Protein AF-A0A1Q9C0X4-F1 (afdb_monomer_lite)

Sequence (975 aa):
MLNCISCVMVLVWLASLGFARVEKRRIYIPHEARSDSLDSFRAGVCEITSPNMLFGLAEISEGTAYDMMRVFPACVHEQLRFWKAILDNAPVFIFEVRRQHLLAKQVSLTECSGRSLRGFVVPLEAGQAQRLWNSVPQDFKDQLQDRSEPIHALRLPPQYAHLCAAGIWKTIALPSSVQESGRGRGGSKSLHIDWTKLQQRHRPLPAAADAQVPAARSLNSQLALEVANYLRKYAASHLDPRNEFKEAEYREVQSLIETLTSVSDEIDPLFFQKLCRDMRGRASIRGMCDAAKQKLQNNAVWVLQVLLMADLLRDSSELSRAVSQAMRFLLPPVLRPVFEEAMADASMCMPNAGTVSRWRFLLDASFMLWRRERNANQKFLRWIMADSSTQHGRQDGDTSDEIFLDNDKLCHDFLQQHLIYDNFPVVVLGAGGSTLPMKFHAVMFAMWLESGVNQNSFCKYADEIVSGTYDLGVEFSLPKVQPIDISRLFPWMPEDSQPERPCSADPDDFEILEQMQVAVVPKQVSLNKSLGIPGLLHIIHNAASSLLTVCSKLGEQIDSLGLVCKLLAGQDCTKLLETCYTGPVGQMFHTQLQRFSFKLYEGRWGSVAFCVSEVLKLKTVLQYGWSLEKYLDGSRPQTEILKVDEALTSSFWWSALLVLDKLYGLVRSCFAWAEGCPCHSHLNWQEVDAQTRKRWSSCPLRGLRFPEVCAGDFFSMFASLQMQEALDLASTLADAVTEEERNALLRDFEIGRGHMLYVFTLKVGPFTAFPLRLGAIAHHCRSTAHDAMRSCLASTDGHPLMKQFRSEPVHSEVLQHLEGEDLANCPNLAIFLARFKFALVVERRIEGGHARIQRKGRGASYRGEAYDSLALRMTEIRQETEGKPEFLEDLSVLLDKARSPRRMVEALGLQFHPALQRETHAWSKVYRLVAYRADKWTLYRSGPPPVEISPSDMFQDPDDDSTGALQDISELEDA

Structure (mmCIF, N/CA/C/O backbone):
data_AF-A0A1Q9C0X4-F1
#
_entry.id   AF-A0A1Q9C0X4-F1
#
loop_
_atom_site.group_PDB
_atom_site.id
_atom_site.type_symbol
_atom_site.label_atom_id
_atom_site.label_alt_id
_atom_site.label_comp_id
_atom_site.label_asym_id
_atom_site.label_entity_id
_atom_site.label_seq_id
_atom_site.pdbx_PDB_ins_code
_atom_site.Cartn_x
_atom_site.Cartn_y
_atom_site.Cartn_z
_atom_site.occupancy
_atom_site.B_iso_or_equiv
_atom_site.auth_seq_id
_atom_site.auth_comp_id
_atom_site.auth_asym_id
_atom_site.auth_atom_id
_atom_site.pdbx_PDB_model_num
ATOM 1 N N . MET A 1 1 ? -62.244 -56.129 -10.969 1.00 33.19 1 MET A N 1
ATOM 2 C CA . MET A 1 1 ? -60.991 -56.828 -11.331 1.00 33.19 1 MET A CA 1
ATOM 3 C C . MET A 1 1 ? -59.794 -56.059 -10.772 1.00 33.19 1 MET A C 1
ATOM 5 O O . MET A 1 1 ? -59.072 -55.416 -11.517 1.00 33.19 1 MET A O 1
ATOM 9 N N . LEU A 1 2 ? -59.605 -56.089 -9.451 1.00 32.16 2 LEU A N 1
ATOM 10 C CA . LEU A 1 2 ? -58.405 -55.589 -8.773 1.00 32.16 2 LEU A CA 1
ATOM 11 C C . LEU A 1 2 ? -57.786 -56.798 -8.071 1.00 32.16 2 LEU A C 1
ATOM 13 O O . LEU A 1 2 ? -58.027 -57.026 -6.891 1.00 32.16 2 LEU A O 1
ATOM 17 N N . ASN A 1 3 ? -57.072 -57.632 -8.828 1.00 31.09 3 ASN A N 1
ATOM 18 C CA . ASN A 1 3 ? -56.198 -58.620 -8.210 1.00 31.09 3 ASN A CA 1
ATOM 19 C C . ASN A 1 3 ? -55.001 -57.848 -7.661 1.00 31.09 3 ASN A C 1
ATOM 21 O O . ASN A 1 3 ? -54.151 -57.389 -8.423 1.00 31.09 3 ASN A O 1
ATOM 25 N N . CYS A 1 4 ? -54.997 -57.662 -6.340 1.00 36.69 4 CYS A N 1
ATOM 26 C CA . CYS A 1 4 ? -53.835 -57.260 -5.566 1.00 36.69 4 CYS A CA 1
ATOM 27 C C . CYS A 1 4 ? -52.637 -58.096 -6.018 1.00 36.69 4 CYS A C 1
ATOM 29 O O . CYS A 1 4 ? -52.588 -59.301 -5.774 1.00 36.69 4 CYS A O 1
ATOM 31 N N . ILE A 1 5 ? -51.682 -57.452 -6.687 1.00 41.25 5 ILE A N 1
ATOM 32 C CA . ILE A 1 5 ? -50.349 -58.013 -6.858 1.00 41.25 5 ILE A CA 1
ATOM 33 C C . ILE A 1 5 ? -49.809 -58.155 -5.437 1.00 41.25 5 ILE A C 1
ATOM 35 O O . ILE A 1 5 ? -49.616 -57.159 -4.741 1.00 41.25 5 ILE A O 1
ATOM 39 N N . SER A 1 6 ? -49.672 -59.394 -4.976 1.00 46.91 6 SER A N 1
ATOM 40 C CA . SER A 1 6 ? -49.066 -59.728 -3.694 1.00 46.91 6 SER A CA 1
ATOM 41 C C . SER A 1 6 ? -47.667 -59.114 -3.652 1.00 46.91 6 SER A C 1
ATOM 43 O O . SER A 1 6 ? -46.776 -59.594 -4.354 1.00 46.91 6 SER A O 1
ATOM 45 N N . CYS A 1 7 ? -47.475 -58.039 -2.878 1.00 58.44 7 CYS A N 1
ATOM 46 C CA . CYS A 1 7 ? -46.135 -57.560 -2.550 1.00 58.44 7 CYS A CA 1
ATOM 47 C C . CYS A 1 7 ? -45.372 -58.743 -1.956 1.00 58.44 7 CYS A C 1
ATOM 49 O O . CYS A 1 7 ? -45.814 -59.319 -0.963 1.00 58.44 7 CYS A O 1
ATOM 51 N N . VAL A 1 8 ? -44.267 -59.132 -2.590 1.00 65.31 8 VAL A N 1
ATOM 52 C CA . VAL A 1 8 ? -43.405 -60.195 -2.075 1.00 65.31 8 VAL A CA 1
ATOM 53 C C . VAL A 1 8 ? -42.752 -59.655 -0.807 1.00 65.31 8 VAL A C 1
ATOM 55 O O . VAL A 1 8 ? -41.839 -58.832 -0.865 1.00 65.31 8 VAL A O 1
ATOM 58 N N . MET A 1 9 ? -43.292 -60.062 0.337 1.00 80.00 9 MET A N 1
ATOM 59 C CA . MET A 1 9 ? -42.743 -59.757 1.651 1.00 80.00 9 MET A CA 1
ATOM 60 C C . MET A 1 9 ? -41.601 -60.727 1.936 1.00 80.00 9 MET A C 1
ATOM 62 O O . MET A 1 9 ? -41.721 -61.923 1.672 1.00 80.00 9 MET A O 1
ATOM 66 N N . VAL A 1 10 ? -40.492 -60.216 2.464 1.00 83.31 10 VAL A N 1
ATOM 67 C CA . VAL A 1 10 ? -39.320 -61.032 2.791 1.00 83.31 10 VAL A CA 1
ATOM 68 C C . VAL A 1 10 ? -39.089 -60.966 4.287 1.00 83.31 10 VAL A C 1
ATOM 70 O O . VAL A 1 10 ? -38.953 -59.888 4.864 1.00 83.31 10 VAL A O 1
ATOM 73 N N . LEU A 1 11 ? -39.041 -62.130 4.920 1.00 86.50 11 LEU A N 1
ATOM 74 C CA . LEU A 1 11 ? -38.734 -62.251 6.333 1.00 86.50 11 LEU A CA 1
ATOM 75 C C . LEU A 1 11 ? -37.217 -62.401 6.509 1.00 86.50 11 LEU A C 1
ATOM 77 O O . LEU A 1 11 ? -36.606 -63.304 5.935 1.00 86.50 11 LEU A O 1
ATOM 81 N N . VAL A 1 12 ? -36.593 -61.504 7.274 1.00 86.69 12 VAL A N 1
ATOM 82 C CA . VAL A 1 12 ? -35.136 -61.462 7.469 1.00 86.69 12 VAL A CA 1
ATOM 83 C C . VAL A 1 12 ? -34.762 -61.237 8.928 1.00 86.69 12 VAL A C 1
ATOM 85 O O . VAL A 1 12 ? -35.394 -60.466 9.649 1.00 86.69 12 VAL A O 1
ATOM 88 N N . TRP A 1 13 ? -33.677 -61.869 9.365 1.00 91.00 13 TRP A N 1
ATOM 89 C CA . TRP A 1 13 ? -33.060 -61.559 10.653 1.00 91.00 13 TRP A CA 1
ATOM 90 C C . TRP A 1 13 ? -32.240 -60.266 10.579 1.00 91.00 13 TRP A C 1
ATOM 92 O O . TRP A 1 13 ? -31.496 -60.074 9.629 1.00 91.00 13 TRP A O 1
ATOM 102 N N . LEU A 1 14 ? -32.316 -59.384 11.573 1.00 87.06 14 LEU A N 1
ATOM 103 C CA . LEU A 1 14 ? -31.536 -58.143 11.619 1.00 87.06 14 LEU A CA 1
ATOM 104 C C . LEU A 1 14 ? -30.232 -58.356 12.393 1.00 87.06 14 LEU A C 1
ATOM 106 O O . LEU A 1 14 ? -30.240 -58.579 13.605 1.00 87.06 14 LEU A O 1
ATOM 110 N N . ALA A 1 15 ? -29.110 -58.278 11.684 1.00 87.44 15 ALA A N 1
ATOM 111 C CA . ALA A 1 15 ? -27.765 -58.514 12.198 1.00 87.44 15 ALA A CA 1
ATOM 112 C C . ALA A 1 15 ? -26.920 -57.231 12.206 1.00 87.44 15 ALA A C 1
ATOM 114 O O . ALA A 1 15 ? -27.087 -56.378 11.336 1.00 87.44 15 ALA A O 1
ATOM 115 N N . SER A 1 16 ? -25.939 -57.110 13.105 1.00 86.56 16 SER A N 1
ATOM 116 C CA . SER A 1 16 ? -24.937 -56.047 12.987 1.00 86.56 16 SER A CA 1
ATOM 117 C C . SER A 1 16 ? -23.937 -56.305 11.857 1.00 86.56 16 SER A C 1
ATOM 119 O O . SER A 1 16 ? -23.409 -57.406 11.657 1.00 86.56 16 SER A O 1
ATOM 121 N N . LEU A 1 17 ? -23.605 -55.237 11.141 1.00 77.50 17 LEU A N 1
ATOM 122 C CA . LEU A 1 17 ? -22.370 -55.112 10.390 1.00 77.50 17 LEU A CA 1
ATOM 123 C C . LEU A 1 17 ? -21.235 -55.030 11.408 1.00 77.50 17 LEU A C 1
ATOM 125 O O . LEU A 1 17 ? -21.193 -54.130 12.242 1.00 77.50 17 LEU A O 1
ATOM 129 N N . GLY A 1 18 ? -20.325 -56.000 11.350 1.00 67.44 18 GLY A N 1
ATOM 130 C CA . GLY A 1 18 ? -19.040 -55.888 12.033 1.00 67.44 18 GLY A CA 1
ATOM 131 C C . GLY A 1 18 ? -18.140 -54.846 11.357 1.00 67.44 18 GLY A C 1
ATOM 132 O O . GLY A 1 18 ? -18.593 -53.904 10.715 1.00 67.44 18 GLY A O 1
ATOM 133 N N . PHE A 1 19 ? -16.828 -55.052 11.425 1.00 56.56 19 PHE A N 1
ATOM 134 C CA . PHE A 1 19 ? -15.854 -54.235 10.693 1.00 56.56 19 PHE A CA 1
ATOM 135 C C . PHE A 1 19 ? -15.963 -54.456 9.173 1.00 56.56 19 PHE A C 1
ATOM 137 O O . PHE A 1 19 ? -15.840 -55.585 8.690 1.00 56.56 19 PHE A O 1
ATOM 144 N N . ALA A 1 20 ? -16.128 -53.373 8.408 1.00 47.53 20 ALA A N 1
ATOM 145 C CA . ALA A 1 20 ? -16.049 -53.395 6.950 1.00 47.53 20 ALA A CA 1
ATOM 146 C C . ALA A 1 20 ? -14.620 -53.054 6.488 1.00 47.53 20 ALA A C 1
ATOM 148 O O . ALA A 1 20 ? -13.983 -52.121 6.982 1.00 47.53 20 ALA A O 1
ATOM 149 N N . ARG A 1 21 ? -14.090 -53.829 5.533 1.00 43.12 21 ARG A N 1
ATOM 150 C CA . ARG A 1 21 ? -12.771 -53.593 4.927 1.00 43.12 21 ARG A CA 1
ATOM 151 C C . ARG A 1 21 ? -12.976 -53.035 3.521 1.00 43.12 21 ARG A C 1
ATOM 153 O O . ARG A 1 21 ? -13.224 -53.799 2.590 1.00 43.12 21 ARG A O 1
ATOM 160 N N . VAL A 1 22 ? -12.880 -51.717 3.379 1.00 45.75 22 VAL A N 1
ATOM 161 C CA . VAL A 1 22 ? -12.977 -51.014 2.092 1.00 45.75 22 VAL A CA 1
ATOM 162 C C . VAL A 1 22 ? -11.566 -50.554 1.712 1.00 45.75 22 VAL A C 1
ATOM 164 O O . VAL A 1 22 ? -10.871 -49.963 2.533 1.00 45.75 22 VAL A O 1
ATOM 167 N N . GLU A 1 23 ? -11.088 -50.932 0.520 1.00 41.94 23 GLU A N 1
ATOM 168 C CA . GLU A 1 23 ? -9.803 -50.473 -0.051 1.00 41.94 23 GLU A CA 1
ATOM 169 C C . GLU A 1 23 ? -8.581 -50.530 0.895 1.00 41.94 23 GLU A C 1
ATOM 171 O O . GLU A 1 23 ? -7.861 -49.558 1.103 1.00 41.94 23 GLU A O 1
ATOM 176 N N . LYS A 1 24 ? -8.323 -51.703 1.493 1.00 40.03 24 LYS A N 1
ATOM 177 C CA . LYS A 1 24 ? -7.210 -51.970 2.439 1.00 40.03 24 LYS A CA 1
ATOM 178 C C . LYS A 1 24 ? -7.264 -51.205 3.775 1.00 40.03 24 LYS A C 1
ATOM 180 O O . LYS A 1 24 ? -6.473 -51.538 4.658 1.00 40.03 24 LYS A O 1
ATOM 185 N N . ARG A 1 25 ? -8.217 -50.296 4.001 1.00 39.09 25 ARG A N 1
ATOM 186 C CA . ARG A 1 25 ? -8.447 -49.642 5.300 1.00 39.09 25 ARG A CA 1
ATOM 187 C C . ARG A 1 25 ? -9.463 -50.435 6.133 1.00 39.09 25 ARG A C 1
ATOM 189 O O . ARG A 1 25 ? -10.449 -50.958 5.613 1.00 39.09 25 ARG A O 1
ATOM 196 N N . ARG A 1 26 ? -9.201 -50.585 7.438 1.00 45.25 26 ARG A N 1
ATOM 197 C CA . ARG A 1 26 ? -10.218 -51.034 8.406 1.00 45.25 26 ARG A CA 1
ATOM 198 C C . ARG A 1 26 ? -11.058 -49.808 8.745 1.00 45.25 26 ARG A C 1
ATOM 200 O O . ARG A 1 26 ? -10.546 -48.912 9.405 1.00 45.25 26 ARG A O 1
ATOM 207 N N . ILE A 1 27 ? -12.303 -49.759 8.282 1.00 47.34 27 ILE A N 1
ATOM 208 C CA . ILE A 1 27 ? -13.240 -48.728 8.727 1.00 47.34 27 ILE A CA 1
ATOM 209 C C . ILE A 1 27 ? -13.908 -49.286 9.982 1.00 47.34 27 ILE A C 1
ATOM 211 O O . ILE A 1 27 ? -14.716 -50.214 9.910 1.00 47.34 27 ILE A O 1
ATOM 215 N N . TYR A 1 28 ? -13.510 -48.767 11.144 1.00 49.00 28 TYR A N 1
ATOM 216 C CA . TYR A 1 28 ? -14.354 -48.856 12.331 1.00 49.00 28 TYR A CA 1
ATOM 217 C C . TYR A 1 28 ? -15.587 -48.016 12.021 1.00 49.00 28 TYR A C 1
ATOM 219 O O . TYR A 1 28 ? -15.434 -46.830 11.753 1.00 49.00 28 TYR A O 1
ATOM 227 N N . ILE A 1 29 ? -16.777 -48.621 11.996 1.00 50.22 29 ILE A N 1
ATOM 228 C CA . ILE A 1 29 ? -18.025 -47.853 12.002 1.00 50.22 29 ILE A CA 1
ATOM 229 C C . ILE A 1 29 ? -18.083 -47.240 13.408 1.00 50.22 29 ILE A C 1
ATOM 231 O O . ILE A 1 29 ? -18.303 -47.991 14.361 1.00 50.22 29 ILE A O 1
ATOM 235 N N . PRO A 1 30 ? -17.761 -45.948 13.598 1.00 40.53 30 PRO A N 1
ATOM 236 C CA . PRO A 1 30 ? -17.604 -45.400 14.935 1.00 40.53 30 PRO A CA 1
ATOM 237 C C . PRO A 1 30 ? -18.975 -45.344 15.610 1.00 40.53 30 PRO A C 1
ATOM 239 O O . PRO A 1 30 ? -19.979 -45.051 14.963 1.00 40.53 30 PRO A O 1
ATOM 242 N N . HIS A 1 31 ? -19.016 -45.518 16.929 1.00 42.72 31 HIS A N 1
ATOM 243 C CA . HIS A 1 31 ? -20.194 -45.249 17.768 1.00 42.72 31 HIS A CA 1
ATOM 244 C C . HIS A 1 31 ? -20.601 -43.749 17.798 1.00 42.72 31 HIS A C 1
ATOM 246 O O . HIS A 1 31 ? -21.399 -43.344 18.642 1.00 42.72 31 HIS A O 1
ATOM 252 N N . GLU A 1 32 ? -20.033 -42.911 16.923 1.00 39.78 32 GLU A N 1
ATOM 253 C CA . GLU A 1 32 ? -19.969 -41.446 17.030 1.00 39.78 32 GLU A CA 1
ATOM 254 C C . GLU A 1 32 ? -20.749 -40.689 15.943 1.00 39.78 32 GLU A C 1
ATOM 256 O O . GLU A 1 32 ? -20.618 -39.470 15.848 1.00 39.78 32 GLU A O 1
ATOM 261 N N . ALA A 1 33 ? -21.593 -41.352 15.146 1.00 44.53 33 ALA A N 1
ATOM 262 C CA . ALA A 1 33 ? -22.612 -40.632 14.380 1.00 44.53 33 ALA A CA 1
ATOM 263 C C . ALA A 1 33 ? -23.605 -40.004 15.381 1.00 44.53 33 ALA A C 1
ATOM 265 O O . ALA A 1 33 ? -24.453 -40.697 15.931 1.00 44.53 33 ALA A O 1
ATOM 266 N N . ARG A 1 34 ? -23.413 -38.721 15.709 1.00 42.28 34 ARG A N 1
ATOM 267 C CA . ARG A 1 34 ? -24.217 -37.980 16.690 1.00 42.28 34 ARG A CA 1
ATOM 268 C C . ARG A 1 34 ? -25.560 -37.585 16.070 1.00 42.28 34 ARG A C 1
ATOM 270 O O . ARG A 1 34 ? -25.583 -36.806 15.120 1.00 42.28 34 ARG A O 1
ATOM 277 N N . SER A 1 35 ? -26.656 -38.090 16.627 1.00 43.91 35 SER A N 1
ATOM 278 C CA . SER A 1 35 ? -27.976 -37.455 16.553 1.00 43.91 35 SER A CA 1
ATOM 279 C C . SER A 1 35 ? -28.535 -37.376 17.974 1.00 43.91 35 SER A C 1
ATOM 281 O O . SER A 1 35 ? -28.303 -38.290 18.763 1.00 43.91 35 SER A O 1
ATOM 283 N N . ASP A 1 36 ? -29.257 -36.311 18.321 1.00 41.84 36 ASP A N 1
ATOM 284 C CA . ASP A 1 36 ? -29.767 -36.093 19.690 1.00 41.84 36 ASP A CA 1
ATOM 285 C C . ASP A 1 36 ? -30.710 -37.224 20.161 1.00 41.84 36 ASP A C 1
ATOM 287 O O . ASP A 1 36 ? -30.895 -37.457 21.354 1.00 41.84 36 ASP A O 1
ATOM 291 N N . SER A 1 37 ? -31.259 -38.006 19.221 1.00 45.72 37 SER A N 1
ATOM 292 C CA . SER A 1 37 ? -32.038 -39.215 19.518 1.00 45.72 37 SER A CA 1
ATOM 293 C C . SER A 1 37 ? -31.188 -40.386 20.052 1.00 45.72 37 SER A C 1
ATOM 295 O O . SER A 1 37 ? -31.692 -41.216 20.812 1.00 45.72 37 SER A O 1
ATOM 297 N N . LEU A 1 38 ? -29.888 -40.428 19.726 1.00 44.28 38 LEU A N 1
ATOM 298 C CA . LEU A 1 38 ? -28.928 -41.472 20.116 1.00 44.28 38 LEU A CA 1
ATOM 299 C C . LEU A 1 38 ? -28.322 -41.270 21.515 1.00 44.28 38 LEU A C 1
ATOM 301 O O . LEU A 1 38 ? -27.799 -42.230 22.084 1.00 44.28 38 LEU A O 1
ATOM 305 N N . ASP A 1 39 ? -28.413 -40.080 22.112 1.00 43.09 39 ASP A N 1
ATOM 306 C CA . ASP A 1 39 ? -27.885 -39.850 23.466 1.00 43.09 39 ASP A CA 1
ATOM 307 C C . ASP A 1 39 ? -28.751 -40.517 24.548 1.00 43.09 39 ASP A C 1
ATOM 309 O O . ASP A 1 39 ? -28.224 -41.024 25.540 1.00 43.09 39 ASP A O 1
ATOM 313 N N . SER A 1 40 ? -30.055 -40.679 24.295 1.00 44.88 40 SER A N 1
ATOM 314 C CA . SER A 1 40 ? -30.937 -41.515 25.127 1.00 44.88 40 SER A CA 1
ATOM 315 C C . SER A 1 40 ? -30.569 -43.009 25.078 1.00 44.88 40 SER A C 1
ATOM 317 O O . SER A 1 40 ? -30.736 -43.729 26.061 1.00 44.88 40 SER A O 1
ATOM 319 N N . PHE A 1 41 ? -29.989 -43.467 23.962 1.00 41.28 41 PHE A N 1
ATOM 320 C CA . PHE A 1 41 ? -29.545 -44.849 23.760 1.00 41.28 41 PHE A CA 1
ATOM 321 C C . PHE A 1 41 ? -28.265 -45.174 24.548 1.00 41.28 41 PHE A C 1
ATOM 323 O O . PHE A 1 41 ? -28.074 -46.304 25.000 1.00 41.28 41 PHE A O 1
ATOM 330 N N . ARG A 1 42 ? -27.395 -44.177 24.765 1.00 43.97 42 ARG A N 1
ATOM 331 C CA . ARG A 1 42 ? -26.145 -44.325 25.535 1.00 43.97 42 ARG A CA 1
ATOM 332 C C . ARG A 1 42 ? -26.370 -44.453 27.041 1.00 43.97 42 ARG A C 1
ATOM 334 O O . ARG A 1 42 ? -25.520 -45.013 27.724 1.00 43.97 42 ARG A O 1
ATOM 341 N N . ALA A 1 43 ? -27.508 -43.984 27.549 1.00 44.38 43 ALA A N 1
ATOM 342 C CA . ALA A 1 43 ? -27.796 -43.973 28.980 1.00 44.38 43 ALA A CA 1
ATOM 343 C C . ALA A 1 43 ? -28.230 -45.340 29.557 1.00 44.38 43 ALA A C 1
ATOM 345 O O . ALA A 1 43 ? -28.399 -45.436 30.770 1.00 44.38 43 ALA A O 1
ATOM 346 N N . GLY A 1 44 ? -28.407 -46.397 28.741 1.00 49.50 44 GLY A N 1
ATOM 347 C CA . GLY A 1 44 ? -29.052 -47.631 29.222 1.00 49.50 44 GLY A CA 1
ATOM 348 C C . GLY A 1 44 ? -28.590 -49.001 28.706 1.00 49.50 44 GLY A C 1
ATOM 349 O O . GLY A 1 44 ? -29.117 -49.988 29.215 1.00 49.50 44 GLY A O 1
ATOM 350 N N . VAL A 1 45 ? -27.663 -49.147 27.741 1.00 38.88 45 VAL A N 1
ATOM 351 C CA . VAL A 1 45 ? -27.339 -50.488 27.184 1.00 38.88 45 VAL A CA 1
ATOM 352 C C . VAL A 1 45 ? -25.844 -50.723 26.882 1.00 38.88 45 VAL A C 1
ATOM 354 O O . VAL A 1 45 ? -25.254 -50.045 26.050 1.00 38.88 45 VAL A O 1
ATOM 357 N N . CYS A 1 46 ? -25.310 -51.765 27.546 1.00 39.41 46 CYS A N 1
ATOM 358 C CA . CYS A 1 46 ? -24.137 -52.632 27.308 1.00 39.41 46 CYS A CA 1
ATOM 359 C C . CYS A 1 46 ? -22.836 -52.086 26.681 1.00 39.41 46 CYS A C 1
ATOM 361 O O . CYS A 1 46 ? -22.756 -51.774 25.493 1.00 39.41 46 CYS A O 1
ATOM 363 N N . GLU A 1 47 ? -21.758 -52.229 27.463 1.00 45.81 47 GLU A N 1
ATOM 364 C CA . GLU A 1 47 ? -20.372 -52.363 27.010 1.00 45.81 47 GLU A CA 1
ATOM 365 C C . GLU A 1 47 ? -20.240 -53.406 25.877 1.00 45.81 47 GLU A C 1
ATOM 367 O O . GLU A 1 47 ? -20.593 -54.572 26.030 1.00 45.81 47 GLU A O 1
ATOM 372 N N . ILE A 1 48 ? -19.718 -52.946 24.735 1.00 46.88 48 ILE A N 1
ATOM 373 C CA . ILE A 1 48 ? -19.126 -53.703 23.618 1.00 46.88 48 ILE A CA 1
ATOM 374 C C . ILE A 1 48 ? -19.960 -54.904 23.119 1.00 46.88 48 ILE A C 1
ATOM 376 O O . ILE A 1 48 ? -19.716 -56.062 23.459 1.00 46.88 48 ILE A O 1
ATOM 380 N N . THR A 1 49 ? -20.883 -54.648 22.185 1.00 53.94 49 THR A N 1
ATOM 381 C CA . THR A 1 49 ? -21.484 -55.724 21.378 1.00 53.94 49 THR A CA 1
ATOM 382 C C . THR A 1 49 ? -20.458 -56.280 20.386 1.00 53.94 49 THR A C 1
ATOM 384 O O . THR A 1 49 ? -19.792 -55.542 19.658 1.00 53.94 49 THR A O 1
ATOM 387 N N . SER A 1 50 ? -20.298 -57.606 20.368 1.00 63.47 50 SER A N 1
ATOM 388 C CA . SER A 1 50 ? -19.420 -58.284 19.412 1.00 63.47 50 SER A CA 1
ATOM 389 C C . SER A 1 50 ? -19.895 -58.041 17.960 1.00 63.47 50 SER A C 1
ATOM 391 O O . SER A 1 50 ? -21.077 -57.779 17.727 1.00 63.47 50 SER A O 1
ATOM 393 N N . PRO A 1 51 ? -19.016 -58.065 16.946 1.00 69.06 51 PRO A N 1
ATOM 394 C CA . PRO A 1 51 ? -19.443 -57.965 15.553 1.00 69.06 51 PRO A CA 1
ATOM 395 C C . PRO A 1 51 ? -20.314 -59.169 15.165 1.00 69.06 51 PRO A C 1
ATOM 397 O O . PRO A 1 51 ? -19.985 -60.304 15.498 1.00 69.06 51 PRO A O 1
ATOM 400 N N . ASN A 1 52 ? -21.349 -58.932 14.352 1.00 81.56 52 ASN A N 1
ATOM 401 C CA . ASN A 1 52 ? -22.305 -59.946 13.891 1.00 81.56 52 ASN A CA 1
ATOM 402 C C . ASN A 1 52 ? -23.227 -60.460 15.014 1.00 81.56 52 ASN A C 1
ATOM 404 O O . ASN A 1 52 ? -23.310 -61.651 15.276 1.00 81.56 52 ASN A O 1
ATOM 408 N N . MET A 1 53 ? -23.949 -59.563 15.675 1.00 86.62 53 MET A N 1
ATOM 409 C CA . MET A 1 53 ? -25.007 -59.917 16.625 1.00 86.62 53 MET A CA 1
ATOM 410 C C . MET A 1 53 ? -26.365 -59.791 15.953 1.00 86.62 53 MET A C 1
ATOM 412 O O . MET A 1 53 ? -26.604 -58.842 15.211 1.00 86.62 53 MET A O 1
ATOM 416 N N . LEU A 1 54 ? -27.254 -60.734 16.231 1.00 88.50 54 LEU A N 1
ATOM 417 C CA . LEU A 1 54 ? -28.656 -60.700 15.852 1.00 88.50 54 LEU A CA 1
ATOM 418 C C . LEU A 1 54 ? -29.457 -59.942 16.900 1.00 88.50 54 LEU A C 1
ATOM 420 O O . LEU A 1 54 ? -29.431 -60.290 18.080 1.00 88.50 54 LEU A O 1
ATOM 424 N N . PHE A 1 55 ? -30.166 -58.914 16.446 1.00 90.75 55 PHE A N 1
ATOM 425 C CA . PHE A 1 55 ? -30.987 -58.045 17.286 1.00 90.75 55 PHE A CA 1
ATOM 426 C C . PHE A 1 55 ? -32.448 -58.469 17.274 1.00 90.75 55 PHE A C 1
ATOM 428 O O . PHE A 1 55 ? -33.125 -58.377 18.291 1.00 90.75 55 PHE A O 1
ATOM 435 N N . GLY A 1 56 ? -32.944 -58.927 16.132 1.00 91.69 56 GLY A N 1
ATOM 436 C CA . GLY A 1 56 ? -34.365 -59.154 15.951 1.00 91.69 56 GLY A CA 1
ATOM 437 C C . GLY A 1 56 ? -34.698 -59.754 14.604 1.00 91.69 56 GLY A C 1
ATOM 438 O O . GLY A 1 56 ? -33.814 -60.085 13.815 1.00 91.69 56 GLY A O 1
ATOM 439 N N . LEU A 1 57 ? -35.989 -59.862 14.348 1.00 93.44 57 LEU A N 1
ATOM 440 C CA . LEU A 1 57 ? -36.567 -60.325 13.103 1.00 93.44 57 LEU A CA 1
ATOM 441 C C . LEU A 1 57 ? -37.391 -59.198 12.482 1.00 93.44 57 LEU A C 1
ATOM 443 O O . LEU A 1 57 ? -38.044 -58.463 13.217 1.00 93.44 57 LEU A O 1
ATOM 447 N N . ALA A 1 58 ? -37.367 -59.055 11.159 1.00 93.31 58 ALA A N 1
ATOM 448 C CA . ALA A 1 58 ? -38.158 -58.063 10.440 1.00 93.31 58 ALA A CA 1
ATOM 449 C C . ALA A 1 58 ? -38.783 -58.647 9.169 1.00 93.31 58 ALA A C 1
ATOM 451 O O . ALA A 1 58 ? -38.145 -59.392 8.428 1.00 93.31 58 ALA A O 1
ATOM 452 N N . GLU A 1 59 ? -40.032 -58.274 8.914 1.00 92.38 59 GLU A N 1
ATOM 453 C CA . GLU A 1 59 ? -40.758 -58.532 7.674 1.00 92.38 59 GLU A CA 1
ATOM 454 C C . GLU A 1 59 ? -40.694 -57.260 6.815 1.00 92.38 59 GLU A C 1
ATOM 456 O O . GLU A 1 59 ? -41.259 -56.225 7.186 1.00 92.38 59 GLU A O 1
ATOM 461 N N . ILE A 1 60 ? -39.969 -57.317 5.695 1.00 91.25 60 ILE A N 1
ATOM 462 C CA . ILE A 1 60 ? -39.671 -56.159 4.840 1.00 91.25 60 ILE A CA 1
ATOM 463 C C . ILE A 1 60 ? -40.353 -56.249 3.470 1.00 91.25 60 ILE A C 1
ATOM 465 O O . ILE A 1 60 ? -40.556 -57.342 2.938 1.00 91.25 60 ILE A O 1
ATOM 469 N N . SER A 1 61 ? -40.716 -55.098 2.898 1.00 87.06 61 SER A N 1
ATOM 470 C CA . SER A 1 61 ? -41.319 -54.995 1.561 1.00 87.06 61 SER A CA 1
ATOM 471 C C . SER A 1 61 ? -40.313 -55.224 0.421 1.00 87.06 61 SER A C 1
ATOM 473 O O . SER A 1 61 ? -39.104 -55.315 0.639 1.00 87.06 61 SER A O 1
ATOM 475 N N . GLU A 1 62 ? -40.801 -55.255 -0.825 1.00 80.31 62 GLU A N 1
ATOM 476 C CA . GLU A 1 62 ? -39.944 -55.095 -2.010 1.00 80.31 62 GLU A CA 1
ATOM 477 C C . GLU A 1 62 ? -39.239 -53.733 -1.943 1.00 80.31 62 GLU A C 1
ATOM 479 O O . GLU A 1 62 ? -39.893 -52.711 -1.720 1.00 80.31 62 GLU A O 1
ATOM 484 N N . GLY A 1 63 ? -37.909 -53.726 -2.067 1.00 73.69 63 GLY A N 1
ATOM 485 C CA . GLY A 1 63 ? -37.136 -52.487 -2.081 1.00 73.69 63 GLY A CA 1
ATOM 486 C C . GLY A 1 63 ? -37.172 -51.853 -3.466 1.00 73.69 63 GLY A C 1
ATOM 487 O O . GLY A 1 63 ? -36.860 -52.526 -4.451 1.00 73.69 63 GLY A O 1
ATOM 488 N N . THR A 1 64 ? -37.518 -50.567 -3.571 1.00 71.38 64 THR A N 1
ATOM 489 C CA . THR A 1 64 ? -37.499 -49.860 -4.861 1.00 71.38 64 THR A CA 1
ATOM 490 C C . THR A 1 64 ? -36.533 -48.680 -4.831 1.00 71.38 64 THR A C 1
ATOM 492 O O . THR A 1 64 ? -36.444 -47.950 -3.847 1.00 71.38 64 THR A O 1
ATOM 495 N N . ALA A 1 65 ? -35.794 -48.476 -5.923 1.00 61.22 65 ALA A N 1
ATOM 496 C CA . ALA A 1 65 ? -34.953 -47.288 -6.075 1.00 61.22 65 ALA A CA 1
ATOM 497 C C . ALA A 1 65 ? -35.789 -46.014 -6.330 1.00 61.22 65 ALA A C 1
ATOM 499 O O . ALA A 1 65 ? -35.354 -44.907 -6.028 1.00 61.22 65 ALA A O 1
ATOM 500 N N . TYR A 1 66 ? -37.025 -46.168 -6.822 1.00 57.91 66 TYR A N 1
ATOM 501 C CA . TYR A 1 66 ? -37.971 -45.070 -7.051 1.00 57.91 66 TYR A CA 1
ATOM 502 C C . TYR A 1 66 ? -38.524 -44.462 -5.755 1.00 57.91 66 TYR A C 1
ATOM 504 O O . TYR A 1 66 ? -39.033 -43.340 -5.773 1.00 57.91 66 TYR A O 1
ATOM 512 N N . ASP A 1 67 ? -38.373 -45.142 -4.613 1.00 61.56 67 ASP A N 1
ATOM 513 C CA . ASP A 1 67 ? -38.696 -44.565 -3.306 1.00 61.56 67 ASP A CA 1
ATOM 514 C C . ASP A 1 67 ? -37.829 -43.329 -2.985 1.00 61.56 67 ASP A C 1
ATOM 516 O O . ASP A 1 67 ? -38.224 -42.536 -2.133 1.00 61.56 67 ASP A O 1
ATOM 520 N N . MET A 1 68 ? -36.730 -43.081 -3.722 1.00 55.88 68 MET A N 1
ATOM 521 C CA . MET A 1 68 ? -35.941 -41.840 -3.645 1.00 55.88 68 MET A CA 1
ATOM 522 C C . MET A 1 68 ? -36.705 -40.552 -3.962 1.00 55.88 68 MET A C 1
ATOM 524 O O . MET A 1 68 ? -36.311 -39.469 -3.524 1.00 55.88 68 MET A O 1
ATOM 528 N N . MET A 1 69 ? -37.823 -40.669 -4.674 1.00 54.22 69 MET A N 1
ATOM 529 C CA . MET A 1 69 ? -38.675 -39.540 -5.045 1.00 54.22 69 MET A CA 1
ATOM 530 C C . MET A 1 69 ? -39.780 -39.262 -4.017 1.00 54.22 69 MET A C 1
ATOM 532 O O . MET A 1 69 ? -40.541 -38.303 -4.164 1.00 54.22 69 MET A O 1
ATOM 536 N N . ARG A 1 70 ? -39.885 -40.075 -2.956 1.00 66.25 70 ARG A N 1
ATOM 537 C CA . ARG A 1 70 ? -40.871 -39.885 -1.885 1.00 66.25 70 ARG A CA 1
ATOM 538 C C . ARG A 1 70 ? -40.348 -38.898 -0.846 1.00 66.25 70 ARG A C 1
ATOM 540 O O . ARG A 1 70 ? -39.149 -38.730 -0.650 1.00 66.25 70 ARG A O 1
ATOM 547 N N . VAL A 1 71 ? -41.272 -38.237 -0.151 1.00 61.88 71 VAL A N 1
ATOM 548 C CA . VAL A 1 71 ? -40.920 -37.436 1.027 1.00 61.88 71 VAL A CA 1
ATOM 549 C C . VAL A 1 71 ? -40.445 -38.390 2.118 1.00 61.88 71 VAL A C 1
ATOM 551 O O . VAL A 1 71 ? -41.177 -39.298 2.517 1.00 61.88 71 VAL A O 1
ATOM 554 N N . PHE A 1 72 ? -39.217 -38.192 2.581 1.00 75.56 72 PHE A N 1
ATOM 555 C CA . PHE A 1 72 ? -38.580 -39.097 3.519 1.00 75.56 72 PHE A CA 1
ATOM 556 C C . PHE A 1 72 ? -38.838 -38.722 4.978 1.00 75.56 72 PHE A C 1
ATOM 558 O O . PHE A 1 72 ? -38.768 -37.545 5.337 1.00 75.56 72 PHE A O 1
ATOM 565 N N . PRO A 1 73 ? -39.074 -39.712 5.856 1.00 77.75 73 PRO A N 1
ATOM 566 C CA . PRO A 1 73 ? -38.977 -39.491 7.289 1.00 77.75 73 PRO A CA 1
ATOM 567 C C . PRO A 1 73 ? -37.510 -39.270 7.696 1.00 77.75 73 PRO A C 1
ATOM 569 O O . PRO A 1 73 ? -36.582 -39.723 7.021 1.00 77.75 73 PRO A O 1
ATOM 572 N N . ALA A 1 74 ? -37.293 -38.609 8.837 1.00 73.81 74 ALA A N 1
ATOM 573 C CA . ALA A 1 74 ? -35.959 -38.252 9.335 1.00 73.81 74 ALA A CA 1
ATOM 574 C C . ALA A 1 74 ? -34.986 -39.448 9.415 1.00 73.81 74 ALA A C 1
ATOM 576 O O . ALA A 1 74 ? -33.811 -39.310 9.079 1.00 73.81 74 ALA A O 1
ATOM 577 N N . CYS A 1 75 ? -35.482 -40.641 9.764 1.00 81.19 75 CYS A N 1
ATOM 578 C CA . CYS A 1 75 ? -34.671 -41.857 9.852 1.00 81.19 75 CYS A CA 1
ATOM 579 C C . CYS A 1 75 ? -34.091 -42.320 8.505 1.00 81.19 75 CYS A C 1
ATOM 581 O O . CYS A 1 75 ? -33.025 -42.931 8.479 1.00 81.19 75 CYS A O 1
ATOM 583 N N . VAL A 1 76 ? -34.747 -42.029 7.376 1.00 83.88 76 VAL A N 1
ATOM 584 C CA . VAL A 1 76 ? -34.201 -42.346 6.046 1.00 83.88 76 VAL A CA 1
ATOM 585 C C . VAL A 1 76 ? -33.085 -41.368 5.694 1.00 83.88 76 VAL A C 1
ATOM 587 O O . VAL A 1 76 ? -32.037 -41.794 5.218 1.00 83.88 76 VAL A O 1
ATOM 590 N N . HIS A 1 77 ? -33.257 -40.075 5.986 1.00 78.69 77 HIS A N 1
ATOM 591 C CA . HIS A 1 77 ? -32.197 -39.082 5.789 1.00 78.69 77 HIS A CA 1
ATOM 592 C C . HIS A 1 77 ? -30.939 -39.414 6.599 1.00 78.69 77 HIS A C 1
ATOM 594 O O . HIS A 1 77 ? -29.831 -39.297 6.080 1.00 78.69 77 HIS A O 1
ATOM 600 N N . GLU A 1 78 ? -31.102 -39.879 7.838 1.00 79.94 78 GLU A N 1
ATOM 601 C CA . GLU A 1 78 ? -29.988 -40.310 8.687 1.00 79.94 78 GLU A CA 1
ATOM 602 C C . GLU A 1 78 ? -29.233 -41.504 8.079 1.00 79.94 78 GLU A C 1
ATOM 604 O O . GLU A 1 78 ? -28.007 -41.459 7.950 1.00 79.94 78 GLU A O 1
ATOM 609 N N . GLN A 1 79 ? -29.955 -42.523 7.600 1.00 88.19 79 GLN A N 1
ATOM 610 C CA . GLN A 1 79 ? -29.354 -43.675 6.920 1.00 88.19 79 GLN A CA 1
ATOM 611 C C . GLN A 1 79 ? -28.665 -43.290 5.602 1.00 88.19 79 GLN A C 1
ATOM 613 O O . GLN A 1 79 ? -27.579 -43.788 5.309 1.00 88.19 79 GLN A O 1
ATOM 618 N N . LEU A 1 80 ? -29.256 -42.388 4.813 1.00 82.69 80 LEU A N 1
ATOM 619 C CA . LEU A 1 80 ? -28.671 -41.908 3.557 1.00 82.69 80 LEU A CA 1
ATOM 620 C C . LEU A 1 80 ? -27.376 -41.127 3.793 1.00 82.69 80 LEU A C 1
ATOM 622 O O . LEU A 1 80 ? -26.383 -41.385 3.114 1.00 82.69 80 LEU A O 1
ATOM 626 N N . ARG A 1 81 ? -27.349 -40.223 4.783 1.00 76.44 81 ARG A N 1
ATOM 627 C CA . ARG A 1 81 ? -26.125 -39.501 5.174 1.00 76.44 81 ARG A CA 1
ATOM 628 C C . ARG A 1 81 ? -25.029 -40.467 5.605 1.00 76.44 81 ARG A C 1
ATOM 630 O O . ARG A 1 81 ? -23.881 -40.316 5.193 1.00 76.44 81 ARG A O 1
ATOM 637 N N . PHE A 1 82 ? -25.389 -41.473 6.400 1.00 83.19 82 PHE A N 1
ATOM 638 C CA . PHE A 1 82 ? -24.458 -42.508 6.830 1.00 83.19 82 PHE A CA 1
ATOM 639 C C . PHE A 1 82 ? -23.872 -43.281 5.645 1.00 83.19 82 PHE A C 1
ATOM 641 O O . PHE A 1 82 ? -22.653 -43.402 5.540 1.00 83.19 82 PHE A O 1
ATOM 648 N N . TRP A 1 83 ? -24.708 -43.761 4.721 1.00 82.81 83 TRP A N 1
ATOM 649 C CA . TRP A 1 83 ? -24.223 -44.521 3.570 1.00 82.81 83 TRP A CA 1
ATOM 650 C C . TRP A 1 83 ? -23.404 -43.675 2.603 1.00 82.81 83 TRP A C 1
ATOM 652 O O . TRP A 1 83 ? -22.362 -44.148 2.163 1.00 82.81 83 TRP A O 1
ATOM 662 N N . LYS A 1 84 ? -23.794 -42.419 2.355 1.00 75.31 84 LYS A N 1
ATOM 663 C CA . LYS A 1 84 ? -23.025 -41.456 1.549 1.00 75.31 84 LYS A CA 1
ATOM 664 C C . LYS A 1 84 ? -21.640 -41.189 2.146 1.00 75.31 84 LYS A C 1
ATOM 666 O O . LYS A 1 84 ? -20.678 -41.020 1.410 1.00 75.31 84 LYS A O 1
ATOM 671 N N . ALA A 1 85 ? -21.508 -41.214 3.475 1.00 69.44 85 ALA A N 1
ATOM 672 C CA . ALA A 1 85 ? -20.215 -41.068 4.143 1.00 69.44 85 ALA A CA 1
ATOM 673 C C . ALA A 1 85 ? -19.301 -42.304 4.014 1.00 69.44 85 ALA A C 1
ATOM 675 O O . ALA A 1 85 ? -18.092 -42.181 4.216 1.00 69.44 85 ALA A O 1
ATOM 676 N N . ILE A 1 86 ? -19.855 -43.488 3.718 1.00 72.56 86 ILE A N 1
ATOM 677 C CA . ILE A 1 86 ? -19.106 -44.756 3.641 1.00 72.56 86 ILE A CA 1
ATOM 678 C C . ILE A 1 86 ? -18.873 -45.202 2.193 1.00 72.56 86 ILE A C 1
ATOM 680 O O . ILE A 1 86 ? -17.826 -45.776 1.894 1.00 72.56 86 ILE A O 1
ATOM 684 N N . LEU A 1 87 ? -19.846 -44.983 1.312 1.00 75.81 87 LEU A N 1
ATOM 685 C CA . LEU A 1 87 ? -19.878 -45.463 -0.065 1.00 75.81 87 LEU A CA 1
ATOM 686 C C . LEU A 1 87 ? -20.227 -44.282 -0.980 1.00 75.81 87 LEU A C 1
ATOM 688 O O . LEU A 1 87 ? -21.379 -43.854 -1.032 1.00 75.81 87 LEU A O 1
ATOM 692 N N . ASP A 1 88 ? -19.230 -43.763 -1.697 1.00 66.06 88 ASP A N 1
ATOM 693 C CA . ASP A 1 88 ? -19.424 -42.679 -2.667 1.00 66.06 88 ASP A CA 1
ATOM 694 C C . ASP A 1 88 ? -20.408 -43.118 -3.768 1.00 66.06 88 ASP A C 1
ATOM 696 O O . ASP A 1 88 ? -20.143 -44.063 -4.512 1.00 66.06 88 ASP A O 1
ATOM 700 N N . ASN A 1 89 ? -21.535 -42.407 -3.881 1.00 65.31 89 ASN A N 1
ATOM 701 C CA . ASN A 1 89 ? -22.511 -42.487 -4.979 1.00 65.31 89 ASN A CA 1
ATOM 702 C C . ASN A 1 89 ? -23.125 -43.875 -5.265 1.00 65.31 89 ASN A C 1
ATOM 704 O O . ASN A 1 89 ? -23.559 -44.138 -6.387 1.00 65.31 89 ASN A O 1
ATOM 708 N N . ALA A 1 90 ? -23.202 -44.773 -4.277 1.00 74.62 90 ALA A N 1
ATOM 709 C CA . ALA A 1 90 ? -23.902 -46.046 -4.459 1.00 74.62 90 ALA A CA 1
ATOM 710 C C . ALA A 1 90 ? -25.434 -45.842 -4.441 1.00 74.62 90 ALA A C 1
ATOM 712 O O . ALA A 1 90 ? -25.935 -45.192 -3.520 1.00 74.62 90 ALA A O 1
ATOM 713 N N . PRO A 1 91 ? -26.201 -46.413 -5.392 1.00 76.38 91 PRO A N 1
ATOM 714 C CA . PRO A 1 91 ? -27.658 -46.332 -5.363 1.00 76.38 91 PRO A CA 1
ATOM 715 C C . PRO A 1 91 ? -28.207 -47.000 -4.103 1.00 76.38 91 PRO A C 1
ATOM 717 O O . PRO A 1 91 ? -27.806 -48.115 -3.765 1.00 76.38 91 PRO A O 1
ATOM 720 N N . VAL A 1 92 ? -29.128 -46.329 -3.410 1.00 82.69 92 VAL A N 1
ATOM 721 C CA . VAL A 1 92 ? -29.687 -46.802 -2.139 1.00 82.69 92 VAL A CA 1
ATOM 722 C C . VAL A 1 92 ? -31.118 -47.288 -2.337 1.00 82.69 92 VAL A C 1
ATOM 724 O O . VAL A 1 92 ? -31.968 -46.575 -2.857 1.00 82.69 92 VAL A O 1
ATOM 727 N N . PHE A 1 93 ? -31.380 -48.511 -1.893 1.00 86.56 93 PHE A N 1
ATOM 728 C CA . PHE A 1 93 ? -32.688 -49.151 -1.902 1.00 86.56 93 PHE A CA 1
ATOM 729 C C . PHE A 1 93 ? -33.333 -49.001 -0.534 1.00 86.56 93 PHE A C 1
ATOM 731 O O . PHE A 1 93 ? -32.679 -49.224 0.485 1.00 86.56 93 PHE A O 1
ATOM 738 N N . ILE A 1 94 ? -34.612 -48.635 -0.513 1.00 87.81 94 ILE A N 1
ATOM 739 C CA . ILE A 1 94 ? -35.367 -48.430 0.721 1.00 87.81 94 ILE A CA 1
ATOM 740 C C . ILE A 1 94 ? -36.387 -49.554 0.857 1.00 87.81 94 ILE A C 1
ATOM 742 O O . ILE A 1 94 ? -37.172 -49.804 -0.052 1.00 87.81 94 ILE A O 1
ATOM 746 N N . PHE A 1 95 ? -36.359 -50.229 2.000 1.00 90.25 95 PHE A N 1
ATOM 747 C CA . PHE A 1 95 ? -37.253 -51.317 2.369 1.00 90.25 95 PHE A CA 1
ATOM 748 C C . PHE A 1 95 ? -38.168 -50.843 3.498 1.00 90.25 95 PHE A C 1
ATOM 750 O O . PHE A 1 95 ? -37.684 -50.356 4.522 1.00 90.25 95 PHE A O 1
ATOM 757 N N . GLU A 1 96 ? -39.483 -50.983 3.345 1.00 89.88 96 GLU A N 1
ATOM 758 C CA . GLU A 1 96 ? -40.440 -50.693 4.414 1.00 89.88 96 GLU A CA 1
ATOM 759 C C . GLU A 1 96 ? -40.507 -51.885 5.375 1.00 89.88 96 GLU A C 1
ATOM 761 O O . GLU A 1 96 ? -40.707 -53.023 4.949 1.00 89.88 96 GLU A O 1
ATOM 766 N N . VAL A 1 97 ? -40.354 -51.629 6.673 1.00 92.12 97 VAL A N 1
ATOM 767 C CA . VAL A 1 97 ? -40.499 -52.635 7.730 1.00 92.12 97 VAL A CA 1
ATOM 768 C C . VAL A 1 97 ? -41.969 -52.683 8.129 1.00 92.12 97 VAL A C 1
ATOM 770 O O . VAL A 1 97 ? -42.501 -51.727 8.696 1.00 92.12 97 VAL A O 1
ATOM 773 N N . ARG A 1 98 ? -42.644 -53.790 7.811 1.00 91.38 98 ARG A N 1
ATOM 774 C CA . ARG A 1 98 ? -44.067 -53.981 8.126 1.00 91.38 98 ARG A CA 1
ATOM 775 C C . ARG A 1 98 ? -44.273 -54.521 9.527 1.00 91.38 98 ARG A C 1
ATOM 777 O O . ARG A 1 98 ? -45.191 -54.083 10.219 1.00 91.38 98 ARG A O 1
ATOM 784 N N . ARG A 1 99 ? -43.433 -55.474 9.918 1.00 90.44 99 ARG A N 1
ATOM 785 C CA . ARG A 1 99 ? -43.453 -56.107 11.235 1.00 90.44 99 ARG A CA 1
ATOM 786 C C . ARG A 1 99 ? -42.036 -56.360 11.700 1.00 90.44 99 ARG A C 1
ATOM 788 O O . ARG A 1 99 ? -41.141 -56.588 10.888 1.00 90.44 99 ARG A O 1
ATOM 795 N N . GLN A 1 100 ? -41.851 -56.368 13.010 1.00 94.12 100 GLN A N 1
ATOM 796 C CA . GLN A 1 100 ? -40.557 -56.589 13.622 1.00 94.12 100 GLN A CA 1
ATOM 797 C C . GLN A 1 100 ? -40.712 -57.195 15.011 1.00 94.12 100 GLN A C 1
ATOM 799 O O . GLN A 1 100 ? -41.707 -56.958 15.696 1.00 94.12 100 GLN A O 1
ATOM 804 N N . HIS A 1 101 ? -39.708 -57.954 15.423 1.00 93.50 101 HIS A N 1
ATOM 805 C CA . HIS A 1 101 ? -39.614 -58.530 16.750 1.00 93.50 101 HIS A CA 1
ATOM 806 C C . HIS A 1 101 ? -38.186 -58.382 17.276 1.00 93.50 101 HIS A C 1
ATOM 808 O O . HIS A 1 101 ? -37.243 -58.865 16.650 1.00 93.50 101 HIS A O 1
ATOM 814 N N . LEU A 1 102 ? -38.024 -57.734 18.428 1.00 93.06 102 LEU A N 1
ATOM 815 C CA . LEU A 1 102 ? -36.742 -57.602 19.117 1.00 93.06 102 LEU A CA 1
ATOM 816 C C . LEU A 1 102 ? -36.485 -58.843 19.981 1.00 93.06 102 LEU A C 1
ATOM 818 O O . LEU A 1 102 ? -37.314 -59.196 20.817 1.00 93.06 102 LEU A O 1
ATOM 822 N N . LEU A 1 103 ? -35.324 -59.481 19.818 1.00 88.94 103 LEU A N 1
ATOM 823 C CA . LEU A 1 103 ? -34.937 -60.625 20.643 1.00 88.94 103 LEU A CA 1
ATOM 824 C C . LEU A 1 103 ? -34.658 -60.181 22.084 1.00 88.94 103 LEU A C 1
ATOM 826 O O . LEU A 1 103 ? -33.930 -59.216 22.314 1.00 88.94 103 LEU A O 1
ATOM 830 N N . ALA A 1 104 ? -35.154 -60.950 23.058 1.00 85.44 104 ALA A N 1
ATOM 831 C CA . ALA A 1 104 ? -34.912 -60.695 24.483 1.00 85.44 104 ALA A CA 1
ATOM 832 C C . ALA A 1 104 ? -33.417 -60.727 24.853 1.00 85.44 104 ALA A C 1
ATOM 834 O O . ALA A 1 104 ? -32.976 -60.033 25.767 1.00 85.44 104 ALA A O 1
ATOM 835 N N . LYS A 1 105 ? -32.624 -61.525 24.129 1.00 85.56 105 LYS A N 1
ATOM 836 C CA . LYS A 1 105 ? -31.165 -61.558 24.231 1.00 85.56 105 LYS A CA 1
ATOM 837 C C . LYS A 1 105 ? -30.568 -61.611 22.833 1.00 85.56 105 LYS A C 1
ATOM 839 O O . LYS A 1 105 ? -30.954 -62.459 22.031 1.00 85.56 105 LYS A O 1
ATOM 844 N N . GLN A 1 106 ? -29.611 -60.727 22.560 1.00 87.19 106 GLN A N 1
ATOM 845 C CA . GLN A 1 106 ? -28.892 -60.730 21.288 1.00 87.19 106 GLN A CA 1
ATOM 846 C C . GLN A 1 106 ? -28.118 -62.042 21.123 1.00 87.19 106 GLN A C 1
ATOM 848 O O . GLN A 1 106 ? -27.487 -62.527 22.068 1.00 87.19 106 GLN A O 1
ATOM 853 N N . VAL A 1 107 ? -28.141 -62.601 19.916 1.00 85.31 107 VAL A N 1
ATOM 854 C CA . VAL A 1 107 ? -27.494 -63.884 19.608 1.00 85.31 107 VAL A CA 1
ATOM 855 C C . VAL A 1 107 ? -26.320 -63.646 18.669 1.00 85.31 107 VAL A C 1
ATOM 857 O O . VAL A 1 107 ? -26.466 -62.975 17.653 1.00 85.31 107 VAL A O 1
ATOM 860 N N . SER A 1 108 ? -25.148 -64.185 18.994 1.00 83.69 108 SER A N 1
ATOM 861 C CA . SER A 1 108 ? -23.975 -64.056 18.128 1.00 83.69 108 SER A CA 1
ATOM 862 C C . SER A 1 108 ? -24.111 -64.902 16.857 1.00 83.69 108 SER A C 1
ATOM 864 O O . SER A 1 108 ? -24.549 -66.050 16.912 1.00 83.69 108 SER A O 1
ATOM 866 N N . LEU A 1 109 ? -23.678 -64.357 15.717 1.00 77.88 109 LEU A N 1
ATOM 867 C CA . LEU A 1 109 ? -23.436 -65.082 14.460 1.00 77.88 109 LEU A CA 1
ATOM 868 C C . LEU A 1 109 ? -22.049 -65.767 14.434 1.00 77.88 109 LEU A C 1
ATOM 870 O O . LEU A 1 109 ? -21.582 -66.174 13.368 1.00 77.88 109 LEU A O 1
ATOM 874 N N . THR A 1 110 ? -21.342 -65.874 15.566 1.00 63.94 110 THR A N 1
ATOM 875 C CA . THR A 1 110 ? -20.027 -66.535 15.630 1.00 63.94 110 THR A CA 1
ATOM 876 C C . THR A 1 110 ? -20.136 -68.056 15.540 1.00 63.94 110 THR A C 1
ATOM 878 O O . THR A 1 110 ? -20.227 -68.714 16.567 1.00 63.94 110 THR A O 1
ATOM 881 N N . GLU A 1 111 ? -20.085 -68.559 14.307 1.00 53.78 111 GLU A N 1
ATOM 882 C CA . GLU A 1 111 ? -19.402 -69.790 13.847 1.00 53.78 111 GLU A CA 1
ATOM 883 C C . GLU A 1 111 ? -19.316 -69.875 12.298 1.00 53.78 111 GLU A C 1
ATOM 885 O O . GLU A 1 111 ? -18.838 -70.853 11.725 1.00 53.78 111 GLU A O 1
ATOM 890 N N . CYS A 1 112 ? -19.656 -68.790 11.584 1.00 50.50 112 CYS A N 1
ATOM 891 C CA . CYS A 1 112 ? -19.543 -68.726 10.131 1.00 50.50 112 CYS A CA 1
ATOM 892 C C . CYS A 1 112 ? -18.077 -68.563 9.710 1.00 50.50 112 CYS A C 1
ATOM 894 O O . CYS A 1 112 ? -17.389 -67.644 10.166 1.00 50.50 112 CYS A O 1
ATOM 896 N N . SER A 1 113 ? -17.595 -69.382 8.762 1.00 51.59 113 SER A N 1
ATOM 897 C CA . SER A 1 113 ? -16.270 -69.167 8.161 1.00 51.59 113 SER A CA 1
ATOM 898 C C . SER A 1 113 ? -16.165 -67.709 7.683 1.00 51.59 113 SER A C 1
ATOM 900 O O . SER A 1 113 ? -17.023 -67.237 6.939 1.00 51.59 113 SER A O 1
ATOM 902 N N . GLY A 1 114 ? -15.130 -66.961 8.089 1.00 56.88 114 GLY A N 1
ATOM 903 C CA . GLY A 1 114 ? -15.027 -65.503 7.856 1.00 56.88 114 GLY A CA 1
ATOM 904 C C . GLY A 1 114 ? -15.052 -65.043 6.381 1.00 56.88 114 GLY A C 1
ATOM 905 O O . GLY A 1 114 ? -14.899 -63.856 6.082 1.00 56.88 114 GLY A O 1
ATOM 906 N N . ARG A 1 115 ? -15.223 -65.972 5.434 1.00 58.50 115 ARG A N 1
ATOM 907 C CA . ARG A 1 115 ? -15.456 -65.721 4.011 1.00 58.50 115 ARG A CA 1
ATOM 908 C C . ARG A 1 115 ? -16.943 -65.538 3.655 1.00 58.50 115 ARG A C 1
ATOM 910 O O . ARG A 1 115 ? -17.186 -64.825 2.686 1.00 58.50 115 ARG A O 1
ATOM 917 N N . SER A 1 116 ? -17.903 -66.097 4.407 1.00 59.31 116 SER A N 1
ATOM 918 C CA . SER A 1 116 ? -19.349 -66.041 4.087 1.00 59.31 116 SER A CA 1
ATOM 919 C C . SER A 1 116 ? -20.057 -64.765 4.563 1.00 59.31 116 SER A C 1
ATOM 921 O O . SER A 1 116 ? -21.085 -64.393 4.007 1.00 59.31 116 SER A O 1
ATOM 923 N N . LEU A 1 117 ? -19.481 -64.028 5.518 1.00 66.75 117 LEU A N 1
ATOM 924 C CA . LEU A 1 117 ? -20.045 -62.780 6.063 1.00 66.75 117 LEU A CA 1
ATOM 925 C C . LEU A 1 117 ? -19.766 -61.544 5.183 1.00 66.75 117 LEU A C 1
ATOM 927 O O . LEU A 1 117 ? -19.561 -60.433 5.677 1.00 66.75 117 LEU A O 1
ATOM 931 N N . ARG A 1 118 ? -19.688 -61.728 3.864 1.00 69.38 118 ARG A N 1
ATOM 932 C CA . ARG A 1 118 ? -19.338 -60.690 2.887 1.00 69.38 118 ARG A CA 1
ATOM 933 C C . ARG A 1 118 ? -20.582 -60.311 2.084 1.00 69.38 118 ARG A C 1
ATOM 935 O O . ARG A 1 118 ? -20.780 -60.816 0.989 1.00 69.38 118 ARG A O 1
ATOM 942 N N . GLY A 1 119 ? -21.430 -59.467 2.664 1.00 78.06 119 GLY A N 1
ATOM 943 C CA . GLY A 1 119 ? -22.637 -58.943 2.024 1.00 78.06 119 GLY A CA 1
ATOM 944 C C . GLY A 1 119 ? -23.582 -58.305 3.036 1.00 78.06 119 GLY A C 1
ATOM 945 O O . GLY A 1 119 ? -23.399 -58.482 4.247 1.00 78.06 119 GLY A O 1
ATOM 946 N N . PHE A 1 120 ? -24.586 -57.580 2.533 1.00 86.94 120 PHE A N 1
ATOM 947 C CA . PHE A 1 120 ? -25.718 -57.138 3.353 1.00 86.94 120 PHE A CA 1
ATOM 948 C C . PHE A 1 120 ? -26.659 -58.295 3.676 1.00 86.94 120 PHE A C 1
ATOM 950 O O . PHE A 1 120 ? -27.278 -58.282 4.726 1.00 86.94 120 PHE A O 1
ATOM 957 N N . VAL A 1 121 ? -26.724 -59.318 2.823 1.00 88.50 121 VAL A N 1
ATOM 958 C CA . VAL A 1 121 ? -27.569 -60.501 3.023 1.00 88.50 121 VAL A CA 1
ATOM 959 C C . VAL A 1 121 ? -26.671 -61.713 3.249 1.00 88.50 121 VAL A C 1
ATOM 961 O O . VAL A 1 121 ? -25.873 -62.068 2.377 1.00 88.50 121 VAL A O 1
ATOM 964 N N . VAL A 1 122 ? -26.777 -62.344 4.417 1.00 87.38 122 VAL A N 1
ATOM 965 C CA . VAL A 1 122 ? -25.976 -63.519 4.796 1.00 87.38 122 VAL A CA 1
ATOM 966 C C . VAL A 1 122 ? -26.884 -64.699 5.149 1.00 87.38 122 VAL A C 1
ATOM 968 O O . VAL A 1 122 ? -27.876 -64.496 5.842 1.00 87.38 122 VAL A O 1
ATOM 971 N N . PRO A 1 123 ? -26.603 -65.924 4.676 1.00 86.94 123 PRO A N 1
ATOM 972 C CA . PRO A 1 123 ? -27.342 -67.104 5.118 1.00 86.94 123 PRO A CA 1
ATOM 973 C C . PRO A 1 123 ? -26.999 -67.440 6.577 1.00 86.94 123 PRO A C 1
ATOM 975 O O . PRO A 1 123 ? -25.864 -67.229 7.010 1.00 86.94 123 PRO A O 1
ATOM 978 N N . LEU A 1 124 ? -27.975 -67.964 7.313 1.00 83.81 124 LEU A N 1
ATOM 979 C CA . LEU A 1 124 ? -27.791 -68.553 8.636 1.00 83.81 124 LEU A CA 1
ATOM 980 C C . LEU A 1 124 ? -27.228 -69.974 8.531 1.00 83.81 124 LEU A C 1
ATOM 982 O O . LEU A 1 124 ? -27.386 -70.655 7.516 1.00 83.81 124 LEU A O 1
ATOM 986 N N . GLU A 1 125 ? -26.593 -70.437 9.603 1.00 82.25 125 GLU A N 1
ATOM 987 C CA . GLU A 1 125 ? -26.105 -71.812 9.696 1.00 82.25 125 GLU A CA 1
ATOM 988 C C . GLU A 1 125 ? -27.235 -72.827 9.880 1.00 82.25 125 GLU A C 1
ATOM 990 O O . GLU A 1 125 ? -28.321 -72.516 10.385 1.00 82.25 125 GLU A O 1
ATOM 995 N N . ALA A 1 126 ? -26.949 -74.081 9.521 1.00 80.94 126 ALA A N 1
ATOM 996 C CA . ALA A 1 126 ? -27.864 -75.193 9.737 1.00 80.94 126 ALA A CA 1
ATOM 997 C C . ALA A 1 126 ? -28.269 -75.283 11.221 1.00 80.94 126 ALA A C 1
ATOM 999 O O . ALA A 1 126 ? -27.428 -75.303 12.118 1.00 80.94 126 ALA A O 1
ATOM 1000 N N . GLY A 1 127 ? -29.577 -75.300 11.483 1.00 83.25 127 GLY A N 1
ATOM 1001 C CA . GLY A 1 127 ? -30.144 -75.336 12.835 1.00 83.25 127 GLY A CA 1
ATOM 1002 C C . GLY A 1 127 ? -30.127 -74.001 13.592 1.00 83.25 127 GLY A C 1
ATOM 1003 O O . GLY A 1 127 ? -30.803 -73.880 14.614 1.00 83.25 127 GLY A O 1
ATOM 1004 N N . GLN A 1 128 ? -29.421 -72.969 13.115 1.00 85.56 128 GLN A N 1
ATOM 1005 C CA . GLN A 1 128 ? -29.451 -71.644 13.740 1.00 85.56 128 GLN A CA 1
ATOM 1006 C C . GLN A 1 128 ? -30.800 -70.952 13.515 1.00 85.56 128 GLN A C 1
ATOM 1008 O O . GLN A 1 128 ? -31.350 -70.408 14.473 1.00 85.56 128 GLN A O 1
ATOM 1013 N N . ALA A 1 129 ? -31.347 -71.034 12.296 1.00 87.69 129 ALA A N 1
ATOM 1014 C CA . ALA A 1 129 ? -32.678 -70.520 11.968 1.00 87.69 129 ALA A CA 1
ATOM 1015 C C . ALA A 1 129 ? -33.744 -71.106 12.909 1.00 87.69 129 ALA A C 1
ATOM 1017 O O . ALA A 1 129 ? -34.421 -70.341 13.586 1.00 87.69 129 ALA A O 1
ATOM 1018 N N . GLN A 1 130 ? -33.771 -72.431 13.080 1.00 89.19 130 GLN A N 1
ATOM 1019 C CA . GLN A 1 130 ? -34.691 -73.123 13.990 1.00 89.19 130 GLN A CA 1
ATOM 1020 C C . GLN A 1 130 ? -34.544 -72.714 15.455 1.00 89.19 130 GLN A C 1
ATOM 1022 O O . GLN A 1 130 ? -35.544 -72.476 16.134 1.00 89.19 130 GLN A O 1
ATOM 1027 N N . ARG A 1 131 ? -33.313 -72.595 15.970 1.00 86.94 131 ARG A N 1
ATOM 1028 C CA . ARG A 1 131 ? -33.091 -72.145 17.357 1.00 86.94 131 ARG A CA 1
ATOM 1029 C C . ARG A 1 131 ? -33.616 -70.730 17.583 1.00 86.94 131 ARG A C 1
ATOM 1031 O O . ARG A 1 131 ? -34.276 -70.481 18.588 1.00 86.94 131 ARG A O 1
ATOM 1038 N N . LEU A 1 132 ? -33.336 -69.820 16.652 1.00 87.62 132 LEU A N 1
ATOM 1039 C CA . LEU A 1 132 ? -33.811 -68.440 16.718 1.00 87.62 132 LEU A CA 1
ATOM 1040 C C . LEU A 1 132 ? -35.327 -68.372 16.542 1.00 87.62 132 LEU A C 1
ATOM 1042 O O . LEU A 1 132 ? -36.004 -67.684 17.300 1.00 87.62 132 LEU A O 1
ATOM 1046 N N . TRP A 1 133 ? -35.877 -69.140 15.606 1.00 92.06 133 TRP A N 1
ATOM 1047 C CA . TRP A 1 133 ? -37.311 -69.239 15.388 1.00 92.06 133 TRP A CA 1
ATOM 1048 C C . TRP A 1 133 ? -38.035 -69.687 16.653 1.00 92.06 133 TRP A C 1
ATOM 1050 O O . TRP A 1 133 ? -39.029 -69.084 17.038 1.00 92.06 133 TRP A O 1
ATOM 1060 N N . ASN A 1 134 ? -37.502 -70.668 17.382 1.00 88.88 134 ASN A N 1
ATOM 1061 C CA . ASN A 1 134 ? -38.070 -71.124 18.653 1.00 88.88 134 ASN A CA 1
ATOM 1062 C C . ASN A 1 134 ? -38.089 -70.031 19.737 1.00 88.88 134 ASN A C 1
ATOM 1064 O O . ASN A 1 134 ? -38.929 -70.097 20.629 1.00 88.88 134 ASN A O 1
ATOM 1068 N N . SER A 1 135 ? -37.222 -69.017 19.642 1.00 84.56 135 SER A N 1
ATOM 1069 C CA . SER A 1 135 ? -37.215 -67.869 20.561 1.00 84.56 135 SER A CA 1
ATOM 1070 C C . SER A 1 135 ? -38.235 -66.778 20.213 1.00 84.56 135 SER A C 1
ATOM 1072 O O . SER A 1 135 ? -38.505 -65.919 21.048 1.00 84.56 135 SER A O 1
ATOM 1074 N N . VAL A 1 136 ? -38.820 -66.815 19.010 1.00 87.69 136 VAL A N 1
ATOM 1075 C CA . VAL A 1 136 ? -39.851 -65.861 18.586 1.00 87.69 136 VAL A CA 1
ATOM 1076 C C . VAL A 1 136 ? -41.205 -66.260 19.196 1.00 87.69 136 VAL A C 1
ATOM 1078 O O . VAL A 1 136 ? -41.610 -67.423 19.052 1.00 87.69 136 VAL A O 1
ATOM 1081 N N . PRO A 1 137 ? -41.922 -65.325 19.845 1.00 88.81 137 PRO A N 1
ATOM 1082 C CA . PRO A 1 137 ? -43.256 -65.548 20.391 1.00 88.81 137 PRO A CA 1
ATOM 1083 C C . PRO A 1 137 ? -44.251 -66.103 19.361 1.00 88.81 137 PRO A C 1
ATOM 1085 O O . PRO A 1 137 ? -44.204 -65.765 18.175 1.00 88.81 137 PRO A O 1
ATOM 1088 N N . GLN A 1 138 ? -45.149 -66.984 19.812 1.00 88.69 138 GLN A N 1
ATOM 1089 C CA . GLN A 1 138 ? -46.100 -67.670 18.931 1.00 88.69 138 GLN A CA 1
ATOM 1090 C C . GLN A 1 138 ? -47.095 -66.699 18.276 1.00 88.69 138 GLN A C 1
ATOM 1092 O O . GLN A 1 138 ? -47.412 -66.857 17.104 1.00 88.69 138 GLN A O 1
ATOM 1097 N N . ASP A 1 139 ? -47.502 -65.648 18.985 1.00 88.62 139 ASP A N 1
ATOM 1098 C CA . ASP A 1 139 ? -48.371 -64.578 18.485 1.00 88.62 139 ASP A CA 1
ATOM 1099 C C . ASP A 1 139 ? -47.746 -63.799 17.321 1.00 88.62 139 ASP A C 1
ATOM 1101 O O . ASP A 1 139 ? -48.453 -63.433 16.382 1.00 88.62 139 ASP A O 1
ATOM 1105 N N . PHE A 1 140 ? -46.427 -63.586 17.335 1.00 87.25 140 PHE A N 1
ATOM 1106 C CA . PHE A 1 140 ? -45.722 -63.001 16.195 1.00 87.25 140 PHE A CA 1
ATOM 1107 C C . PHE A 1 140 ? -45.712 -63.967 15.004 1.00 87.25 140 PHE A C 1
ATOM 1109 O O . PHE A 1 140 ? -46.021 -63.565 13.885 1.00 87.25 140 PHE A O 1
ATOM 1116 N N . LYS A 1 141 ? -45.414 -65.255 15.240 1.00 90.00 141 LYS A N 1
ATOM 1117 C CA . LYS A 1 141 ? -45.400 -66.293 14.190 1.00 90.00 141 LYS A CA 1
ATOM 1118 C C . LYS A 1 141 ? -46.758 -66.477 13.526 1.00 90.00 141 LYS A C 1
ATOM 1120 O O . LYS A 1 141 ? -46.826 -66.648 12.313 1.00 90.00 141 LYS A O 1
ATOM 1125 N N . ASP A 1 142 ? -47.831 -66.429 14.309 1.00 88.25 142 ASP A N 1
ATOM 1126 C CA . ASP A 1 142 ? -49.194 -66.633 13.823 1.00 88.25 142 ASP A CA 1
ATOM 1127 C C . ASP A 1 142 ? -49.658 -65.510 12.885 1.00 88.25 142 ASP A C 1
ATOM 1129 O O . ASP A 1 142 ? -50.538 -65.735 12.052 1.00 88.25 142 ASP A O 1
ATOM 1133 N N . GLN A 1 143 ? -49.047 -64.324 12.984 1.00 84.50 143 GLN A N 1
ATOM 1134 C CA . GLN A 1 143 ? -49.336 -63.171 12.129 1.00 84.50 143 GLN A CA 1
ATOM 1135 C C . GLN A 1 143 ? -48.588 -63.203 10.790 1.00 84.50 143 GLN A C 1
ATOM 1137 O O . GLN A 1 143 ? -48.995 -62.504 9.855 1.00 84.50 143 GLN A O 1
ATOM 1142 N N . LEU A 1 144 ? -47.508 -63.980 10.679 1.00 82.88 144 LEU A N 1
ATOM 1143 C CA . LEU A 1 144 ? -46.692 -64.053 9.469 1.00 82.88 144 LEU A CA 1
ATOM 1144 C C . LEU A 1 144 ? -47.412 -64.829 8.367 1.00 82.88 144 LEU A C 1
ATOM 1146 O O . LEU A 1 144 ? -48.012 -65.878 8.601 1.00 82.88 144 LEU A O 1
ATOM 1150 N N . GLN A 1 145 ? -47.354 -64.285 7.151 1.00 77.81 145 GLN A N 1
ATOM 1151 C CA . GLN A 1 145 ? -48.029 -64.872 5.995 1.00 77.81 145 GLN A CA 1
ATOM 1152 C C . GLN A 1 145 ? -47.366 -66.188 5.568 1.00 77.81 145 GLN A C 1
ATOM 1154 O O . GLN A 1 145 ? -48.055 -67.140 5.203 1.00 77.81 145 GLN A O 1
ATOM 1159 N N . ASP A 1 146 ? -46.039 -66.240 5.662 1.00 75.06 146 ASP A N 1
ATOM 1160 C CA . ASP A 1 146 ? -45.235 -67.441 5.495 1.00 75.06 146 ASP A CA 1
ATOM 1161 C C . ASP A 1 146 ? -44.719 -67.869 6.876 1.00 75.06 146 ASP A C 1
ATOM 1163 O O . ASP A 1 146 ? -43.994 -67.132 7.544 1.00 75.06 146 ASP A O 1
ATOM 1167 N N . ARG A 1 147 ? -45.149 -69.047 7.338 1.00 78.31 147 ARG A N 1
ATOM 1168 C CA . ARG A 1 147 ? -44.751 -69.620 8.637 1.00 78.31 147 ARG A CA 1
ATOM 1169 C C . ARG A 1 147 ? -43.391 -70.323 8.565 1.00 78.31 147 ARG A C 1
ATOM 1171 O O . ARG A 1 147 ? -43.051 -71.082 9.476 1.00 78.31 147 ARG A O 1
ATOM 1178 N N . SER A 1 148 ? -42.647 -70.123 7.479 1.00 85.31 148 SER A N 1
ATOM 1179 C CA . SER A 1 148 ? -41.300 -70.646 7.308 1.00 85.31 148 SER A CA 1
ATOM 1180 C C . SER A 1 148 ? -40.282 -69.868 8.146 1.00 85.31 148 SER A C 1
ATOM 1182 O O . SER A 1 148 ? -40.400 -68.663 8.379 1.00 85.31 148 SER A O 1
ATOM 1184 N N . GLU A 1 149 ? -39.269 -70.578 8.642 1.00 89.00 149 GLU A N 1
ATOM 1185 C CA . GLU A 1 149 ? -38.170 -69.943 9.358 1.00 89.00 149 GLU A CA 1
ATOM 1186 C C . GLU A 1 149 ? -37.250 -69.188 8.379 1.00 89.00 149 GLU A C 1
ATOM 1188 O O . GLU A 1 149 ? -36.821 -69.743 7.363 1.00 89.00 149 GLU A O 1
ATOM 1193 N N . PRO A 1 150 ? -36.901 -67.924 8.663 1.00 90.25 150 PRO A N 1
ATOM 1194 C CA . PRO A 1 150 ? -36.043 -67.150 7.787 1.00 90.25 150 PRO A CA 1
ATOM 1195 C C . PRO A 1 150 ? -34.609 -67.655 7.911 1.00 90.25 150 PRO A C 1
ATOM 1197 O O . PRO A 1 150 ? -33.992 -67.598 8.975 1.00 90.25 150 PRO A O 1
ATOM 1200 N N . ILE A 1 151 ? -34.065 -68.138 6.796 1.00 90.88 151 ILE A N 1
ATOM 1201 C CA . ILE A 1 151 ? -32.703 -68.683 6.711 1.00 90.88 151 ILE A CA 1
ATOM 1202 C C . ILE A 1 151 ? -31.652 -67.624 6.346 1.00 90.88 151 ILE A C 1
ATOM 1204 O O . ILE A 1 151 ? -30.489 -67.964 6.153 1.00 90.88 151 ILE A O 1
ATOM 1208 N N . HIS A 1 152 ? -32.032 -66.347 6.241 1.00 92.12 152 HIS A N 1
ATOM 1209 C CA . HIS A 1 152 ? -31.131 -65.241 5.908 1.00 92.12 152 HIS A CA 1
ATOM 1210 C C . HIS A 1 152 ? -31.201 -64.116 6.946 1.00 92.12 152 HIS A C 1
ATOM 1212 O O . HIS A 1 152 ? -32.257 -63.828 7.513 1.00 92.12 152 HIS A O 1
ATOM 1218 N N . ALA A 1 153 ? -30.072 -63.442 7.143 1.00 90.94 153 ALA A N 1
ATOM 1219 C CA . ALA A 1 153 ? -29.951 -62.227 7.927 1.00 90.94 153 ALA A CA 1
ATOM 1220 C C . ALA A 1 153 ? -29.534 -61.037 7.053 1.00 90.94 153 ALA A C 1
ATOM 1222 O O . ALA A 1 153 ? -28.633 -61.137 6.218 1.00 90.94 153 ALA A O 1
ATOM 1223 N N . LEU A 1 154 ? -30.179 -59.900 7.288 1.00 92.19 154 LEU A N 1
ATOM 1224 C CA . LEU A 1 154 ? -29.860 -58.590 6.756 1.00 92.19 154 LEU A CA 1
ATOM 1225 C C . LEU A 1 154 ? -28.951 -57.844 7.739 1.00 92.19 154 LEU A C 1
ATOM 1227 O O . LEU A 1 154 ? -29.295 -57.651 8.905 1.00 92.19 154 LEU A O 1
ATOM 1231 N N . ARG A 1 155 ? -27.775 -57.426 7.281 1.00 91.00 155 ARG A N 1
ATOM 1232 C CA . ARG A 1 155 ? -26.752 -56.778 8.101 1.00 91.00 155 ARG A CA 1
ATOM 1233 C C . ARG A 1 155 ? -26.846 -55.263 7.987 1.00 91.00 155 ARG A C 1
ATOM 1235 O O . ARG A 1 155 ? -26.721 -54.720 6.895 1.00 91.00 155 ARG A O 1
ATOM 1242 N N . LEU A 1 156 ? -26.990 -54.589 9.121 1.00 90.75 156 LEU A N 1
ATOM 1243 C CA . LEU A 1 156 ? -27.094 -53.134 9.251 1.00 90.75 156 LEU A CA 1
ATOM 1244 C C . LEU A 1 156 ? -26.089 -52.624 10.288 1.00 90.75 156 LEU A C 1
ATOM 1246 O O . LEU A 1 156 ? -25.607 -53.414 11.099 1.00 90.75 156 LEU A O 1
ATOM 1250 N N . PRO A 1 157 ? -25.755 -51.325 10.325 1.00 90.25 157 PRO A N 1
ATOM 1251 C CA . PRO A 1 157 ? -25.050 -50.756 11.470 1.00 90.25 157 PRO A CA 1
ATOM 1252 C C . PRO A 1 157 ? -25.744 -51.172 12.780 1.00 90.25 157 PRO A C 1
ATOM 1254 O O . PRO A 1 157 ? -26.976 -51.226 12.798 1.00 90.25 157 PRO A O 1
ATOM 1257 N N . PRO A 1 158 ? -25.006 -51.501 13.858 1.00 85.56 158 PRO A N 1
ATOM 1258 C CA . PRO A 1 158 ? -25.598 -52.067 15.073 1.00 85.56 158 PRO A CA 1
ATOM 1259 C C . PRO A 1 158 ? -26.769 -51.241 15.619 1.00 85.56 158 PRO A C 1
ATOM 1261 O O . PRO A 1 158 ? -27.794 -51.802 16.004 1.00 85.56 158 PRO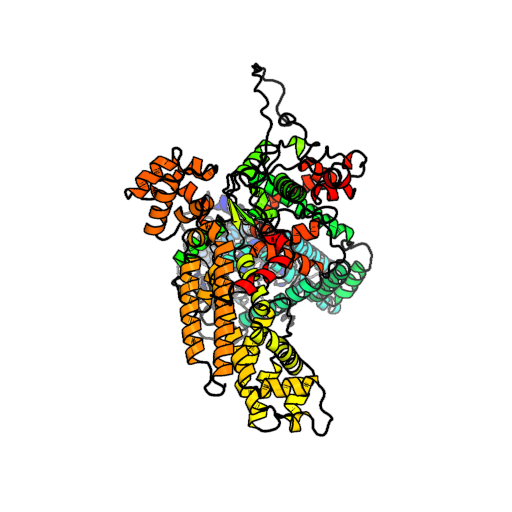 A O 1
ATOM 1264 N N . GLN A 1 159 ? -26.646 -49.908 15.582 1.00 84.50 159 GLN A N 1
ATOM 1265 C CA . GLN A 1 159 ? -27.710 -49.006 16.021 1.00 84.50 159 GLN A CA 1
ATOM 1266 C C . GLN A 1 159 ? -28.949 -49.144 15.128 1.00 84.50 159 GLN A C 1
ATOM 1268 O O . GLN A 1 159 ? -30.064 -49.220 15.624 1.00 84.50 159 GLN A O 1
ATOM 1273 N N . TYR A 1 160 ? -28.764 -49.251 13.812 1.00 91.88 160 TYR A N 1
ATOM 1274 C CA . TYR A 1 160 ? -29.862 -49.312 12.846 1.00 91.88 160 TYR A CA 1
ATOM 1275 C C . TYR A 1 160 ? -30.584 -50.660 12.924 1.00 91.88 160 TYR A C 1
ATOM 1277 O O . TYR A 1 160 ? -31.811 -50.695 12.897 1.00 91.88 160 TYR A O 1
ATOM 1285 N N . ALA A 1 161 ? -29.837 -51.758 13.101 1.00 90.81 161 ALA A N 1
ATOM 1286 C CA . ALA A 1 161 ? -30.403 -53.085 13.348 1.00 90.81 161 ALA A CA 1
ATOM 1287 C C . ALA A 1 161 ? -31.292 -53.086 14.598 1.00 90.81 161 ALA A C 1
ATOM 1289 O O . ALA A 1 161 ? -32.414 -53.590 14.553 1.00 90.81 161 ALA A O 1
ATOM 1290 N N . HIS A 1 162 ? -30.815 -52.482 15.690 1.00 89.25 162 HIS A N 1
ATOM 1291 C CA . HIS A 1 162 ? -31.586 -52.363 16.921 1.00 89.25 162 HIS A CA 1
ATOM 1292 C C . HIS A 1 162 ? -32.827 -51.476 16.750 1.00 89.25 162 HIS A C 1
ATOM 1294 O O . HIS A 1 162 ? -33.922 -51.906 17.096 1.00 89.25 162 HIS A O 1
ATOM 1300 N N . LEU A 1 163 ? -32.681 -50.271 16.185 1.00 89.50 163 LEU A N 1
ATOM 1301 C CA . LEU A 1 163 ? -33.786 -49.322 15.990 1.00 89.50 163 LEU A CA 1
ATOM 1302 C C . LEU A 1 163 ? -34.889 -49.895 15.089 1.00 89.50 163 LEU A C 1
ATOM 1304 O O . LEU A 1 163 ? -36.072 -49.669 15.345 1.00 89.50 163 LEU A O 1
ATOM 1308 N N . CYS A 1 164 ? -34.518 -50.674 14.070 1.00 91.69 164 CYS A N 1
ATOM 1309 C CA . CYS A 1 164 ? -35.478 -51.387 13.230 1.00 91.69 164 CYS A CA 1
ATOM 1310 C C . CYS A 1 164 ? -36.141 -52.544 13.991 1.00 91.69 164 CYS A C 1
ATOM 1312 O O . CYS A 1 164 ? -37.361 -52.659 13.962 1.00 91.69 164 CYS A O 1
ATOM 1314 N N . ALA A 1 165 ? -35.377 -53.365 14.723 1.00 90.50 165 ALA A N 1
ATOM 1315 C CA . ALA A 1 165 ? -35.919 -54.481 15.508 1.00 90.50 165 ALA A CA 1
ATOM 1316 C C . ALA A 1 165 ? -36.861 -54.019 16.637 1.00 90.50 165 ALA A C 1
ATOM 1318 O O . ALA A 1 165 ? -37.868 -54.669 16.907 1.00 90.50 165 ALA A O 1
ATOM 1319 N N . ALA A 1 166 ? -36.557 -52.879 17.262 1.00 90.00 166 ALA A N 1
ATOM 1320 C CA . ALA A 1 166 ? -37.372 -52.238 18.291 1.00 90.00 166 ALA A CA 1
ATOM 1321 C C . ALA A 1 166 ? -38.613 -51.518 17.726 1.00 90.00 166 ALA A C 1
ATOM 1323 O O . ALA A 1 166 ? -39.447 -51.038 18.488 1.00 90.00 166 ALA A O 1
ATOM 1324 N N . GLY A 1 167 ? -38.749 -51.419 16.398 1.00 91.12 167 GLY A N 1
ATOM 1325 C CA . GLY A 1 167 ? -39.887 -50.770 15.745 1.00 91.12 167 GLY A CA 1
ATOM 1326 C C . GLY A 1 167 ? -39.862 -49.246 15.735 1.00 91.12 167 GLY A C 1
ATOM 1327 O O . GLY A 1 167 ? -40.858 -48.626 15.361 1.00 91.12 167 GLY A O 1
ATOM 1328 N N . ILE A 1 168 ? -38.736 -48.644 16.118 1.00 90.44 168 ILE A N 1
ATOM 1329 C CA . ILE A 1 168 ? -38.529 -47.193 16.091 1.00 90.44 168 ILE A CA 1
ATOM 1330 C C . ILE A 1 168 ? -38.348 -46.737 14.640 1.00 90.44 168 ILE A C 1
ATOM 1332 O O . ILE A 1 168 ? -38.923 -45.737 14.211 1.00 90.44 168 ILE A O 1
ATOM 1336 N N . TRP A 1 169 ? -37.584 -47.495 13.851 1.00 92.50 169 TRP A N 1
ATOM 1337 C CA . TRP A 1 169 ? -37.426 -47.256 12.420 1.00 92.50 169 TRP A CA 1
ATOM 1338 C C . TRP A 1 169 ? -38.294 -48.210 11.609 1.00 92.50 169 TRP A C 1
ATOM 1340 O O . TRP A 1 169 ? -38.134 -49.424 11.663 1.00 92.50 169 TRP A O 1
ATOM 1350 N N . LYS A 1 170 ? -39.193 -47.632 10.807 1.00 93.25 170 LYS A N 1
ATOM 1351 C CA . LYS A 1 170 ? -40.077 -48.370 9.891 1.00 93.25 170 LYS A CA 1
ATOM 1352 C C . LYS A 1 170 ? -39.492 -48.538 8.488 1.00 93.25 170 LYS A C 1
ATOM 1354 O O . LYS A 1 170 ? -40.194 -48.955 7.574 1.00 93.25 170 LYS A O 1
ATOM 1359 N N . THR A 1 171 ? -38.232 -48.156 8.287 1.00 92.38 171 THR A N 1
ATOM 1360 C CA . THR A 1 171 ? -37.567 -48.202 6.980 1.00 92.38 171 THR A CA 1
ATOM 1361 C C . THR A 1 171 ? -36.097 -48.564 7.128 1.00 92.38 171 THR A C 1
ATOM 1363 O O . THR A 1 171 ? -35.431 -48.115 8.063 1.00 92.38 171 THR A O 1
ATOM 1366 N N . ILE A 1 172 ? -35.599 -49.355 6.182 1.00 93.06 172 ILE A N 1
ATOM 1367 C CA . ILE A 1 172 ? -34.203 -49.770 6.073 1.00 93.06 172 ILE A CA 1
ATOM 1368 C C . ILE A 1 172 ? -33.676 -49.281 4.727 1.00 93.06 172 ILE A C 1
ATOM 1370 O O . ILE A 1 172 ? -34.232 -49.633 3.693 1.00 93.06 172 ILE A O 1
ATOM 1374 N N . ALA A 1 173 ? -32.606 -48.494 4.724 1.00 91.12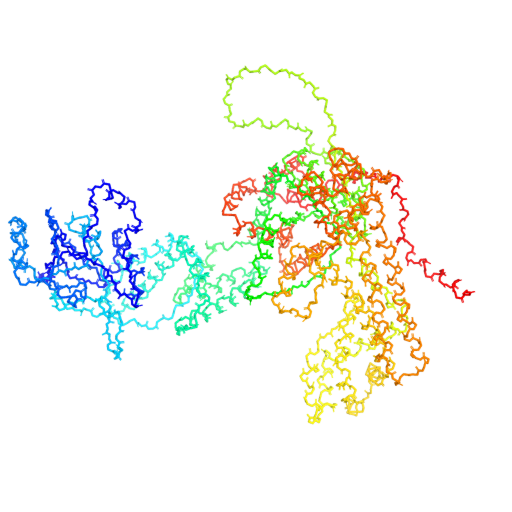 173 ALA A N 1
ATOM 1375 C CA . ALA A 1 173 ? -31.935 -48.048 3.511 1.00 91.12 173 ALA A CA 1
ATOM 1376 C C . ALA A 1 173 ? -30.630 -48.835 3.334 1.00 91.12 173 ALA A C 1
ATOM 1378 O O . ALA A 1 173 ? -29.817 -48.895 4.259 1.00 91.12 173 ALA A O 1
ATOM 1379 N N . LEU A 1 174 ? -30.421 -49.444 2.167 1.00 89.69 174 LEU A N 1
ATOM 1380 C CA . LEU A 1 174 ? -29.229 -50.233 1.856 1.00 89.69 174 LEU A CA 1
ATOM 1381 C C . LEU A 1 174 ? -28.659 -49.888 0.478 1.00 89.69 174 LEU A C 1
ATOM 1383 O O . LEU A 1 174 ? -29.396 -49.886 -0.506 1.00 89.69 174 LEU A O 1
ATOM 1387 N N . PRO A 1 175 ? -27.347 -49.652 0.367 1.00 85.62 175 PRO A N 1
ATOM 1388 C CA . PRO A 1 175 ? -26.711 -49.399 -0.912 1.00 85.62 175 PRO A CA 1
ATOM 1389 C C . PRO A 1 175 ? -26.566 -50.690 -1.727 1.00 85.62 175 PRO A C 1
ATOM 1391 O O . PRO A 1 175 ? -26.210 -51.747 -1.204 1.00 85.62 175 PRO A O 1
ATOM 1394 N N . SER A 1 176 ? -26.785 -50.597 -3.035 1.00 78.88 176 SER A N 1
ATOM 1395 C CA . SER A 1 176 ? -26.464 -51.641 -4.005 1.00 78.88 176 SER A CA 1
ATOM 1396 C C . SER A 1 176 ? -25.206 -51.234 -4.759 1.00 78.88 176 SER A C 1
ATOM 1398 O O . SER A 1 176 ? -25.205 -50.259 -5.505 1.00 78.88 176 SER A O 1
ATOM 1400 N N . SER A 1 177 ? -24.113 -51.975 -4.592 1.00 66.12 177 SER A N 1
ATOM 1401 C CA . SER A 1 177 ? -22.991 -51.860 -5.524 1.00 66.12 177 SER A CA 1
ATOM 1402 C C . SER A 1 177 ? -23.311 -52.701 -6.761 1.00 66.12 177 SER A C 1
ATOM 1404 O O . SER A 1 177 ? -23.189 -53.925 -6.749 1.00 66.12 177 SER A O 1
ATOM 1406 N N . VAL A 1 178 ? -23.780 -52.056 -7.829 1.00 55.78 178 VAL A N 1
ATOM 1407 C CA . VAL A 1 178 ? -24.005 -52.732 -9.111 1.00 55.78 178 VAL A CA 1
ATOM 1408 C C . VAL A 1 178 ? -22.637 -53.046 -9.712 1.00 55.78 178 VAL A C 1
ATOM 1410 O O . VAL A 1 178 ? -21.882 -52.139 -10.051 1.00 55.78 178 VAL A O 1
ATOM 1413 N N . GLN A 1 179 ? -22.285 -54.328 -9.822 1.00 52.44 179 GLN A N 1
ATOM 1414 C CA . GLN A 1 179 ? -21.113 -54.739 -10.589 1.00 52.44 179 GLN A CA 1
ATOM 1415 C C . GLN A 1 179 ? -21.553 -55.187 -11.987 1.00 52.44 179 GLN A C 1
ATOM 1417 O O . GLN A 1 179 ? -21.789 -56.371 -12.215 1.00 52.44 179 GLN A O 1
ATOM 1422 N N . GLU A 1 180 ? -21.614 -54.259 -12.941 1.00 45.78 180 GLU A N 1
ATOM 1423 C CA . GLU A 1 180 ? -21.522 -54.633 -14.354 1.00 45.78 180 GLU A CA 1
ATOM 1424 C C . GLU A 1 180 ? -20.046 -54.908 -14.685 1.00 45.78 180 GLU A C 1
ATOM 1426 O O . GLU A 1 180 ? -19.191 -54.032 -14.750 1.00 45.78 180 GLU A O 1
ATOM 1431 N N . SER A 1 181 ? -19.736 -56.202 -14.742 1.00 42.34 181 SER A N 1
ATOM 1432 C CA . SER A 1 181 ? -18.634 -56.852 -15.459 1.00 42.34 181 SER A CA 1
ATOM 1433 C C . SER A 1 181 ? -17.472 -55.986 -15.986 1.00 42.34 181 SER A C 1
ATOM 1435 O O . SER A 1 181 ? -17.474 -55.520 -17.120 1.00 42.34 181 SER A O 1
ATOM 1437 N N . GLY A 1 182 ? -16.368 -55.985 -15.239 1.00 43.22 182 GLY A N 1
ATOM 1438 C CA . GLY A 1 182 ? -15.020 -55.753 -15.760 1.00 43.22 182 GLY A CA 1
ATOM 1439 C C . GLY A 1 182 ? -14.009 -56.478 -14.875 1.00 43.22 182 GLY A C 1
ATOM 1440 O O . GLY A 1 182 ? -14.010 -56.308 -13.657 1.00 43.22 182 GLY A O 1
ATOM 1441 N N . ARG A 1 183 ? -13.193 -57.367 -15.450 1.00 48.84 183 ARG A N 1
ATOM 1442 C CA . ARG A 1 183 ? -12.273 -58.288 -14.751 1.00 48.84 183 ARG A CA 1
ATOM 1443 C C . ARG A 1 183 ? -11.171 -57.553 -13.952 1.00 48.84 183 ARG A C 1
ATOM 1445 O O . ARG A 1 183 ? -10.016 -57.554 -14.348 1.00 48.84 183 ARG A O 1
ATOM 1452 N N . GLY A 1 184 ? -11.495 -56.973 -12.796 1.00 41.00 184 GLY A N 1
ATOM 1453 C CA . GLY A 1 184 ? -10.526 -56.397 -11.850 1.00 41.00 184 GLY A CA 1
ATOM 1454 C C . GLY A 1 184 ? -10.320 -57.287 -10.621 1.00 41.00 184 GLY A C 1
ATOM 1455 O O . GLY A 1 184 ? -11.285 -57.637 -9.933 1.00 41.00 184 GLY A O 1
ATOM 1456 N N . ARG A 1 185 ? -9.077 -57.698 -10.342 1.00 44.78 185 ARG A N 1
ATOM 1457 C CA . ARG A 1 185 ? -8.693 -58.533 -9.188 1.00 44.78 185 ARG A CA 1
ATOM 1458 C C . ARG A 1 185 ? -8.673 -57.713 -7.887 1.00 44.78 185 ARG A C 1
ATOM 1460 O O . ARG A 1 185 ? -7.939 -56.746 -7.784 1.00 44.78 185 ARG A O 1
ATOM 1467 N N . GLY A 1 186 ? -9.406 -58.192 -6.877 1.00 48.47 186 GLY A N 1
ATOM 1468 C CA . GLY A 1 186 ? -9.002 -58.131 -5.464 1.00 48.47 186 GLY A CA 1
ATOM 1469 C C . GLY A 1 186 ? -8.983 -56.776 -4.739 1.00 48.47 186 GLY A C 1
ATOM 1470 O O . GLY A 1 186 ? -7.916 -56.282 -4.400 1.00 48.47 186 GLY A O 1
ATOM 1471 N N . GLY A 1 187 ? -10.153 -56.262 -4.357 1.00 50.34 187 GLY A N 1
ATOM 1472 C CA . GLY A 1 187 ? -10.311 -55.196 -3.357 1.00 50.34 187 GLY A CA 1
ATOM 1473 C C . GLY A 1 187 ? -11.781 -54.775 -3.269 1.00 50.34 187 GLY A C 1
ATOM 1474 O O . GLY A 1 187 ? -12.408 -54.624 -4.304 1.00 50.34 187 GLY A O 1
ATOM 1475 N N . SER A 1 188 ? -12.360 -54.698 -2.066 1.00 49.72 188 SER A N 1
ATOM 1476 C CA . SER A 1 188 ? -13.693 -54.112 -1.755 1.00 49.72 188 SER A CA 1
ATOM 1477 C C . SER A 1 188 ? -14.993 -54.683 -2.378 1.00 49.72 188 SER A C 1
ATOM 1479 O O . SER A 1 188 ? -16.051 -54.105 -2.166 1.00 49.72 188 SER A O 1
ATOM 1481 N N . LYS A 1 189 ? -15.005 -55.855 -3.030 1.00 52.03 189 LYS A N 1
ATOM 1482 C CA . LYS A 1 189 ? -16.218 -56.442 -3.674 1.00 52.03 189 LYS A CA 1
ATOM 1483 C C . LYS A 1 189 ? -17.343 -56.974 -2.743 1.00 52.03 189 LYS A C 1
ATOM 1485 O O . LYS A 1 189 ? -18.161 -57.779 -3.178 1.00 52.03 189 LYS A O 1
ATOM 1490 N N . SER A 1 190 ? -17.367 -56.642 -1.450 1.00 56.31 190 SER A N 1
ATOM 1491 C CA . SER A 1 190 ? -18.086 -57.442 -0.432 1.00 56.31 190 SER A CA 1
ATOM 1492 C C . SER A 1 190 ? -19.361 -56.840 0.178 1.00 56.31 190 SER A C 1
ATOM 1494 O O . SER A 1 190 ? -19.889 -57.446 1.103 1.00 56.31 190 SER A O 1
ATOM 1496 N N . LEU A 1 191 ? -19.854 -55.683 -0.273 1.00 66.94 191 LEU A N 1
ATOM 1497 C CA . LEU A 1 191 ? -21.085 -55.058 0.246 1.00 66.94 191 LEU A CA 1
ATOM 1498 C C . LEU A 1 191 ? -22.091 -54.839 -0.895 1.00 66.94 191 LEU A C 1
ATOM 1500 O O . LEU A 1 191 ? -22.238 -53.736 -1.414 1.00 66.94 191 LEU A O 1
ATOM 1504 N N . HIS A 1 192 ? -22.738 -55.920 -1.325 1.00 77.12 192 HIS A N 1
ATOM 1505 C CA . HIS A 1 192 ? -23.853 -55.882 -2.271 1.00 77.12 192 HIS A CA 1
ATOM 1506 C C . HIS A 1 192 ? -25.088 -56.531 -1.640 1.00 77.12 192 HIS A C 1
ATOM 1508 O O . HIS A 1 192 ? -24.977 -57.353 -0.719 1.00 77.12 192 HIS A O 1
ATOM 1514 N N . ILE A 1 193 ? -26.261 -56.133 -2.129 1.00 80.94 193 ILE A N 1
ATOM 1515 C CA . ILE A 1 193 ? -27.525 -56.797 -1.829 1.00 80.94 193 ILE A CA 1
ATOM 1516 C C . ILE A 1 193 ? -27.616 -58.006 -2.761 1.00 80.94 193 ILE A C 1
ATOM 1518 O O . ILE A 1 193 ? -27.626 -57.859 -3.982 1.00 80.94 193 ILE A O 1
ATOM 1522 N N . ASP A 1 194 ? -27.643 -59.208 -2.191 1.00 83.31 194 ASP A N 1
ATOM 1523 C CA . ASP A 1 194 ? -27.883 -60.427 -2.959 1.00 83.31 194 ASP A CA 1
ATOM 1524 C C . ASP A 1 194 ? -29.395 -60.615 -3.133 1.00 83.31 194 ASP A C 1
ATOM 1526 O O . ASP A 1 194 ? -30.069 -61.238 -2.310 1.00 83.31 194 ASP A O 1
ATOM 1530 N N . TRP A 1 195 ? -29.933 -60.020 -4.199 1.00 81.88 195 TRP A N 1
ATOM 1531 C CA . TRP A 1 195 ? -31.363 -60.046 -4.518 1.00 81.88 195 TRP A CA 1
ATOM 1532 C C . TRP A 1 195 ? -31.910 -61.469 -4.672 1.00 81.88 195 TRP A C 1
ATOM 1534 O O . TRP A 1 195 ? -33.048 -61.732 -4.288 1.00 81.88 195 TRP A O 1
ATOM 1544 N N . THR A 1 196 ? -31.078 -62.412 -5.136 1.00 81.75 196 THR A N 1
ATOM 1545 C CA . THR A 1 196 ? -31.481 -63.818 -5.274 1.00 81.75 196 THR A CA 1
ATOM 1546 C C . THR A 1 196 ? -31.770 -64.463 -3.921 1.00 81.75 196 THR A C 1
ATOM 1548 O O . THR A 1 196 ? -32.751 -65.192 -3.788 1.00 81.75 196 THR A O 1
ATOM 1551 N N . LYS A 1 197 ? -30.992 -64.122 -2.884 1.00 81.38 197 LYS A N 1
ATOM 1552 C CA . LYS A 1 197 ? -31.224 -64.589 -1.507 1.00 81.38 197 LYS A CA 1
ATOM 1553 C C . LYS A 1 197 ? -32.439 -63.950 -0.846 1.00 81.38 197 LYS A C 1
ATOM 1555 O O . LYS A 1 197 ? -33.084 -64.593 -0.025 1.00 81.38 197 LYS A O 1
ATOM 1560 N N . LEU A 1 198 ? -32.768 -62.712 -1.218 1.00 81.50 198 LEU A N 1
ATOM 1561 C CA . LEU A 1 198 ? -34.002 -62.049 -0.785 1.00 81.50 198 LEU A CA 1
ATOM 1562 C C . LEU A 1 198 ? -35.236 -62.524 -1.561 1.00 81.50 198 LEU A C 1
ATOM 1564 O O . LEU A 1 198 ? -36.322 -62.030 -1.299 1.00 81.50 198 LEU A O 1
ATOM 1568 N N . GLN A 1 199 ? -35.093 -63.449 -2.518 1.00 79.81 199 GLN A N 1
ATOM 1569 C CA . GLN A 1 199 ? -36.181 -63.877 -3.406 1.00 79.81 199 GLN A CA 1
ATOM 1570 C C . GLN A 1 199 ? -36.839 -62.703 -4.164 1.00 79.81 199 GLN A C 1
ATOM 1572 O O . GLN A 1 199 ? -37.988 -62.786 -4.593 1.00 79.81 199 GLN A O 1
ATOM 1577 N N . GLN A 1 200 ? -36.101 -61.605 -4.360 1.00 76.31 200 GLN A N 1
ATOM 1578 C CA . GLN A 1 200 ? -36.551 -60.415 -5.081 1.00 76.31 200 GLN A CA 1
ATOM 1579 C C . GLN A 1 200 ? -35.822 -60.320 -6.426 1.00 76.31 200 GLN A C 1
ATOM 1581 O O . GLN A 1 200 ? -34.661 -60.709 -6.564 1.00 76.31 200 GLN A O 1
ATOM 1586 N N . ARG A 1 201 ? -36.496 -59.800 -7.457 1.00 72.81 201 ARG A N 1
ATOM 1587 C CA . ARG A 1 201 ? -35.840 -59.496 -8.736 1.00 72.81 201 ARG A CA 1
ATOM 1588 C C . ARG A 1 201 ? -35.194 -58.120 -8.631 1.00 72.81 201 ARG A C 1
ATOM 1590 O O . ARG A 1 201 ? -35.883 -57.150 -8.335 1.00 72.81 201 ARG A O 1
ATOM 1597 N N . HIS A 1 202 ? -33.897 -58.025 -8.922 1.00 64.38 202 HIS A N 1
ATOM 1598 C CA . HIS A 1 202 ? -33.254 -56.727 -9.111 1.00 64.38 202 HIS A CA 1
ATOM 1599 C C . HIS A 1 202 ? -33.964 -55.993 -10.253 1.00 64.38 202 HIS A C 1
ATOM 1601 O O . HIS A 1 202 ? -33.927 -56.451 -11.397 1.00 64.38 202 HIS A O 1
ATOM 1607 N N . ARG A 1 203 ? -34.626 -54.874 -9.950 1.00 63.47 203 ARG A N 1
ATOM 1608 C CA . ARG A 1 203 ? -35.117 -53.961 -10.983 1.00 63.47 203 ARG A CA 1
ATOM 1609 C C . ARG A 1 203 ? -33.952 -53.038 -11.342 1.00 63.47 203 ARG A C 1
ATOM 1611 O O . ARG A 1 203 ? -33.535 -52.277 -10.469 1.00 63.47 203 ARG A O 1
ATOM 1618 N N . PRO A 1 204 ? -33.373 -53.135 -12.554 1.00 53.09 204 PRO A N 1
ATOM 1619 C CA . PRO A 1 204 ? -32.293 -52.244 -12.945 1.00 53.09 204 PRO A CA 1
ATOM 1620 C C . PRO A 1 204 ? -32.783 -50.799 -12.864 1.00 53.09 204 PRO A C 1
ATOM 1622 O O . PRO A 1 204 ? -33.907 -50.490 -13.264 1.00 53.09 204 PRO A O 1
ATOM 1625 N N . LEU A 1 205 ? -31.934 -49.924 -12.329 1.00 50.66 205 LEU A N 1
ATOM 1626 C CA . LEU A 1 205 ? -32.111 -48.490 -12.507 1.00 50.66 205 LEU A CA 1
ATOM 1627 C C . LEU A 1 205 ? -32.110 -48.197 -14.015 1.00 50.66 205 LEU A C 1
ATOM 1629 O O . LEU A 1 205 ? -31.304 -48.795 -14.735 1.00 50.66 205 LEU A O 1
ATOM 1633 N N . PRO A 1 206 ? -32.970 -47.296 -14.515 1.00 44.19 206 PRO A N 1
ATOM 1634 C CA . PRO A 1 206 ? -32.777 -46.742 -15.846 1.00 44.19 206 PRO A CA 1
ATOM 1635 C C . PRO A 1 206 ? -31.353 -46.183 -15.924 1.00 44.19 206 PRO A C 1
ATOM 1637 O O . PRO A 1 206 ? -30.923 -45.484 -15.005 1.00 44.19 206 PRO A O 1
ATOM 1640 N N . ALA A 1 207 ? -30.607 -46.519 -16.980 1.00 38.06 207 ALA A N 1
ATOM 1641 C CA . ALA A 1 207 ? -29.281 -45.953 -17.195 1.00 38.06 207 ALA A CA 1
ATOM 1642 C C . ALA A 1 207 ? -29.391 -44.422 -17.164 1.00 38.06 207 ALA A C 1
ATOM 1644 O O . ALA A 1 207 ? -30.217 -43.847 -17.881 1.00 38.06 207 ALA A O 1
ATOM 1645 N N . ALA A 1 208 ? -28.596 -43.777 -16.306 1.00 37.56 208 ALA A N 1
ATOM 1646 C CA . ALA A 1 208 ? -28.488 -42.329 -16.293 1.00 37.56 208 ALA A CA 1
ATOM 1647 C C . ALA A 1 208 ? -28.051 -41.891 -17.694 1.00 37.56 208 ALA A C 1
ATOM 1649 O O . ALA A 1 208 ? -26.999 -42.309 -18.176 1.00 37.56 208 ALA A O 1
ATOM 1650 N N . ALA A 1 209 ? -28.884 -41.106 -18.375 1.00 32.69 209 ALA A N 1
ATOM 1651 C CA . ALA A 1 209 ? -28.428 -40.412 -19.564 1.00 32.69 209 ALA A CA 1
ATOM 1652 C C . ALA A 1 209 ? -27.305 -39.459 -19.132 1.00 32.69 209 ALA A C 1
ATOM 1654 O O . ALA A 1 209 ? -27.461 -38.743 -18.141 1.00 32.69 209 ALA A O 1
ATOM 1655 N N . ASP A 1 210 ? -26.185 -39.480 -19.856 1.00 32.94 210 ASP A N 1
ATOM 1656 C CA . ASP A 1 210 ? -25.058 -38.567 -19.675 1.00 32.94 210 ASP A CA 1
ATOM 1657 C C . ASP A 1 210 ? -25.535 -37.113 -19.814 1.00 32.94 210 ASP A C 1
ATOM 1659 O O . ASP A 1 210 ? -25.604 -36.556 -20.910 1.00 32.94 210 ASP A O 1
ATOM 1663 N N . ALA A 1 211 ? -25.877 -36.491 -18.688 1.00 29.77 211 ALA A N 1
ATOM 1664 C CA . ALA A 1 211 ? -26.194 -35.077 -18.596 1.00 29.77 211 ALA A CA 1
ATOM 1665 C C . ALA A 1 211 ? -25.138 -34.395 -17.723 1.00 29.77 211 ALA A C 1
ATOM 1667 O O . ALA A 1 211 ? -24.987 -34.667 -16.532 1.00 29.77 211 ALA A O 1
ATOM 1668 N N . GLN A 1 212 ? -24.368 -33.515 -18.357 1.00 29.81 212 GLN A N 1
ATOM 1669 C CA . GLN A 1 212 ? -23.370 -32.675 -17.712 1.00 29.81 212 GLN A CA 1
ATOM 1670 C C . GLN A 1 212 ? -24.049 -31.600 -16.855 1.00 29.81 212 GLN A C 1
ATOM 1672 O O . GLN A 1 212 ? -24.927 -30.882 -17.328 1.00 29.81 212 GLN A O 1
ATOM 1677 N N . VAL A 1 213 ? -23.590 -31.459 -15.611 1.00 32.06 213 VAL A N 1
ATOM 1678 C CA . VAL A 1 213 ? -24.029 -30.425 -14.663 1.00 32.06 213 VAL A CA 1
ATOM 1679 C C . VAL A 1 213 ? -23.087 -29.213 -14.730 1.00 32.06 213 VAL A C 1
ATOM 1681 O O . VAL A 1 213 ? -21.884 -29.390 -14.522 1.00 32.06 213 VAL A O 1
ATOM 1684 N N . PRO A 1 214 ? -23.594 -27.979 -14.927 1.00 32.44 214 PRO A N 1
ATOM 1685 C CA . PRO A 1 214 ? -22.898 -26.756 -14.529 1.00 32.44 214 PRO A CA 1
ATOM 1686 C C . PRO A 1 214 ? -23.503 -26.123 -13.260 1.00 32.44 214 PRO A C 1
ATOM 1688 O O . PRO A 1 214 ? -24.704 -26.196 -13.011 1.00 32.44 214 PRO A O 1
ATOM 1691 N N . ALA A 1 215 ? -22.632 -25.498 -12.461 1.00 37.31 215 ALA A N 1
ATOM 1692 C CA . ALA A 1 215 ? -22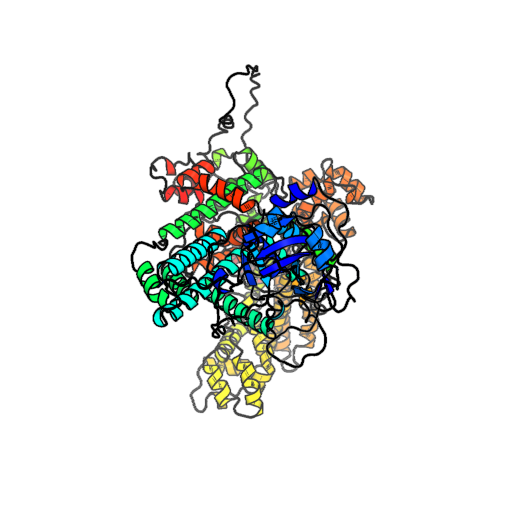.876 -25.015 -11.099 1.00 37.31 215 ALA A CA 1
ATOM 1693 C C . ALA A 1 215 ? -23.442 -23.578 -10.982 1.00 37.31 215 ALA A C 1
ATOM 1695 O O . ALA A 1 215 ? -23.270 -22.755 -11.875 1.00 37.31 215 ALA A O 1
ATOM 1696 N N . ALA A 1 216 ? -24.055 -23.345 -9.806 1.00 37.09 216 ALA A N 1
ATOM 1697 C CA . ALA A 1 216 ? -25.047 -22.365 -9.318 1.00 37.09 216 ALA A CA 1
ATOM 1698 C C . ALA A 1 216 ? -24.611 -20.900 -8.987 1.00 37.09 216 ALA A C 1
ATOM 1700 O O . ALA A 1 216 ? -23.431 -20.583 -8.840 1.00 37.09 216 ALA A O 1
ATOM 1701 N N . ARG A 1 217 ? -25.625 -20.034 -8.755 1.00 30.25 217 ARG A N 1
ATOM 1702 C CA . ARG A 1 217 ? -25.691 -18.933 -7.750 1.00 30.25 217 ARG A CA 1
ATOM 1703 C C . ARG A 1 217 ? -26.864 -19.230 -6.801 1.00 30.25 217 ARG A C 1
ATOM 1705 O O . ARG A 1 217 ? -27.746 -20.011 -7.135 1.00 30.25 217 ARG A O 1
ATOM 1712 N N . SER A 1 218 ? -26.991 -18.498 -5.700 1.00 51.06 218 SER A N 1
ATOM 1713 C CA . SER A 1 218 ? -26.528 -18.964 -4.394 1.00 51.06 218 SER A CA 1
ATOM 1714 C C . SER A 1 218 ? -27.739 -19.494 -3.624 1.00 51.06 218 SER A C 1
ATOM 1716 O O . SER A 1 218 ? -28.596 -18.724 -3.189 1.00 51.06 218 SER A O 1
ATOM 1718 N N . LEU A 1 219 ? -27.802 -20.813 -3.505 1.00 42.69 219 LEU A N 1
ATOM 1719 C CA . LEU A 1 219 ? -28.694 -21.548 -2.617 1.00 42.69 219 LEU A CA 1
ATOM 1720 C C . LEU A 1 219 ? -28.276 -21.275 -1.159 1.00 42.69 219 LEU A C 1
ATOM 1722 O O . LEU A 1 219 ? -27.098 -21.057 -0.898 1.00 42.69 219 LEU A O 1
ATOM 1726 N N . ASN A 1 220 ? -29.200 -21.319 -0.203 1.00 52.59 220 ASN A N 1
ATOM 1727 C CA . ASN A 1 220 ? -28.849 -21.679 1.175 1.00 52.59 220 ASN A CA 1
ATOM 1728 C C . ASN A 1 220 ? -29.412 -23.082 1.448 1.00 52.59 220 ASN A C 1
ATOM 1730 O O . ASN A 1 220 ? -30.300 -23.526 0.716 1.00 52.59 220 ASN A O 1
ATOM 1734 N N . SER A 1 221 ? -28.875 -23.806 2.432 1.00 48.69 221 SER A N 1
ATOM 1735 C CA . SER A 1 221 ? -29.232 -25.217 2.659 1.00 48.69 221 SER A CA 1
ATOM 1736 C C . SER A 1 221 ? -30.738 -25.423 2.862 1.00 48.69 221 SER A C 1
ATOM 1738 O O . SER A 1 221 ? -31.331 -26.350 2.316 1.00 48.69 221 SER A O 1
ATOM 1740 N N . GLN A 1 222 ? -31.392 -24.494 3.554 1.00 52.53 222 GLN A N 1
ATOM 1741 C CA . GLN A 1 222 ? -32.824 -24.561 3.813 1.00 52.53 222 GLN A CA 1
ATOM 1742 C C . GLN A 1 222 ? -33.663 -24.351 2.541 1.00 52.53 222 GLN A C 1
ATOM 1744 O O . GLN A 1 222 ? -34.523 -25.170 2.222 1.00 52.53 222 GLN A O 1
ATOM 1749 N N . LEU A 1 223 ? -33.374 -23.302 1.769 1.00 51.50 223 LEU A N 1
ATOM 1750 C CA . LEU A 1 223 ? -34.072 -22.985 0.522 1.00 51.50 223 LEU A CA 1
ATOM 1751 C C . LEU A 1 223 ? -33.839 -24.069 -0.541 1.00 51.50 223 LEU A C 1
ATOM 1753 O O . LEU A 1 223 ? -34.756 -24.432 -1.271 1.00 51.50 223 LEU A O 1
ATOM 1757 N N . ALA A 1 224 ? -32.631 -24.633 -0.593 1.00 54.84 224 ALA A N 1
ATOM 1758 C CA . ALA A 1 224 ? -32.288 -25.773 -1.439 1.00 54.84 224 ALA A CA 1
ATOM 1759 C C . ALA A 1 224 ? -33.214 -26.971 -1.192 1.00 54.84 224 ALA A C 1
ATOM 1761 O O . ALA A 1 224 ? -33.781 -27.549 -2.124 1.00 54.84 224 ALA A O 1
ATOM 1762 N N . LEU A 1 225 ? -33.381 -27.319 0.085 1.00 59.16 225 LEU A N 1
ATOM 1763 C CA . LEU A 1 225 ? -34.191 -28.442 0.525 1.00 59.16 225 LEU A CA 1
ATOM 1764 C C . LEU A 1 225 ? -35.689 -28.172 0.340 1.00 59.16 225 LEU A C 1
ATOM 1766 O O . LEU A 1 225 ? -36.431 -29.072 -0.055 1.00 59.16 225 LEU A O 1
ATOM 1770 N N . GLU A 1 226 ? -36.143 -26.943 0.581 1.00 55.78 226 GLU A N 1
ATOM 1771 C CA . GLU A 1 226 ? -37.528 -26.520 0.354 1.00 55.78 226 GLU A CA 1
ATOM 1772 C C . GLU A 1 226 ? -37.911 -26.588 -1.126 1.00 55.78 226 GLU A C 1
ATOM 1774 O O . GLU A 1 226 ? -38.957 -27.154 -1.456 1.00 55.78 226 GLU A O 1
ATOM 1779 N N . VAL A 1 227 ? -37.042 -26.113 -2.024 1.00 55.25 227 VAL A N 1
ATOM 1780 C CA . VAL A 1 227 ? -37.252 -26.209 -3.476 1.00 55.25 227 VAL A CA 1
ATOM 1781 C C . VAL A 1 227 ? -37.218 -27.670 -3.929 1.00 55.25 227 VAL A C 1
ATOM 1783 O O . VAL A 1 227 ? -38.101 -28.096 -4.673 1.00 55.25 227 VAL A O 1
ATOM 1786 N N . ALA A 1 228 ? -36.287 -28.485 -3.421 1.00 61.28 228 ALA A N 1
ATOM 1787 C CA . ALA A 1 228 ? -36.266 -29.922 -3.700 1.00 61.28 228 ALA A CA 1
ATOM 1788 C C . ALA A 1 228 ? -37.565 -30.615 -3.239 1.00 61.28 228 ALA A C 1
ATOM 1790 O O . ALA A 1 228 ? -38.139 -31.421 -3.967 1.00 61.28 228 ALA A O 1
ATOM 1791 N N . ASN A 1 229 ? -38.079 -30.276 -2.055 1.00 57.44 229 ASN A N 1
ATOM 1792 C CA . ASN A 1 229 ? -39.332 -30.825 -1.530 1.00 57.44 229 ASN A CA 1
ATOM 1793 C C . ASN A 1 229 ? -40.563 -30.359 -2.312 1.00 57.44 229 ASN A C 1
ATOM 1795 O O . ASN A 1 229 ? -41.496 -31.142 -2.507 1.00 57.44 229 ASN A O 1
ATOM 1799 N N . TYR A 1 230 ? -40.575 -29.109 -2.769 1.00 59.91 230 TYR A N 1
ATOM 1800 C CA . TYR A 1 230 ? -41.618 -28.597 -3.648 1.00 59.91 230 TYR A CA 1
ATOM 1801 C C . TYR A 1 230 ? -41.633 -29.355 -4.979 1.00 59.91 230 TYR A C 1
ATOM 1803 O O . TYR A 1 230 ? -42.682 -29.849 -5.390 1.00 59.91 230 TYR A O 1
ATOM 1811 N N . LEU A 1 231 ? -40.467 -29.544 -5.599 1.00 60.12 231 LEU A N 1
ATOM 1812 C CA . LEU A 1 231 ? -40.325 -30.299 -6.844 1.00 60.12 231 LEU A CA 1
ATOM 1813 C C . LEU A 1 231 ? -40.718 -31.775 -6.676 1.00 60.12 231 LEU A C 1
ATOM 1815 O O . LEU A 1 231 ? -41.393 -32.319 -7.545 1.00 60.12 231 LEU A O 1
ATOM 1819 N N . ARG A 1 232 ? -40.401 -32.408 -5.534 1.00 63.69 232 ARG A N 1
ATOM 1820 C CA . ARG A 1 232 ? -40.893 -33.760 -5.192 1.00 63.69 232 ARG A CA 1
ATOM 1821 C C . ARG A 1 232 ? -42.421 -33.809 -5.145 1.00 63.69 232 ARG A C 1
ATOM 1823 O O . ARG A 1 232 ? -43.026 -34.711 -5.720 1.00 63.69 232 ARG A O 1
ATOM 1830 N N . LYS A 1 233 ? -43.058 -32.835 -4.480 1.00 58.91 233 LYS A N 1
ATOM 1831 C CA . LYS A 1 233 ? -44.527 -32.736 -4.412 1.00 58.91 233 LYS A CA 1
ATOM 1832 C C . LYS A 1 233 ? -45.136 -32.508 -5.792 1.00 58.91 233 LYS A C 1
ATOM 1834 O O . LYS A 1 233 ? -46.129 -33.155 -6.115 1.00 58.91 233 LYS A O 1
ATOM 1839 N N . TYR A 1 234 ? -44.541 -31.629 -6.596 1.00 64.31 234 TYR A N 1
ATOM 1840 C CA . TYR A 1 234 ? -44.960 -31.352 -7.968 1.00 64.31 234 TYR A CA 1
ATOM 1841 C C . TYR A 1 234 ? -44.881 -32.612 -8.836 1.00 64.31 234 TYR A C 1
ATOM 1843 O O . TYR A 1 234 ? -45.890 -33.013 -9.414 1.00 64.31 234 TYR A O 1
ATOM 1851 N N . ALA A 1 235 ? -43.734 -33.300 -8.832 1.00 67.50 235 ALA A N 1
ATOM 1852 C CA . ALA A 1 235 ? -43.547 -34.550 -9.559 1.00 67.50 235 ALA A CA 1
ATOM 1853 C C . ALA A 1 235 ? -44.579 -35.605 -9.138 1.00 67.50 235 ALA A C 1
ATOM 1855 O O . ALA A 1 235 ? -45.243 -36.183 -9.988 1.00 67.50 235 ALA A O 1
ATOM 1856 N N . ALA A 1 236 ? -44.792 -35.790 -7.831 1.00 63.41 236 ALA A N 1
ATOM 1857 C CA . ALA A 1 236 ? -45.752 -36.763 -7.309 1.00 63.41 236 ALA A CA 1
ATOM 1858 C C . ALA A 1 236 ? -47.221 -36.464 -7.667 1.00 63.41 236 ALA A C 1
ATOM 1860 O O . ALA A 1 236 ? -48.042 -37.378 -7.662 1.00 63.41 236 ALA A O 1
ATOM 1861 N N . SER A 1 237 ? -47.569 -35.203 -7.935 1.00 62.19 237 SER A N 1
ATOM 1862 C CA . SER A 1 237 ? -48.952 -34.782 -8.204 1.00 62.19 237 SER A CA 1
ATOM 1863 C C . SER A 1 237 ? -49.262 -34.567 -9.687 1.00 62.19 237 SER A C 1
ATOM 1865 O O . SER A 1 237 ? -50.419 -34.700 -10.077 1.00 62.19 237 SER A O 1
ATOM 1867 N N . HIS A 1 238 ? -48.260 -34.258 -10.515 1.00 58.38 238 HIS A N 1
ATOM 1868 C CA . HIS A 1 238 ? -48.472 -33.813 -11.899 1.00 58.38 238 HIS A CA 1
ATOM 1869 C C . HIS A 1 238 ? -47.764 -34.677 -12.948 1.00 58.38 238 HIS A C 1
ATOM 1871 O O . HIS A 1 238 ? -48.162 -34.663 -14.122 1.00 58.38 238 HIS A O 1
ATOM 1877 N N . LEU A 1 239 ? -46.756 -35.453 -12.543 1.00 65.12 239 LEU A N 1
ATOM 1878 C CA . LEU A 1 239 ? -45.969 -36.291 -13.438 1.00 65.12 239 LEU A CA 1
ATOM 1879 C C . LEU A 1 239 ? -46.302 -37.761 -13.172 1.00 65.12 239 LEU A C 1
ATOM 1881 O O . LEU A 1 239 ? -46.056 -38.286 -12.090 1.00 65.12 239 LEU A O 1
ATOM 1885 N N . ASP A 1 240 ? -46.897 -38.423 -14.166 1.00 61.78 240 ASP A N 1
ATOM 1886 C CA . ASP A 1 240 ? -47.090 -39.871 -14.128 1.00 61.78 240 ASP A CA 1
ATOM 1887 C C . ASP A 1 240 ? -45.854 -40.523 -14.760 1.00 61.78 240 ASP A C 1
ATOM 1889 O O . ASP A 1 240 ? -45.683 -40.406 -15.976 1.00 61.78 240 ASP A O 1
ATOM 1893 N N . PRO A 1 241 ? -44.997 -41.212 -13.984 1.00 53.38 241 PRO A N 1
ATOM 1894 C CA . PRO A 1 241 ? -43.790 -41.848 -14.510 1.00 53.38 241 PRO A CA 1
ATOM 1895 C C . PRO A 1 241 ? -44.090 -42.995 -15.489 1.00 53.38 241 PRO A C 1
ATOM 1897 O O . PRO A 1 241 ? -43.167 -43.569 -16.054 1.00 53.38 241 PRO A O 1
ATOM 1900 N N . ARG A 1 242 ? -45.365 -43.361 -15.684 1.00 49.50 242 ARG A N 1
ATOM 1901 C CA . ARG A 1 242 ? -45.812 -44.363 -16.666 1.00 49.50 242 ARG A CA 1
ATOM 1902 C C . ARG A 1 242 ? -46.184 -43.757 -18.018 1.00 49.50 242 ARG A C 1
ATOM 1904 O O . ARG A 1 242 ? -46.483 -44.501 -18.947 1.00 49.50 242 ARG A O 1
ATOM 1911 N N . ASN A 1 243 ? -46.226 -42.432 -18.122 1.00 58.94 243 ASN A N 1
ATOM 1912 C CA . ASN A 1 243 ? -46.491 -41.728 -19.366 1.00 58.94 243 ASN A CA 1
ATOM 1913 C C . ASN A 1 243 ? -45.153 -41.300 -19.985 1.00 58.94 243 ASN A C 1
ATOM 1915 O O . ASN A 1 243 ? -44.499 -40.413 -19.446 1.00 58.94 243 ASN A O 1
ATOM 1919 N N . GLU A 1 244 ? -44.769 -41.903 -21.115 1.00 46.78 244 GLU A N 1
ATOM 1920 C CA . GLU A 1 244 ? -43.476 -41.671 -21.790 1.00 46.78 244 GLU A CA 1
ATOM 1921 C C . GLU A 1 244 ? -43.187 -40.183 -22.067 1.00 46.78 244 GLU A C 1
ATOM 1923 O O . GLU A 1 244 ? -42.047 -39.743 -21.937 1.00 46.78 244 GLU A O 1
ATOM 1928 N N . PHE A 1 245 ? -44.209 -39.367 -22.365 1.00 43.78 245 PHE A N 1
ATOM 1929 C CA . PHE A 1 245 ? -44.027 -37.922 -22.581 1.00 43.78 245 PHE A CA 1
ATOM 1930 C C . PHE A 1 245 ? -43.730 -37.158 -21.286 1.00 43.78 245 PHE A C 1
ATOM 1932 O O . PHE A 1 245 ? -43.008 -36.166 -21.309 1.00 43.78 245 PHE A O 1
ATOM 1939 N N . LYS A 1 246 ? -44.245 -37.637 -20.149 1.00 56.47 246 LYS A N 1
ATOM 1940 C CA . LYS A 1 246 ? -43.961 -37.076 -18.821 1.00 56.47 246 LYS A CA 1
ATOM 1941 C C . LYS A 1 246 ? -42.742 -37.714 -18.164 1.00 56.47 246 LYS A C 1
ATOM 1943 O O . LYS A 1 246 ? -42.294 -37.227 -17.134 1.00 56.47 246 LYS A O 1
ATOM 1948 N N . GLU A 1 247 ? -42.195 -38.784 -18.737 1.00 52.72 247 GLU A N 1
ATOM 1949 C CA . GLU A 1 247 ? -41.017 -39.473 -18.218 1.00 52.72 247 GLU A CA 1
ATOM 1950 C C . GLU A 1 247 ? -39.747 -38.637 -18.412 1.00 52.72 247 GLU A C 1
ATOM 1952 O O . GLU A 1 247 ? -38.928 -38.554 -17.500 1.00 52.72 247 GLU A O 1
ATOM 1957 N N . ALA A 1 248 ? -39.596 -37.963 -19.557 1.00 57.34 248 ALA A N 1
ATOM 1958 C CA . ALA A 1 248 ? -38.488 -37.034 -19.784 1.00 57.34 248 ALA A CA 1
ATOM 1959 C C . ALA A 1 248 ? -38.532 -35.854 -18.795 1.00 57.34 248 ALA A C 1
ATOM 1961 O O . ALA A 1 248 ? -37.539 -35.573 -18.126 1.00 57.34 248 ALA A O 1
ATOM 1962 N N . GLU A 1 249 ? -39.708 -35.243 -18.614 1.00 60.31 249 GLU A N 1
ATOM 1963 C CA . GLU A 1 249 ? -39.926 -34.182 -17.620 1.00 60.31 249 GLU A CA 1
ATOM 1964 C C . GLU A 1 249 ? -39.699 -34.687 -16.186 1.00 60.31 249 GLU A C 1
ATOM 1966 O O . GLU A 1 249 ? -39.066 -34.013 -15.374 1.00 60.31 249 GLU A O 1
ATOM 1971 N N . TYR A 1 250 ? -40.148 -35.904 -15.867 1.00 65.44 250 TYR A N 1
ATOM 1972 C CA . TYR A 1 250 ? -39.911 -36.540 -14.570 1.00 65.44 250 TYR A CA 1
ATOM 1973 C C . TYR A 1 250 ? -38.417 -36.748 -14.302 1.00 65.44 250 TYR A C 1
ATOM 1975 O O . TYR A 1 250 ? -37.956 -36.494 -13.189 1.00 65.44 250 TYR A O 1
ATOM 1983 N N . ARG A 1 251 ? -37.649 -37.161 -15.318 1.00 58.06 251 ARG A N 1
ATOM 1984 C CA . ARG A 1 251 ? -36.194 -37.355 -15.230 1.00 58.06 251 ARG A CA 1
ATOM 1985 C C . ARG A 1 251 ? -35.448 -36.037 -15.034 1.00 58.06 251 ARG A C 1
ATOM 1987 O O . ARG A 1 251 ? -34.530 -35.982 -14.217 1.00 58.06 251 ARG A O 1
ATOM 1994 N N . GLU A 1 252 ? -35.853 -34.970 -15.720 1.00 59.69 252 GLU A N 1
ATOM 1995 C CA . GLU A 1 252 ? -35.265 -33.640 -15.519 1.00 59.69 252 GLU A CA 1
ATOM 1996 C C . GLU A 1 252 ? -35.565 -33.095 -14.116 1.00 59.69 252 GLU A C 1
ATOM 1998 O O . GLU A 1 252 ? -34.664 -32.605 -13.429 1.00 59.69 252 GLU A O 1
ATOM 2003 N N . VAL A 1 253 ? -36.803 -33.256 -13.636 1.00 64.50 253 VAL A N 1
ATOM 2004 C CA . VAL A 1 253 ? -37.192 -32.855 -12.275 1.00 64.50 253 VAL A CA 1
ATOM 2005 C C . VAL A 1 253 ? -36.455 -33.684 -11.218 1.00 64.50 253 VAL A C 1
ATOM 2007 O O . VAL A 1 253 ? -35.999 -33.127 -10.219 1.00 64.50 253 VAL A O 1
ATOM 2010 N N . GLN A 1 254 ? -36.270 -34.988 -11.440 1.00 64.75 254 GLN A N 1
ATOM 2011 C CA . GLN A 1 254 ? -35.469 -35.852 -10.570 1.00 64.75 254 GLN A CA 1
ATOM 2012 C C . GLN A 1 254 ? -34.007 -35.384 -10.493 1.00 64.75 254 GLN A C 1
ATOM 2014 O O . GLN A 1 254 ? -33.486 -35.192 -9.394 1.00 64.75 254 GLN A O 1
ATOM 2019 N N . SER A 1 255 ? -33.367 -35.132 -11.639 1.00 58.69 255 SER A N 1
ATOM 2020 C CA . SER A 1 255 ? -31.984 -34.641 -11.695 1.00 58.69 255 SER A CA 1
ATOM 2021 C C . SER A 1 255 ? -31.818 -33.307 -10.958 1.00 58.69 255 SER A C 1
ATOM 2023 O O . SER A 1 255 ? -30.812 -33.086 -10.274 1.00 58.69 255 SER A O 1
ATOM 2025 N N . LEU A 1 256 ? -32.817 -32.425 -11.046 1.00 56.69 256 LEU A N 1
ATOM 2026 C CA . LEU A 1 256 ? -32.826 -31.150 -10.337 1.00 56.69 256 LEU A CA 1
ATOM 2027 C C . LEU A 1 256 ? -32.986 -31.337 -8.819 1.00 56.69 256 LEU A C 1
ATOM 2029 O O . LEU A 1 256 ? -32.276 -30.691 -8.050 1.00 56.69 256 LEU A O 1
ATOM 2033 N N . ILE A 1 257 ? -33.856 -32.248 -8.369 1.00 63.28 257 ILE A N 1
ATOM 2034 C CA . ILE A 1 257 ? -34.033 -32.585 -6.943 1.00 63.28 257 ILE A CA 1
ATOM 2035 C C . ILE A 1 257 ? -32.739 -33.145 -6.341 1.00 63.28 257 ILE A C 1
ATOM 2037 O O . ILE A 1 257 ? -32.363 -32.764 -5.227 1.00 63.28 257 ILE A O 1
ATOM 2041 N N . GLU A 1 258 ? -32.052 -34.035 -7.058 1.00 56.31 258 GLU A N 1
ATOM 2042 C CA . GLU A 1 258 ? -30.772 -34.617 -6.637 1.00 56.31 258 GLU A CA 1
ATOM 2043 C C . GLU A 1 258 ? -29.684 -33.541 -6.532 1.00 56.31 258 GLU A C 1
ATOM 2045 O O . GLU A 1 258 ? -28.995 -33.453 -5.512 1.00 56.31 258 GLU A O 1
ATOM 2050 N N . THR A 1 259 ? -29.611 -32.650 -7.525 1.00 54.59 259 THR A N 1
ATOM 2051 C CA . THR A 1 259 ? -28.680 -31.513 -7.530 1.00 54.59 259 THR A CA 1
ATOM 2052 C C . THR A 1 259 ? -28.943 -30.574 -6.352 1.00 54.59 259 THR A C 1
ATOM 2054 O O . THR A 1 259 ? -28.028 -30.263 -5.594 1.00 54.59 259 THR A O 1
ATOM 2057 N N . LEU A 1 260 ? -30.196 -30.167 -6.128 1.00 53.12 260 LEU A N 1
ATOM 2058 C CA . LEU A 1 260 ? -30.568 -29.268 -5.030 1.00 53.12 260 LEU A CA 1
ATOM 2059 C C . LEU A 1 260 ? -30.333 -29.897 -3.651 1.00 53.12 260 LEU A C 1
ATOM 2061 O O . LEU A 1 260 ? -29.911 -29.209 -2.726 1.00 53.12 260 LEU A O 1
ATOM 2065 N N . THR A 1 261 ? -30.548 -31.208 -3.510 1.00 55.56 261 THR A N 1
ATOM 2066 C CA . THR A 1 261 ? -30.268 -31.924 -2.256 1.00 55.56 261 THR A CA 1
ATOM 2067 C C . THR A 1 261 ? -28.758 -32.028 -2.006 1.00 55.56 261 THR A C 1
ATOM 2069 O O . THR A 1 261 ? -28.321 -31.842 -0.874 1.00 55.56 261 THR A O 1
ATOM 2072 N N . SER A 1 262 ? -27.939 -32.237 -3.046 1.00 53.16 262 SER A N 1
ATOM 2073 C CA . SER A 1 262 ? -26.473 -32.203 -2.913 1.00 53.16 262 SER A CA 1
ATOM 2074 C C . SER A 1 262 ? -25.968 -30.817 -2.525 1.00 53.16 262 SER A C 1
ATOM 2076 O O . SER A 1 262 ? -25.160 -30.692 -1.611 1.00 53.16 262 SER A O 1
ATOM 2078 N N . VAL A 1 263 ? -26.489 -29.765 -3.162 1.00 50.97 263 VAL A N 1
ATOM 2079 C CA . VAL A 1 263 ? -26.115 -28.383 -2.837 1.00 50.97 263 VAL A CA 1
ATOM 2080 C C . VAL A 1 263 ? -26.570 -28.010 -1.418 1.00 50.97 263 VAL A C 1
ATOM 2082 O O . VAL A 1 263 ? -25.851 -27.303 -0.720 1.00 50.97 263 VAL A O 1
ATOM 2085 N N . SER A 1 264 ? -27.708 -28.528 -0.940 1.00 54.94 264 SER A N 1
ATOM 2086 C CA . SER A 1 264 ? -28.127 -28.379 0.461 1.00 54.94 264 SER A CA 1
ATOM 2087 C C . SER A 1 264 ? -27.106 -28.957 1.443 1.00 54.94 264 SER A C 1
ATOM 2089 O O . SER A 1 264 ? -26.786 -28.306 2.435 1.00 54.94 264 SER A O 1
ATOM 2091 N N . ASP A 1 265 ? -26.618 -30.172 1.176 1.00 49.44 265 ASP A N 1
ATOM 2092 C CA . ASP A 1 265 ? -25.625 -30.852 2.016 1.00 49.44 265 ASP A CA 1
ATOM 2093 C C . ASP A 1 265 ? -24.260 -30.138 1.974 1.00 49.44 265 ASP A C 1
ATOM 2095 O O . ASP A 1 265 ? -23.553 -30.079 2.975 1.00 49.44 265 ASP A O 1
ATOM 2099 N N . GLU A 1 266 ? -23.877 -29.589 0.817 1.00 49.78 266 GLU A N 1
ATOM 2100 C CA . GLU A 1 266 ? -22.587 -28.914 0.614 1.00 49.78 266 GLU A CA 1
ATOM 2101 C C . GLU A 1 266 ? -22.517 -27.521 1.256 1.00 49.78 266 GLU A C 1
ATOM 2103 O O . GLU A 1 266 ? -21.428 -27.046 1.583 1.00 49.78 266 GLU A O 1
ATOM 2108 N N . ILE A 1 267 ? -23.671 -26.881 1.460 1.00 44.97 267 ILE A N 1
ATOM 2109 C CA . ILE A 1 267 ? -23.805 -25.567 2.104 1.00 44.97 267 ILE A CA 1
ATOM 2110 C C . ILE A 1 267 ? -23.949 -25.690 3.631 1.00 44.97 267 ILE A C 1
ATOM 2112 O O . ILE A 1 267 ? -23.914 -24.684 4.338 1.00 44.97 267 ILE A O 1
ATOM 2116 N N . ASP A 1 268 ? -24.051 -26.911 4.169 1.00 47.12 268 ASP A N 1
ATOM 2117 C CA . ASP A 1 268 ? -23.965 -27.155 5.610 1.00 47.12 268 ASP A CA 1
ATOM 2118 C C . ASP A 1 268 ? -22.599 -26.660 6.143 1.00 47.12 268 ASP A C 1
ATOM 2120 O O . ASP A 1 268 ? -21.550 -27.177 5.727 1.00 47.12 268 ASP A O 1
ATOM 2124 N N . PRO A 1 269 ? -22.575 -25.682 7.074 1.00 40.66 269 PRO A N 1
ATOM 2125 C CA . PRO A 1 269 ? -21.341 -25.130 7.632 1.00 40.66 269 PRO A CA 1
ATOM 2126 C C . PRO A 1 269 ? -20.397 -26.200 8.193 1.00 40.66 269 PRO A C 1
ATOM 2128 O O . PRO A 1 269 ? -19.178 -26.073 8.065 1.00 40.66 269 PRO A O 1
ATOM 2131 N N . LEU A 1 270 ? -20.936 -27.288 8.754 1.00 45.50 270 LEU A N 1
ATOM 2132 C CA . LEU A 1 270 ? -20.149 -28.390 9.314 1.00 45.50 270 LEU A CA 1
ATOM 2133 C C . LEU A 1 270 ? -19.478 -29.229 8.219 1.00 45.50 270 LEU A C 1
ATOM 2135 O O . LEU A 1 270 ? -18.346 -29.698 8.385 1.00 45.50 270 LEU A O 1
ATOM 2139 N N . PHE A 1 271 ? -20.146 -29.397 7.076 1.00 45.41 271 PHE A N 1
ATOM 2140 C CA . PHE A 1 271 ? -19.596 -30.097 5.918 1.00 45.41 271 PHE A CA 1
ATOM 2141 C C . PHE A 1 271 ? -18.530 -29.253 5.212 1.00 45.41 271 PHE A C 1
ATOM 2143 O O . PHE A 1 271 ? -17.447 -29.762 4.910 1.00 45.41 271 PHE A O 1
ATOM 2150 N N . PHE A 1 272 ? -18.780 -27.954 5.033 1.00 40.44 272 PHE A N 1
ATOM 2151 C CA . PHE A 1 272 ? -17.820 -27.014 4.453 1.00 40.44 272 PHE A CA 1
ATOM 2152 C C . PHE A 1 272 ? -16.537 -26.913 5.295 1.00 40.44 272 PHE A C 1
ATOM 2154 O O . PHE A 1 272 ? -15.425 -26.977 4.765 1.00 40.44 272 PHE A O 1
ATOM 2161 N N . GLN A 1 273 ? -16.665 -26.866 6.624 1.00 41.50 273 GLN A N 1
ATOM 2162 C CA . GLN A 1 273 ? -15.524 -26.837 7.542 1.00 41.50 273 GLN A CA 1
ATOM 2163 C C . GLN A 1 273 ? -14.697 -28.135 7.480 1.00 41.50 273 GLN A C 1
ATOM 2165 O O . GLN A 1 273 ? -13.463 -28.090 7.495 1.00 41.50 273 GLN A O 1
ATOM 2170 N N . LYS A 1 274 ? -15.350 -29.296 7.328 1.00 46.16 274 LYS A N 1
ATOM 2171 C CA . LYS A 1 274 ? -14.686 -30.593 7.119 1.00 46.16 274 LYS A CA 1
ATOM 2172 C C . LYS A 1 274 ? -13.992 -30.679 5.755 1.00 46.16 274 LYS A C 1
ATOM 2174 O O . LYS A 1 274 ? -12.858 -31.148 5.694 1.00 46.16 274 LYS A O 1
ATOM 2179 N N . LEU A 1 275 ? -14.623 -30.188 4.687 1.00 41.84 275 LEU A N 1
ATOM 2180 C CA . LEU A 1 275 ? -14.053 -30.143 3.336 1.00 41.84 275 LEU A CA 1
ATOM 2181 C C . LEU A 1 275 ? -12.785 -29.276 3.303 1.00 41.84 275 LEU A C 1
ATOM 2183 O O . LEU A 1 275 ? -11.754 -29.702 2.788 1.00 41.84 275 LEU A O 1
ATOM 2187 N N . CYS A 1 276 ? -12.822 -28.105 3.940 1.00 41.25 276 CYS A N 1
ATOM 2188 C CA . CYS A 1 276 ? -11.658 -27.236 4.112 1.00 41.25 276 CYS A CA 1
ATOM 2189 C C . CYS A 1 276 ? -10.536 -27.910 4.924 1.00 41.25 276 CYS A C 1
ATOM 2191 O O . CYS A 1 276 ? -9.357 -27.753 4.597 1.00 41.25 276 CYS A O 1
ATOM 2193 N N . ARG A 1 277 ? -10.881 -28.710 5.944 1.00 44.03 277 ARG A N 1
ATOM 2194 C CA . ARG A 1 277 ? -9.915 -29.486 6.743 1.00 44.03 277 ARG A CA 1
ATOM 2195 C C . ARG A 1 277 ? -9.274 -30.624 5.942 1.00 44.03 277 ARG A C 1
ATOM 2197 O O . ARG A 1 277 ? -8.067 -30.834 6.034 1.00 44.03 277 ARG A O 1
ATOM 2204 N N . ASP A 1 278 ? -10.061 -31.314 5.123 1.00 44.31 278 ASP A N 1
ATOM 2205 C CA . ASP A 1 278 ? -9.606 -32.425 4.284 1.00 44.31 278 ASP A CA 1
ATOM 2206 C C . ASP A 1 278 ? -8.788 -31.950 3.070 1.00 44.31 278 ASP A C 1
ATOM 2208 O O . ASP A 1 278 ? -7.864 -32.650 2.651 1.00 44.31 278 ASP A O 1
ATOM 2212 N N . MET A 1 279 ? -9.060 -30.750 2.540 1.00 40.22 279 MET A N 1
ATOM 2213 C CA . MET A 1 279 ? -8.250 -30.128 1.482 1.00 40.22 279 MET A CA 1
ATOM 2214 C C . MET A 1 279 ? -6.859 -29.710 1.975 1.00 40.22 279 MET A C 1
ATOM 2216 O O . MET A 1 279 ? -5.890 -29.852 1.233 1.00 40.22 279 MET A O 1
ATOM 2220 N N . ARG A 1 280 ? -6.722 -29.287 3.241 1.00 39.34 280 ARG A N 1
ATOM 2221 C CA . ARG A 1 280 ? -5.411 -28.977 3.847 1.00 39.34 280 ARG A CA 1
ATOM 2222 C C . ARG A 1 280 ? -4.540 -30.221 4.078 1.00 39.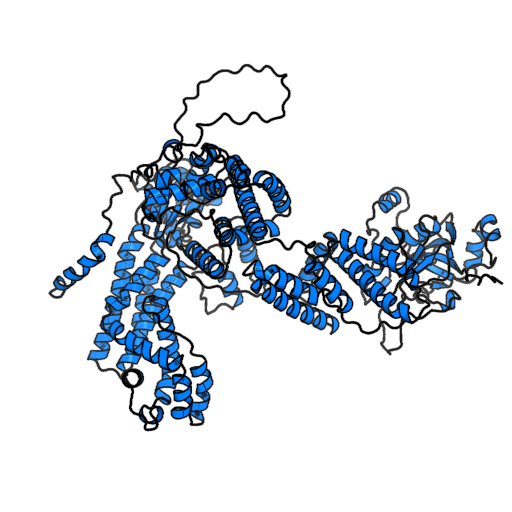34 280 ARG A C 1
ATOM 2224 O O . ARG A 1 280 ? -3.324 -30.101 4.129 1.00 39.34 280 ARG A O 1
ATOM 2231 N N . GLY A 1 281 ? -5.132 -31.414 4.183 1.00 39.16 281 GLY A N 1
ATOM 2232 C CA . GLY A 1 281 ? -4.410 -32.659 4.481 1.00 39.16 281 GLY A CA 1
ATOM 2233 C C . GLY A 1 281 ? -3.937 -33.486 3.275 1.00 39.16 281 GLY A C 1
ATOM 2234 O O . GLY A 1 281 ? -3.273 -34.500 3.478 1.00 39.16 281 GLY A O 1
ATOM 2235 N N . ARG A 1 282 ? -4.286 -33.123 2.028 1.00 43.50 282 ARG A N 1
ATOM 2236 C CA . ARG A 1 282 ? -4.120 -33.990 0.833 1.00 43.50 282 ARG A CA 1
ATOM 2237 C C . ARG A 1 282 ? -3.213 -33.428 -0.278 1.00 43.50 282 ARG A C 1
ATOM 2239 O O . ARG A 1 282 ? -3.309 -33.879 -1.415 1.00 43.50 282 ARG A O 1
ATOM 2246 N N . ALA A 1 283 ? -2.304 -32.498 0.026 1.00 38.47 283 ALA A N 1
ATOM 2247 C CA . ALA A 1 283 ? -1.314 -31.997 -0.946 1.00 38.47 283 ALA A CA 1
ATOM 2248 C C . ALA A 1 283 ? -0.151 -32.982 -1.224 1.00 38.47 283 ALA A C 1
ATOM 2250 O O . ALA A 1 283 ? 0.638 -32.787 -2.144 1.00 38.47 283 ALA A O 1
ATOM 2251 N N . SER A 1 284 ? -0.066 -34.086 -0.478 1.00 38.97 284 SER A N 1
ATOM 2252 C CA . SER A 1 284 ? 0.909 -35.159 -0.679 1.00 38.97 284 SER A CA 1
ATOM 2253 C C . SER A 1 284 ? 0.178 -36.431 -1.111 1.00 38.97 284 SER A C 1
ATOM 2255 O O . SER A 1 284 ? -0.472 -37.063 -0.284 1.00 38.97 284 SER A O 1
ATOM 2257 N N . ILE A 1 285 ? 0.210 -36.750 -2.413 1.00 36.31 285 ILE A N 1
ATOM 2258 C CA . ILE A 1 285 ? 0.263 -38.094 -3.041 1.00 36.31 285 ILE A CA 1
ATOM 2259 C C . ILE A 1 285 ? -0.059 -37.943 -4.544 1.00 36.31 285 ILE A C 1
ATOM 2261 O O . ILE A 1 285 ? -1.162 -37.574 -4.944 1.00 36.31 285 ILE A O 1
ATOM 2265 N N . ARG A 1 286 ? 0.926 -38.262 -5.397 1.00 38.62 286 ARG A N 1
ATOM 2266 C CA . ARG A 1 286 ? 0.787 -38.367 -6.860 1.00 38.62 286 ARG A CA 1
ATOM 2267 C C . ARG A 1 286 ? -0.158 -39.517 -7.223 1.00 38.62 286 ARG A C 1
ATOM 2269 O O . ARG A 1 286 ? 0.175 -40.676 -6.991 1.00 38.62 286 ARG A O 1
ATOM 2276 N N . GLY A 1 287 ? -1.288 -39.192 -7.848 1.00 46.72 287 GLY A N 1
ATOM 2277 C CA . GLY A 1 287 ? -2.198 -40.172 -8.449 1.00 46.72 287 GLY A CA 1
ATOM 2278 C C . GLY A 1 287 ? -3.649 -39.700 -8.490 1.00 46.72 287 GLY A C 1
ATOM 2279 O O . GLY A 1 287 ? -4.507 -40.318 -7.872 1.00 46.72 287 GLY A O 1
ATOM 2280 N N . MET A 1 288 ? -3.936 -38.593 -9.179 1.00 39.72 288 MET A N 1
ATOM 2281 C CA . MET A 1 288 ? -5.319 -38.138 -9.374 1.00 39.72 288 MET A CA 1
ATOM 2282 C C . MET A 1 288 ? -5.991 -38.923 -10.509 1.00 39.72 288 MET A C 1
ATOM 2284 O O . MET A 1 288 ? -5.408 -39.063 -11.583 1.00 39.72 288 MET A O 1
ATOM 2288 N N . CYS A 1 289 ? -7.214 -39.414 -10.275 1.00 43.28 289 CYS A N 1
ATOM 2289 C CA . CYS A 1 289 ? -8.058 -40.026 -11.305 1.00 43.28 289 CYS A CA 1
ATOM 2290 C C . CYS A 1 289 ? -8.662 -38.961 -12.241 1.00 43.28 289 CYS A C 1
ATOM 2292 O O . CYS A 1 289 ? -8.749 -37.783 -11.885 1.00 43.28 289 CYS A O 1
ATOM 2294 N N . ASP A 1 290 ? -9.116 -39.368 -13.427 1.00 37.09 290 ASP A N 1
ATOM 2295 C CA . ASP A 1 290 ? -9.631 -38.453 -14.456 1.00 37.09 290 ASP A CA 1
ATOM 2296 C C . ASP A 1 290 ? -10.873 -37.653 -14.012 1.00 37.09 290 ASP A C 1
ATOM 2298 O O . ASP A 1 290 ? -11.029 -36.498 -14.407 1.00 37.09 290 ASP A O 1
ATOM 2302 N N . ALA A 1 291 ? -11.674 -38.172 -13.071 1.00 39.41 291 ALA A N 1
ATOM 2303 C CA . ALA A 1 291 ? -12.788 -37.434 -12.461 1.00 39.41 291 ALA A CA 1
ATOM 2304 C C . ALA A 1 291 ? -12.321 -36.214 -11.635 1.00 39.41 291 ALA A C 1
ATOM 2306 O O . ALA A 1 291 ? -13.011 -35.197 -11.553 1.00 39.41 291 ALA A O 1
ATOM 2307 N N . ALA A 1 292 ? -11.118 -36.276 -11.055 1.00 36.56 292 ALA A N 1
ATOM 2308 C CA . ALA A 1 292 ? -10.536 -35.170 -10.302 1.00 36.56 292 ALA A CA 1
ATOM 2309 C C . ALA A 1 292 ? -9.897 -34.106 -11.221 1.00 36.56 292 ALA A C 1
ATOM 2311 O O . ALA A 1 292 ? -9.909 -32.923 -10.880 1.00 36.56 292 ALA A O 1
ATOM 2312 N N . LYS A 1 293 ? -9.421 -34.493 -12.417 1.00 34.38 293 LYS A N 1
ATOM 2313 C CA . LYS A 1 293 ? -9.022 -33.548 -13.482 1.00 34.38 293 LYS A CA 1
ATOM 2314 C C . LYS A 1 293 ? -10.226 -32.802 -14.068 1.00 34.38 293 LYS A C 1
ATOM 2316 O O . LYS A 1 293 ? -10.138 -31.596 -14.287 1.00 34.38 293 LYS A O 1
ATOM 2321 N N . GLN A 1 294 ? -11.359 -33.485 -14.242 1.00 36.78 294 GLN A N 1
ATOM 2322 C CA . GLN A 1 294 ? -12.614 -32.885 -14.717 1.00 36.78 294 GLN A CA 1
ATOM 2323 C C . GLN A 1 294 ? -13.187 -31.867 -13.711 1.00 36.78 294 GLN A C 1
ATOM 2325 O O . GLN A 1 294 ? -13.615 -30.780 -14.097 1.00 36.78 294 GLN A O 1
ATOM 2330 N N . LYS A 1 295 ? -13.093 -32.157 -12.403 1.00 36.00 295 LYS A N 1
ATOM 2331 C CA . LYS A 1 295 ? -13.437 -31.207 -11.325 1.00 36.00 295 LYS A CA 1
ATOM 2332 C C . LYS A 1 295 ? -12.558 -29.945 -11.335 1.00 36.00 295 LYS A C 1
ATOM 2334 O O . LYS A 1 295 ? -13.058 -28.854 -11.081 1.00 36.00 295 LYS A O 1
ATOM 2339 N N . LEU A 1 296 ? -11.271 -30.067 -11.670 1.00 31.14 296 LEU A N 1
ATOM 2340 C CA . LEU A 1 296 ? -10.337 -28.935 -11.770 1.00 31.14 296 LEU A CA 1
ATOM 2341 C C . LEU A 1 296 ? -10.567 -28.066 -13.019 1.00 31.14 296 LEU A C 1
ATOM 2343 O O . LEU A 1 296 ? -10.478 -26.843 -12.928 1.00 31.14 296 LEU A O 1
ATOM 2347 N N . GLN A 1 297 ? -10.915 -28.668 -14.160 1.00 31.89 297 GLN A N 1
ATOM 2348 C CA . GLN A 1 297 ? -11.277 -27.927 -15.377 1.00 31.89 297 GLN A CA 1
ATOM 2349 C C . GLN A 1 297 ? -12.564 -27.107 -15.200 1.00 31.89 297 GLN A C 1
ATOM 2351 O O . GLN A 1 297 ? -12.599 -25.943 -15.601 1.00 31.89 297 GLN A O 1
ATOM 2356 N N . ASN A 1 298 ? -13.579 -27.657 -14.525 1.00 34.56 298 ASN A N 1
ATOM 2357 C CA . ASN A 1 298 ? -14.816 -26.927 -14.223 1.00 34.56 298 ASN A CA 1
ATOM 2358 C C . ASN A 1 298 ? -14.586 -25.767 -13.235 1.00 34.56 298 ASN A C 1
ATOM 2360 O O . ASN A 1 298 ? -15.199 -24.709 -13.374 1.00 34.56 298 ASN A O 1
ATOM 2364 N N . ASN A 1 299 ? -13.636 -25.909 -12.306 1.00 35.09 299 ASN A N 1
ATOM 2365 C CA . ASN A 1 299 ? -13.264 -24.843 -11.373 1.00 35.09 299 ASN A CA 1
ATOM 2366 C C . ASN A 1 299 ? -12.466 -23.710 -12.043 1.00 35.09 299 ASN A C 1
ATOM 2368 O O . ASN A 1 299 ? -12.666 -22.548 -11.704 1.00 35.09 299 ASN A O 1
ATOM 2372 N N . ALA A 1 300 ? -11.606 -24.005 -13.023 1.00 29.58 300 ALA A N 1
ATOM 2373 C CA . ALA A 1 300 ? -10.859 -22.976 -13.756 1.00 29.58 300 ALA A CA 1
ATOM 2374 C C . ALA A 1 300 ? -11.769 -22.121 -14.657 1.00 29.58 300 ALA A C 1
ATOM 2376 O O . ALA A 1 300 ? -11.614 -20.901 -14.719 1.00 29.58 300 ALA A O 1
ATOM 2377 N N . VAL A 1 301 ? -12.755 -22.749 -15.304 1.00 36.84 301 VAL A N 1
ATOM 2378 C CA . VAL A 1 301 ? -13.780 -22.064 -16.105 1.00 36.84 301 VAL A CA 1
ATOM 2379 C C . VAL A 1 301 ? -14.681 -21.207 -15.213 1.00 36.84 301 VAL A C 1
ATOM 2381 O O . VAL A 1 301 ? -14.902 -20.042 -15.531 1.00 36.84 301 VAL A O 1
ATOM 2384 N N . TRP A 1 302 ? -15.106 -21.724 -14.057 1.00 38.56 302 TRP A N 1
ATOM 2385 C CA . TRP A 1 302 ? -15.886 -20.963 -13.077 1.00 38.56 302 TRP A CA 1
ATOM 2386 C C . TRP A 1 302 ? -15.111 -19.758 -12.518 1.00 38.56 302 TRP A C 1
ATOM 2388 O O . TRP A 1 302 ? -15.662 -18.665 -12.443 1.00 38.56 302 TRP A O 1
ATOM 2398 N N . VAL A 1 303 ? -13.814 -19.897 -12.214 1.00 35.53 303 VAL A N 1
ATOM 2399 C CA . VAL A 1 303 ? -12.959 -18.782 -11.756 1.00 35.53 303 VAL A CA 1
ATOM 2400 C C . VAL A 1 303 ? -12.765 -17.723 -12.849 1.00 35.53 303 VAL A C 1
ATOM 2402 O O . VAL A 1 303 ? -12.926 -16.534 -12.574 1.00 35.53 303 VAL A O 1
ATOM 2405 N N . LEU A 1 304 ? -12.494 -18.121 -14.098 1.00 34.69 304 LEU A N 1
ATOM 2406 C CA . LEU A 1 304 ? -12.444 -17.204 -15.248 1.00 34.69 304 LEU A CA 1
ATOM 2407 C C . LEU A 1 304 ? -13.785 -16.484 -15.464 1.00 34.69 304 LEU A C 1
ATOM 2409 O O . LEU A 1 304 ? -13.811 -15.292 -15.757 1.00 34.69 304 LEU A O 1
ATOM 2413 N N . GLN A 1 305 ? -14.906 -17.174 -15.263 1.00 42.47 305 GLN A N 1
ATOM 2414 C CA . GLN A 1 305 ? -16.254 -16.623 -15.411 1.00 42.47 305 GLN A CA 1
ATOM 2415 C C . GLN A 1 305 ? -16.651 -15.694 -14.255 1.00 42.47 305 GLN A C 1
ATOM 2417 O O . GLN A 1 305 ? -17.276 -14.664 -14.495 1.00 42.47 305 GLN A O 1
ATOM 2422 N N . VAL A 1 306 ? -16.248 -15.992 -13.017 1.00 39.66 306 VAL A N 1
ATOM 2423 C CA . VAL A 1 306 ? -16.400 -15.102 -11.853 1.00 39.66 306 VAL A CA 1
ATOM 2424 C C . VAL A 1 306 ? -15.562 -13.834 -12.029 1.00 39.66 306 VAL A C 1
ATOM 2426 O O . VAL A 1 306 ? -16.053 -12.743 -11.743 1.00 39.66 306 VAL A O 1
ATOM 2429 N N . LEU A 1 307 ? -14.345 -13.951 -12.569 1.00 36.03 307 LEU A N 1
ATOM 2430 C CA . LEU A 1 307 ? -13.488 -12.809 -12.898 1.00 36.03 307 LEU A CA 1
ATOM 2431 C C . LEU A 1 307 ? -14.084 -11.940 -14.020 1.00 36.03 307 LEU A C 1
ATOM 2433 O O . LEU A 1 307 ? -14.110 -10.719 -13.884 1.00 36.03 307 LEU A O 1
ATOM 2437 N N . LEU A 1 308 ? -14.646 -12.545 -15.073 1.00 39.84 308 LEU A N 1
ATOM 2438 C CA . LEU A 1 308 ? -15.349 -11.823 -16.144 1.00 39.84 308 LEU A CA 1
ATOM 2439 C C . LEU A 1 308 ? -16.655 -11.162 -15.655 1.00 39.84 308 LEU A C 1
ATOM 2441 O O . LEU A 1 308 ? -16.965 -10.046 -16.059 1.00 39.84 308 LEU A O 1
ATOM 2445 N N . MET A 1 309 ? -17.406 -11.798 -14.747 1.00 44.72 309 MET A N 1
ATOM 2446 C CA . MET A 1 309 ? -18.605 -11.208 -14.128 1.00 44.72 309 MET A CA 1
ATOM 2447 C C . MET A 1 309 ? -18.283 -10.076 -13.147 1.00 44.72 309 MET A C 1
ATOM 2449 O O . MET A 1 309 ? -19.064 -9.132 -13.038 1.00 44.72 309 MET A O 1
ATOM 2453 N N . ALA A 1 310 ? -17.152 -10.146 -12.441 1.00 41.12 310 ALA A N 1
ATOM 2454 C CA . ALA A 1 310 ? -16.682 -9.063 -11.581 1.00 41.12 310 ALA A CA 1
ATOM 2455 C C . ALA A 1 310 ? -16.308 -7.809 -12.392 1.00 41.12 310 ALA A C 1
ATOM 2457 O O . ALA A 1 310 ? -16.478 -6.693 -11.903 1.00 41.12 310 ALA A O 1
ATOM 2458 N N . ASP A 1 311 ? -15.868 -7.988 -13.641 1.00 42.03 311 ASP A N 1
ATOM 2459 C CA . ASP A 1 311 ? -15.514 -6.897 -14.553 1.00 42.03 311 ASP A CA 1
ATOM 2460 C C . ASP A 1 311 ? -16.737 -6.257 -15.252 1.00 42.03 311 ASP A C 1
ATOM 2462 O O . ASP A 1 311 ? -16.662 -5.111 -15.690 1.00 42.03 311 ASP A O 1
ATOM 2466 N N . LEU A 1 312 ? -17.882 -6.959 -15.288 1.00 41.91 312 LEU A N 1
ATOM 2467 C CA . LEU A 1 312 ? -19.190 -6.484 -15.784 1.00 41.91 312 LEU A CA 1
ATOM 2468 C C . LEU A 1 312 ? -20.014 -5.711 -14.735 1.00 41.91 312 LEU A C 1
ATOM 2470 O O . LEU A 1 312 ? -21.114 -5.255 -15.023 1.00 41.91 312 LEU A O 1
ATOM 2474 N N . LEU A 1 313 ? -19.527 -5.585 -13.498 1.00 53.75 313 LEU A N 1
ATOM 2475 C CA . LEU A 1 313 ? -20.189 -4.838 -12.417 1.00 53.75 313 LEU A CA 1
ATOM 2476 C C . LEU A 1 313 ? -19.595 -3.432 -12.246 1.00 53.75 313 LEU A C 1
ATOM 2478 O O . LEU A 1 313 ? -19.545 -2.895 -11.135 1.00 53.75 313 LEU A O 1
ATOM 2482 N N . ARG A 1 314 ? -19.124 -2.830 -13.345 1.00 51.19 314 ARG A N 1
ATOM 2483 C CA . ARG A 1 314 ? -18.597 -1.455 -13.355 1.00 51.19 314 ARG A CA 1
ATOM 2484 C C . ARG A 1 314 ? -19.716 -0.429 -13.164 1.00 51.19 314 ARG A C 1
ATOM 2486 O O . ARG A 1 314 ? -19.511 0.573 -12.477 1.00 51.19 314 ARG A O 1
ATOM 2493 N N . ASP A 1 315 ? -20.917 -0.734 -13.663 1.00 54.84 315 ASP A N 1
ATOM 2494 C CA . ASP A 1 315 ? -22.125 0.072 -13.483 1.00 54.84 315 ASP A CA 1
ATOM 2495 C C . ASP A 1 315 ? -23.352 -0.781 -13.100 1.00 54.84 315 ASP A C 1
ATOM 2497 O O . ASP A 1 315 ? -23.533 -1.918 -13.520 1.00 54.84 315 ASP A O 1
ATOM 2501 N N . SER A 1 316 ? -24.237 -0.192 -12.301 1.00 50.59 316 SER A N 1
ATOM 2502 C CA . SER A 1 316 ? -25.582 -0.677 -11.992 1.00 50.59 316 SER A CA 1
ATOM 2503 C C . SER A 1 316 ? -26.473 -0.914 -13.218 1.00 50.59 316 SER A C 1
ATOM 2505 O O . SER A 1 316 ? -27.328 -1.796 -13.164 1.00 50.59 316 SER A O 1
ATOM 2507 N N . SER A 1 317 ? -26.260 -0.194 -14.327 1.00 57.38 317 SER A N 1
ATOM 2508 C CA . SER A 1 317 ? -26.948 -0.455 -15.603 1.00 57.38 317 SER A CA 1
ATOM 2509 C C . SER A 1 317 ? -26.611 -1.839 -16.174 1.00 57.38 317 SER A C 1
ATOM 2511 O O . SER A 1 317 ? -27.434 -2.469 -16.838 1.00 57.38 317 SER A O 1
ATOM 2513 N N . GLU A 1 318 ? -25.434 -2.366 -15.837 1.00 62.81 318 GLU A N 1
ATOM 2514 C CA . GLU A 1 318 ? -24.964 -3.678 -16.267 1.00 62.81 318 GLU A CA 1
ATOM 2515 C C . GLU A 1 318 ? -25.353 -4.791 -15.294 1.00 62.81 318 GLU A C 1
ATOM 2517 O O . GLU A 1 318 ? -25.176 -5.961 -15.614 1.00 62.81 318 GLU A O 1
ATOM 2522 N N . LEU A 1 319 ? -25.936 -4.469 -14.133 1.00 59.88 319 LEU A N 1
ATOM 2523 C CA . LEU A 1 319 ? -26.317 -5.459 -13.127 1.00 59.88 319 LEU A CA 1
ATOM 2524 C C . LEU A 1 319 ? -27.390 -6.419 -13.661 1.00 59.88 319 LEU A C 1
ATOM 2526 O O . LEU A 1 319 ? -27.275 -7.625 -13.460 1.00 59.88 319 LEU A O 1
ATOM 2530 N N . SER A 1 320 ? -28.392 -5.912 -14.392 1.00 59.84 320 SER A N 1
ATOM 2531 C CA . SER A 1 320 ? -29.390 -6.756 -15.071 1.00 59.84 320 SER A CA 1
ATOM 2532 C C . SER A 1 320 ? -28.732 -7.672 -16.101 1.00 59.84 320 SER A C 1
ATOM 2534 O O . SER A 1 320 ? -29.024 -8.865 -16.143 1.00 59.84 320 SER A O 1
ATOM 2536 N N . ARG A 1 321 ? -27.759 -7.156 -16.863 1.00 63.34 321 ARG A N 1
ATOM 2537 C CA . ARG A 1 321 ? -26.987 -7.940 -17.834 1.00 63.34 321 ARG A CA 1
ATOM 2538 C C . ARG A 1 321 ? -26.128 -8.999 -17.146 1.00 63.34 321 ARG A C 1
ATOM 2540 O O . ARG A 1 321 ? -26.158 -10.147 -17.560 1.00 63.34 321 ARG A O 1
ATOM 2547 N N . ALA A 1 322 ? -25.423 -8.651 -16.075 1.00 62.38 322 ALA A N 1
ATOM 2548 C CA . ALA A 1 322 ? -24.571 -9.554 -15.311 1.00 62.38 322 ALA A CA 1
ATOM 2549 C C . ALA A 1 322 ? -25.381 -10.628 -14.570 1.00 62.38 322 ALA A C 1
ATOM 2551 O O . ALA A 1 322 ? -24.939 -11.771 -14.482 1.00 62.38 322 ALA A O 1
ATOM 2552 N N . VAL A 1 323 ? -26.568 -10.293 -14.051 1.00 58.50 323 VAL A N 1
ATOM 2553 C CA . VAL A 1 323 ? -27.499 -11.264 -13.455 1.00 58.50 323 VAL A CA 1
ATOM 2554 C C . VAL A 1 323 ? -28.137 -12.132 -14.527 1.00 58.50 323 VAL A C 1
ATOM 2556 O O . VAL A 1 323 ? -28.101 -13.341 -14.374 1.00 58.50 323 VAL A O 1
ATOM 2559 N N . SER A 1 324 ? -28.630 -11.574 -15.632 1.00 61.00 324 SER A N 1
ATOM 2560 C CA . SER A 1 324 ? -29.199 -12.357 -16.739 1.00 61.00 324 SER A CA 1
ATOM 2561 C C . SER A 1 324 ? -28.163 -13.297 -17.347 1.00 61.00 324 SER A C 1
ATOM 2563 O O . SER A 1 324 ? -28.434 -14.468 -17.577 1.00 61.00 324 SER A O 1
ATOM 2565 N N . GLN A 1 325 ? -26.941 -12.814 -17.556 1.00 61.69 325 GLN A N 1
ATOM 2566 C CA . GLN A 1 325 ? -25.842 -13.603 -18.092 1.00 61.69 325 GLN A CA 1
ATOM 2567 C C . GLN A 1 325 ? -25.398 -14.674 -17.101 1.00 61.69 325 GLN A C 1
ATOM 2569 O O . GLN A 1 325 ? -25.233 -15.815 -17.511 1.00 61.69 325 GLN A O 1
ATOM 2574 N N . ALA A 1 326 ? -25.320 -14.360 -15.804 1.00 57.78 326 ALA A N 1
ATOM 2575 C CA . ALA A 1 326 ? -25.147 -15.385 -14.786 1.00 57.78 326 ALA A CA 1
ATOM 2576 C C . ALA A 1 326 ? -26.270 -16.418 -14.847 1.00 57.78 326 ALA A C 1
ATOM 2578 O O . ALA A 1 326 ? -25.991 -17.593 -14.971 1.00 57.78 326 ALA A O 1
ATOM 2579 N N . MET A 1 327 ? -27.534 -16.007 -14.859 1.00 54.69 327 MET A N 1
ATOM 2580 C CA . MET A 1 327 ? -28.683 -16.913 -14.825 1.00 54.69 327 MET A CA 1
ATOM 2581 C C . MET A 1 327 ? -28.807 -17.766 -16.089 1.00 54.69 327 MET A C 1
ATOM 2583 O O . MET A 1 327 ? -29.182 -18.927 -15.993 1.00 54.69 327 MET A O 1
ATOM 2587 N N . ARG A 1 328 ? -28.365 -17.276 -17.253 1.00 58.56 328 ARG A N 1
ATOM 2588 C CA . ARG A 1 328 ? -28.185 -18.100 -18.462 1.00 58.56 328 ARG A CA 1
ATOM 2589 C C . ARG A 1 328 ? -27.202 -19.251 -18.254 1.00 58.56 328 ARG A C 1
ATOM 2591 O O . ARG A 1 328 ? -27.372 -20.300 -18.870 1.00 58.56 328 ARG A O 1
ATOM 2598 N N . PHE A 1 329 ? -26.194 -19.067 -17.403 1.00 51.69 329 PHE A N 1
ATOM 2599 C CA . PHE A 1 329 ? -25.257 -20.129 -17.036 1.00 51.69 329 PHE A CA 1
ATOM 2600 C C . PHE A 1 329 ? -25.815 -21.080 -15.972 1.00 51.69 329 PHE A C 1
ATOM 2602 O O . PHE A 1 329 ? -25.397 -22.231 -15.930 1.00 51.69 329 PHE A O 1
ATOM 2609 N N . LEU A 1 330 ? -26.758 -20.621 -15.146 1.00 48.47 330 LEU A N 1
ATOM 2610 C CA . LEU A 1 330 ? -27.278 -21.372 -13.997 1.00 48.47 330 LEU A CA 1
ATOM 2611 C C . LEU A 1 330 ? -28.576 -22.125 -14.277 1.00 48.47 330 LEU A C 1
ATOM 2613 O O . LEU A 1 330 ? -28.847 -23.132 -13.631 1.00 48.47 330 LEU A O 1
ATOM 2617 N N . LEU A 1 331 ? -29.401 -21.613 -15.192 1.00 47.06 331 LEU A N 1
ATOM 2618 C CA . LEU A 1 331 ? -30.729 -22.142 -15.471 1.00 47.06 331 LEU A CA 1
ATOM 2619 C C . LEU A 1 331 ? -30.707 -23.069 -16.697 1.00 47.06 331 LEU A C 1
ATOM 2621 O O . LEU A 1 331 ? -30.119 -22.710 -17.733 1.00 47.06 331 LEU A O 1
ATOM 2625 N N . PRO A 1 332 ? -31.391 -24.231 -16.618 1.00 53.53 332 PRO A N 1
ATOM 2626 C CA . PRO A 1 332 ? -31.660 -25.082 -17.771 1.00 53.53 332 PRO A CA 1
ATOM 2627 C C . PRO A 1 332 ? -32.246 -24.271 -18.935 1.00 53.53 332 PRO A C 1
ATOM 2629 O O . PRO A 1 332 ? -33.058 -23.378 -18.684 1.00 53.53 332 PRO A O 1
ATOM 2632 N N . PRO A 1 333 ? -31.895 -24.572 -20.201 1.00 57.28 333 PRO A N 1
ATOM 2633 C CA . PRO A 1 333 ? -32.380 -23.829 -21.365 1.00 57.28 333 PRO A CA 1
ATOM 2634 C C . PRO A 1 333 ? -33.899 -23.634 -21.409 1.00 57.28 333 PRO A C 1
ATOM 2636 O O . PRO A 1 333 ? -34.344 -22.569 -21.818 1.00 57.28 333 PRO A O 1
ATOM 2639 N N . VAL A 1 334 ? -34.675 -24.608 -20.921 1.00 54.72 334 VAL A N 1
ATOM 2640 C CA . VAL A 1 334 ? -36.146 -24.552 -20.849 1.00 54.72 334 VAL A CA 1
ATOM 2641 C C . VAL A 1 334 ? -36.676 -23.514 -19.847 1.00 54.72 334 VAL A C 1
ATOM 2643 O O . VAL A 1 334 ? -37.748 -22.955 -20.051 1.00 54.72 334 VAL A O 1
ATOM 2646 N N . LEU A 1 335 ? -35.909 -23.189 -18.801 1.00 51.69 335 LEU A N 1
ATOM 2647 C CA . LEU A 1 335 ? -36.270 -22.189 -17.787 1.00 51.69 335 LEU A CA 1
ATOM 2648 C C . LEU A 1 335 ? -35.709 -20.795 -18.089 1.00 51.69 335 LEU A C 1
ATOM 2650 O O . LEU A 1 335 ? -36.092 -19.828 -17.432 1.00 51.69 335 LEU A O 1
ATOM 2654 N N . ARG A 1 336 ? -34.814 -20.663 -19.079 1.00 67.12 336 ARG A N 1
ATOM 2655 C CA . ARG A 1 336 ? -34.234 -19.364 -19.455 1.00 67.12 336 ARG A CA 1
ATOM 2656 C C . ARG A 1 336 ? -35.289 -18.379 -19.960 1.00 67.12 336 ARG A C 1
ATOM 2658 O O . ARG A 1 336 ? -35.278 -17.273 -19.437 1.00 67.12 336 ARG A O 1
ATOM 2665 N N . PRO A 1 337 ? -36.216 -18.742 -20.873 1.00 65.44 337 PRO A N 1
ATOM 2666 C CA . PRO A 1 337 ? -37.258 -17.821 -21.320 1.00 65.44 337 PRO A CA 1
ATOM 2667 C C . PRO A 1 337 ? -38.160 -17.387 -20.166 1.00 65.44 337 PRO A C 1
ATOM 2669 O O . PRO A 1 337 ? -38.434 -16.207 -20.041 1.00 65.44 337 PRO A O 1
ATOM 2672 N N . VAL A 1 338 ? -38.525 -18.311 -19.268 1.00 63.38 338 VAL A N 1
ATOM 2673 C CA . VAL A 1 338 ? -39.372 -18.030 -18.095 1.00 63.38 338 VAL A CA 1
ATOM 2674 C C . VAL A 1 338 ? -38.692 -17.061 -17.128 1.00 63.38 338 VAL A C 1
ATOM 2676 O O . VAL A 1 338 ? -39.332 -16.167 -16.587 1.00 63.38 338 VAL A O 1
ATOM 2679 N N . PHE A 1 339 ? -37.385 -17.210 -16.908 1.00 58.47 339 PHE A N 1
ATOM 2680 C CA . PHE A 1 339 ? -36.632 -16.309 -16.039 1.00 58.47 339 PHE A CA 1
ATOM 2681 C C . PHE A 1 339 ? -36.312 -14.969 -16.708 1.00 58.47 339 PHE A C 1
ATOM 2683 O O . PHE A 1 339 ? -36.357 -13.936 -16.052 1.00 58.47 339 PHE A O 1
ATOM 2690 N N . GLU A 1 340 ? -35.993 -14.963 -18.003 1.00 65.62 340 GLU A N 1
ATOM 2691 C CA . GLU A 1 340 ? -35.822 -13.730 -18.779 1.00 65.62 340 GLU A CA 1
ATOM 2692 C C . GLU A 1 340 ? -37.132 -12.941 -18.848 1.00 65.62 340 GLU A C 1
ATOM 2694 O O . GLU A 1 340 ? -37.110 -11.723 -18.703 1.00 65.62 340 GLU A O 1
ATOM 2699 N N . GLU A 1 341 ? -38.265 -13.631 -18.972 1.00 67.00 341 GLU A N 1
ATOM 2700 C CA . GLU A 1 341 ? -39.609 -13.066 -18.888 1.00 67.00 341 GLU A CA 1
ATOM 2701 C C . GLU A 1 341 ? -39.918 -12.573 -17.468 1.00 67.00 341 GLU A C 1
ATOM 2703 O O . GLU A 1 341 ? -40.358 -11.442 -17.325 1.00 67.00 341 GLU A O 1
ATOM 2708 N N . ALA A 1 342 ? -39.577 -13.317 -16.409 1.00 56.19 342 ALA A N 1
ATOM 2709 C CA . ALA A 1 342 ? -39.744 -12.879 -15.014 1.00 56.19 342 ALA A CA 1
ATOM 2710 C C . ALA A 1 342 ? -38.809 -11.723 -14.594 1.00 56.19 342 ALA A C 1
ATOM 2712 O O . ALA A 1 342 ? -39.114 -10.985 -13.661 1.00 56.19 342 ALA A O 1
ATOM 2713 N N . MET A 1 343 ? -37.661 -11.572 -15.259 1.00 58.66 343 MET A N 1
ATOM 2714 C CA . MET A 1 343 ? -36.741 -10.437 -15.105 1.00 58.66 343 MET A CA 1
ATOM 2715 C C . MET A 1 343 ? -37.180 -9.219 -15.925 1.00 58.66 343 MET A C 1
ATOM 2717 O O . MET A 1 343 ? -36.872 -8.086 -15.551 1.00 58.66 343 MET A O 1
ATOM 2721 N N . ALA A 1 344 ? -37.840 -9.448 -17.064 1.00 62.28 344 ALA A N 1
ATOM 2722 C CA . ALA A 1 344 ? -38.441 -8.406 -17.890 1.00 62.28 344 ALA A CA 1
ATOM 2723 C C . ALA A 1 344 ? -39.759 -7.899 -17.284 1.00 62.28 344 ALA A C 1
ATOM 2725 O O . ALA A 1 344 ? -40.064 -6.709 -17.380 1.00 62.28 344 ALA A O 1
ATOM 2726 N N . ASP A 1 345 ? -40.507 -8.784 -16.627 1.00 60.06 345 ASP A N 1
ATOM 2727 C CA . ASP A 1 345 ? -41.687 -8.464 -15.843 1.00 60.06 345 ASP A CA 1
ATOM 2728 C C . ASP A 1 345 ? -41.238 -7.789 -14.541 1.00 60.06 345 ASP A C 1
ATOM 2730 O O . ASP A 1 345 ? -40.456 -8.330 -13.761 1.00 60.06 345 ASP A O 1
ATOM 2734 N N . ALA A 1 346 ? -41.676 -6.552 -14.317 1.00 45.31 346 ALA A N 1
ATOM 2735 C CA . ALA A 1 346 ? -41.066 -5.583 -13.399 1.00 45.31 346 ALA A CA 1
ATOM 2736 C C . ALA A 1 346 ? -41.103 -5.955 -11.891 1.00 45.31 346 ALA A C 1
ATOM 2738 O O . ALA A 1 346 ? -40.805 -5.119 -11.033 1.00 45.31 346 ALA A O 1
ATOM 2739 N N . SER A 1 347 ? -41.469 -7.192 -11.545 1.00 43.12 347 SER A N 1
ATOM 2740 C CA . SER A 1 347 ? -41.618 -7.699 -10.180 1.00 43.12 347 SER A CA 1
ATOM 2741 C C . SER A 1 347 ? -40.313 -8.210 -9.548 1.00 43.12 347 SER A C 1
ATOM 2743 O O . SER A 1 347 ? -40.152 -8.075 -8.332 1.00 43.12 347 SER A O 1
ATOM 2745 N N . MET A 1 348 ? -39.323 -8.682 -10.321 1.00 47.53 348 MET A N 1
ATOM 2746 C CA . MET A 1 348 ? -37.954 -8.883 -9.813 1.00 47.53 348 MET A CA 1
ATOM 2747 C C . MET A 1 348 ? -37.176 -7.566 -9.913 1.00 47.53 348 MET A C 1
ATOM 2749 O O . MET A 1 348 ? -36.358 -7.360 -10.806 1.00 47.53 348 MET A O 1
ATOM 2753 N N . CYS A 1 349 ? -37.464 -6.637 -8.994 1.00 53.06 349 CYS A N 1
ATOM 2754 C CA . CYS A 1 349 ? -36.820 -5.323 -8.916 1.00 53.06 349 CYS A CA 1
ATOM 2755 C C . CYS A 1 349 ? -35.298 -5.462 -8.730 1.00 53.06 349 CYS A C 1
ATOM 2757 O O . CYS A 1 349 ? -34.785 -5.471 -7.608 1.00 53.06 349 CYS A O 1
ATOM 2759 N N . MET A 1 350 ? -34.554 -5.521 -9.836 1.00 53.59 350 MET A N 1
ATOM 2760 C CA . MET A 1 350 ? -33.112 -5.319 -9.819 1.00 53.59 350 MET A CA 1
ATOM 2761 C C . MET A 1 350 ? -32.833 -3.989 -9.116 1.00 53.59 350 MET A C 1
ATOM 2763 O O . MET A 1 350 ? -33.457 -2.978 -9.461 1.00 53.59 350 MET A O 1
ATOM 2767 N N . PRO A 1 351 ? -31.949 -3.961 -8.102 1.00 55.09 351 PRO A N 1
ATOM 2768 C CA . PRO A 1 351 ? -31.738 -2.756 -7.328 1.00 55.09 351 PRO A CA 1
ATOM 2769 C C . PRO A 1 351 ? -31.227 -1.679 -8.277 1.00 55.09 351 PRO A C 1
ATOM 2771 O O . PRO A 1 351 ? -30.143 -1.793 -8.850 1.00 55.09 351 PRO A O 1
ATOM 2774 N N . ASN A 1 352 ? -32.033 -0.634 -8.461 1.00 66.44 352 ASN A N 1
ATOM 2775 C CA . ASN A 1 352 ? -31.622 0.505 -9.263 1.00 66.44 352 ASN A CA 1
ATOM 2776 C C . ASN A 1 352 ? -30.340 1.127 -8.678 1.00 66.44 352 ASN A C 1
ATOM 2778 O O . ASN A 1 352 ? -29.965 0.886 -7.524 1.00 66.44 352 ASN A O 1
ATOM 2782 N N . ALA A 1 353 ? -29.676 1.968 -9.467 1.00 65.00 353 ALA A N 1
ATOM 2783 C CA . ALA A 1 353 ? -28.468 2.683 -9.060 1.00 65.00 353 ALA A CA 1
ATOM 2784 C C . ALA A 1 353 ? -28.582 3.347 -7.675 1.00 65.00 353 ALA A C 1
ATOM 2786 O O . ALA A 1 353 ? -27.649 3.314 -6.867 1.00 65.00 353 ALA A O 1
ATOM 2787 N N . GLY A 1 354 ? -29.756 3.914 -7.384 1.00 72.88 354 GLY A N 1
ATOM 2788 C CA . GLY A 1 354 ? -30.079 4.505 -6.094 1.00 72.88 354 GLY A CA 1
ATOM 2789 C C . GLY A 1 354 ? -29.994 3.487 -4.960 1.00 72.88 354 GLY A C 1
ATOM 2790 O O . GLY A 1 354 ? -29.334 3.758 -3.962 1.00 72.88 354 GLY A O 1
ATOM 2791 N N . THR A 1 355 ? -30.593 2.308 -5.114 1.00 70.50 355 THR A N 1
ATOM 2792 C CA . THR A 1 355 ? -30.543 1.224 -4.122 1.00 70.50 355 THR A CA 1
ATOM 2793 C C . THR A 1 355 ? -29.114 0.743 -3.864 1.00 70.50 355 THR A C 1
ATOM 2795 O O . THR A 1 355 ? -28.708 0.658 -2.707 1.00 70.50 355 THR A O 1
ATOM 2798 N N . VAL A 1 356 ? -28.305 0.527 -4.907 1.00 69.50 356 VAL A N 1
ATOM 2799 C CA . VAL A 1 356 ? -26.893 0.122 -4.746 1.00 69.50 356 VAL A CA 1
ATOM 2800 C C . VAL A 1 356 ? -26.080 1.203 -4.027 1.00 69.50 356 VAL A C 1
ATOM 2802 O O . VAL A 1 356 ? -25.286 0.906 -3.134 1.00 69.50 356 VAL A O 1
ATOM 2805 N N . SER A 1 357 ? -26.300 2.475 -4.374 1.00 74.50 357 SER A N 1
ATOM 2806 C CA . SER A 1 357 ? -25.683 3.611 -3.680 1.00 74.50 357 SER A CA 1
ATOM 2807 C C . SER A 1 357 ? -26.070 3.653 -2.195 1.00 74.50 357 SER A C 1
ATOM 2809 O O . SER A 1 357 ? -25.210 3.899 -1.348 1.00 74.50 357 SER A O 1
ATOM 2811 N N . ARG A 1 358 ? -27.335 3.354 -1.859 1.00 77.69 358 ARG A N 1
ATOM 2812 C CA . ARG A 1 358 ? -27.797 3.253 -0.466 1.00 77.69 358 ARG A CA 1
ATOM 2813 C C . ARG A 1 358 ? -27.112 2.109 0.272 1.00 77.69 358 ARG A C 1
ATOM 2815 O O . ARG A 1 358 ? -26.632 2.337 1.370 1.00 77.69 358 ARG A O 1
ATOM 2822 N N . TRP A 1 359 ? -27.013 0.917 -0.311 1.00 79.12 359 TRP A N 1
ATOM 2823 C CA . TRP A 1 359 ? -26.350 -0.220 0.343 1.00 79.12 359 TRP A CA 1
ATOM 2824 C C . TRP A 1 359 ? -24.869 0.029 0.604 1.00 79.12 359 TRP A C 1
ATOM 2826 O O . TRP A 1 359 ? -24.386 -0.265 1.691 1.00 79.12 359 TRP A O 1
ATOM 2836 N N . ARG A 1 360 ? -24.166 0.642 -0.356 1.00 81.31 360 ARG A N 1
ATOM 2837 C CA . ARG A 1 360 ? -22.784 1.100 -0.160 1.00 81.31 360 ARG A CA 1
ATOM 2838 C C . ARG A 1 360 ? -22.689 2.050 1.029 1.00 81.31 360 ARG A C 1
ATOM 2840 O O . ARG A 1 360 ? -21.879 1.839 1.916 1.00 81.31 360 ARG A O 1
ATOM 2847 N N . PHE A 1 361 ? -23.561 3.053 1.075 1.00 86.31 361 PHE A N 1
ATOM 2848 C CA . PHE A 1 361 ? -23.633 3.967 2.209 1.00 86.31 361 PHE A CA 1
ATOM 2849 C C . PHE A 1 361 ? -23.874 3.237 3.541 1.00 86.31 361 PHE A C 1
ATOM 2851 O O . PHE A 1 361 ? -23.153 3.499 4.495 1.00 86.31 361 PHE A O 1
ATOM 2858 N N . LEU A 1 362 ? -24.846 2.321 3.601 1.00 81.50 362 LEU A N 1
ATOM 2859 C CA . LEU A 1 362 ? -25.180 1.583 4.823 1.00 81.50 362 LEU A CA 1
ATOM 2860 C C . LEU A 1 362 ? -24.002 0.737 5.312 1.00 81.50 362 LEU A C 1
ATOM 2862 O O . LEU A 1 362 ? -23.682 0.773 6.497 1.00 81.50 362 LEU A O 1
ATOM 2866 N N . LEU A 1 363 ? -23.332 0.022 4.407 1.00 82.94 363 LEU A N 1
ATOM 2867 C CA . LEU A 1 363 ? -22.164 -0.790 4.741 1.00 82.94 363 LEU A CA 1
ATOM 2868 C C . LEU A 1 363 ? -21.022 0.074 5.293 1.00 82.94 363 LEU A C 1
ATOM 2870 O O . LEU A 1 363 ? -20.461 -0.231 6.339 1.00 82.94 363 LEU A O 1
ATOM 2874 N N . ASP A 1 364 ? -20.720 1.178 4.612 1.00 89.69 364 ASP A N 1
ATOM 2875 C CA . ASP A 1 364 ? -19.639 2.096 4.978 1.00 89.69 364 ASP A CA 1
ATOM 2876 C C . ASP A 1 364 ? -19.887 2.793 6.325 1.00 89.69 364 ASP A C 1
ATOM 2878 O O . ASP A 1 364 ? -18.984 2.917 7.156 1.00 89.69 364 ASP A O 1
ATOM 2882 N N . ALA A 1 365 ? -21.134 3.213 6.550 1.00 90.81 365 ALA A N 1
ATOM 2883 C CA . ALA A 1 365 ? -21.614 3.810 7.792 1.00 90.81 365 ALA A CA 1
ATOM 2884 C C . ALA A 1 365 ? -21.530 2.836 8.967 1.00 90.81 365 ALA A C 1
ATOM 2886 O O . ALA A 1 365 ? -21.030 3.187 10.031 1.00 90.81 365 ALA A O 1
ATOM 2887 N N . SER A 1 366 ? -21.977 1.600 8.762 1.00 87.62 366 SER A N 1
ATOM 2888 C CA . SER A 1 366 ? -21.952 0.571 9.806 1.00 87.62 366 SER A CA 1
ATOM 2889 C C . SER A 1 366 ? -20.526 0.186 10.161 1.00 87.62 366 SER A C 1
ATOM 2891 O O . SER A 1 366 ? -20.217 0.021 11.334 1.00 87.62 366 SER A O 1
ATOM 2893 N N . PHE A 1 367 ? -19.636 0.133 9.167 1.00 92.44 367 PHE A N 1
ATOM 2894 C CA . PHE A 1 367 ? -18.220 -0.121 9.402 1.00 92.44 367 PHE A CA 1
ATOM 2895 C C . PHE A 1 367 ? -17.540 1.016 10.185 1.00 92.44 367 PHE A C 1
ATOM 2897 O O . PHE A 1 367 ? -16.733 0.739 11.070 1.00 92.44 367 PHE A O 1
ATOM 2904 N N . MET A 1 368 ? -17.909 2.285 9.942 1.00 94.75 368 MET A N 1
ATOM 2905 C CA . MET A 1 368 ? -17.464 3.409 10.790 1.00 94.75 368 MET A CA 1
ATOM 2906 C C . MET A 1 368 ? -17.908 3.236 12.244 1.00 94.75 368 MET A C 1
ATOM 2908 O O . MET A 1 368 ? -17.093 3.376 13.152 1.00 94.75 368 MET A O 1
ATOM 2912 N N . LEU A 1 369 ? -19.184 2.906 12.473 1.00 94.12 369 LEU A N 1
ATOM 2913 C CA . LEU A 1 369 ? -19.705 2.686 13.826 1.00 94.12 369 LEU A CA 1
ATOM 2914 C C . LEU A 1 369 ? -19.032 1.486 14.504 1.00 94.12 369 LEU A C 1
ATOM 2916 O O . LEU A 1 369 ? -18.691 1.565 15.680 1.00 94.12 369 LEU A O 1
ATOM 2920 N N . TRP A 1 370 ? -18.767 0.416 13.754 1.00 93.94 370 TRP A N 1
ATOM 2921 C CA . TRP A 1 370 ? -18.078 -0.768 14.264 1.00 93.94 370 TRP A CA 1
ATOM 2922 C C . TRP A 1 370 ? -16.660 -0.426 14.716 1.00 93.94 370 TRP A C 1
ATOM 2924 O O . TRP A 1 370 ? -16.247 -0.768 15.823 1.00 93.94 370 TRP A O 1
ATOM 2934 N N . ARG A 1 371 ? -15.926 0.342 13.904 1.00 93.56 371 ARG A N 1
ATOM 2935 C CA . ARG A 1 371 ? -14.608 0.844 14.297 1.00 93.56 371 ARG A CA 1
ATOM 2936 C C . ARG A 1 371 ? -14.658 1.744 15.514 1.00 93.56 371 ARG A C 1
ATOM 2938 O O . ARG A 1 371 ? -13.774 1.652 16.358 1.00 93.56 371 ARG A O 1
ATOM 2945 N N . ARG A 1 372 ? -15.685 2.585 15.616 1.00 93.56 372 ARG A N 1
ATOM 2946 C CA . ARG A 1 372 ? -15.904 3.452 16.773 1.00 93.56 372 ARG A CA 1
ATOM 2947 C C . ARG A 1 372 ? -16.061 2.637 18.058 1.00 93.56 372 ARG A C 1
ATOM 2949 O O . ARG A 1 372 ? -15.437 2.975 19.061 1.00 93.56 372 ARG A O 1
ATOM 2956 N N . GLU A 1 373 ? -16.827 1.548 18.015 1.00 92.94 373 GLU A N 1
ATOM 2957 C CA . GLU A 1 373 ? -16.975 0.614 19.139 1.00 92.94 373 GLU A CA 1
ATOM 2958 C C . GLU A 1 373 ? -15.659 -0.136 19.429 1.00 92.94 373 GLU A C 1
ATOM 2960 O O . GLU A 1 373 ? -15.222 -0.189 20.581 1.00 92.94 373 GLU A O 1
ATOM 2965 N N . ARG A 1 374 ? -14.949 -0.619 18.398 1.00 91.38 374 ARG A N 1
ATOM 2966 C CA . ARG A 1 374 ? -13.631 -1.270 18.543 1.00 91.38 374 ARG A CA 1
ATOM 2967 C C . ARG A 1 374 ? -12.600 -0.352 19.207 1.00 91.38 374 ARG A C 1
ATOM 2969 O O . ARG A 1 374 ? -11.926 -0.750 20.154 1.00 91.38 374 ARG A O 1
ATOM 2976 N N . ASN A 1 375 ? -12.486 0.884 18.726 1.00 91.31 375 ASN A N 1
ATOM 2977 C CA . ASN A 1 375 ? -11.512 1.865 19.202 1.00 91.31 375 ASN A CA 1
ATOM 2978 C C . ASN A 1 375 ? -11.825 2.375 20.614 1.00 91.31 375 ASN A C 1
ATOM 2980 O O . ASN A 1 375 ? -10.901 2.724 21.346 1.00 91.31 375 ASN A O 1
ATOM 2984 N N . ALA A 1 376 ? -13.096 2.382 21.024 1.00 88.12 376 ALA A N 1
ATOM 2985 C CA . ALA A 1 376 ? -13.472 2.714 22.395 1.00 88.12 376 ALA A CA 1
ATOM 2986 C C . ALA A 1 376 ? -13.009 1.643 23.402 1.00 88.12 376 ALA A C 1
ATOM 2988 O O . ALA A 1 376 ? -12.609 1.980 24.517 1.00 88.12 376 ALA A O 1
ATOM 2989 N N . ASN A 1 377 ? -13.025 0.369 22.997 1.00 85.56 377 ASN A N 1
ATOM 2990 C CA . ASN A 1 377 ? -12.807 -0.774 23.889 1.00 85.56 377 ASN A CA 1
ATOM 2991 C C . ASN A 1 377 ? -11.362 -1.298 23.913 1.00 85.56 377 ASN A C 1
ATOM 2993 O O . ASN A 1 377 ? -11.016 -2.107 24.772 1.00 85.56 377 ASN A O 1
ATOM 2997 N N . GLN A 1 378 ? -10.508 -0.857 22.989 1.00 86.00 378 GLN A N 1
ATOM 2998 C CA . GLN A 1 378 ? -9.138 -1.355 22.846 1.00 86.00 378 GLN A CA 1
ATOM 2999 C C . GLN A 1 378 ? -8.101 -0.238 23.050 1.00 86.00 378 GLN A C 1
ATOM 3001 O O . GLN A 1 378 ? -8.399 0.955 22.965 1.00 86.00 378 GLN A O 1
ATOM 3006 N N . LYS A 1 379 ? -6.868 -0.628 23.389 1.00 86.62 379 LYS A N 1
ATOM 3007 C CA . LYS A 1 379 ? -5.715 0.277 23.489 1.00 86.62 379 LYS A CA 1
ATOM 3008 C C . LYS A 1 379 ? -4.774 -0.019 22.335 1.00 86.62 379 LYS A C 1
ATOM 3010 O O . LYS A 1 379 ? -4.405 -1.174 22.140 1.00 86.62 379 LYS A O 1
ATOM 3015 N N . PHE A 1 380 ? -4.366 1.021 21.623 1.00 89.62 380 PHE A N 1
ATOM 3016 C CA . PHE A 1 380 ? -3.489 0.891 20.469 1.00 89.62 380 PHE A CA 1
ATOM 3017 C C . PHE A 1 380 ? -2.285 1.817 20.587 1.00 89.62 380 PHE A C 1
ATOM 3019 O O . PHE A 1 380 ? -2.364 2.898 21.165 1.00 89.62 380 PHE A O 1
ATOM 3026 N N . LEU A 1 381 ? -1.174 1.396 19.988 1.00 89.62 381 LEU A N 1
ATOM 3027 C CA . LEU A 1 381 ? -0.195 2.332 19.448 1.00 89.62 381 LEU A CA 1
ATOM 3028 C C . LEU A 1 381 ? -0.624 2.622 18.013 1.00 89.62 381 LEU A C 1
ATOM 3030 O O . LEU A 1 381 ? -0.922 1.685 17.270 1.00 89.62 381 LEU A O 1
ATOM 3034 N N . ARG A 1 382 ? -0.716 3.900 17.640 1.00 93.50 382 ARG A N 1
ATOM 3035 C CA . ARG A 1 382 ? -1.205 4.301 16.320 1.00 93.50 382 ARG A CA 1
ATOM 3036 C C . ARG A 1 382 ? -0.121 5.015 15.537 1.00 93.50 382 ARG A C 1
ATOM 3038 O O . ARG A 1 382 ? 0.631 5.831 16.065 1.00 93.50 382 ARG A O 1
ATOM 3045 N N . TRP A 1 383 ? -0.108 4.731 14.247 1.00 92.94 383 TRP A N 1
ATOM 3046 C CA . TRP A 1 383 ? 0.682 5.430 13.248 1.00 92.94 383 TRP A CA 1
ATOM 3047 C C . TRP A 1 383 ? -0.286 5.946 12.207 1.00 92.94 383 TRP A C 1
ATOM 3049 O O . TRP A 1 383 ? -1.236 5.247 11.847 1.00 92.94 383 TRP A O 1
ATOM 3059 N N . ILE A 1 384 ? -0.061 7.165 11.744 1.00 91.19 384 ILE A N 1
ATOM 3060 C CA . ILE A 1 384 ? -0.864 7.731 10.670 1.00 91.19 384 ILE A CA 1
ATOM 3061 C C . ILE A 1 384 ? -0.002 7.979 9.451 1.00 91.19 384 ILE A C 1
ATOM 3063 O O . ILE A 1 384 ? 1.218 8.081 9.512 1.00 91.19 384 ILE A O 1
ATOM 3067 N N . MET A 1 385 ? -0.663 8.075 8.317 1.00 83.19 385 MET A N 1
ATOM 3068 C CA . MET A 1 385 ? -0.059 8.611 7.122 1.00 83.19 385 MET A CA 1
ATOM 3069 C C . MET A 1 385 ? -1.076 9.605 6.569 1.00 83.19 385 MET A C 1
ATOM 3071 O O . MET A 1 385 ? -2.270 9.289 6.537 1.00 83.19 385 MET A O 1
ATOM 3075 N N . ALA A 1 386 ? -0.630 10.778 6.124 1.00 76.75 386 ALA A N 1
ATOM 3076 C CA . ALA A 1 386 ? -1.502 11.715 5.421 1.00 76.75 386 ALA A CA 1
ATOM 3077 C C . ALA A 1 386 ? -0.828 12.263 4.158 1.00 76.75 386 ALA A C 1
ATOM 3079 O O . ALA A 1 386 ? 0.347 12.617 4.176 1.00 76.75 386 ALA A O 1
ATOM 3080 N N . ASP A 1 387 ? -1.600 12.330 3.076 1.00 70.25 387 ASP A N 1
ATOM 3081 C CA . ASP A 1 387 ? -1.220 12.900 1.781 1.00 70.25 387 ASP A CA 1
ATOM 3082 C C . ASP A 1 387 ? -2.484 13.486 1.123 1.00 70.25 387 ASP A C 1
ATOM 3084 O O . ASP A 1 387 ? -3.600 13.008 1.351 1.00 70.25 387 ASP A O 1
ATOM 3088 N N . SER A 1 388 ? -2.314 14.533 0.319 1.00 46.66 388 SER A N 1
ATOM 3089 C CA . SER A 1 388 ? -3.377 15.202 -0.447 1.00 46.66 388 SER A CA 1
ATOM 3090 C C . SER A 1 388 ? -3.247 15.022 -1.958 1.00 46.66 388 SER A C 1
ATOM 3092 O O . SER A 1 388 ? -4.133 15.450 -2.703 1.00 46.66 388 SER A O 1
ATOM 3094 N N . SER A 1 389 ? -2.174 14.391 -2.435 1.00 41.91 389 SER A N 1
ATOM 3095 C CA . SER A 1 389 ? -1.825 14.320 -3.847 1.00 41.91 389 SER A CA 1
ATOM 3096 C C . SER A 1 389 ? -2.127 12.938 -4.437 1.00 41.91 389 SER A C 1
ATOM 3098 O O . SER A 1 389 ? -1.633 11.894 -4.026 1.00 41.91 389 SER A O 1
ATOM 3100 N N . THR A 1 390 ? -2.997 12.876 -5.444 1.00 28.16 390 THR A N 1
ATOM 3101 C CA . THR A 1 390 ? -3.382 11.579 -6.012 1.00 28.16 390 THR A CA 1
ATOM 3102 C C . THR A 1 390 ? -2.376 11.075 -7.054 1.00 28.16 390 THR A C 1
ATOM 3104 O O . THR A 1 390 ? -2.344 11.634 -8.151 1.00 28.16 390 THR A O 1
ATOM 3107 N N . GLN A 1 391 ? -1.637 9.984 -6.797 1.00 34.25 391 GLN A N 1
ATOM 3108 C CA . GLN A 1 391 ? -0.766 9.335 -7.802 1.00 34.25 391 GLN A CA 1
ATOM 3109 C C . GLN A 1 391 ? -0.848 7.789 -7.836 1.00 34.25 391 GLN A C 1
ATOM 3111 O O . GLN A 1 391 ? -1.259 7.141 -6.882 1.00 34.25 391 GLN A O 1
ATOM 3116 N N . HIS A 1 392 ? -0.535 7.189 -9.000 1.00 30.31 392 HIS A N 1
ATOM 3117 C CA . HIS A 1 392 ? -0.838 5.790 -9.385 1.00 30.31 392 HIS A CA 1
ATOM 3118 C C . HIS A 1 392 ? 0.171 4.720 -8.909 1.00 30.31 392 HIS A C 1
ATOM 3120 O O . HIS A 1 392 ? 1.367 4.888 -9.139 1.00 30.31 392 HIS A O 1
ATOM 3126 N N . GLY A 1 393 ? -0.316 3.550 -8.448 1.00 29.02 393 GLY A N 1
ATOM 3127 C CA . GLY A 1 393 ? 0.470 2.351 -8.074 1.00 29.02 393 GLY A CA 1
ATOM 3128 C C . GLY A 1 393 ? 0.148 1.048 -8.855 1.00 29.02 393 GLY A C 1
ATOM 3129 O O . GLY A 1 393 ? -0.913 0.935 -9.483 1.00 29.02 393 GLY A O 1
ATOM 3130 N N . ARG A 1 394 ? 1.074 0.065 -8.811 1.00 30.44 394 ARG A N 1
ATOM 3131 C CA . ARG A 1 394 ? 1.059 -1.288 -9.453 1.00 30.44 394 ARG A CA 1
ATOM 3132 C C . ARG A 1 394 ? 0.883 -2.437 -8.415 1.00 30.44 394 ARG A C 1
ATOM 3134 O O . ARG A 1 394 ? 0.953 -2.164 -7.224 1.00 30.44 394 ARG A O 1
ATOM 3141 N N . GLN A 1 395 ? 0.596 -3.677 -8.854 1.00 31.44 395 GLN A N 1
ATOM 3142 C CA . GLN A 1 395 ? 0.283 -4.879 -8.031 1.00 31.44 395 GLN A CA 1
ATOM 3143 C C . GLN A 1 395 ? 1.095 -6.116 -8.473 1.00 31.44 395 GLN A C 1
ATOM 3145 O O . GLN A 1 395 ? 1.314 -6.237 -9.673 1.00 31.44 395 GLN A O 1
ATOM 3150 N N . ASP A 1 396 ? 1.384 -7.053 -7.550 1.00 30.72 396 ASP A N 1
ATOM 3151 C CA . ASP A 1 396 ? 1.977 -8.388 -7.804 1.00 30.72 396 ASP A CA 1
ATOM 3152 C C . ASP A 1 396 ? 1.282 -9.509 -6.982 1.00 30.72 396 ASP A C 1
ATOM 3154 O O . ASP A 1 396 ? 0.628 -9.217 -5.978 1.00 30.72 396 ASP A O 1
ATOM 3158 N N . GLY A 1 397 ? 1.385 -10.775 -7.435 1.00 32.38 397 GLY A N 1
ATOM 3159 C CA . GLY A 1 397 ? 0.658 -11.960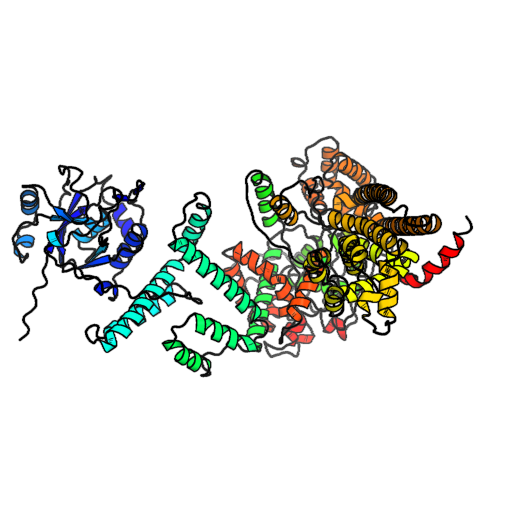 -6.928 1.00 32.38 397 GLY A CA 1
ATOM 3160 C C . GLY A 1 397 ? 1.496 -13.250 -6.758 1.00 32.38 397 GLY A C 1
ATOM 3161 O O . GLY A 1 397 ? 2.698 -13.262 -7.004 1.00 32.38 397 GLY A O 1
ATOM 3162 N N . ASP A 1 398 ? 0.838 -14.345 -6.333 1.00 31.53 398 ASP A N 1
ATOM 3163 C CA . ASP A 1 398 ? 1.353 -15.287 -5.319 1.00 31.53 398 ASP A CA 1
ATOM 3164 C C . ASP A 1 398 ? 1.316 -16.825 -5.676 1.00 31.53 398 ASP A C 1
ATOM 3166 O O . ASP A 1 398 ? 0.242 -17.253 -6.066 1.00 31.53 398 ASP A O 1
ATOM 3170 N N . THR A 1 399 ? 2.347 -17.687 -5.390 1.00 33.53 399 THR A N 1
ATOM 3171 C CA . THR A 1 399 ? 2.254 -19.164 -4.996 1.00 33.53 399 THR A CA 1
ATOM 3172 C C . THR A 1 399 ? 3.507 -19.788 -4.264 1.00 33.53 399 THR A C 1
ATOM 3174 O O . THR A 1 399 ? 4.497 -19.080 -4.127 1.00 33.53 399 THR A O 1
ATOM 3177 N N . SER A 1 400 ? 3.424 -21.034 -3.714 1.00 39.34 400 SER A N 1
ATOM 3178 C CA . SER A 1 400 ? 4.192 -21.725 -2.606 1.00 39.34 400 SER A CA 1
ATOM 3179 C C . SER A 1 400 ? 5.267 -22.798 -2.994 1.00 39.34 400 SER A C 1
ATOM 3181 O O . SER A 1 400 ? 5.348 -23.122 -4.172 1.00 39.34 400 SER A O 1
ATOM 3183 N N . ASP A 1 401 ? 6.194 -23.251 -2.104 1.00 38.22 401 ASP A N 1
ATOM 3184 C CA . ASP A 1 401 ? 6.191 -24.394 -1.130 1.00 38.22 401 ASP A CA 1
ATOM 3185 C C . ASP A 1 401 ? 7.234 -24.400 0.049 1.00 38.22 401 ASP A C 1
ATOM 3187 O O . ASP A 1 401 ? 8.211 -23.675 0.109 1.00 38.22 401 ASP A O 1
ATOM 3191 N N . GLU A 1 402 ? 6.990 -25.198 1.090 1.00 49.00 402 GLU A N 1
ATOM 3192 C CA . GLU A 1 402 ? 7.549 -25.052 2.450 1.00 49.00 402 GLU A CA 1
ATOM 3193 C C . GLU A 1 402 ? 8.795 -25.895 2.781 1.00 49.00 402 GLU A C 1
ATOM 3195 O O . GLU A 1 402 ? 8.990 -26.936 2.165 1.00 49.00 402 GLU A O 1
ATOM 3200 N N . ILE A 1 403 ? 9.606 -25.450 3.769 1.00 43.69 403 ILE A N 1
ATOM 3201 C CA . ILE A 1 403 ? 10.118 -26.258 4.918 1.00 43.69 403 ILE A CA 1
ATOM 3202 C C . ILE A 1 403 ? 11.138 -25.491 5.817 1.00 43.69 403 ILE A C 1
ATOM 3204 O O . ILE A 1 403 ? 11.235 -25.795 6.998 1.00 43.69 403 ILE A O 1
ATOM 3208 N N . PHE A 1 404 ? 11.797 -24.406 5.376 1.00 46.34 404 PHE A N 1
ATOM 3209 C CA . PHE A 1 404 ? 12.554 -23.479 6.275 1.00 46.34 404 PHE A CA 1
ATOM 3210 C C . PHE A 1 404 ? 11.689 -22.348 6.870 1.00 46.34 404 PHE A C 1
ATOM 3212 O O . PHE A 1 404 ? 12.167 -21.343 7.390 1.00 46.34 404 PHE A O 1
ATOM 3219 N N . LEU A 1 405 ? 10.379 -22.519 6.747 1.00 51.34 405 LEU A N 1
ATOM 3220 C CA . LEU A 1 405 ? 9.407 -21.450 6.607 1.00 51.34 405 LEU A CA 1
ATOM 3221 C C . LEU A 1 405 ? 8.488 -21.292 7.818 1.00 51.34 405 LEU A C 1
ATOM 3223 O O . LEU A 1 405 ? 7.681 -20.372 7.814 1.00 51.34 405 LEU A O 1
ATOM 3227 N N . ASP A 1 406 ? 8.608 -22.141 8.838 1.00 56.88 406 ASP A N 1
ATOM 3228 C CA . ASP A 1 406 ? 7.617 -22.230 9.913 1.00 56.88 406 ASP A CA 1
ATOM 3229 C C . ASP A 1 406 ? 7.824 -21.198 11.028 1.00 56.88 406 ASP A C 1
ATOM 3231 O O . ASP A 1 406 ? 6.852 -20.595 11.465 1.00 56.88 406 ASP A O 1
ATOM 3235 N N . ASN A 1 407 ? 9.061 -20.902 11.443 1.00 58.91 407 ASN A N 1
ATOM 3236 C CA . ASN A 1 407 ? 9.298 -19.850 12.447 1.00 58.91 407 ASN A CA 1
ATOM 3237 C C . ASN A 1 407 ? 9.045 -18.448 11.877 1.00 58.91 407 ASN A C 1
ATOM 3239 O O . ASN A 1 407 ? 8.426 -17.617 12.537 1.00 58.91 407 ASN A O 1
ATOM 3243 N N . ASP A 1 408 ? 9.480 -18.202 10.636 1.00 63.28 408 ASP A N 1
ATOM 3244 C CA . ASP A 1 408 ? 9.186 -16.950 9.930 1.00 63.28 408 ASP A CA 1
ATOM 3245 C C . ASP A 1 408 ? 7.676 -16.811 9.694 1.00 63.28 408 ASP A C 1
ATOM 3247 O O . ASP A 1 408 ? 7.117 -15.751 9.941 1.00 63.28 408 ASP A O 1
ATOM 3251 N N . LYS A 1 409 ? 6.981 -17.903 9.343 1.00 71.81 409 LYS A N 1
ATOM 3252 C CA . LYS A 1 409 ? 5.516 -17.933 9.219 1.00 71.81 409 LYS A CA 1
ATOM 3253 C C . LYS A 1 409 ? 4.805 -17.680 10.543 1.00 71.81 409 LYS A C 1
ATOM 3255 O O . LYS A 1 409 ? 3.877 -16.895 10.548 1.00 71.81 409 LYS A O 1
ATOM 3260 N N . LEU A 1 410 ? 5.243 -18.256 11.663 1.00 75.62 410 LEU A N 1
ATOM 3261 C CA . LEU A 1 410 ? 4.632 -17.983 12.971 1.00 75.62 410 LEU A CA 1
ATOM 3262 C C . LEU A 1 410 ? 4.784 -16.512 13.375 1.00 75.62 410 LEU A C 1
ATOM 3264 O O . LEU A 1 410 ? 3.817 -15.897 13.818 1.00 75.62 410 LEU A O 1
ATOM 3268 N N . CYS A 1 411 ? 5.972 -15.932 13.191 1.00 73.25 411 CYS A N 1
ATOM 3269 C CA . CYS A 1 411 ? 6.194 -14.506 13.426 1.00 73.25 411 CYS A CA 1
ATOM 3270 C C . CYS A 1 411 ? 5.384 -13.638 12.455 1.00 73.25 411 CYS A C 1
ATOM 3272 O O . CYS A 1 411 ? 4.815 -12.629 12.862 1.00 73.25 411 CYS A O 1
ATOM 3274 N N . HIS A 1 412 ? 5.315 -14.024 11.181 1.00 76.44 412 HIS A N 1
ATOM 3275 C CA . HIS A 1 412 ? 4.550 -13.338 10.143 1.00 76.44 412 HIS A CA 1
ATOM 3276 C C . HIS A 1 412 ? 3.053 -13.368 10.444 1.00 76.44 412 HIS A C 1
ATOM 3278 O O . HIS A 1 412 ? 2.446 -12.305 10.494 1.00 76.44 412 HIS A O 1
ATOM 3284 N N . ASP A 1 413 ? 2.498 -14.536 10.758 1.00 77.25 413 ASP A N 1
ATOM 3285 C CA . ASP A 1 413 ? 1.103 -14.743 11.147 1.00 77.25 413 ASP A CA 1
ATOM 3286 C C . ASP A 1 413 ? 0.780 -13.953 12.425 1.00 77.25 413 ASP A C 1
ATOM 3288 O O . ASP A 1 413 ? -0.228 -13.249 12.482 1.00 77.25 413 ASP A O 1
ATOM 3292 N N . PHE A 1 414 ? 1.663 -13.993 13.432 1.00 85.12 414 PHE A N 1
ATOM 3293 C CA . PHE A 1 414 ? 1.512 -13.200 14.654 1.00 85.12 414 PHE A CA 1
ATOM 3294 C C . PHE A 1 414 ? 1.476 -11.700 14.345 1.00 85.12 414 PHE A C 1
ATOM 3296 O O . PHE A 1 414 ? 0.572 -10.993 14.792 1.00 85.12 414 PHE A O 1
ATOM 3303 N N . LEU A 1 415 ? 2.432 -11.205 13.557 1.00 82.62 415 LEU A N 1
ATOM 3304 C CA . LEU A 1 415 ? 2.488 -9.800 13.168 1.00 82.62 415 LEU A CA 1
ATOM 3305 C C . LEU A 1 415 ? 1.286 -9.408 12.306 1.00 82.62 415 LEU A C 1
ATOM 3307 O O . LEU A 1 415 ? 0.749 -8.330 12.508 1.00 82.62 415 LEU A O 1
ATOM 3311 N N . GLN A 1 416 ? 0.817 -10.262 11.398 1.00 79.19 416 GLN A N 1
ATOM 3312 C CA . GLN A 1 416 ? -0.381 -10.005 10.595 1.00 79.19 416 GLN A CA 1
ATOM 3313 C C . GLN A 1 416 ? -1.655 -9.939 11.441 1.00 79.19 416 GLN A C 1
ATOM 3315 O O . GLN A 1 416 ? -2.563 -9.181 11.109 1.00 79.19 416 GLN A O 1
ATOM 3320 N N . GLN A 1 417 ? -1.723 -10.697 12.537 1.00 80.50 417 GLN A N 1
ATOM 3321 C CA . GLN A 1 417 ? -2.850 -10.652 13.469 1.00 80.50 417 GLN A CA 1
ATOM 3322 C C . GLN A 1 417 ? -2.851 -9.392 14.346 1.00 80.50 417 GLN A C 1
ATOM 3324 O O . GLN A 1 417 ? -3.922 -8.920 14.722 1.00 80.50 417 GLN A O 1
ATOM 3329 N N . HIS A 1 418 ? -1.676 -8.844 14.674 1.00 85.81 418 HIS A N 1
ATOM 3330 C CA . HIS A 1 418 ? -1.547 -7.741 15.638 1.00 85.81 418 HIS A CA 1
ATOM 3331 C C . HIS A 1 418 ? -1.255 -6.374 14.996 1.00 85.81 418 HIS A C 1
ATOM 3333 O O . HIS A 1 418 ? -1.594 -5.344 15.577 1.00 85.81 418 HIS A O 1
ATOM 3339 N N . LEU A 1 419 ? -0.654 -6.334 13.803 1.00 85.50 419 LEU A N 1
ATOM 3340 C CA . LEU A 1 419 ? -0.461 -5.112 13.022 1.00 85.50 419 LEU A CA 1
ATOM 3341 C C . LEU A 1 419 ? -1.687 -4.870 12.148 1.00 85.50 419 LEU A C 1
ATOM 3343 O O . LEU A 1 419 ? -1.810 -5.379 11.032 1.00 85.50 419 LEU A O 1
ATOM 3347 N N . ILE A 1 420 ? -2.595 -4.060 12.679 1.00 87.62 420 ILE A N 1
ATOM 3348 C CA . ILE A 1 420 ? -3.825 -3.671 11.999 1.00 87.62 420 ILE A CA 1
ATOM 3349 C C . ILE A 1 420 ? -3.550 -2.436 11.148 1.00 87.62 420 ILE A C 1
ATOM 3351 O O . ILE A 1 420 ? -2.994 -1.443 11.617 1.00 87.62 420 ILE A O 1
ATOM 3355 N N . TYR A 1 421 ? -3.968 -2.494 9.887 1.00 86.06 421 TYR A N 1
ATOM 3356 C CA . TYR A 1 421 ? -3.884 -1.368 8.972 1.00 86.06 421 TYR A CA 1
ATOM 3357 C C . TYR A 1 421 ? -5.279 -0.875 8.643 1.00 86.06 421 TYR A C 1
ATOM 3359 O O . TYR A 1 421 ? -6.060 -1.584 8.012 1.00 86.06 421 TYR A O 1
ATOM 3367 N N . ASP A 1 422 ? -5.549 0.361 9.038 1.00 87.69 422 ASP A N 1
ATOM 3368 C CA . ASP A 1 422 ? -6.844 0.992 8.875 1.00 87.69 422 ASP A CA 1
ATOM 3369 C C . ASP A 1 422 ? -6.740 2.196 7.932 1.00 87.69 422 ASP A C 1
ATOM 3371 O O . ASP A 1 422 ? -5.873 3.055 8.085 1.00 87.69 422 ASP A O 1
ATOM 3375 N N . ASN A 1 423 ? -7.642 2.282 6.958 1.00 88.19 423 ASN A N 1
ATOM 3376 C CA . ASN A 1 423 ? -7.868 3.479 6.160 1.00 88.19 423 ASN A CA 1
ATOM 3377 C C . ASN A 1 423 ? -8.965 4.314 6.815 1.00 88.19 423 ASN A C 1
ATOM 3379 O O . ASN A 1 423 ? -10.066 3.808 7.035 1.00 88.19 423 ASN A O 1
ATOM 3383 N N . PHE A 1 424 ? -8.704 5.596 7.062 1.00 89.44 424 PHE A N 1
ATOM 3384 C CA . PHE A 1 424 ? -9.754 6.516 7.489 1.00 89.44 424 PHE A CA 1
ATOM 3385 C C . PHE A 1 424 ? -10.874 6.625 6.436 1.00 89.44 424 PHE A C 1
ATOM 3387 O O . PHE A 1 424 ? -10.633 6.396 5.242 1.00 89.44 424 PHE A O 1
ATOM 3394 N N . PRO A 1 425 ? -12.100 7.007 6.840 1.00 88.19 425 PRO A N 1
ATOM 3395 C CA . PRO A 1 425 ? -13.142 7.373 5.892 1.00 88.19 425 PRO A CA 1
ATOM 3396 C C . PRO A 1 425 ? -12.642 8.508 4.995 1.00 88.19 425 PRO A C 1
ATOM 3398 O O . PRO A 1 425 ? -11.979 9.435 5.464 1.00 88.19 425 PRO A O 1
ATOM 3401 N N . VAL A 1 426 ? -12.967 8.462 3.702 1.00 84.56 426 VAL A N 1
ATOM 3402 C CA . VAL A 1 426 ? -12.580 9.541 2.781 1.00 84.56 426 VAL A CA 1
ATOM 3403 C C . VAL A 1 426 ? -13.364 10.799 3.143 1.00 84.56 426 VAL A C 1
ATOM 3405 O O . VAL A 1 426 ? -14.575 10.867 2.925 1.00 84.56 426 VAL A O 1
ATOM 3408 N N . VAL A 1 427 ? -12.657 11.798 3.670 1.00 80.75 427 VAL A N 1
ATOM 3409 C CA . VAL A 1 427 ? -13.203 13.118 3.986 1.00 80.75 427 VAL A CA 1
ATOM 3410 C C . VAL A 1 427 ? -12.761 14.104 2.910 1.00 80.75 427 VAL A C 1
ATOM 3412 O O . VAL A 1 427 ? -11.589 14.454 2.801 1.00 80.75 427 VAL A O 1
ATOM 3415 N N . VAL A 1 428 ? -13.706 14.562 2.089 1.00 72.44 428 VAL A N 1
ATOM 3416 C CA . VAL A 1 428 ? -13.414 15.511 1.007 1.00 72.44 428 VAL A CA 1
ATOM 3417 C C . VAL A 1 428 ? -13.286 16.923 1.577 1.00 72.44 428 VAL A C 1
ATOM 3419 O O . VAL A 1 428 ? -14.229 17.437 2.186 1.00 72.44 428 VAL A O 1
ATOM 3422 N N . LEU A 1 429 ? -12.153 17.577 1.316 1.00 64.88 429 LEU A N 1
ATOM 3423 C CA . LEU A 1 429 ? -11.975 19.012 1.536 1.00 64.88 429 LEU A CA 1
ATOM 3424 C C . LEU A 1 429 ? -12.882 19.782 0.564 1.00 64.88 429 LEU A C 1
ATOM 3426 O O . LEU A 1 429 ? -12.734 19.710 -0.658 1.00 64.88 429 LEU A O 1
ATOM 3430 N N . GLY A 1 430 ? -13.873 20.499 1.089 1.00 52.06 430 GLY A N 1
ATOM 3431 C CA . GLY A 1 430 ? -14.683 21.420 0.293 1.00 52.06 430 GLY A CA 1
ATOM 3432 C C . GLY A 1 430 ? -13.813 22.485 -0.389 1.00 52.06 430 GLY A C 1
ATOM 3433 O O . GLY A 1 430 ? -12.861 22.986 0.198 1.00 52.06 430 GLY A O 1
ATOM 3434 N N . ALA A 1 431 ? -14.147 22.812 -1.641 1.00 51.31 431 ALA A N 1
ATOM 3435 C CA . ALA A 1 431 ? -13.502 23.839 -2.473 1.00 51.31 431 ALA A CA 1
ATOM 3436 C C . ALA A 1 431 ? -12.039 23.587 -2.891 1.00 51.31 431 ALA A C 1
ATOM 3438 O O . ALA A 1 431 ? -11.439 24.473 -3.487 1.00 51.31 431 ALA A O 1
ATOM 3439 N N . GLY A 1 432 ? -11.474 22.398 -2.637 1.00 61.22 432 GLY A N 1
ATOM 3440 C CA . GLY A 1 432 ? -10.096 22.080 -3.040 1.00 61.22 432 GLY A CA 1
ATOM 3441 C C . GLY A 1 432 ? -9.027 22.860 -2.270 1.00 61.22 432 GLY A C 1
ATOM 3442 O O . GLY A 1 432 ? -7.891 22.939 -2.725 1.00 61.22 432 GLY A O 1
ATOM 3443 N N . GLY A 1 433 ? -9.381 23.453 -1.126 1.00 66.38 433 GLY A N 1
ATOM 3444 C CA . GLY A 1 433 ? -8.419 24.193 -0.320 1.00 66.38 433 GLY A CA 1
ATOM 3445 C C . GLY A 1 433 ? -7.353 23.272 0.268 1.00 66.38 433 GLY A C 1
ATOM 3446 O O . GLY A 1 433 ? -7.654 22.188 0.767 1.00 66.38 433 GLY A O 1
ATOM 3447 N N . SER A 1 434 ? -6.104 23.718 0.191 1.00 77.44 434 SER A N 1
ATOM 3448 C CA . SER A 1 434 ? -4.903 22.962 0.550 1.00 77.44 434 SER A CA 1
ATOM 3449 C C . SER A 1 434 ? -4.153 23.569 1.738 1.00 77.44 434 SER A C 1
ATOM 3451 O O . SER A 1 434 ? -2.998 23.226 1.963 1.00 77.44 434 SER A O 1
ATOM 3453 N N . THR A 1 435 ? -4.778 24.464 2.510 1.00 86.94 435 THR A N 1
ATOM 3454 C CA . THR A 1 435 ? -4.119 25.118 3.650 1.00 86.94 435 THR A CA 1
ATOM 3455 C C . THR A 1 435 ? -4.003 24.175 4.850 1.00 86.94 435 THR A C 1
ATOM 3457 O O . THR A 1 435 ? -4.850 23.299 5.053 1.00 86.94 435 THR A O 1
ATOM 3460 N N . LEU A 1 436 ? -2.978 24.377 5.685 1.00 88.44 436 LEU A N 1
ATOM 3461 C CA . LEU A 1 436 ? -2.768 23.589 6.904 1.00 88.44 436 LEU A CA 1
ATOM 3462 C C . LEU A 1 436 ? -4.014 23.532 7.818 1.00 88.44 436 LEU A C 1
ATOM 3464 O O . LEU A 1 436 ? -4.381 22.421 8.201 1.00 88.44 436 LEU A O 1
ATOM 3468 N N . PRO A 1 437 ? -4.730 24.641 8.117 1.00 88.75 437 PRO A N 1
ATOM 3469 C CA . PRO A 1 437 ? -5.949 24.584 8.928 1.00 88.75 437 PRO A CA 1
ATOM 3470 C C . PRO A 1 437 ? -7.026 23.655 8.361 1.00 88.75 437 PRO A C 1
ATOM 3472 O O . PRO A 1 437 ? -7.652 22.894 9.099 1.00 88.75 437 PRO A O 1
ATOM 3475 N N . MET A 1 438 ? -7.228 23.682 7.040 1.00 85.69 438 MET A N 1
ATOM 3476 C CA . MET A 1 438 ? -8.233 22.850 6.378 1.00 85.69 438 MET A CA 1
ATOM 3477 C C . MET A 1 438 ? -7.848 21.371 6.434 1.00 85.69 438 MET A C 1
ATOM 3479 O O . MET A 1 438 ? -8.697 20.530 6.737 1.00 85.69 438 MET A O 1
ATOM 3483 N N . LYS A 1 439 ? -6.569 21.051 6.193 1.00 87.00 439 LYS A N 1
ATOM 3484 C CA . LYS A 1 439 ? -6.067 19.674 6.286 1.00 87.00 439 LYS A CA 1
ATOM 3485 C C . LYS A 1 439 ? -6.113 19.154 7.718 1.00 87.00 439 LYS A C 1
ATOM 3487 O O . LYS A 1 439 ? -6.605 18.049 7.932 1.00 87.00 439 LYS A O 1
ATOM 3492 N N . PHE A 1 440 ? -5.700 19.962 8.695 1.00 90.69 440 PHE A N 1
ATOM 3493 C CA . PHE A 1 440 ? -5.792 19.615 10.112 1.00 90.69 440 PHE A CA 1
ATOM 3494 C C . PHE A 1 440 ? -7.237 19.312 10.510 1.00 90.69 440 PHE A C 1
ATOM 3496 O O . PHE A 1 440 ? -7.516 18.237 11.034 1.00 90.69 440 PHE A O 1
ATOM 3503 N N . HIS A 1 441 ? -8.179 20.195 10.166 1.00 88.88 441 HIS A N 1
ATOM 3504 C CA . HIS A 1 441 ? -9.597 19.971 10.431 1.00 88.88 441 HIS A CA 1
ATOM 3505 C C . HIS A 1 441 ? -10.119 18.684 9.770 1.00 88.88 441 HIS A C 1
ATOM 3507 O O . HIS A 1 441 ? -10.830 17.917 10.412 1.00 88.88 441 HIS A O 1
ATOM 3513 N N . ALA A 1 442 ? -9.773 18.405 8.508 1.00 88.38 442 ALA A N 1
ATOM 3514 C CA . ALA A 1 442 ? -10.213 17.178 7.839 1.00 88.38 442 ALA A CA 1
ATOM 3515 C C . ALA A 1 442 ? -9.651 15.903 8.479 1.00 88.38 442 ALA A C 1
ATOM 3517 O O . ALA A 1 442 ? -10.401 14.944 8.652 1.00 88.38 442 ALA A O 1
ATOM 3518 N N . VAL A 1 443 ? -8.372 15.901 8.864 1.00 91.31 443 VAL A N 1
ATOM 3519 C CA . VAL A 1 443 ? -7.738 14.770 9.558 1.00 91.31 443 VAL A CA 1
ATOM 3520 C C . VAL A 1 443 ? -8.390 14.551 10.924 1.00 91.31 443 VAL A C 1
ATOM 3522 O O . VAL A 1 443 ? -8.800 13.434 11.234 1.00 91.31 443 VAL A O 1
ATOM 3525 N N . MET A 1 444 ? -8.575 15.616 11.708 1.00 93.06 444 MET A N 1
ATOM 3526 C CA . MET A 1 444 ? -9.263 15.553 12.999 1.00 93.06 444 MET A CA 1
ATOM 3527 C C . MET A 1 444 ? -10.713 15.077 12.859 1.00 93.06 444 MET A C 1
ATOM 3529 O O . MET A 1 444 ? -11.179 14.271 13.660 1.00 93.06 444 MET A O 1
ATOM 3533 N N . PHE A 1 445 ? -11.425 15.524 11.823 1.00 91.69 445 PHE A N 1
ATOM 3534 C CA . PHE A 1 445 ? -12.792 15.084 11.555 1.00 91.69 445 PHE A CA 1
ATOM 3535 C C . PHE A 1 445 ? -12.841 13.599 11.177 1.00 91.69 445 PHE A C 1
ATOM 3537 O O . PHE A 1 445 ? -13.667 12.861 11.704 1.00 91.69 445 PHE A O 1
ATOM 3544 N N . ALA A 1 446 ? -11.922 13.127 10.331 1.00 92.62 446 ALA A N 1
ATOM 3545 C CA . ALA A 1 446 ? -11.815 11.712 9.983 1.00 92.62 446 ALA A CA 1
ATOM 3546 C C . ALA A 1 446 ? -11.525 10.832 11.213 1.00 92.62 446 ALA A C 1
ATOM 3548 O O . ALA A 1 446 ? -12.125 9.769 11.366 1.00 92.62 446 ALA A O 1
ATOM 3549 N N . MET A 1 447 ? -10.663 11.302 12.121 1.00 93.62 447 MET A N 1
ATOM 3550 C CA . MET A 1 447 ? -10.407 10.647 13.407 1.00 93.62 447 MET A CA 1
ATOM 3551 C C . MET A 1 447 ? -11.646 10.655 14.308 1.00 93.62 447 MET A C 1
ATOM 3553 O O . MET A 1 447 ? -11.972 9.629 14.905 1.00 93.62 447 MET A O 1
ATOM 3557 N N . TRP A 1 448 ? -12.384 11.767 14.381 1.00 92.69 448 TRP A N 1
ATOM 3558 C CA . TRP A 1 448 ? -13.626 11.853 15.157 1.00 92.69 448 TRP A CA 1
ATOM 3559 C C . TRP A 1 448 ? -14.631 10.767 14.748 1.00 92.69 448 TRP A C 1
ATOM 3561 O O . TRP A 1 448 ? -15.202 10.100 15.612 1.00 92.69 448 TRP A O 1
ATOM 3571 N N . LEU A 1 449 ? -14.789 10.525 13.441 1.00 92.88 449 LEU A N 1
ATOM 3572 C CA . LEU A 1 449 ? -15.716 9.516 12.914 1.00 92.88 449 LEU A CA 1
ATOM 3573 C C . LEU A 1 449 ? -15.449 8.097 13.451 1.00 92.88 449 LEU A C 1
ATOM 3575 O O . LEU A 1 449 ? -16.391 7.307 13.527 1.00 92.88 449 LEU A O 1
ATOM 3579 N N . GLU A 1 450 ? -14.212 7.781 13.856 1.00 92.81 450 GLU A N 1
ATOM 3580 C CA . GLU A 1 450 ? -13.805 6.434 14.285 1.00 92.81 450 GLU A CA 1
ATOM 3581 C C . GLU A 1 450 ? -13.257 6.351 15.727 1.00 92.81 450 GLU A C 1
ATOM 3583 O O . GLU A 1 450 ? -13.014 5.253 16.216 1.00 92.81 450 GLU A O 1
ATOM 3588 N N . SER A 1 451 ? -13.070 7.465 16.437 1.00 88.81 451 SER A N 1
ATOM 3589 C CA . SER A 1 451 ? -12.324 7.510 17.714 1.00 88.81 451 SER A CA 1
ATOM 3590 C C . SER A 1 451 ? -13.109 7.158 18.983 1.00 88.81 451 SER A C 1
ATOM 3592 O O . SER A 1 451 ? -12.502 6.925 20.025 1.00 88.81 451 SER A O 1
ATOM 3594 N N . GLY A 1 452 ? -14.438 7.092 18.924 1.00 79.56 452 GLY A N 1
ATOM 3595 C CA . GLY A 1 452 ? -15.298 6.731 20.061 1.00 79.56 452 GLY A CA 1
ATOM 3596 C C . GLY A 1 452 ? -16.431 7.733 20.283 1.00 79.56 452 GLY A C 1
ATOM 3597 O O . GLY A 1 452 ? -16.530 8.736 19.591 1.00 79.56 452 GLY A O 1
ATOM 3598 N N . VAL A 1 453 ? -17.364 7.453 21.196 1.00 77.75 453 VAL A N 1
ATOM 3599 C CA . VAL A 1 453 ? -18.644 8.196 21.325 1.00 77.75 453 VAL A CA 1
ATOM 3600 C C . VAL A 1 453 ? -18.532 9.615 21.896 1.00 77.75 453 VAL A C 1
ATOM 3602 O O . VAL A 1 453 ? -19.442 10.411 21.693 1.00 77.75 453 VAL A O 1
ATOM 3605 N N . ASN A 1 454 ? -17.432 9.963 22.566 1.00 86.56 454 ASN A N 1
ATOM 3606 C CA . ASN A 1 454 ? -17.295 11.237 23.274 1.00 86.56 454 ASN A CA 1
ATOM 3607 C C . ASN A 1 454 ? -15.933 11.910 23.041 1.00 86.56 454 ASN A C 1
ATOM 3609 O O . ASN A 1 454 ? -14.999 11.317 22.497 1.00 86.56 454 ASN A O 1
ATOM 3613 N N . GLN A 1 455 ? -15.819 13.160 23.497 1.00 89.81 455 GLN A N 1
ATOM 3614 C CA . GLN A 1 455 ? -14.615 13.977 23.340 1.00 89.81 455 GLN A CA 1
ATOM 3615 C C . GLN A 1 455 ? -13.369 13.366 24.016 1.00 89.81 455 GLN A C 1
ATOM 3617 O O . GLN A 1 455 ? -12.266 13.536 23.507 1.00 89.81 455 GLN A O 1
ATOM 3622 N N . ASN A 1 456 ? -13.518 12.605 25.115 1.00 89.12 456 ASN A N 1
ATOM 3623 C CA . ASN A 1 456 ? -12.376 11.944 25.770 1.00 89.12 456 ASN A CA 1
ATOM 3624 C C . ASN A 1 456 ? -11.795 10.837 24.899 1.00 89.12 456 ASN A C 1
ATOM 3626 O O . ASN A 1 456 ? -10.578 10.731 24.771 1.00 89.12 456 ASN A O 1
ATOM 3630 N N . SER A 1 457 ? -12.658 10.013 24.302 1.00 89.94 457 SER A N 1
ATOM 3631 C CA . SER A 1 457 ? -12.223 8.965 23.381 1.00 89.94 457 SER A CA 1
ATOM 3632 C C . SER A 1 457 ? -11.489 9.563 22.181 1.00 89.94 457 SER A C 1
ATOM 3634 O O . SER A 1 457 ? -10.473 9.018 21.763 1.00 89.94 457 SER A O 1
ATOM 3636 N N . PHE A 1 458 ? -11.928 10.729 21.698 1.00 92.69 458 PHE A N 1
ATOM 3637 C CA . PHE A 1 458 ? -11.253 11.453 20.624 1.00 92.69 458 PHE A CA 1
ATOM 3638 C C . PHE A 1 458 ? -9.874 11.994 21.014 1.00 92.69 458 PHE A C 1
ATOM 3640 O O . PHE A 1 458 ? -8.900 11.701 20.320 1.00 92.69 458 PHE A O 1
ATOM 3647 N N . CYS A 1 459 ? -9.755 12.703 22.143 1.00 93.44 459 CYS A N 1
ATOM 3648 C CA . CYS A 1 459 ? -8.455 13.145 22.663 1.00 93.44 459 CYS A CA 1
ATOM 3649 C C . CYS A 1 459 ? -7.506 11.960 22.873 1.00 93.44 459 CYS A C 1
ATOM 3651 O O . CYS A 1 459 ? -6.358 12.007 22.441 1.00 93.44 459 CYS A O 1
ATOM 3653 N N . LYS A 1 460 ? -8.002 10.871 23.476 1.00 92.25 460 LYS A N 1
ATOM 3654 C CA . LYS A 1 460 ? -7.233 9.639 23.681 1.00 92.25 460 LYS A CA 1
ATOM 3655 C C . LYS A 1 460 ? -6.762 9.049 22.351 1.00 92.25 460 LYS A C 1
ATOM 3657 O O . LYS A 1 460 ? -5.604 8.671 22.241 1.00 92.25 460 LYS A O 1
ATOM 3662 N N . TYR A 1 461 ? -7.632 8.984 21.345 1.00 94.00 461 TYR A N 1
ATOM 3663 C CA . TYR A 1 461 ? -7.282 8.467 20.022 1.00 94.00 461 TYR A CA 1
ATOM 3664 C C . TYR A 1 461 ? -6.170 9.289 19.363 1.00 94.00 461 TYR A C 1
ATOM 3666 O O . TYR A 1 461 ? -5.241 8.712 18.806 1.00 94.00 461 TYR A O 1
ATOM 3674 N N . ALA A 1 462 ? -6.250 10.622 19.439 1.00 94.81 462 ALA A N 1
ATOM 3675 C CA . ALA A 1 462 ? -5.207 11.507 18.925 1.00 94.81 462 ALA A CA 1
ATOM 3676 C C . ALA A 1 462 ? -3.886 11.347 19.701 1.00 94.81 462 ALA A C 1
ATOM 3678 O O . ALA A 1 462 ? -2.824 11.259 19.093 1.00 94.81 462 ALA A O 1
ATOM 3679 N N . ASP A 1 463 ? -3.956 11.214 21.028 1.00 93.00 463 ASP A N 1
ATOM 3680 C CA . ASP A 1 463 ? -2.800 10.980 21.903 1.00 93.00 463 ASP A CA 1
ATOM 3681 C C . ASP A 1 463 ? -2.121 9.615 21.682 1.00 93.00 463 ASP A C 1
ATOM 3683 O O . ASP A 1 463 ? -0.929 9.465 21.956 1.00 93.00 463 ASP A O 1
ATOM 3687 N N . GLU A 1 464 ? -2.859 8.612 21.198 1.00 94.12 464 GLU A N 1
ATOM 3688 C CA . GLU A 1 464 ? -2.324 7.295 20.827 1.00 94.12 464 GLU A CA 1
ATOM 3689 C C . GLU A 1 464 ? -1.493 7.338 19.527 1.00 94.12 464 GLU A C 1
ATOM 3691 O O . GLU A 1 464 ? -0.790 6.367 19.224 1.00 94.12 464 GLU A O 1
ATOM 3696 N N . ILE A 1 465 ? -1.545 8.438 18.761 1.00 95.44 465 ILE A N 1
ATOM 3697 C CA . ILE A 1 465 ? -0.774 8.613 17.525 1.00 95.44 465 ILE A CA 1
ATOM 3698 C C . ILE A 1 465 ? 0.667 8.976 17.864 1.00 95.44 465 ILE A C 1
ATOM 3700 O O . ILE A 1 465 ? 0.993 10.066 18.325 1.00 95.44 465 ILE A O 1
ATOM 3704 N N . VAL A 1 466 ? 1.551 8.033 17.580 1.00 94.75 466 VAL A N 1
ATOM 3705 C CA . VAL A 1 466 ? 2.977 8.101 17.888 1.00 94.75 466 VAL A CA 1
ATOM 3706 C C . VAL A 1 466 ? 3.745 8.878 16.827 1.00 94.75 466 VAL A C 1
ATOM 3708 O O . VAL A 1 466 ? 4.687 9.607 17.129 1.00 94.75 466 VAL A O 1
ATOM 3711 N N . SER A 1 467 ? 3.391 8.678 15.563 1.00 95.94 467 SER A N 1
ATOM 3712 C CA . SER A 1 467 ? 4.031 9.349 14.438 1.00 95.94 467 SER A CA 1
ATOM 3713 C C . SER A 1 467 ? 3.112 9.376 13.229 1.00 95.94 467 SER A C 1
ATOM 3715 O O . SER A 1 467 ? 2.194 8.558 13.106 1.00 95.94 467 SER A O 1
ATOM 3717 N N . GLY A 1 468 ? 3.373 10.339 12.354 1.00 95.06 468 GLY A N 1
ATOM 3718 C CA . GLY A 1 468 ? 2.771 10.420 11.041 1.00 95.06 468 GLY A CA 1
ATOM 3719 C C . GLY A 1 468 ? 3.833 10.441 9.954 1.00 95.06 468 GLY A C 1
ATOM 3720 O O . GLY A 1 468 ? 4.792 11.201 10.066 1.00 95.06 468 GLY A O 1
ATOM 3721 N N . THR A 1 469 ? 3.666 9.626 8.915 1.00 94.94 469 THR A N 1
ATOM 3722 C CA . THR A 1 469 ? 4.469 9.717 7.688 1.00 94.94 469 THR A CA 1
ATOM 3723 C C . THR A 1 469 ? 3.760 10.642 6.711 1.00 94.94 469 THR A C 1
ATOM 3725 O O . THR A 1 469 ? 2.609 10.384 6.343 1.00 94.94 469 THR A O 1
ATOM 3728 N N . TYR A 1 470 ? 4.429 11.712 6.299 1.00 91.62 470 TYR A N 1
ATOM 3729 C CA . TYR A 1 470 ? 3.833 12.748 5.463 1.00 91.62 470 TYR A CA 1
ATOM 3730 C C . TYR A 1 470 ? 4.671 12.988 4.222 1.00 91.62 470 TYR A C 1
ATOM 3732 O O . TYR A 1 470 ? 5.900 12.951 4.276 1.00 91.62 470 TYR A O 1
ATOM 3740 N N . ASP A 1 471 ? 3.996 13.324 3.132 1.00 84.06 471 ASP A N 1
ATOM 3741 C CA . ASP A 1 471 ? 4.653 14.075 2.074 1.00 84.06 471 ASP A CA 1
ATOM 3742 C C . ASP A 1 471 ? 5.163 15.413 2.657 1.00 84.06 471 ASP A C 1
ATOM 3744 O O . ASP A 1 471 ? 4.546 15.978 3.565 1.00 84.06 471 ASP A O 1
ATOM 3748 N N . LEU A 1 472 ? 6.275 15.935 2.141 1.00 83.38 472 LEU A N 1
ATOM 3749 C CA . LEU A 1 472 ? 6.893 17.204 2.540 1.00 83.38 472 LEU A CA 1
ATOM 3750 C C . LEU A 1 472 ? 6.052 18.444 2.163 1.00 83.38 472 LEU A C 1
ATOM 3752 O O . LEU A 1 472 ? 6.556 19.561 2.166 1.00 83.38 472 LEU A O 1
ATOM 3756 N N . GLY A 1 473 ? 4.765 18.262 1.862 1.00 86.81 473 GLY A N 1
ATOM 3757 C CA . GLY A 1 473 ? 3.791 19.337 1.733 1.00 86.81 473 GLY A CA 1
ATOM 3758 C C . GLY A 1 473 ? 3.314 19.875 3.087 1.00 86.81 473 GLY A C 1
ATOM 3759 O O . GLY A 1 473 ? 3.860 19.586 4.153 1.00 86.81 473 GLY A O 1
ATOM 3760 N N . VAL A 1 474 ? 2.225 20.648 3.066 1.00 86.88 474 VAL A N 1
ATOM 3761 C CA . VAL A 1 474 ? 1.695 21.299 4.279 1.00 86.88 474 VAL A CA 1
ATOM 3762 C C . VAL A 1 474 ? 1.298 20.309 5.391 1.00 86.88 474 VAL A C 1
ATOM 3764 O O . VAL A 1 474 ? 1.274 20.686 6.559 1.00 86.88 474 VAL A O 1
ATOM 3767 N N . GLU A 1 475 ? 1.004 19.046 5.065 1.00 88.12 475 GLU A N 1
ATOM 3768 C CA . GLU A 1 475 ? 0.669 17.973 6.009 1.00 88.12 475 GLU A CA 1
ATOM 3769 C C . GLU A 1 475 ? 1.816 17.654 6.961 1.00 88.12 475 GLU A C 1
ATOM 3771 O O . GLU A 1 475 ? 1.567 17.267 8.102 1.00 88.12 475 GLU A O 1
ATOM 3776 N N . PHE A 1 476 ? 3.059 17.875 6.532 1.00 90.69 476 PHE A N 1
ATOM 3777 C CA . PHE A 1 476 ? 4.232 17.704 7.380 1.00 90.69 476 PHE A CA 1
ATOM 3778 C C . PHE A 1 476 ? 4.184 18.600 8.632 1.00 90.69 476 PHE A C 1
ATOM 3780 O O . PHE A 1 476 ? 4.795 18.294 9.656 1.00 90.69 476 PHE A O 1
ATOM 3787 N N . SER A 1 477 ? 3.394 19.679 8.591 1.00 92.69 477 SER A N 1
ATOM 3788 C CA . SER A 1 477 ? 3.169 20.583 9.722 1.00 92.69 477 SER A CA 1
ATOM 3789 C C . SER A 1 477 ? 2.018 20.167 10.648 1.00 92.69 477 SER A C 1
ATOM 3791 O O . SER A 1 477 ? 1.793 20.841 11.651 1.00 92.69 477 SER A O 1
ATOM 3793 N N . LEU A 1 478 ? 1.303 19.064 10.385 1.00 93.31 478 LEU A N 1
ATOM 3794 C CA . LEU A 1 478 ? 0.202 18.596 11.244 1.00 93.31 478 LEU A CA 1
ATOM 3795 C C . LEU A 1 478 ? 0.626 18.346 12.705 1.00 93.31 478 LEU A C 1
ATOM 3797 O O . LEU A 1 478 ? -0.099 18.789 13.597 1.00 93.31 478 LEU A O 1
ATOM 3801 N N . PRO A 1 479 ? 1.785 17.720 13.001 1.00 94.38 479 PRO A N 1
ATOM 3802 C CA . PRO A 1 479 ? 2.263 17.589 14.378 1.00 94.38 479 PRO A CA 1
ATOM 3803 C C . PRO A 1 479 ? 2.667 18.921 15.019 1.00 94.38 479 PRO A C 1
ATOM 3805 O O . PRO A 1 479 ? 2.703 19.028 16.235 1.00 94.38 479 PRO A O 1
ATOM 3808 N N . LYS A 1 480 ? 2.956 19.960 14.229 1.00 93.12 480 LYS A N 1
ATOM 3809 C CA . LYS A 1 480 ? 3.383 21.273 14.743 1.00 93.12 480 LYS A CA 1
ATOM 3810 C C . LYS A 1 480 ? 2.210 22.167 15.162 1.00 93.12 480 LYS A C 1
ATOM 3812 O O . LYS A 1 480 ? 2.422 23.255 15.701 1.00 93.12 480 LYS A O 1
ATOM 3817 N N . VAL A 1 481 ? 0.982 21.724 14.892 1.00 93.50 481 VAL A N 1
ATOM 3818 C CA . VAL A 1 481 ? -0.246 22.420 15.275 1.00 93.50 481 VAL A CA 1
ATOM 3819 C C . VAL A 1 481 ? -0.398 22.411 16.794 1.00 93.50 481 VAL A C 1
ATOM 3821 O O . VAL A 1 481 ? -0.414 21.348 17.425 1.00 93.50 481 VAL A O 1
ATOM 3824 N N . GLN A 1 482 ? -0.535 23.601 17.383 1.00 94.06 482 GLN A N 1
ATOM 3825 C CA . GLN A 1 482 ? -0.790 23.744 18.815 1.00 94.06 482 GLN A CA 1
ATOM 3826 C C . GLN A 1 482 ? -2.096 23.048 19.224 1.00 94.06 482 GLN A C 1
ATOM 3828 O O . GLN A 1 482 ? -3.005 22.932 18.402 1.00 94.06 482 GLN A O 1
ATOM 3833 N N . PRO A 1 483 ? -2.219 22.572 20.477 1.00 95.00 483 PRO A N 1
ATOM 3834 C CA . PRO A 1 483 ? -3.469 22.004 20.969 1.00 95.00 483 PRO A CA 1
ATOM 3835 C C . PRO A 1 483 ? -4.656 22.953 20.786 1.00 95.00 483 PRO A C 1
ATOM 3837 O O . PRO A 1 483 ? -4.589 24.124 21.158 1.00 95.00 483 PRO A O 1
ATOM 3840 N N . ILE A 1 484 ? -5.748 22.438 20.217 1.00 92.94 484 ILE A N 1
ATOM 3841 C CA . ILE A 1 484 ? -6.955 23.215 19.913 1.00 92.94 484 ILE A CA 1
ATOM 3842 C C . ILE A 1 484 ? -8.122 22.662 20.721 1.00 92.94 484 ILE A C 1
ATOM 3844 O O . ILE A 1 484 ? -8.354 21.452 20.732 1.00 92.94 484 ILE A O 1
ATOM 3848 N N . ASP A 1 485 ? -8.881 23.546 21.369 1.00 91.31 485 ASP A N 1
AT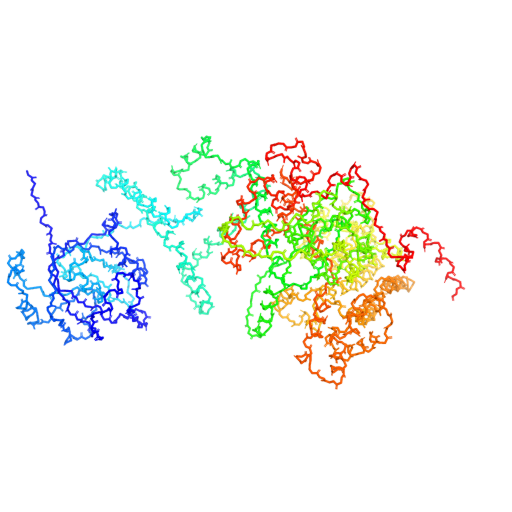OM 3849 C CA . ASP A 1 485 ? -10.128 23.174 22.040 1.00 91.31 485 ASP A CA 1
ATOM 3850 C C . ASP A 1 485 ? -11.099 22.536 21.035 1.00 91.31 485 ASP A C 1
ATOM 3852 O O . ASP A 1 485 ? -11.370 23.098 19.967 1.00 91.31 485 ASP A O 1
ATOM 3856 N N . ILE A 1 486 ? -11.677 21.383 21.383 1.00 90.56 486 ILE A N 1
ATOM 3857 C CA . ILE A 1 486 ? -12.607 20.668 20.495 1.00 90.56 486 ILE A CA 1
ATOM 3858 C C . ILE A 1 486 ? -13.805 21.549 20.120 1.00 90.56 486 ILE A C 1
ATOM 3860 O O . ILE A 1 486 ? -14.244 21.511 18.976 1.00 90.56 486 ILE A O 1
ATOM 3864 N N . SER A 1 487 ? -14.294 22.395 21.030 1.00 87.88 487 SER A N 1
ATOM 3865 C CA . SER A 1 487 ? -15.392 23.332 20.756 1.00 87.88 487 SER A CA 1
ATOM 3866 C C . SER A 1 487 ? -15.027 24.420 19.740 1.00 87.88 487 SER A C 1
ATOM 3868 O O . SER A 1 487 ? -15.904 24.938 19.055 1.00 87.88 487 SER A O 1
ATOM 3870 N N . ARG A 1 488 ? -13.742 24.760 19.581 1.00 87.62 488 ARG A N 1
ATOM 3871 C CA . ARG A 1 488 ? -13.291 25.657 18.505 1.00 87.62 488 ARG A CA 1
ATOM 3872 C C . ARG A 1 488 ? -13.218 24.931 17.171 1.00 87.62 488 ARG A C 1
ATOM 3874 O O . ARG A 1 488 ? -13.531 25.521 16.140 1.00 87.62 488 ARG A O 1
ATOM 3881 N N . LEU A 1 489 ? -12.795 23.668 17.195 1.00 86.94 489 LEU A N 1
ATOM 3882 C CA . LEU A 1 489 ? -12.664 22.852 15.994 1.00 86.94 489 LEU A CA 1
ATOM 3883 C C . LEU A 1 489 ? -14.031 22.413 15.450 1.00 86.94 489 LEU A C 1
ATOM 3885 O O . LEU A 1 489 ? -14.263 22.483 14.247 1.00 86.94 489 LEU A O 1
ATOM 3889 N N . PHE A 1 490 ? -14.943 22.028 16.344 1.00 88.56 490 PHE A N 1
ATOM 3890 C CA . PHE A 1 490 ? -16.300 21.572 16.053 1.00 88.56 490 PHE A CA 1
ATOM 3891 C C . PHE A 1 490 ? -17.322 22.315 16.942 1.00 88.56 490 PHE A C 1
ATOM 3893 O O . PHE A 1 490 ? -17.831 21.748 17.909 1.00 88.56 490 PHE A O 1
ATOM 3900 N N . PRO A 1 491 ? -17.684 23.575 16.617 1.00 85.06 491 PRO A N 1
ATOM 3901 C CA . PRO A 1 491 ? -18.544 24.423 17.464 1.00 85.06 491 PRO A CA 1
ATOM 3902 C C . PRO A 1 491 ? -19.960 23.904 17.701 1.00 85.06 491 PRO A C 1
ATOM 3904 O O . PRO A 1 491 ? -20.681 24.394 18.564 1.00 85.06 491 PRO A O 1
ATOM 3907 N N . TRP A 1 492 ? -20.387 22.940 16.896 1.00 84.19 492 TRP A N 1
ATOM 3908 C CA . TRP A 1 492 ? -21.688 22.298 17.001 1.00 84.19 492 TRP A CA 1
ATOM 3909 C C . TRP A 1 492 ? -21.671 21.049 17.883 1.00 84.19 492 TRP A C 1
ATOM 3911 O O . TRP A 1 492 ? -22.732 20.476 18.121 1.00 84.19 492 TRP A O 1
ATOM 3921 N N . MET A 1 493 ? -20.506 20.597 18.353 1.00 84.56 493 MET A N 1
ATOM 3922 C CA . MET A 1 493 ? -20.446 19.490 19.297 1.00 84.56 493 MET A CA 1
ATOM 3923 C C . MET A 1 493 ? -20.915 19.961 20.676 1.00 84.56 493 MET A C 1
ATOM 3925 O O . MET A 1 493 ? -20.394 20.955 21.181 1.00 84.56 493 MET A O 1
ATOM 3929 N N . PRO A 1 494 ? -21.866 19.259 21.314 1.00 77.50 494 PRO A N 1
ATOM 3930 C CA . PRO A 1 494 ? -22.255 19.582 22.677 1.00 77.50 494 PRO A CA 1
ATOM 3931 C C . PRO A 1 494 ? -21.054 19.395 23.615 1.00 77.50 494 PRO A C 1
ATOM 3933 O O . PRO A 1 494 ? -20.306 18.418 23.495 1.00 77.50 494 PRO A O 1
ATOM 3936 N N . GLU A 1 495 ? -20.868 20.331 24.546 1.00 75.44 495 GLU A N 1
ATOM 3937 C CA . GLU A 1 495 ? -19.991 20.137 25.703 1.00 75.44 495 GLU A CA 1
ATOM 3938 C C . GLU A 1 495 ? -20.586 19.001 26.532 1.00 75.44 495 GLU A C 1
ATOM 3940 O O . GLU A 1 495 ? -21.700 19.164 27.022 1.00 75.44 495 GLU A O 1
ATOM 3945 N N . ASP A 1 496 ? -19.895 17.849 26.567 1.00 65.25 496 ASP A N 1
ATOM 3946 C CA . ASP A 1 496 ? -20.279 16.595 27.237 1.00 65.25 496 ASP A CA 1
ATOM 3947 C C . ASP A 1 496 ? -21.730 16.603 27.752 1.00 65.25 496 ASP A C 1
ATOM 3949 O O . ASP A 1 496 ? -21.996 16.811 28.939 1.00 65.25 496 ASP A O 1
ATOM 3953 N N . SER A 1 497 ? -22.698 16.374 26.857 1.00 49.44 497 SER A N 1
ATOM 3954 C CA . SER A 1 497 ? -24.021 15.948 27.306 1.00 49.44 497 SER A CA 1
ATOM 3955 C C . SER A 1 497 ? -23.782 14.719 28.175 1.00 49.44 497 SER A C 1
ATOM 3957 O O . SER A 1 497 ? -23.183 13.758 27.683 1.00 49.44 497 SER A O 1
ATOM 3959 N N . GLN A 1 498 ? -24.141 14.804 29.462 1.00 50.72 498 GLN A N 1
ATOM 3960 C CA . GLN A 1 498 ? -23.890 13.754 30.451 1.00 50.72 498 GLN A CA 1
ATOM 3961 C C . GLN A 1 498 ? -24.127 12.370 29.839 1.00 50.72 498 GLN A C 1
ATOM 3963 O O . GLN A 1 498 ? -25.089 12.243 29.075 1.00 50.72 498 GLN A O 1
ATOM 3968 N N . PRO A 1 499 ? -23.269 11.368 30.133 1.00 48.56 499 PRO A N 1
ATOM 3969 C CA . PRO A 1 499 ? -23.402 10.032 29.564 1.00 48.56 499 PRO A CA 1
ATOM 3970 C C . PRO A 1 499 ? -24.864 9.624 29.669 1.00 48.56 499 PRO A C 1
ATOM 3972 O O . PRO A 1 499 ? -25.421 9.664 30.768 1.00 48.56 499 PRO A O 1
ATOM 3975 N N . GLU A 1 500 ? -25.495 9.361 28.520 1.00 46.19 500 GLU A N 1
ATOM 3976 C CA . GLU A 1 500 ? -26.902 8.986 28.465 1.00 46.19 500 GLU A CA 1
ATOM 3977 C C . GLU A 1 500 ? -27.131 7.933 29.547 1.00 46.19 500 GLU A C 1
ATOM 3979 O O . GLU A 1 500 ? -26.484 6.880 29.535 1.00 46.19 500 GLU A O 1
ATOM 3984 N N . ARG A 1 501 ? -27.979 8.256 30.537 1.00 41.69 501 ARG A N 1
ATOM 3985 C CA . ARG A 1 501 ? -28.392 7.287 31.553 1.00 41.69 501 ARG A CA 1
ATOM 3986 C C . ARG A 1 501 ? -28.785 6.017 30.797 1.00 41.69 501 ARG A C 1
ATOM 3988 O O . ARG A 1 501 ? -29.640 6.126 29.912 1.00 41.69 501 ARG A O 1
ATOM 3995 N N . PRO A 1 502 ? -28.179 4.851 31.091 1.00 41.19 502 PRO A N 1
ATOM 3996 C CA . PRO A 1 502 ? -28.525 3.619 30.404 1.00 41.19 502 PRO A CA 1
ATOM 3997 C C . PRO A 1 502 ? -30.038 3.436 30.490 1.00 41.19 502 PRO A C 1
ATOM 3999 O O . PRO A 1 502 ? -30.634 3.471 31.568 1.00 41.19 502 PRO A O 1
ATOM 4002 N N . CYS A 1 503 ? -30.664 3.347 29.324 1.00 38.47 503 CYS A N 1
ATOM 4003 C CA . CYS A 1 503 ? -32.105 3.399 29.156 1.00 38.47 503 CYS A CA 1
ATOM 4004 C C . CYS A 1 503 ? -32.737 2.053 29.564 1.00 38.47 503 CYS A C 1
ATOM 4006 O O . CYS A 1 503 ? -33.296 1.393 28.700 1.00 38.47 503 CYS A O 1
ATOM 4008 N N . SER A 1 504 ? -32.591 1.595 30.822 1.00 43.50 504 SER A N 1
ATOM 4009 C CA . SER A 1 504 ? -33.301 0.398 31.335 1.00 43.50 504 SER A CA 1
ATOM 4010 C C . SER A 1 504 ? -33.134 0.029 32.831 1.00 43.50 504 SER A C 1
ATOM 4012 O O . SER A 1 504 ? -33.420 -1.118 33.161 1.00 43.50 504 SER A O 1
ATOM 4014 N N . ALA A 1 505 ? -32.678 0.887 33.753 1.00 41.97 505 ALA A N 1
ATOM 4015 C CA . ALA A 1 505 ? -32.588 0.494 35.176 1.00 41.97 505 ALA A CA 1
ATOM 4016 C C . ALA A 1 505 ? -33.679 1.162 36.030 1.00 41.97 505 ALA A C 1
ATOM 4018 O O . ALA A 1 505 ? -33.855 2.379 35.964 1.00 41.97 505 ALA A O 1
ATOM 4019 N N . ASP A 1 506 ? -34.413 0.330 36.774 1.00 46.19 506 ASP A N 1
ATOM 4020 C CA . ASP A 1 506 ? -35.552 0.667 37.634 1.00 46.19 506 ASP A CA 1
ATOM 4021 C C . ASP A 1 506 ? -35.279 1.827 38.618 1.00 46.19 506 ASP A C 1
ATOM 4023 O O . ASP A 1 506 ? -34.140 2.007 39.053 1.00 46.19 506 ASP A O 1
ATOM 4027 N N . PRO A 1 507 ? -36.302 2.610 39.017 1.00 44.19 507 PRO A N 1
ATOM 4028 C CA . PRO A 1 507 ? -36.121 3.881 39.728 1.00 44.19 507 PRO A CA 1
ATOM 4029 C C . PRO A 1 507 ? -35.812 3.807 41.237 1.00 44.19 507 PRO A C 1
ATOM 4031 O O . PRO A 1 507 ? -35.947 4.835 41.898 1.00 44.19 507 PRO A O 1
ATOM 4034 N N . ASP A 1 508 ? -35.425 2.661 41.803 1.00 49.25 508 ASP A N 1
ATOM 4035 C CA . ASP A 1 508 ? -35.626 2.410 43.244 1.00 49.25 508 ASP A CA 1
ATOM 4036 C C . ASP A 1 508 ? -34.380 2.332 44.145 1.00 49.25 508 ASP A C 1
ATOM 4038 O O . ASP A 1 508 ? -34.503 1.875 45.276 1.00 49.25 508 ASP A O 1
ATOM 4042 N N . ASP A 1 509 ? -33.220 2.866 43.746 1.00 46.34 509 ASP A N 1
ATOM 4043 C CA . ASP A 1 509 ? -32.097 3.032 44.686 1.00 46.34 509 ASP A CA 1
ATOM 4044 C C . ASP A 1 509 ? -31.672 4.500 44.854 1.00 46.34 509 ASP A C 1
ATOM 4046 O O . ASP A 1 509 ? -31.036 5.134 44.007 1.00 46.34 509 ASP A O 1
ATOM 4050 N N . PHE A 1 510 ? -32.060 5.038 46.012 1.00 49.78 510 PHE A N 1
ATOM 4051 C CA . PHE A 1 510 ? -31.561 6.270 46.608 1.00 49.78 510 PHE A CA 1
ATOM 4052 C C . PHE A 1 510 ? -30.080 6.099 46.990 1.00 49.78 510 PHE A C 1
ATOM 4054 O O . PHE A 1 510 ? -29.776 5.594 48.069 1.00 49.78 510 PHE A O 1
ATOM 4061 N N . GLU A 1 511 ? -29.159 6.606 46.170 1.00 45.94 511 GLU A N 1
ATOM 4062 C CA . GLU A 1 511 ? -27.794 6.904 46.616 1.00 45.94 511 GLU A CA 1
ATOM 4063 C C . GLU A 1 511 ? -27.447 8.388 46.455 1.00 45.94 511 GLU A C 1
ATOM 4065 O O . GLU A 1 511 ? -27.723 9.056 45.456 1.00 45.94 511 GLU A O 1
ATOM 4070 N N . ILE A 1 512 ? -26.875 8.899 47.539 1.00 46.94 512 ILE A N 1
ATOM 4071 C CA . ILE A 1 512 ? -26.526 10.281 47.834 1.00 46.94 512 ILE A CA 1
ATOM 4072 C C . ILE A 1 512 ? -25.438 10.746 46.855 1.00 46.94 512 ILE A C 1
ATOM 4074 O O . ILE A 1 512 ? -24.290 10.321 46.938 1.00 46.94 512 ILE A O 1
ATOM 4078 N N . LEU A 1 513 ? -25.794 11.642 45.930 1.00 42.06 513 LEU A N 1
ATOM 4079 C CA . LEU A 1 513 ? -24.841 12.309 45.040 1.00 42.06 513 LEU A CA 1
ATOM 4080 C C . LEU A 1 513 ? -24.118 13.438 45.786 1.00 42.06 513 LEU A C 1
ATOM 4082 O O . LEU A 1 513 ? -24.626 14.557 45.889 1.00 42.06 513 LEU A O 1
ATOM 4086 N N . GLU A 1 514 ? -22.902 13.159 46.257 1.00 46.00 514 GLU A N 1
ATOM 4087 C CA . GLU A 1 514 ? -21.906 14.195 46.535 1.00 46.00 514 GLU A CA 1
ATOM 4088 C C . GLU A 1 514 ? -21.570 14.935 45.232 1.00 46.00 514 GLU A C 1
ATOM 4090 O O . GLU A 1 514 ? -20.904 14.425 44.330 1.00 46.00 514 GLU A O 1
ATOM 4095 N N . GLN A 1 515 ? -22.061 16.170 45.127 1.00 44.41 515 GLN A N 1
ATOM 4096 C CA . GLN A 1 515 ? -21.742 17.116 44.062 1.00 44.41 515 GLN A CA 1
ATOM 4097 C C . GLN A 1 515 ? -20.296 17.617 44.210 1.00 44.41 515 GLN A C 1
ATOM 4099 O O . GLN A 1 515 ? -20.057 18.756 44.610 1.00 44.41 515 GLN A O 1
ATOM 4104 N N . MET A 1 516 ? -19.307 16.792 43.866 1.00 43.22 516 MET A N 1
ATOM 4105 C CA . MET A 1 516 ? -17.972 17.308 43.571 1.00 43.22 516 MET A CA 1
ATOM 4106 C C . MET A 1 516 ? -18.013 17.992 42.202 1.00 43.22 516 MET A C 1
ATOM 4108 O O . MET A 1 516 ? -18.064 17.339 41.160 1.00 43.22 516 MET A O 1
ATOM 4112 N N . GLN A 1 517 ? -18.008 19.327 42.204 1.00 43.00 517 GLN A N 1
ATOM 4113 C CA . GLN A 1 517 ? -17.747 20.143 41.018 1.00 43.00 517 GLN A CA 1
ATOM 4114 C C . GLN A 1 517 ? -16.318 19.864 40.530 1.00 43.00 517 GLN A C 1
ATOM 4116 O O . GLN A 1 517 ? -15.366 20.540 40.916 1.00 43.00 517 GLN A O 1
ATOM 4121 N N . VAL A 1 518 ? -16.149 18.839 39.695 1.00 51.09 518 VAL A N 1
ATOM 4122 C CA . VAL A 1 518 ? -14.916 18.647 38.931 1.00 51.09 518 VAL A CA 1
ATOM 4123 C C . VAL A 1 518 ? -14.832 19.814 37.952 1.00 51.09 518 VAL A C 1
ATOM 4125 O O . VAL A 1 518 ? -15.701 19.965 37.094 1.00 51.09 518 VAL A O 1
ATOM 4128 N N . ALA A 1 519 ? -13.825 20.675 38.113 1.00 48.16 519 ALA A N 1
ATOM 4129 C CA . ALA A 1 519 ? -13.570 21.762 37.177 1.00 48.16 519 ALA A CA 1
ATOM 4130 C C . ALA A 1 519 ? -13.479 21.185 35.754 1.00 48.16 519 ALA A C 1
ATOM 4132 O O . ALA A 1 519 ? -12.669 20.293 35.491 1.00 48.16 519 ALA A O 1
ATOM 4133 N N . VAL A 1 520 ? -14.339 21.665 34.854 1.00 58.81 520 VAL A N 1
ATOM 4134 C CA . VAL A 1 520 ? -14.374 21.230 33.454 1.00 58.81 520 VAL A CA 1
ATOM 4135 C C . VAL A 1 520 ? -13.116 21.764 32.776 1.00 58.81 520 VAL A C 1
ATOM 4137 O O . VAL A 1 520 ? -13.048 22.930 32.394 1.00 58.81 520 VAL A O 1
ATOM 4140 N N . VAL A 1 521 ? -12.082 20.930 32.683 1.00 57.34 521 VAL A N 1
ATOM 4141 C CA . VAL A 1 521 ? -10.878 21.251 31.913 1.00 57.34 521 VAL A CA 1
ATOM 4142 C C . VAL A 1 521 ? -11.254 21.198 30.426 1.00 57.34 521 VAL A C 1
ATOM 4144 O O . VAL A 1 521 ? -11.772 20.164 29.990 1.00 57.34 521 VAL A O 1
ATOM 4147 N N . PRO A 1 522 ? -11.022 22.270 29.641 1.00 65.88 522 PRO A N 1
ATOM 4148 C CA . PRO A 1 522 ? -11.274 22.261 28.205 1.00 65.88 522 PRO A CA 1
ATOM 4149 C C . PRO A 1 522 ? -10.542 21.093 27.549 1.00 65.88 522 PRO A C 1
ATOM 4151 O O . PRO A 1 522 ? -9.336 20.913 27.737 1.00 65.88 522 PRO A O 1
ATOM 4154 N N . LYS A 1 523 ? -11.272 20.276 26.790 1.00 85.62 523 LYS A N 1
ATOM 4155 C CA . LYS A 1 523 ? -10.678 19.141 26.086 1.00 85.62 523 LYS A CA 1
ATOM 4156 C C . LYS A 1 523 ? -10.029 19.635 24.806 1.00 85.62 523 LYS A C 1
ATOM 4158 O O . LYS A 1 523 ? -10.705 20.128 23.900 1.00 85.62 523 LYS A O 1
ATOM 4163 N N . GLN A 1 524 ? -8.712 19.495 24.752 1.00 93.25 524 GLN A N 1
ATOM 4164 C CA . GLN A 1 524 ? -7.896 19.889 23.614 1.00 93.25 524 GLN A CA 1
ATOM 4165 C C . GLN A 1 524 ? -7.475 18.667 22.810 1.00 93.25 524 GLN A C 1
ATOM 4167 O O . GLN A 1 524 ? -7.166 17.616 23.372 1.00 93.25 524 GLN A O 1
ATOM 4172 N N . VAL A 1 525 ? -7.447 18.813 21.489 1.00 93.50 525 VAL A N 1
ATOM 4173 C CA . VAL A 1 525 ? -6.914 17.809 20.568 1.00 93.50 525 VAL A CA 1
ATOM 4174 C C . VAL A 1 525 ? -5.653 18.346 19.894 1.00 93.50 525 VAL A C 1
ATOM 4176 O O . VAL A 1 525 ? -5.578 19.521 19.534 1.00 93.50 525 VAL A O 1
ATOM 4179 N N . SER A 1 526 ? -4.638 17.495 19.755 1.00 94.44 526 SER A N 1
ATOM 4180 C CA . SER A 1 526 ? -3.371 17.841 19.111 1.00 94.44 526 SER A CA 1
ATOM 4181 C C . SER A 1 526 ? -2.677 16.600 18.562 1.00 94.44 526 SER A C 1
ATOM 4183 O O . SER A 1 526 ? -2.913 15.490 19.033 1.00 94.44 526 SER A O 1
ATOM 4185 N N . LEU A 1 527 ? -1.777 16.814 17.602 1.00 95.50 527 LEU A N 1
ATOM 4186 C CA . LEU A 1 527 ? -0.805 15.825 17.138 1.00 95.50 527 LEU A CA 1
ATOM 4187 C C . LEU A 1 527 ? 0.627 16.169 17.587 1.00 95.50 527 LEU A C 1
ATOM 4189 O O . LEU A 1 527 ? 1.570 15.520 17.146 1.00 95.50 527 LEU A O 1
ATOM 4193 N N . ASN A 1 528 ? 0.810 17.143 18.484 1.00 94.38 528 ASN A N 1
ATOM 4194 C CA . ASN A 1 528 ? 2.126 17.608 18.949 1.00 94.38 528 ASN A CA 1
ATOM 4195 C C . ASN A 1 528 ? 2.928 16.601 19.782 1.00 94.38 528 ASN A C 1
ATOM 4197 O O . ASN A 1 528 ? 4.107 16.818 20.055 1.00 94.38 528 ASN A O 1
ATOM 4201 N N . LYS A 1 529 ? 2.300 15.498 20.195 1.00 94.50 529 LYS A N 1
ATOM 4202 C CA . LYS A 1 529 ? 2.982 14.353 20.809 1.00 94.50 529 LYS A CA 1
ATOM 4203 C C . LYS A 1 529 ? 3.558 13.393 19.767 1.00 94.50 529 LYS A C 1
ATOM 4205 O O . LYS A 1 529 ? 4.384 12.555 20.127 1.00 94.50 529 LYS A O 1
ATOM 4210 N N . SER A 1 530 ? 3.119 13.499 18.514 1.00 96.12 530 SER A N 1
ATOM 4211 C CA . SER A 1 530 ? 3.523 12.617 17.424 1.00 96.12 530 SER A CA 1
ATOM 4212 C C . SER A 1 530 ? 4.756 13.147 16.690 1.00 96.12 530 SER A C 1
ATOM 4214 O O . SER A 1 530 ? 4.938 14.354 16.553 1.00 96.12 530 SER A O 1
ATOM 4216 N N . LEU A 1 531 ? 5.595 12.247 16.174 1.00 96.50 531 LEU A N 1
ATOM 4217 C CA . LEU A 1 531 ? 6.697 12.626 15.285 1.00 96.50 531 LEU A CA 1
ATOM 4218 C C . LEU A 1 531 ? 6.201 12.848 13.851 1.00 96.50 531 LEU A C 1
ATOM 4220 O O . LEU A 1 531 ? 5.502 11.999 13.298 1.00 96.50 531 LEU A O 1
ATOM 4224 N N . GLY A 1 532 ? 6.622 13.950 13.229 1.00 95.38 532 GLY A N 1
ATOM 4225 C CA . GLY A 1 532 ? 6.482 14.159 11.788 1.00 95.38 532 GLY A CA 1
ATOM 4226 C C . GLY A 1 532 ? 7.611 13.486 11.022 1.00 95.38 532 GLY A C 1
ATOM 4227 O O . GLY A 1 532 ? 8.733 13.982 11.029 1.00 95.38 532 GLY A O 1
ATOM 4228 N N . ILE A 1 533 ? 7.322 12.357 10.377 1.00 96.12 533 ILE A N 1
ATOM 4229 C CA . ILE A 1 533 ? 8.282 11.576 9.596 1.00 96.12 533 ILE A CA 1
ATOM 4230 C C . ILE A 1 533 ? 8.170 11.993 8.121 1.00 96.12 533 ILE A C 1
ATOM 4232 O O . ILE A 1 533 ? 7.101 11.814 7.531 1.00 96.12 533 ILE A O 1
ATOM 4236 N N . PRO A 1 534 ? 9.242 12.525 7.506 1.00 95.06 534 PRO A N 1
ATOM 4237 C CA . PRO A 1 534 ? 9.263 12.778 6.070 1.00 95.06 534 PRO A CA 1
ATOM 4238 C C . PRO A 1 534 ? 9.091 11.483 5.266 1.00 95.06 534 PRO A C 1
ATOM 4240 O O . PRO A 1 534 ? 9.728 10.473 5.567 1.00 95.06 534 PRO A O 1
ATOM 4243 N N . GLY A 1 535 ? 8.261 11.507 4.230 1.00 95.06 535 GLY A N 1
ATOM 4244 C CA . GLY A 1 535 ? 8.101 10.400 3.293 1.00 95.06 535 GLY A CA 1
ATOM 4245 C C . GLY A 1 535 ? 9.374 10.176 2.478 1.00 95.06 535 GLY A C 1
ATOM 4246 O O . GLY A 1 535 ? 9.782 11.018 1.674 1.00 95.06 535 GLY A O 1
ATOM 4247 N N . LEU A 1 536 ? 10.051 9.047 2.703 1.00 95.81 536 LEU A N 1
ATOM 4248 C CA . LEU A 1 536 ? 11.333 8.774 2.056 1.00 95.81 536 LEU A CA 1
ATOM 4249 C C . LEU A 1 536 ? 11.169 8.481 0.561 1.00 95.81 536 LEU A C 1
ATOM 4251 O O . LEU A 1 536 ? 12.076 8.790 -0.211 1.00 95.81 536 LEU A O 1
ATOM 4255 N N . LEU A 1 537 ? 10.032 7.924 0.122 1.00 92.94 537 LEU A N 1
ATOM 4256 C CA . LEU A 1 537 ? 9.817 7.670 -1.306 1.00 92.94 537 LEU A CA 1
ATOM 4257 C C . LEU A 1 537 ? 9.679 8.978 -2.079 1.00 92.94 537 LEU A C 1
ATOM 4259 O O . LEU A 1 537 ? 10.225 9.086 -3.176 1.00 92.94 537 LEU A O 1
ATOM 4263 N N . HIS A 1 538 ? 9.007 9.971 -1.506 1.00 90.88 538 HIS A N 1
ATOM 4264 C CA . HIS A 1 538 ? 8.849 11.287 -2.098 1.00 90.88 538 HIS A CA 1
ATOM 4265 C C . HIS A 1 538 ? 10.179 12.043 -2.122 1.00 90.88 538 HIS A C 1
ATOM 4267 O O . HIS A 1 538 ? 10.521 12.636 -3.141 1.00 90.88 538 HIS A O 1
ATOM 4273 N N . ILE A 1 539 ? 11.001 11.937 -1.068 1.00 94.69 539 ILE A N 1
ATOM 4274 C CA . ILE A 1 539 ? 12.374 12.472 -1.085 1.00 94.69 539 ILE A CA 1
ATOM 4275 C C . ILE A 1 539 ? 13.190 11.860 -2.237 1.00 94.69 539 ILE A C 1
ATOM 4277 O O . ILE A 1 539 ? 13.824 12.591 -2.998 1.00 94.69 539 ILE A O 1
ATOM 4281 N N . ILE A 1 540 ? 13.154 10.531 -2.400 1.00 94.88 540 ILE A N 1
ATOM 4282 C CA . ILE A 1 540 ? 13.848 9.832 -3.498 1.00 94.88 540 ILE A CA 1
ATOM 4283 C C . ILE A 1 540 ? 13.289 10.252 -4.859 1.00 94.88 540 ILE A C 1
ATOM 4285 O O . ILE A 1 540 ? 14.054 10.486 -5.795 1.00 94.88 540 ILE A O 1
ATOM 4289 N N . HIS A 1 541 ? 11.969 10.375 -4.977 1.00 90.31 541 HIS A N 1
ATOM 4290 C CA . HIS A 1 541 ? 11.319 10.808 -6.206 1.00 90.31 541 HIS A CA 1
ATOM 4291 C C . HIS A 1 541 ? 11.731 12.231 -6.600 1.00 90.31 541 HIS A C 1
ATOM 4293 O O . HIS A 1 541 ? 12.085 12.444 -7.757 1.00 90.31 541 HIS A O 1
ATOM 4299 N N . ASN A 1 542 ? 11.747 13.174 -5.655 1.00 89.69 542 ASN A N 1
ATOM 4300 C CA . ASN A 1 542 ? 12.120 14.567 -5.909 1.00 89.69 542 ASN A CA 1
ATOM 4301 C C . ASN A 1 542 ? 13.599 14.710 -6.273 1.00 89.69 542 ASN A C 1
ATOM 4303 O O . ASN A 1 542 ? 13.935 15.460 -7.188 1.00 89.69 542 ASN A O 1
ATOM 4307 N N . ALA A 1 543 ? 14.477 13.944 -5.619 1.00 93.00 543 ALA A N 1
ATOM 4308 C CA . ALA A 1 543 ? 15.883 13.870 -6.010 1.00 93.00 543 ALA A CA 1
ATOM 4309 C C . ALA A 1 543 ? 16.038 13.360 -7.453 1.00 93.00 543 ALA A C 1
ATOM 4311 O O . ALA A 1 543 ? 16.879 13.849 -8.202 1.00 93.00 543 ALA A O 1
ATOM 4312 N N . ALA A 1 544 ? 15.212 12.393 -7.861 1.00 92.00 544 ALA A N 1
ATOM 4313 C CA . ALA A 1 544 ? 15.269 11.810 -9.195 1.00 92.00 544 ALA A CA 1
ATOM 4314 C C . ALA A 1 544 ? 14.630 12.694 -10.281 1.00 92.00 544 ALA A C 1
ATOM 4316 O O . ALA A 1 544 ? 15.123 12.722 -11.407 1.00 92.00 544 ALA A O 1
ATOM 4317 N N . SER A 1 545 ? 13.547 13.421 -9.982 1.00 87.94 545 SER A N 1
ATOM 4318 C CA . SER A 1 545 ? 12.838 14.241 -10.975 1.00 87.94 545 SER A CA 1
ATOM 4319 C C . SER A 1 545 ? 13.682 15.388 -11.526 1.00 87.94 545 SER A C 1
ATOM 4321 O O . SER A 1 545 ? 13.494 15.772 -12.676 1.00 87.94 545 SER A O 1
ATOM 4323 N N . SER A 1 546 ? 14.627 15.894 -10.734 1.00 89.62 546 SER A N 1
ATOM 4324 C CA . SER A 1 546 ? 15.502 17.010 -11.106 1.00 89.62 546 SER A CA 1
ATOM 4325 C C . SER A 1 546 ? 16.798 16.569 -11.800 1.00 89.62 546 SER A C 1
ATOM 4327 O O . SER A 1 546 ? 17.570 17.416 -12.245 1.00 89.62 546 SER A O 1
ATOM 4329 N N . LEU A 1 547 ? 17.038 15.257 -11.947 1.00 91.38 547 LEU A N 1
ATOM 4330 C CA . LEU A 1 547 ? 18.271 14.731 -12.546 1.00 91.38 547 LEU A CA 1
ATOM 4331 C C . LEU A 1 547 ? 18.473 15.183 -13.997 1.00 91.38 547 LEU A C 1
ATOM 4333 O O . LEU A 1 547 ? 19.577 15.585 -14.344 1.00 91.38 547 LEU A O 1
ATOM 4337 N N . LEU A 1 548 ? 17.429 15.173 -14.840 1.00 90.19 548 LEU A N 1
ATOM 4338 C CA . LEU A 1 548 ? 17.563 15.645 -16.233 1.00 90.19 548 LEU A CA 1
ATOM 4339 C C . LEU A 1 548 ? 17.861 17.145 -16.307 1.00 90.19 548 LEU A C 1
ATOM 4341 O O . LEU A 1 548 ? 18.458 17.598 -17.277 1.00 90.19 548 LEU A O 1
ATOM 4345 N N . THR A 1 549 ? 17.428 17.911 -15.304 1.00 90.81 549 THR A N 1
ATOM 4346 C CA . THR A 1 549 ? 17.646 19.358 -15.253 1.00 90.81 549 THR A CA 1
ATOM 4347 C C . THR A 1 549 ? 19.100 19.683 -14.932 1.00 90.81 549 THR A C 1
ATOM 4349 O O . THR A 1 549 ? 19.654 20.603 -15.523 1.00 90.81 549 THR A O 1
ATOM 4352 N N . VAL A 1 550 ? 19.731 18.924 -14.028 1.00 94.44 550 VAL A N 1
ATOM 4353 C CA . VAL A 1 550 ? 21.137 19.146 -13.643 1.00 94.44 550 VAL A CA 1
ATOM 4354 C C . VAL A 1 550 ? 22.131 18.448 -14.579 1.00 94.44 550 VAL A C 1
ATOM 4356 O O . VAL A 1 550 ? 23.219 18.967 -14.809 1.00 94.44 550 VAL A O 1
ATOM 4359 N N . CYS A 1 551 ? 21.765 17.308 -15.171 1.00 94.94 551 CYS A N 1
ATOM 4360 C CA . CYS A 1 551 ? 22.586 16.572 -16.138 1.00 94.94 551 CYS A CA 1
ATOM 4361 C C . CYS A 1 551 ? 22.222 16.986 -17.570 1.00 94.94 551 CYS A C 1
ATOM 4363 O O . CYS A 1 551 ? 21.555 16.241 -18.294 1.00 94.94 551 CYS A O 1
ATOM 4365 N N . SER A 1 552 ? 22.617 18.200 -17.963 1.00 91.50 552 SER A N 1
ATOM 4366 C CA . SER A 1 552 ? 22.192 18.810 -19.233 1.00 91.50 552 SER A CA 1
ATOM 4367 C C . SER A 1 552 ? 22.473 17.940 -20.466 1.00 91.50 552 SER A C 1
ATOM 4369 O O . SER A 1 552 ? 21.605 17.821 -21.332 1.00 91.50 552 SER A O 1
ATOM 4371 N N . LYS A 1 553 ? 23.630 17.263 -20.536 1.00 93.75 553 LYS A N 1
ATOM 4372 C CA . LYS A 1 553 ? 23.988 16.438 -21.700 1.00 93.75 553 LYS A CA 1
ATOM 4373 C C . LYS A 1 553 ? 23.170 15.167 -21.774 1.00 93.75 553 LYS A C 1
ATOM 4375 O O . LYS A 1 553 ? 22.780 14.772 -22.871 1.00 93.75 553 LYS A O 1
ATOM 4380 N N . LEU A 1 554 ? 22.862 14.556 -20.633 1.00 94.06 554 LEU A N 1
ATOM 4381 C CA . LEU A 1 554 ? 21.930 13.431 -20.575 1.00 94.06 554 LEU A CA 1
ATOM 4382 C C . LEU A 1 554 ? 20.494 13.866 -20.900 1.00 94.06 554 LEU A C 1
ATOM 4384 O O . LEU A 1 554 ? 19.790 13.138 -21.600 1.00 94.06 554 LEU A O 1
ATOM 4388 N N . GLY A 1 555 ? 20.080 15.053 -20.445 1.00 92.62 555 GLY A N 1
ATOM 4389 C CA . GLY A 1 555 ? 18.779 15.655 -20.747 1.00 92.62 555 GLY A CA 1
ATOM 4390 C C . GLY A 1 555 ? 18.541 15.826 -22.250 1.00 92.62 555 GLY A C 1
ATOM 4391 O O . GLY A 1 555 ? 17.491 15.425 -22.749 1.00 92.62 555 GLY A O 1
ATOM 4392 N N . GLU A 1 556 ? 19.549 16.304 -22.988 1.00 93.81 556 GLU A N 1
ATOM 4393 C CA . GLU A 1 556 ? 19.516 16.437 -24.457 1.00 93.81 556 GLU A CA 1
ATOM 4394 C C . GLU A 1 556 ? 19.221 15.099 -25.178 1.00 93.81 556 GLU A C 1
ATOM 4396 O O . GLU A 1 556 ? 18.652 15.093 -26.269 1.00 93.81 556 GLU A O 1
ATOM 4401 N N . GLN A 1 557 ? 19.565 13.949 -24.581 1.00 96.31 557 GLN A N 1
ATOM 4402 C CA . GLN A 1 557 ? 19.387 12.634 -25.218 1.00 96.31 557 GLN A CA 1
ATOM 4403 C C . GLN A 1 557 ? 17.973 12.049 -25.067 1.00 96.31 557 GLN A C 1
ATOM 4405 O O . GLN A 1 557 ? 17.650 11.039 -25.710 1.00 96.31 557 GLN A O 1
ATOM 4410 N N . ILE A 1 558 ? 17.127 12.647 -24.222 1.00 95.81 558 ILE A N 1
ATOM 4411 C CA . ILE A 1 558 ? 15.794 12.121 -23.898 1.00 95.81 558 ILE A CA 1
ATOM 4412 C C . ILE A 1 558 ? 14.818 12.273 -25.065 1.00 95.81 558 ILE A C 1
ATOM 4414 O O . ILE A 1 558 ? 14.049 11.346 -25.328 1.00 95.81 558 ILE A O 1
ATOM 4418 N N . ASP A 1 559 ? 14.920 13.356 -25.835 1.00 95.44 559 ASP A N 1
ATOM 4419 C CA . ASP A 1 559 ? 14.140 13.543 -27.064 1.00 95.44 559 ASP A CA 1
ATOM 4420 C C . ASP A 1 559 ? 14.392 12.394 -28.054 1.00 95.44 559 ASP A C 1
ATOM 4422 O O . ASP A 1 559 ? 13.459 11.776 -28.579 1.00 95.44 559 ASP A O 1
ATOM 4426 N N . SER A 1 560 ? 15.667 12.051 -28.261 1.00 97.38 560 SER A N 1
ATOM 4427 C CA . SER A 1 560 ? 16.084 10.939 -29.120 1.00 97.38 560 SER A CA 1
ATOM 4428 C C . SER A 1 560 ? 15.574 9.595 -28.597 1.00 97.38 560 SER A C 1
ATOM 4430 O O . SER A 1 560 ? 15.081 8.774 -29.374 1.00 97.38 560 SER A O 1
ATOM 4432 N N . LEU A 1 561 ? 15.594 9.381 -27.276 1.00 97.88 561 LEU A N 1
ATOM 4433 C CA . LEU A 1 561 ? 14.981 8.203 -26.654 1.00 97.88 561 LEU A CA 1
ATOM 4434 C C . LEU A 1 561 ? 13.472 8.134 -26.915 1.00 97.88 561 LEU A C 1
ATOM 4436 O O . LEU A 1 561 ? 12.958 7.053 -27.215 1.00 97.88 561 LEU A O 1
ATOM 4440 N N . GLY A 1 562 ? 12.763 9.261 -26.841 1.00 97.19 562 GLY A N 1
ATOM 4441 C CA . GLY A 1 562 ? 11.333 9.345 -27.130 1.00 97.19 562 GLY A CA 1
ATOM 4442 C C . GLY A 1 562 ? 11.004 8.929 -28.562 1.00 97.19 562 GLY A C 1
ATOM 4443 O O . GLY A 1 562 ? 10.087 8.130 -28.780 1.00 97.19 562 GLY A O 1
ATOM 4444 N N . LEU A 1 563 ? 11.796 9.399 -29.529 1.00 97.31 563 LEU A N 1
ATOM 4445 C CA . LEU A 1 563 ? 11.652 9.034 -30.940 1.00 97.31 563 LEU A CA 1
ATOM 4446 C C . LEU A 1 563 ? 11.960 7.553 -31.194 1.00 97.31 563 LEU A C 1
ATOM 4448 O O . LEU A 1 563 ? 11.190 6.882 -31.883 1.00 97.31 563 LEU A O 1
ATOM 4452 N N . VAL A 1 564 ? 13.020 7.011 -30.586 1.00 98.06 564 VAL A N 1
ATOM 4453 C CA . VAL A 1 564 ? 13.341 5.577 -30.681 1.00 98.06 564 VAL A CA 1
ATOM 4454 C C . VAL A 1 564 ? 12.221 4.730 -30.069 1.00 98.06 564 VAL A C 1
ATOM 4456 O O . VAL A 1 564 ? 11.768 3.768 -30.685 1.00 98.06 564 VAL A O 1
ATOM 4459 N N . CYS A 1 565 ? 11.689 5.104 -28.902 1.00 97.81 565 CYS A N 1
ATOM 4460 C CA . CYS A 1 565 ? 10.557 4.392 -28.300 1.00 97.81 565 CYS A CA 1
ATOM 4461 C C . CYS A 1 565 ? 9.306 4.438 -29.192 1.00 97.81 565 CYS A C 1
ATOM 4463 O O . CYS A 1 565 ? 8.598 3.438 -29.307 1.00 97.81 565 CYS A O 1
ATOM 4465 N N . LYS A 1 566 ? 9.039 5.577 -29.847 1.00 96.69 566 LYS A N 1
ATOM 4466 C CA . LYS A 1 566 ? 7.924 5.738 -30.794 1.00 96.69 566 LYS A CA 1
ATOM 4467 C C . LYS A 1 566 ? 8.082 4.825 -32.016 1.00 96.69 566 LYS A C 1
ATOM 4469 O O . LYS A 1 566 ? 7.109 4.162 -32.373 1.00 96.69 566 LYS A O 1
ATOM 4474 N N . LEU A 1 567 ? 9.290 4.741 -32.589 1.00 96.94 567 LEU A N 1
ATOM 4475 C CA . LEU A 1 567 ? 9.621 3.802 -33.670 1.00 96.94 567 LEU A CA 1
ATOM 4476 C C . LEU A 1 567 ? 9.312 2.358 -33.248 1.00 96.94 567 LEU A C 1
ATOM 4478 O O . LEU A 1 567 ? 8.649 1.629 -33.980 1.00 96.94 567 LEU A O 1
ATOM 4482 N N . LEU A 1 568 ? 9.752 1.955 -32.052 1.00 97.06 568 LEU A N 1
ATOM 4483 C CA . LEU A 1 568 ? 9.648 0.571 -31.578 1.00 97.06 568 LEU A CA 1
ATOM 4484 C C . LEU A 1 568 ? 8.234 0.156 -31.147 1.00 97.06 568 LEU A C 1
ATOM 4486 O O . LEU A 1 568 ? 7.855 -0.994 -31.347 1.00 97.06 568 LEU A O 1
ATOM 4490 N N . ALA A 1 569 ? 7.447 1.065 -30.566 1.00 92.75 569 ALA A N 1
ATOM 4491 C CA . ALA A 1 569 ? 6.111 0.762 -30.040 1.00 92.75 569 ALA A CA 1
ATOM 4492 C C . ALA A 1 569 ? 4.966 0.961 -31.060 1.00 92.75 569 ALA A C 1
ATOM 4494 O O . ALA A 1 569 ? 3.799 0.739 -30.724 1.00 92.75 569 ALA A O 1
ATOM 4495 N N . GLY A 1 570 ? 5.270 1.448 -32.269 1.00 86.00 570 GLY A N 1
ATOM 4496 C CA . GLY A 1 570 ? 4.290 1.894 -33.264 1.00 86.00 570 GLY A CA 1
ATOM 4497 C C . GLY A 1 570 ? 4.173 1.019 -34.516 1.00 86.00 570 GLY A C 1
ATOM 4498 O O . GLY A 1 570 ? 4.766 -0.052 -34.630 1.00 86.00 570 GLY A O 1
ATOM 4499 N N . GLN A 1 571 ? 3.408 1.516 -35.495 1.00 89.00 571 GLN A N 1
ATOM 4500 C CA . GLN A 1 571 ? 3.311 0.914 -36.836 1.00 89.00 571 GLN A CA 1
ATOM 4501 C C . GLN A 1 571 ? 4.666 0.918 -37.560 1.00 89.00 571 GLN A C 1
ATOM 4503 O O . GLN A 1 571 ? 4.959 0.006 -38.332 1.00 89.00 571 GLN A O 1
ATOM 4508 N N . ASP A 1 572 ? 5.515 1.891 -37.237 1.00 91.56 572 ASP A N 1
ATOM 4509 C CA . ASP A 1 572 ? 6.876 2.023 -37.754 1.00 91.56 572 ASP A CA 1
ATOM 4510 C C . ASP A 1 572 ? 7.766 0.812 -37.409 1.00 91.56 572 ASP A C 1
ATOM 4512 O O . ASP A 1 572 ? 8.651 0.457 -38.185 1.00 91.56 572 ASP A O 1
ATOM 4516 N N . CYS A 1 573 ? 7.479 0.091 -36.317 1.00 96.12 573 CYS A N 1
ATOM 4517 C CA . CYS A 1 573 ? 8.164 -1.159 -35.981 1.00 96.12 573 CYS A CA 1
ATOM 4518 C C . CYS A 1 573 ? 7.868 -2.258 -37.011 1.00 96.12 573 CYS A C 1
ATOM 4520 O O . CYS A 1 573 ? 8.753 -3.024 -37.375 1.00 96.12 573 CYS A O 1
ATOM 4522 N N . THR A 1 574 ? 6.648 -2.309 -37.555 1.00 95.88 574 THR A N 1
ATOM 4523 C CA . THR A 1 574 ? 6.311 -3.285 -38.608 1.00 95.88 574 THR A CA 1
ATOM 4524 C C . THR A 1 574 ? 7.128 -3.005 -39.862 1.00 95.88 574 THR A C 1
ATOM 4526 O O . THR A 1 574 ? 7.788 -3.907 -40.373 1.00 95.88 574 THR A O 1
ATOM 4529 N N . LYS A 1 575 ? 7.191 -1.732 -40.273 1.00 96.19 575 LYS A N 1
ATOM 4530 C CA . LYS A 1 575 ? 8.031 -1.303 -41.394 1.00 96.19 575 LYS A CA 1
ATOM 4531 C C . LYS A 1 575 ? 9.503 -1.644 -41.151 1.00 96.19 575 LYS A C 1
ATOM 4533 O O . LYS A 1 575 ? 10.139 -2.230 -42.018 1.00 96.19 575 LYS A O 1
ATOM 4538 N N . LEU A 1 576 ? 10.023 -1.352 -39.956 1.00 97.19 576 LEU A N 1
ATOM 4539 C CA . LEU A 1 576 ? 11.393 -1.688 -39.563 1.00 97.19 576 LEU A CA 1
ATOM 4540 C C . LEU A 1 576 ? 11.697 -3.177 -39.772 1.00 97.19 576 LEU A C 1
ATOM 4542 O O . LEU A 1 576 ? 12.741 -3.526 -40.322 1.00 97.19 576 LEU A O 1
ATOM 4546 N N . LEU A 1 577 ? 10.793 -4.057 -39.347 1.00 97.56 577 LEU A N 1
ATOM 4547 C CA . LEU A 1 577 ? 10.968 -5.502 -39.472 1.00 97.56 577 LEU A CA 1
ATOM 4548 C C . LEU A 1 577 ? 10.902 -5.977 -40.929 1.00 97.56 577 LEU A C 1
ATOM 4550 O O . LEU A 1 577 ? 11.698 -6.830 -41.328 1.00 97.56 577 LEU A O 1
ATOM 4554 N N . GLU A 1 578 ? 9.989 -5.403 -41.714 1.00 96.75 578 GLU A N 1
ATOM 4555 C CA . GLU A 1 578 ? 9.766 -5.722 -43.128 1.00 96.75 578 GLU A CA 1
ATOM 4556 C C . GLU A 1 578 ? 10.886 -5.235 -44.049 1.00 96.75 578 GLU A C 1
ATOM 4558 O O . GLU A 1 578 ? 11.093 -5.832 -45.102 1.00 96.75 578 GLU A O 1
ATOM 4563 N N . THR A 1 579 ? 11.627 -4.192 -43.668 1.00 97.12 579 THR A N 1
ATOM 4564 C CA . THR A 1 579 ? 12.695 -3.633 -44.509 1.00 97.12 579 THR A CA 1
ATOM 4565 C C . THR A 1 579 ? 14.095 -3.974 -44.001 1.00 97.12 579 THR A C 1
ATOM 4567 O O . THR A 1 579 ? 14.954 -4.431 -44.759 1.00 97.12 579 THR A O 1
ATOM 4570 N N . CYS A 1 580 ? 14.351 -3.776 -42.708 1.00 97.69 580 CYS A N 1
ATOM 4571 C CA . CYS A 1 580 ? 15.695 -3.844 -42.133 1.00 97.69 580 CYS A CA 1
ATOM 4572 C C . CYS A 1 580 ? 16.045 -5.246 -41.610 1.00 97.69 580 CYS A C 1
ATOM 4574 O O . CYS A 1 580 ? 17.211 -5.638 -41.628 1.00 97.69 580 CYS A O 1
ATOM 4576 N N . TYR A 1 581 ? 15.040 -6.041 -41.223 1.00 97.69 581 TYR A N 1
ATOM 4577 C CA . TYR A 1 581 ? 15.209 -7.374 -40.623 1.00 97.69 581 TYR A CA 1
ATOM 4578 C C . TYR A 1 581 ? 14.688 -8.512 -41.518 1.00 97.69 581 TYR A C 1
ATOM 4580 O O . TYR A 1 581 ? 14.169 -9.514 -41.024 1.00 97.69 581 TYR A O 1
ATOM 4588 N N . THR A 1 582 ? 14.843 -8.389 -42.839 1.00 96.75 582 THR A N 1
ATOM 4589 C CA . THR A 1 582 ? 14.370 -9.388 -43.819 1.00 96.75 582 THR A CA 1
ATOM 4590 C C . THR A 1 582 ? 15.215 -10.659 -43.872 1.00 96.75 582 THR A C 1
ATOM 4592 O O . THR A 1 582 ? 14.703 -11.726 -44.212 1.00 96.75 582 THR A O 1
ATOM 4595 N N . GLY A 1 583 ? 16.504 -10.566 -43.534 1.00 95.25 583 GLY A N 1
ATOM 4596 C CA . GLY A 1 583 ? 17.432 -11.697 -43.577 1.00 95.25 583 GLY A CA 1
ATOM 4597 C C . GLY A 1 583 ? 17.145 -12.766 -42.506 1.00 95.25 583 GLY A C 1
ATOM 4598 O O . GLY A 1 583 ? 16.529 -12.454 -41.487 1.00 95.25 583 GLY A O 1
ATOM 4599 N N . PRO A 1 584 ? 17.651 -14.007 -42.668 1.00 95.56 584 PRO A N 1
ATOM 4600 C CA . PRO A 1 584 ? 17.371 -15.115 -41.745 1.00 95.56 584 PRO A CA 1
ATOM 4601 C C . PRO A 1 584 ? 17.721 -14.818 -40.280 1.00 95.56 584 PRO A C 1
ATOM 4603 O O . PRO A 1 584 ? 16.965 -15.164 -39.379 1.00 95.56 584 PRO A O 1
ATOM 4606 N N . VAL A 1 585 ? 18.843 -14.131 -40.039 1.00 95.56 585 VAL A N 1
ATOM 4607 C CA . VAL A 1 585 ? 19.257 -13.703 -38.691 1.00 95.56 585 VAL A CA 1
ATOM 4608 C C . VAL A 1 585 ? 18.364 -12.572 -38.175 1.00 95.56 585 VAL A C 1
ATOM 4610 O O . VAL A 1 585 ? 17.964 -12.585 -37.017 1.00 95.56 585 VAL A O 1
ATOM 4613 N N . GLY A 1 586 ? 17.990 -11.623 -39.041 1.00 95.81 586 GLY A N 1
ATOM 4614 C CA . GLY A 1 586 ? 17.094 -10.524 -38.684 1.00 95.81 586 GLY A CA 1
ATOM 4615 C C . GLY A 1 586 ? 15.720 -11.013 -38.218 1.00 95.81 586 GLY A C 1
ATOM 4616 O O . GLY A 1 586 ? 15.211 -10.539 -37.204 1.00 95.81 586 GLY A O 1
ATOM 4617 N N . GLN A 1 587 ? 15.171 -12.029 -38.888 1.00 96.56 587 GLN A N 1
ATOM 4618 C CA . GLN A 1 587 ? 13.894 -12.656 -38.528 1.00 96.56 587 GLN A CA 1
ATOM 4619 C C . GLN A 1 587 ? 13.892 -13.252 -37.112 1.00 96.56 587 GLN A C 1
ATOM 4621 O O . GLN A 1 587 ? 12.863 -13.222 -36.438 1.00 96.56 587 GLN A O 1
ATOM 4626 N N . MET A 1 588 ? 15.042 -13.720 -36.608 1.00 96.88 588 MET A N 1
ATOM 4627 C CA . MET A 1 588 ? 15.152 -14.228 -35.233 1.00 96.88 588 MET A CA 1
ATOM 4628 C C . MET A 1 588 ? 14.891 -13.142 -34.177 1.00 96.88 588 MET A C 1
ATOM 4630 O O . MET A 1 588 ? 14.468 -13.459 -33.065 1.00 96.88 588 MET A O 1
ATOM 4634 N N . PHE A 1 589 ? 15.094 -11.865 -34.518 1.00 97.62 589 PHE A N 1
ATOM 4635 C CA . PHE A 1 589 ? 14.886 -10.736 -33.609 1.00 97.62 589 PHE A CA 1
ATOM 4636 C C . PHE A 1 589 ? 13.472 -10.143 -33.651 1.00 97.62 589 PHE A C 1
ATOM 4638 O O . PHE A 1 589 ? 13.131 -9.339 -32.781 1.00 97.62 589 PHE A O 1
ATOM 4645 N N . HIS A 1 590 ? 12.618 -10.555 -34.599 1.00 97.25 590 HIS A N 1
ATOM 4646 C CA . HIS A 1 590 ? 11.260 -10.008 -34.754 1.00 97.25 590 HIS A CA 1
ATOM 4647 C C . HIS A 1 590 ? 10.454 -10.106 -33.460 1.00 97.25 590 HIS A C 1
ATOM 4649 O O . HIS A 1 590 ? 9.899 -9.114 -33.000 1.00 97.25 590 HIS A O 1
ATOM 4655 N N . THR A 1 591 ? 10.460 -11.277 -32.813 1.00 96.19 591 THR A N 1
ATOM 4656 C CA . THR A 1 591 ? 9.719 -11.483 -31.556 1.00 96.19 591 THR A CA 1
ATOM 4657 C C . THR A 1 591 ? 10.215 -10.567 -30.435 1.00 96.19 591 THR A C 1
ATOM 4659 O O . THR A 1 591 ? 9.422 -10.136 -29.603 1.00 96.19 591 THR A O 1
ATOM 4662 N N . GLN A 1 592 ? 11.516 -10.269 -30.386 1.00 95.38 592 GLN A N 1
ATOM 4663 C CA . GLN A 1 592 ? 12.084 -9.407 -29.352 1.00 95.38 592 GLN A CA 1
ATOM 4664 C C . GLN A 1 592 ? 11.676 -7.941 -29.562 1.00 95.38 592 GLN A C 1
ATOM 4666 O O . GLN A 1 592 ? 11.250 -7.297 -28.608 1.00 95.38 592 GLN A O 1
ATOM 4671 N N . LEU A 1 593 ? 11.734 -7.445 -30.803 1.00 96.81 593 LEU A N 1
ATOM 4672 C CA . LEU A 1 593 ? 11.332 -6.078 -31.157 1.00 96.81 593 LEU A CA 1
ATOM 4673 C C . LEU A 1 593 ? 9.815 -5.869 -31.035 1.00 96.81 593 LEU A C 1
ATOM 4675 O O . LEU A 1 593 ? 9.381 -4.882 -30.452 1.00 96.81 593 LEU A O 1
ATOM 4679 N N . GLN A 1 594 ? 9.000 -6.829 -31.483 1.00 95.62 594 GLN A N 1
ATOM 4680 C CA . GLN A 1 594 ? 7.532 -6.757 -31.386 1.00 95.62 594 GLN A CA 1
ATOM 4681 C C . GLN A 1 594 ? 7.008 -6.786 -29.944 1.00 95.62 594 GLN A C 1
ATOM 4683 O O . GLN A 1 594 ? 5.884 -6.360 -29.686 1.00 95.62 594 GLN A O 1
ATOM 4688 N N . ARG A 1 595 ? 7.795 -7.303 -28.992 1.00 95.25 595 ARG A N 1
ATOM 4689 C CA . ARG A 1 595 ? 7.451 -7.270 -27.562 1.00 95.25 595 ARG A CA 1
ATOM 4690 C C . ARG A 1 595 ? 7.648 -5.890 -26.936 1.00 95.25 595 ARG A C 1
ATOM 4692 O O . ARG A 1 595 ? 7.156 -5.673 -25.830 1.00 95.25 595 ARG A O 1
ATOM 4699 N N . PHE A 1 596 ? 8.351 -4.973 -27.601 1.00 96.00 596 PHE A N 1
ATOM 4700 C CA . PHE A 1 596 ? 8.547 -3.625 -27.090 1.00 96.00 596 PHE A CA 1
ATOM 4701 C C . PHE A 1 596 ? 7.250 -2.817 -27.216 1.00 96.00 596 PHE A C 1
ATOM 4703 O O . PHE A 1 596 ? 6.738 -2.595 -28.308 1.00 96.00 596 PHE A O 1
ATOM 4710 N N . SER A 1 597 ? 6.713 -2.351 -26.088 1.00 94.19 597 SER A N 1
ATOM 4711 C CA . SER A 1 597 ? 5.449 -1.599 -26.056 1.00 94.19 597 SER A CA 1
ATOM 4712 C C . SER A 1 597 ? 5.505 -0.366 -25.152 1.00 94.19 597 SER A C 1
ATOM 4714 O O . SER A 1 597 ? 4.470 0.124 -24.691 1.00 94.19 597 SER A O 1
ATOM 4716 N N . PHE A 1 598 ? 6.708 0.099 -24.816 1.00 93.06 598 PHE A N 1
ATOM 4717 C CA . PHE A 1 598 ? 6.898 1.176 -23.852 1.00 93.06 598 PHE A CA 1
ATOM 4718 C C . PHE A 1 598 ? 6.732 2.546 -24.513 1.00 93.06 598 PHE A C 1
ATOM 4720 O O . PHE A 1 598 ? 7.163 2.768 -25.642 1.00 93.06 598 PHE A O 1
ATOM 4727 N N . LYS A 1 599 ? 6.087 3.469 -23.793 1.00 92.44 599 LYS A N 1
ATOM 4728 C CA . LYS A 1 599 ? 5.934 4.872 -24.192 1.00 92.44 599 LYS A CA 1
ATOM 4729 C C . LYS A 1 599 ? 6.650 5.747 -23.178 1.00 92.44 599 LYS A C 1
ATOM 4731 O O . LYS A 1 599 ? 6.433 5.581 -21.978 1.00 92.44 599 LYS A O 1
ATOM 4736 N N . LEU A 1 600 ? 7.467 6.668 -23.673 1.00 93.06 600 LEU A N 1
ATOM 4737 C CA . LEU A 1 600 ? 8.179 7.626 -22.842 1.00 93.06 600 LEU A CA 1
ATOM 4738 C C . LEU A 1 600 ? 7.215 8.711 -22.339 1.00 93.06 600 LEU A C 1
ATOM 4740 O O . LEU A 1 600 ? 6.465 9.291 -23.122 1.00 93.06 600 LEU A O 1
ATOM 4744 N N . TYR A 1 601 ? 7.235 8.976 -21.033 1.00 89.38 601 TYR A N 1
ATOM 4745 C CA . TYR A 1 601 ? 6.594 10.133 -20.414 1.00 89.38 601 TYR A CA 1
ATOM 4746 C C . TYR A 1 601 ? 7.611 10.863 -19.534 1.00 89.38 601 TYR A C 1
ATOM 4748 O O . TYR A 1 601 ? 7.918 10.419 -18.429 1.00 89.38 601 TYR A O 1
ATOM 4756 N N . GLU A 1 602 ? 8.128 11.980 -20.034 1.00 83.81 602 GLU A N 1
ATOM 4757 C CA . GLU A 1 602 ? 9.217 12.749 -19.412 1.00 83.81 602 GLU A CA 1
ATOM 4758 C C . GLU A 1 602 ? 8.855 13.303 -18.034 1.00 83.81 602 GLU A C 1
ATOM 4760 O O . GLU A 1 602 ? 9.686 13.305 -17.132 1.00 83.81 602 GLU A O 1
ATOM 4765 N N . GLY A 1 603 ? 7.581 13.658 -17.822 1.00 74.88 603 GLY A N 1
ATOM 4766 C CA . GLY A 1 603 ? 7.083 14.155 -16.535 1.00 74.88 603 GLY A CA 1
ATOM 4767 C C . GLY A 1 603 ? 7.131 13.129 -15.396 1.00 74.88 603 GLY A C 1
ATOM 4768 O O . GLY A 1 603 ? 6.743 13.438 -14.273 1.00 74.88 603 GLY A O 1
ATOM 4769 N N . ARG A 1 604 ? 7.568 11.892 -15.662 1.00 76.69 604 ARG A N 1
ATOM 4770 C CA . ARG A 1 604 ? 7.775 10.871 -14.638 1.00 76.69 604 ARG A CA 1
ATOM 4771 C C . ARG A 1 604 ? 9.095 10.163 -14.889 1.00 76.69 604 ARG A C 1
ATOM 4773 O O . ARG A 1 604 ? 9.167 9.277 -15.737 1.00 76.69 604 ARG A O 1
ATOM 4780 N N . TRP A 1 605 ? 10.100 10.473 -14.074 1.00 82.25 605 TRP A N 1
ATOM 4781 C CA . TRP A 1 605 ? 11.443 9.893 -14.181 1.00 82.25 605 TRP A CA 1
ATOM 4782 C C . TRP A 1 605 ? 11.440 8.358 -14.281 1.00 82.25 605 TRP A C 1
ATOM 4784 O O . TRP A 1 605 ? 12.161 7.774 -15.086 1.00 82.25 605 TRP A O 1
ATOM 4794 N N . GLY A 1 606 ? 10.547 7.680 -13.547 1.00 83.12 606 GLY A N 1
ATOM 4795 C CA . GLY A 1 606 ? 10.388 6.227 -13.659 1.00 83.12 606 GLY A CA 1
ATOM 4796 C C . GLY A 1 606 ? 10.090 5.746 -15.088 1.00 83.12 606 GLY A C 1
ATOM 4797 O O . GLY A 1 606 ? 10.584 4.700 -15.489 1.00 83.12 606 GLY A O 1
ATOM 4798 N N . SER A 1 607 ? 9.326 6.504 -15.882 1.00 88.19 607 SER A N 1
ATOM 4799 C CA . SER A 1 607 ? 9.066 6.179 -17.290 1.00 88.19 607 SER A CA 1
ATOM 4800 C C . SER A 1 607 ? 10.323 6.282 -18.149 1.00 88.19 607 SER A C 1
ATOM 4802 O O . SER A 1 607 ? 10.522 5.420 -19.003 1.00 88.19 607 SER A O 1
ATOM 4804 N N . VAL A 1 608 ? 11.141 7.317 -17.929 1.00 90.38 608 VAL A N 1
ATOM 4805 C CA . VAL A 1 608 ? 12.421 7.521 -18.623 1.00 90.38 608 VAL A CA 1
ATOM 4806 C C . VAL A 1 608 ? 13.334 6.338 -18.354 1.00 90.38 608 VAL A C 1
ATOM 4808 O O . VAL A 1 608 ? 13.725 5.629 -19.276 1.00 90.38 608 VAL A O 1
ATOM 4811 N N . ALA A 1 609 ? 13.552 6.045 -17.079 1.00 87.69 609 ALA A N 1
ATOM 4812 C CA . ALA A 1 609 ? 14.373 4.941 -16.625 1.00 87.69 609 ALA A CA 1
ATOM 4813 C C . ALA A 1 609 ? 13.971 3.570 -17.196 1.00 87.69 609 ALA A C 1
ATOM 4815 O O . ALA A 1 609 ? 14.819 2.821 -17.682 1.00 87.69 609 ALA A O 1
ATOM 4816 N N . PHE A 1 610 ? 12.673 3.236 -17.174 1.00 90.44 610 PHE A N 1
ATOM 4817 C CA . PHE A 1 610 ? 12.198 1.983 -17.768 1.00 90.44 610 PHE A CA 1
ATOM 4818 C C . PHE A 1 610 ? 12.477 1.931 -19.274 1.00 90.44 610 PHE A C 1
ATOM 4820 O O . PHE A 1 610 ? 12.912 0.894 -19.766 1.00 90.44 610 PHE A O 1
ATOM 4827 N N . CYS A 1 611 ? 12.266 3.031 -20.004 1.00 95.50 611 CYS A N 1
ATOM 4828 C CA . CYS A 1 611 ? 12.547 3.074 -21.439 1.00 95.50 611 CYS A CA 1
ATOM 4829 C C . CYS A 1 611 ? 14.046 2.921 -21.730 1.00 95.50 611 CYS A C 1
ATOM 4831 O O . CYS A 1 611 ? 14.398 2.135 -22.603 1.00 95.50 611 CYS A O 1
ATOM 4833 N N . VAL A 1 612 ? 14.917 3.600 -20.973 1.00 96.81 612 VAL A N 1
ATOM 4834 C CA . VAL A 1 612 ? 16.382 3.474 -21.086 1.00 96.81 612 VAL A CA 1
ATOM 4835 C C . VAL A 1 612 ? 16.807 2.008 -20.964 1.00 96.81 612 VAL A C 1
ATOM 4837 O O . VAL A 1 612 ? 17.445 1.474 -21.870 1.00 96.81 612 VAL A O 1
ATOM 4840 N N . SER A 1 613 ? 16.396 1.330 -19.887 1.00 95.62 613 SER A N 1
ATOM 4841 C CA . SER A 1 613 ? 16.793 -0.059 -19.623 1.00 95.62 613 SER A CA 1
ATOM 4842 C C . SER A 1 613 ? 16.294 -1.029 -20.704 1.00 95.62 613 SER A C 1
ATOM 4844 O O . SER A 1 613 ? 17.028 -1.911 -21.153 1.00 95.62 613 SER A O 1
ATOM 4846 N N . GLU A 1 614 ? 15.054 -0.862 -21.172 1.00 96.38 614 GLU A N 1
ATOM 4847 C CA . GLU A 1 614 ? 14.477 -1.718 -22.215 1.00 96.38 614 GLU A CA 1
ATOM 4848 C C . GLU A 1 614 ? 15.107 -1.472 -23.593 1.00 96.38 614 GLU A C 1
ATOM 4850 O O . GLU A 1 614 ? 15.334 -2.423 -24.339 1.00 96.38 614 GLU A O 1
ATOM 4855 N N . VAL A 1 615 ? 15.458 -0.226 -23.919 1.00 97.94 615 VAL A N 1
ATOM 4856 C CA . VAL A 1 615 ? 16.169 0.110 -25.162 1.00 97.94 615 VAL A CA 1
ATOM 4857 C C . VAL A 1 615 ? 17.610 -0.406 -25.131 1.00 97.94 615 VAL A C 1
ATOM 4859 O O . VAL A 1 615 ? 18.071 -0.976 -26.119 1.00 97.94 615 VAL A O 1
ATOM 4862 N N . LEU A 1 616 ? 18.309 -0.316 -23.994 1.00 97.25 616 LEU A N 1
ATOM 4863 C CA . LEU A 1 616 ? 19.655 -0.880 -23.837 1.00 97.25 616 LEU A CA 1
ATOM 4864 C C . LEU A 1 616 ? 19.687 -2.400 -24.055 1.00 97.25 616 LEU A C 1
ATOM 4866 O O . LEU A 1 616 ? 20.607 -2.900 -24.704 1.00 97.25 616 LEU A O 1
ATOM 4870 N N . LYS A 1 617 ? 18.657 -3.142 -23.619 1.00 96.88 617 LYS A N 1
ATOM 4871 C CA . LYS A 1 617 ? 18.514 -4.587 -23.913 1.00 96.88 617 LYS A CA 1
ATOM 4872 C C . LYS A 1 617 ? 18.397 -4.893 -25.409 1.00 96.88 617 LYS A C 1
ATOM 4874 O O . LYS A 1 617 ? 18.660 -6.021 -25.825 1.00 96.88 617 LYS A O 1
ATOM 4879 N N . LEU A 1 618 ? 17.986 -3.911 -26.212 1.00 97.81 618 LEU A N 1
ATOM 4880 C CA . LEU A 1 618 ? 17.862 -4.013 -27.663 1.00 97.81 618 LEU A CA 1
ATOM 4881 C C . LEU A 1 618 ? 19.080 -3.457 -28.412 1.00 97.81 618 LEU A C 1
ATOM 4883 O O . LEU A 1 618 ? 19.111 -3.576 -29.633 1.00 97.81 618 LEU A O 1
ATOM 4887 N N . LYS A 1 619 ? 20.096 -2.907 -27.729 1.00 96.62 619 LYS A N 1
ATOM 4888 C CA . LYS A 1 619 ? 21.252 -2.243 -28.359 1.00 96.62 619 LYS A CA 1
ATOM 4889 C C . LYS A 1 619 ? 21.877 -3.062 -29.486 1.00 96.62 619 LYS A C 1
ATOM 4891 O O . LYS A 1 619 ? 21.909 -2.608 -30.624 1.00 96.62 619 LYS A O 1
ATOM 4896 N N . THR A 1 620 ? 22.315 -4.288 -29.199 1.00 96.25 620 THR A N 1
ATOM 4897 C CA . THR A 1 620 ? 22.965 -5.156 -30.197 1.00 96.25 620 THR A CA 1
ATOM 4898 C C . THR A 1 620 ? 22.034 -5.498 -31.359 1.00 96.25 620 THR A C 1
ATOM 4900 O O . THR A 1 620 ? 22.471 -5.550 -32.504 1.00 96.25 620 THR A O 1
ATOM 4903 N N . VAL A 1 621 ? 20.744 -5.700 -31.079 1.00 97.56 621 VAL A N 1
ATOM 4904 C CA . VAL A 1 621 ? 19.734 -6.017 -32.097 1.00 97.56 621 VAL A CA 1
ATOM 4905 C C . VAL A 1 621 ? 19.517 -4.830 -33.026 1.00 97.56 621 VAL A C 1
ATOM 4907 O O . VAL A 1 621 ? 19.486 -5.002 -34.246 1.00 97.56 621 VAL A O 1
ATOM 4910 N N . LEU A 1 622 ? 19.379 -3.633 -32.456 1.00 97.81 622 LEU A N 1
ATOM 4911 C CA . LEU A 1 622 ? 19.153 -2.391 -33.187 1.00 97.81 622 LEU A CA 1
ATOM 4912 C C . LEU A 1 622 ? 20.382 -2.006 -34.008 1.00 97.81 622 LEU A C 1
ATOM 4914 O O . LEU A 1 622 ? 20.243 -1.770 -35.201 1.00 97.81 622 LEU A O 1
ATOM 4918 N N . GLN A 1 623 ? 21.582 -2.056 -33.426 1.00 95.69 623 GLN A N 1
ATOM 4919 C CA . GLN A 1 623 ? 22.831 -1.779 -34.144 1.00 95.69 623 GLN A CA 1
ATOM 4920 C C . GLN A 1 623 ? 23.111 -2.790 -35.266 1.00 95.69 623 GLN A C 1
ATOM 4922 O O . GLN A 1 623 ? 23.698 -2.429 -36.280 1.00 95.69 623 GLN A O 1
ATOM 4927 N N . TYR A 1 624 ? 22.688 -4.050 -35.107 1.00 96.81 624 TYR A N 1
ATOM 4928 C CA . TYR A 1 624 ? 22.842 -5.069 -36.146 1.00 96.81 624 TYR A CA 1
ATOM 4929 C C . TYR A 1 624 ? 21.930 -4.827 -37.354 1.00 96.81 624 TYR A C 1
ATOM 4931 O O . TYR A 1 624 ? 22.373 -4.931 -38.497 1.00 96.81 624 TYR A O 1
ATOM 4939 N N . GLY A 1 625 ? 20.638 -4.598 -37.108 1.00 96.00 625 GLY A N 1
ATOM 4940 C CA . GLY A 1 625 ? 19.641 -4.604 -38.178 1.00 96.00 625 GLY A CA 1
ATOM 4941 C C . GLY A 1 625 ? 19.332 -3.235 -38.769 1.00 96.00 625 GLY A C 1
ATOM 4942 O O . GLY A 1 625 ? 18.912 -3.173 -39.921 1.00 96.00 625 GLY A O 1
ATOM 4943 N N . TRP A 1 626 ? 19.522 -2.146 -38.021 1.00 97.94 626 TRP A N 1
ATOM 4944 C CA . TRP A 1 626 ? 19.150 -0.808 -38.471 1.00 97.94 626 TRP A CA 1
ATOM 4945 C C . TRP A 1 626 ? 19.928 -0.370 -39.722 1.00 97.94 626 TRP A C 1
ATOM 4947 O O . TRP A 1 626 ? 21.143 -0.517 -39.820 1.00 97.94 626 TRP A O 1
ATOM 4957 N N . SER A 1 627 ? 19.204 0.188 -40.692 1.00 97.62 627 SER A N 1
ATOM 4958 C CA . SER A 1 627 ? 19.758 0.804 -41.895 1.00 97.62 627 SER A CA 1
ATOM 4959 C C . SER A 1 627 ? 18.759 1.830 -42.413 1.00 97.62 627 SER A C 1
ATOM 4961 O O . SER A 1 627 ? 17.664 1.460 -42.843 1.00 97.62 627 SER A O 1
ATOM 4963 N N . LEU A 1 628 ? 19.135 3.110 -42.389 1.00 97.44 628 LEU A N 1
ATOM 4964 C CA . LEU A 1 628 ? 18.278 4.191 -42.875 1.00 97.44 628 LEU A CA 1
ATOM 4965 C C . LEU A 1 628 ? 17.869 3.980 -44.336 1.00 97.44 628 LEU A C 1
ATOM 4967 O O . LEU A 1 628 ? 16.695 4.101 -44.668 1.00 97.44 628 LEU A O 1
ATOM 4971 N N . GLU A 1 629 ? 18.815 3.603 -45.197 1.00 97.62 629 GLU A N 1
ATOM 4972 C CA . GLU A 1 629 ? 18.556 3.345 -46.617 1.00 97.62 629 GLU A CA 1
ATOM 4973 C C . GLU A 1 629 ? 17.474 2.271 -46.811 1.00 97.62 629 GLU A C 1
ATOM 4975 O O . GLU A 1 629 ? 16.495 2.501 -47.524 1.00 97.62 629 GLU A O 1
ATOM 4980 N N . LYS A 1 630 ? 17.600 1.133 -46.111 1.00 97.25 630 LYS A N 1
ATOM 4981 C CA . LYS A 1 630 ? 16.602 0.056 -46.168 1.00 97.25 630 LYS A CA 1
ATOM 4982 C C . LYS A 1 630 ? 15.263 0.499 -45.590 1.00 97.25 630 LYS A C 1
ATOM 4984 O O . LYS A 1 630 ? 14.234 0.210 -46.183 1.00 97.25 630 LYS A O 1
ATOM 4989 N N . TYR A 1 631 ? 15.263 1.207 -44.460 1.00 97.19 631 TYR A N 1
ATOM 4990 C CA . TYR A 1 631 ? 14.035 1.680 -43.817 1.00 97.19 631 TYR A CA 1
ATOM 4991 C C . TYR A 1 631 ? 13.240 2.651 -44.695 1.00 97.19 631 TYR A C 1
ATOM 4993 O O . TYR A 1 631 ? 12.005 2.660 -44.680 1.00 97.19 631 TYR A O 1
ATOM 5001 N N . LEU A 1 632 ? 13.931 3.502 -45.454 1.00 96.38 632 LEU A N 1
ATOM 5002 C CA . LEU A 1 632 ? 13.283 4.449 -46.350 1.00 96.38 632 LEU A CA 1
ATOM 5003 C C . LEU A 1 632 ? 12.664 3.758 -47.564 1.00 96.38 632 LEU A C 1
ATOM 5005 O O . LEU A 1 632 ? 11.598 4.201 -47.992 1.00 96.38 632 LEU A O 1
ATOM 5009 N N . ASP A 1 633 ? 13.283 2.694 -48.082 1.00 94.12 633 ASP A N 1
ATOM 5010 C CA . ASP A 1 633 ? 12.823 1.961 -49.273 1.00 94.12 633 ASP A CA 1
ATOM 5011 C C . ASP A 1 633 ? 12.482 2.921 -50.435 1.00 94.12 633 ASP A C 1
ATOM 5013 O O . ASP A 1 633 ? 11.383 2.947 -50.986 1.00 94.12 633 ASP A O 1
ATOM 5017 N N . GLY A 1 634 ? 13.399 3.858 -50.711 1.00 90.69 634 GLY A N 1
ATOM 5018 C CA . GLY A 1 634 ? 13.228 4.908 -51.725 1.00 90.69 634 GLY A CA 1
ATOM 5019 C C . GLY A 1 634 ? 12.322 6.088 -51.332 1.00 90.69 634 GLY A C 1
ATOM 5020 O O . GLY A 1 634 ? 12.198 7.046 -52.097 1.00 90.69 634 GLY A O 1
ATOM 5021 N N . SER A 1 635 ? 11.711 6.073 -50.143 1.00 92.69 635 SER A N 1
ATOM 5022 C CA . SER A 1 635 ? 10.916 7.195 -49.620 1.00 92.69 635 SER A CA 1
ATOM 5023 C C . SER A 1 635 ? 11.796 8.358 -49.147 1.00 92.69 635 SER A C 1
ATOM 5025 O O . SER A 1 635 ? 12.942 8.175 -48.739 1.00 92.69 635 SER A O 1
ATOM 5027 N N . ARG A 1 636 ? 11.250 9.582 -49.134 1.00 90.44 636 ARG A N 1
ATOM 5028 C CA . ARG A 1 636 ? 11.955 10.736 -48.549 1.00 90.44 636 ARG A CA 1
ATOM 5029 C C . ARG A 1 636 ? 12.036 10.603 -47.020 1.00 90.44 636 ARG A C 1
ATOM 5031 O O . ARG A 1 636 ? 11.015 10.285 -46.405 1.00 90.44 636 ARG A O 1
ATOM 5038 N N . PRO A 1 637 ? 13.197 10.883 -46.400 1.00 89.12 637 PRO A N 1
ATOM 5039 C CA . PRO A 1 637 ? 13.339 10.805 -44.955 1.00 89.12 637 PRO A CA 1
ATOM 5040 C C . PRO A 1 637 ? 12.503 11.866 -44.243 1.00 89.12 637 PRO A C 1
ATOM 5042 O O . PRO A 1 637 ? 12.526 13.044 -44.597 1.00 89.12 637 PRO A O 1
ATOM 5045 N N . GLN A 1 638 ? 11.778 11.437 -43.213 1.00 93.50 638 GLN A N 1
ATOM 5046 C CA . GLN A 1 638 ? 11.137 12.335 -42.257 1.00 93.50 638 GLN A CA 1
ATOM 5047 C C . GLN A 1 638 ? 12.168 12.789 -41.218 1.00 93.50 638 GLN A C 1
ATOM 5049 O O . GLN A 1 638 ? 13.035 12.008 -40.828 1.00 93.50 638 GLN A O 1
ATOM 5054 N N . THR A 1 639 ? 12.049 14.025 -40.727 1.00 94.88 639 THR A N 1
ATOM 5055 C CA . THR A 1 639 ? 12.978 14.594 -39.733 1.00 94.88 639 THR A CA 1
ATOM 5056 C C . THR A 1 639 ? 13.095 13.734 -38.472 1.00 94.88 639 THR A C 1
ATOM 5058 O O . THR A 1 639 ? 14.192 13.572 -37.952 1.00 94.88 639 THR A O 1
ATOM 5061 N N . GLU A 1 640 ? 11.992 13.138 -38.005 1.00 95.62 640 GLU A N 1
ATOM 5062 C CA . GLU A 1 640 ? 12.002 12.232 -36.846 1.00 95.62 640 GLU A CA 1
ATOM 5063 C C . GLU A 1 640 ? 12.870 10.986 -37.091 1.00 95.62 640 GLU A C 1
ATOM 5065 O O . GLU A 1 640 ? 13.644 10.600 -36.223 1.00 95.62 640 GLU A O 1
ATOM 5070 N N . ILE A 1 641 ? 12.800 10.392 -38.287 1.00 96.81 641 ILE A N 1
ATOM 5071 C CA . ILE A 1 641 ? 13.560 9.183 -38.640 1.00 96.81 641 ILE A CA 1
ATOM 5072 C C . ILE A 1 641 ? 15.056 9.475 -38.785 1.00 96.81 641 ILE A C 1
ATOM 5074 O O . ILE A 1 641 ? 15.869 8.638 -38.410 1.00 96.81 641 ILE A O 1
ATOM 5078 N N . LEU A 1 642 ? 15.429 10.663 -39.272 1.00 97.12 642 LEU A N 1
ATOM 5079 C CA . LEU A 1 642 ? 16.836 11.082 -39.316 1.00 97.12 642 LEU A CA 1
ATOM 5080 C C . LEU A 1 642 ? 17.435 11.202 -37.912 1.00 97.12 642 LEU A C 1
ATOM 5082 O O . LEU A 1 642 ? 18.544 10.736 -37.686 1.00 97.12 642 LEU A O 1
ATOM 5086 N N . LYS A 1 643 ? 16.681 11.754 -36.953 1.00 97.31 643 LYS A N 1
ATOM 5087 C CA . LYS A 1 643 ? 17.108 11.806 -35.546 1.00 97.31 643 LYS A CA 1
ATOM 5088 C C . LYS A 1 643 ? 17.225 10.413 -34.924 1.00 97.31 643 LYS A C 1
ATOM 5090 O O . LYS A 1 643 ? 18.101 10.177 -34.100 1.00 97.31 643 LYS A O 1
ATOM 5095 N N . VAL A 1 644 ? 16.353 9.479 -35.315 1.00 97.56 644 VAL A N 1
ATOM 5096 C CA . VAL A 1 644 ? 16.465 8.078 -34.884 1.00 97.56 644 VAL A CA 1
ATOM 5097 C C . VAL A 1 644 ? 17.711 7.414 -35.470 1.00 97.56 644 VAL A C 1
ATOM 5099 O O . VAL A 1 644 ? 18.409 6.715 -34.743 1.00 97.56 644 VAL A O 1
ATOM 5102 N N . ASP A 1 645 ? 18.019 7.647 -36.746 1.00 98.06 645 ASP A N 1
ATOM 5103 C CA . ASP A 1 645 ? 19.250 7.148 -37.371 1.00 98.06 645 ASP A CA 1
ATOM 5104 C C . ASP A 1 645 ? 20.502 7.675 -36.661 1.00 98.06 645 ASP A C 1
ATOM 5106 O O . ASP A 1 645 ? 21.374 6.894 -36.276 1.00 98.06 645 ASP A O 1
ATOM 5110 N N . GLU A 1 646 ? 20.542 8.982 -36.400 1.00 97.81 646 GLU A N 1
ATOM 5111 C CA . GLU A 1 646 ? 21.611 9.633 -35.641 1.00 97.81 646 GLU A CA 1
ATOM 5112 C C . GLU A 1 646 ? 21.773 9.004 -34.249 1.00 97.81 646 GLU A C 1
ATOM 5114 O O . GLU A 1 646 ? 22.876 8.626 -33.860 1.00 97.81 646 GLU A O 1
ATOM 5119 N N . ALA A 1 647 ? 20.673 8.793 -33.521 1.00 98.00 647 ALA A N 1
ATOM 5120 C CA . ALA A 1 647 ? 20.702 8.167 -32.202 1.00 98.00 647 ALA A CA 1
ATOM 5121 C C . ALA A 1 647 ? 21.213 6.715 -32.250 1.00 98.00 647 ALA A C 1
ATOM 5123 O O . ALA A 1 647 ? 22.115 6.343 -31.500 1.00 98.00 647 ALA A O 1
ATOM 5124 N N . LEU A 1 648 ? 20.670 5.884 -33.148 1.00 97.81 648 LEU A N 1
ATOM 5125 C CA . LEU A 1 648 ? 21.003 4.457 -33.223 1.00 97.81 648 LEU A CA 1
ATOM 5126 C C . LEU A 1 648 ? 22.445 4.202 -33.685 1.00 97.81 648 LEU A C 1
ATOM 5128 O O . LEU A 1 648 ? 23.032 3.187 -33.293 1.00 97.81 648 LEU A O 1
ATOM 5132 N N . THR A 1 649 ? 23.018 5.113 -34.474 1.00 96.75 649 THR A N 1
ATOM 5133 C CA . THR A 1 649 ? 24.404 5.038 -34.964 1.00 96.75 649 THR A CA 1
ATOM 5134 C C . THR A 1 649 ? 25.416 5.742 -34.052 1.00 96.75 649 THR A C 1
ATOM 5136 O O . THR A 1 649 ? 26.611 5.463 -34.146 1.00 96.75 649 THR A O 1
ATOM 5139 N N . SER A 1 650 ? 24.966 6.592 -33.124 1.00 96.88 650 SER A N 1
ATOM 5140 C CA . SER A 1 650 ? 25.827 7.354 -32.214 1.00 96.88 650 SER A CA 1
ATOM 5141 C C . SER A 1 650 ? 26.344 6.527 -31.028 1.00 96.88 650 SER A C 1
ATOM 5143 O O . SER A 1 650 ? 25.591 6.115 -30.141 1.00 96.88 650 SER A O 1
ATOM 5145 N N . SER A 1 651 ? 27.668 6.338 -30.954 1.00 96.50 651 SER A N 1
ATOM 5146 C CA . SER A 1 651 ? 28.348 5.764 -29.778 1.00 96.50 651 SER A CA 1
ATOM 5147 C C . SER A 1 651 ? 28.117 6.590 -28.510 1.00 96.50 651 SER A C 1
ATOM 5149 O O . SER A 1 651 ? 27.978 6.018 -27.422 1.00 96.50 651 SER A O 1
ATOM 5151 N N . PHE A 1 652 ? 28.047 7.917 -28.653 1.00 96.50 652 PHE A N 1
ATOM 5152 C CA . PHE A 1 652 ? 27.764 8.840 -27.559 1.00 96.50 652 PHE A CA 1
ATOM 5153 C C . PHE A 1 652 ? 26.369 8.605 -26.982 1.00 96.50 652 PHE A C 1
ATOM 5155 O O . PHE A 1 652 ? 26.247 8.402 -25.778 1.00 96.50 652 PHE A O 1
ATOM 5162 N N . TRP A 1 653 ? 25.331 8.533 -27.823 1.00 97.50 653 TRP A N 1
ATOM 5163 C CA . TRP A 1 653 ? 23.949 8.347 -27.364 1.00 97.50 653 TRP A CA 1
ATOM 5164 C C . TRP A 1 653 ? 23.777 7.039 -26.581 1.00 97.50 653 TRP A C 1
ATOM 5166 O O . TRP A 1 653 ? 23.243 7.035 -25.472 1.00 97.50 653 TRP A O 1
ATOM 5176 N N . TRP A 1 654 ? 24.316 5.927 -27.092 1.00 97.50 654 TRP A N 1
ATOM 5177 C CA . TRP A 1 654 ? 24.298 4.650 -26.371 1.00 97.50 654 TRP A CA 1
ATOM 5178 C C . TRP A 1 654 ? 25.055 4.695 -25.039 1.00 97.50 654 TRP A C 1
ATOM 5180 O O . TRP A 1 654 ? 24.657 4.020 -24.088 1.00 97.50 654 TRP A O 1
ATOM 5190 N N . SER A 1 655 ? 26.146 5.459 -24.967 1.00 97.00 655 SER A N 1
ATOM 5191 C CA . SER A 1 655 ? 26.919 5.638 -23.734 1.00 97.00 655 SER A CA 1
ATOM 5192 C C . SER A 1 655 ? 26.194 6.556 -22.745 1.00 97.00 655 SER A C 1
ATOM 5194 O O . SER A 1 655 ? 26.190 6.278 -21.551 1.00 97.00 655 SER A O 1
ATOM 5196 N N . ALA A 1 656 ? 25.484 7.578 -23.225 1.00 97.19 656 ALA A N 1
ATOM 5197 C CA . ALA A 1 656 ? 24.609 8.417 -22.412 1.00 97.19 656 ALA A CA 1
ATOM 5198 C C . ALA A 1 656 ? 23.448 7.620 -21.802 1.00 97.19 656 ALA A C 1
ATOM 5200 O O . ALA A 1 656 ? 23.165 7.755 -20.612 1.00 97.19 656 ALA A O 1
ATOM 5201 N N . LEU A 1 657 ? 22.818 6.726 -22.577 1.00 97.50 657 LEU A N 1
ATOM 5202 C CA . LEU A 1 657 ? 21.804 5.809 -22.049 1.00 97.50 657 LEU A CA 1
ATOM 5203 C C . LEU A 1 657 ? 22.370 4.901 -20.952 1.00 97.50 657 LEU A C 1
ATOM 5205 O O . LEU A 1 657 ? 21.693 4.660 -19.957 1.00 97.50 657 LEU A O 1
ATOM 5209 N N . LEU A 1 658 ? 23.607 4.422 -21.104 1.00 96.69 658 LEU A N 1
ATOM 5210 C CA . LEU A 1 658 ? 24.274 3.639 -20.065 1.00 96.69 658 LEU A CA 1
ATOM 5211 C C . LEU A 1 658 ? 24.470 4.462 -18.782 1.00 96.69 658 LEU A C 1
ATOM 5213 O O . LEU A 1 658 ? 24.141 3.975 -17.705 1.00 96.69 658 LEU A O 1
ATOM 5217 N N . VAL A 1 659 ? 24.942 5.710 -18.878 1.00 97.06 659 VAL A N 1
ATOM 5218 C CA . VAL A 1 659 ? 25.066 6.603 -17.710 1.00 97.06 659 VAL A CA 1
ATOM 5219 C C . VAL A 1 659 ? 23.711 6.828 -17.032 1.00 97.06 659 VAL A C 1
ATOM 5221 O O . VAL A 1 659 ? 23.609 6.737 -15.807 1.00 97.06 659 VAL A O 1
ATOM 5224 N N . LEU A 1 660 ? 22.654 7.070 -17.814 1.00 96.19 660 LEU A N 1
ATOM 5225 C CA . LEU A 1 660 ? 21.288 7.206 -17.301 1.00 96.19 660 LEU A CA 1
ATOM 5226 C C . LEU A 1 660 ? 20.811 5.935 -16.583 1.00 96.19 660 LEU A C 1
ATOM 5228 O O . LEU A 1 660 ? 20.202 6.035 -15.517 1.00 96.19 660 LEU A O 1
ATOM 5232 N N . ASP A 1 661 ? 21.108 4.748 -17.120 1.00 95.88 661 ASP A N 1
ATOM 5233 C CA . ASP A 1 661 ? 20.788 3.464 -16.479 1.00 95.88 661 ASP A CA 1
ATOM 5234 C C . ASP A 1 661 ? 21.528 3.303 -15.142 1.00 95.88 661 ASP A C 1
ATOM 5236 O O . ASP A 1 661 ? 20.939 2.817 -14.177 1.00 95.88 661 ASP A O 1
ATOM 5240 N N . LYS A 1 662 ? 22.769 3.799 -15.033 1.00 96.25 662 LYS A N 1
ATOM 5241 C CA . LYS A 1 662 ? 23.549 3.800 -13.782 1.00 96.25 662 LYS A CA 1
ATOM 5242 C C . LYS A 1 662 ? 22.993 4.745 -12.726 1.00 96.25 662 LYS A C 1
ATOM 5244 O O . LYS A 1 662 ? 22.773 4.328 -11.588 1.00 96.25 662 LYS A O 1
ATOM 5249 N N . LEU A 1 663 ? 22.685 5.988 -13.098 1.00 96.06 663 LEU A N 1
ATOM 5250 C CA . LEU A 1 663 ? 22.003 6.931 -12.201 1.00 96.06 663 LEU A CA 1
ATOM 5251 C C . LEU A 1 663 ? 20.650 6.373 -11.746 1.00 96.06 663 LEU A C 1
ATOM 5253 O O . LEU A 1 663 ? 20.291 6.457 -10.571 1.00 96.06 663 LEU A O 1
ATOM 5257 N N . TYR A 1 664 ? 19.914 5.733 -12.653 1.00 92.62 664 TYR A N 1
ATOM 5258 C CA . TYR A 1 664 ? 18.680 5.052 -12.295 1.00 92.62 664 TYR A CA 1
ATOM 5259 C C . TYR A 1 664 ? 18.905 3.837 -11.387 1.00 92.62 664 TYR A C 1
ATOM 5261 O O . TYR A 1 664 ? 18.106 3.607 -10.477 1.00 92.62 664 TYR A O 1
ATOM 5269 N N . GLY A 1 665 ? 19.983 3.078 -11.587 1.00 93.44 665 GLY A N 1
ATOM 5270 C CA . GLY A 1 665 ? 20.397 1.978 -10.718 1.00 93.44 665 GLY A CA 1
ATOM 5271 C C . GLY A 1 665 ? 20.519 2.415 -9.259 1.00 93.44 665 GLY A C 1
ATOM 5272 O O . GLY A 1 665 ? 19.986 1.735 -8.375 1.00 93.44 665 GLY A O 1
ATOM 5273 N N . LEU A 1 666 ? 21.097 3.599 -9.020 1.00 95.62 666 LEU A N 1
ATOM 5274 C CA . LEU A 1 666 ? 21.157 4.232 -7.698 1.00 95.62 666 LEU A CA 1
ATOM 5275 C C . LEU A 1 666 ? 19.751 4.514 -7.148 1.00 95.62 666 LEU A C 1
ATOM 5277 O O . LEU A 1 666 ? 19.393 4.015 -6.081 1.00 95.62 666 LEU A O 1
ATOM 5281 N N . VAL A 1 667 ? 18.920 5.241 -7.901 1.00 94.69 667 VAL A N 1
ATOM 5282 C CA . VAL A 1 667 ? 17.548 5.606 -7.494 1.00 94.69 667 VAL A CA 1
ATOM 5283 C C . VAL A 1 667 ? 16.699 4.367 -7.185 1.00 94.69 667 VAL A C 1
ATOM 5285 O O . VAL A 1 667 ? 16.011 4.307 -6.164 1.00 94.69 667 VAL A O 1
ATOM 5288 N N . ARG A 1 668 ? 16.755 3.343 -8.043 1.00 91.56 668 ARG A N 1
ATOM 5289 C CA . ARG A 1 668 ? 16.018 2.085 -7.873 1.00 91.56 668 ARG A CA 1
ATOM 5290 C C . ARG A 1 668 ? 16.464 1.342 -6.620 1.00 91.56 668 ARG A C 1
ATOM 5292 O O . ARG A 1 668 ? 15.621 0.784 -5.923 1.00 91.56 668 ARG A O 1
ATOM 5299 N N . SER A 1 669 ? 17.761 1.339 -6.333 1.00 93.38 669 SER A N 1
ATOM 5300 C CA . SER A 1 669 ? 18.302 0.706 -5.133 1.00 93.38 669 SER A CA 1
ATOM 5301 C C . SER A 1 669 ? 17.885 1.459 -3.866 1.00 93.38 669 SER A C 1
ATOM 5303 O O . SER A 1 669 ? 17.519 0.816 -2.884 1.00 93.38 669 SER A O 1
ATOM 5305 N N . CYS A 1 670 ? 17.794 2.794 -3.909 1.00 95.56 670 CYS A N 1
ATOM 5306 C CA . CYS A 1 670 ? 17.213 3.590 -2.824 1.00 95.56 670 CYS A CA 1
ATOM 5307 C C . CYS A 1 670 ? 15.733 3.251 -2.580 1.00 95.56 670 CYS A C 1
ATOM 5309 O O . CYS A 1 670 ? 15.346 3.017 -1.435 1.00 95.56 670 CYS A O 1
ATOM 5311 N N . PHE A 1 671 ? 14.913 3.159 -3.636 1.00 92.88 671 PHE A N 1
ATOM 5312 C CA . PHE A 1 671 ? 13.513 2.723 -3.521 1.00 92.88 671 PHE A CA 1
ATOM 5313 C C . PHE A 1 671 ? 13.402 1.306 -2.948 1.00 92.88 671 PHE A C 1
ATOM 5315 O O . PHE A 1 671 ? 12.641 1.075 -2.011 1.00 92.88 671 PHE A O 1
ATOM 5322 N N . ALA A 1 672 ? 14.187 0.364 -3.477 1.00 90.75 672 ALA A N 1
ATOM 5323 C CA . ALA A 1 672 ? 14.191 -1.023 -3.024 1.00 90.75 672 ALA A CA 1
ATOM 5324 C C . ALA A 1 672 ? 14.613 -1.145 -1.554 1.00 90.75 672 ALA A C 1
ATOM 5326 O O . ALA A 1 672 ? 14.029 -1.934 -0.809 1.00 90.75 672 ALA A O 1
ATOM 5327 N N . TRP A 1 673 ? 15.590 -0.343 -1.122 1.00 94.62 673 TRP A N 1
ATOM 5328 C CA . TRP A 1 673 ? 15.977 -0.261 0.278 1.00 94.62 673 TRP A CA 1
ATOM 5329 C C . TRP A 1 673 ? 14.818 0.279 1.118 1.00 94.62 673 TRP A C 1
ATOM 5331 O O . TRP A 1 673 ? 14.369 -0.421 2.023 1.00 94.62 673 TRP A O 1
ATOM 5341 N N . ALA A 1 674 ? 14.263 1.446 0.776 1.00 94.88 674 ALA A N 1
ATOM 5342 C CA . ALA A 1 674 ? 13.185 2.090 1.530 1.00 94.88 674 ALA A CA 1
ATOM 5343 C C . ALA A 1 674 ? 11.933 1.199 1.662 1.00 94.88 674 ALA A C 1
ATOM 5345 O O . ALA A 1 674 ? 11.391 1.046 2.755 1.00 94.88 674 ALA A O 1
ATOM 5346 N N . GLU A 1 675 ? 11.504 0.554 0.573 1.00 90.94 675 GLU A N 1
ATOM 5347 C CA . GLU A 1 675 ? 10.353 -0.363 0.542 1.00 90.94 675 GLU A CA 1
ATOM 5348 C C . GLU A 1 675 ? 10.673 -1.773 1.074 1.00 90.94 675 GLU A C 1
ATOM 5350 O O . GLU A 1 675 ? 9.778 -2.623 1.185 1.00 90.94 675 GLU A O 1
ATOM 5355 N N . GLY A 1 676 ? 11.941 -2.064 1.359 1.00 90.19 676 GLY A N 1
ATOM 5356 C CA . GLY A 1 676 ? 12.378 -3.313 1.968 1.00 90.19 676 GLY A CA 1
ATOM 5357 C C . GLY A 1 676 ? 11.979 -3.409 3.443 1.00 90.19 676 GLY A C 1
ATOM 5358 O O . GLY A 1 676 ? 11.366 -2.510 4.012 1.00 90.19 676 GLY A O 1
ATOM 5359 N N . CYS A 1 677 ? 12.339 -4.515 4.088 1.00 90.50 677 CYS A N 1
ATOM 5360 C CA . CYS A 1 677 ? 12.126 -4.720 5.523 1.00 90.50 677 CYS A CA 1
ATOM 5361 C C . CYS A 1 677 ? 13.465 -4.867 6.261 1.00 90.50 677 CYS A C 1
ATOM 5363 O O . CYS A 1 677 ? 14.391 -5.466 5.699 1.00 90.50 677 CYS A O 1
ATOM 5365 N N . PRO A 1 678 ? 13.571 -4.405 7.520 1.00 89.81 678 PRO A N 1
ATOM 5366 C CA . PRO A 1 678 ? 14.812 -4.489 8.292 1.00 89.81 678 PRO A CA 1
ATOM 5367 C C . PRO A 1 678 ? 15.279 -5.939 8.499 1.00 89.81 678 PRO A C 1
ATOM 5369 O O . PRO A 1 678 ? 16.473 -6.222 8.424 1.00 89.81 678 PRO A O 1
ATOM 5372 N N . CYS A 1 679 ? 14.345 -6.887 8.645 1.00 84.19 679 CYS A N 1
ATOM 5373 C CA . CYS A 1 679 ? 14.657 -8.300 8.883 1.00 84.19 679 CYS A CA 1
ATOM 5374 C C . CYS A 1 679 ? 15.309 -9.029 7.695 1.00 84.19 679 CYS A C 1
ATOM 5376 O O . CYS A 1 679 ? 16.033 -9.993 7.920 1.00 84.19 679 CYS A O 1
ATOM 5378 N N . HIS A 1 680 ? 15.104 -8.569 6.453 1.00 84.56 680 HIS A N 1
ATOM 5379 C CA . HIS A 1 680 ? 15.603 -9.254 5.248 1.00 84.56 680 HIS A CA 1
ATOM 5380 C C . HIS A 1 680 ? 16.498 -8.378 4.350 1.00 84.56 680 HIS A C 1
ATOM 5382 O O . HIS A 1 680 ? 16.967 -8.867 3.328 1.00 84.56 680 HIS A O 1
ATOM 5388 N N . SER A 1 681 ? 16.790 -7.113 4.716 1.00 79.75 681 SER A N 1
ATOM 5389 C CA . SER A 1 681 ? 17.723 -6.216 3.971 1.00 79.75 681 SER A CA 1
ATOM 5390 C C . SER A 1 681 ? 19.058 -6.869 3.651 1.00 79.75 681 SER A C 1
ATOM 5392 O O . SER A 1 681 ? 19.645 -6.649 2.604 1.00 79.75 681 SER A O 1
ATOM 5394 N N . HIS A 1 682 ? 19.494 -7.636 4.642 1.00 78.94 682 HIS A N 1
ATOM 5395 C CA . HIS A 1 682 ? 20.605 -8.553 4.681 1.00 78.94 682 HIS A CA 1
ATOM 5396 C C . HIS A 1 682 ? 21.008 -9.341 3.457 1.00 78.94 682 HIS A C 1
ATOM 5398 O O . HIS A 1 682 ? 22.164 -9.673 3.212 1.00 78.94 682 HIS A O 1
ATOM 5404 N N . LEU A 1 683 ? 19.943 -9.826 2.836 1.00 80.62 683 LEU A N 1
ATOM 5405 C CA . LEU A 1 683 ? 19.939 -11.103 2.177 1.00 80.62 683 LEU A CA 1
ATOM 5406 C C . LEU A 1 683 ? 19.879 -10.827 0.690 1.00 80.62 683 LEU A C 1
ATOM 5408 O O . LEU A 1 683 ? 19.108 -9.980 0.230 1.00 80.62 683 LEU A O 1
ATOM 5412 N N . ASN A 1 684 ? 20.690 -11.550 -0.071 1.00 78.75 684 ASN A N 1
ATOM 5413 C CA . ASN A 1 684 ? 20.728 -11.342 -1.501 1.00 78.75 684 ASN A CA 1
ATOM 5414 C C . ASN A 1 684 ? 19.422 -11.847 -2.135 1.00 78.75 684 ASN A C 1
ATOM 5416 O O . ASN A 1 684 ? 19.176 -13.046 -2.262 1.00 78.75 684 ASN A O 1
ATOM 5420 N N . TRP A 1 685 ? 18.579 -10.903 -2.559 1.00 78.12 685 TRP A N 1
ATOM 5421 C CA . TRP A 1 685 ? 17.280 -11.169 -3.181 1.00 78.12 685 TRP A CA 1
ATOM 5422 C C . TRP A 1 685 ? 17.388 -12.038 -4.446 1.00 78.12 685 TRP A C 1
ATOM 5424 O O . TRP A 1 685 ? 16.441 -12.741 -4.807 1.00 78.12 685 TRP A O 1
ATOM 5434 N N . GLN A 1 686 ? 18.531 -11.997 -5.139 1.00 78.94 686 GLN A N 1
ATOM 5435 C CA . GLN A 1 686 ? 18.767 -12.777 -6.356 1.00 78.94 686 GLN A CA 1
ATOM 5436 C C . GLN A 1 686 ? 19.142 -14.233 -6.057 1.00 78.94 686 GLN A C 1
ATOM 5438 O O . GLN A 1 686 ? 18.806 -15.111 -6.851 1.00 78.94 686 GLN A O 1
ATOM 5443 N N . GLU A 1 687 ? 19.772 -14.487 -4.910 1.00 83.06 687 GLU A N 1
ATOM 5444 C CA . GLU A 1 687 ? 20.242 -15.818 -4.499 1.00 83.06 687 GLU A CA 1
ATOM 5445 C C . GLU A 1 687 ? 19.137 -16.685 -3.893 1.00 83.06 687 GLU A C 1
ATOM 5447 O O . GLU A 1 687 ? 19.272 -17.906 -3.833 1.00 83.06 687 GLU A O 1
ATOM 5452 N N . VAL A 1 688 ? 18.028 -16.076 -3.470 1.00 79.75 688 VAL A N 1
ATOM 5453 C CA . VAL A 1 688 ? 16.884 -16.808 -2.926 1.00 79.75 688 VAL A CA 1
ATOM 5454 C C . VAL A 1 688 ? 15.878 -17.214 -3.999 1.00 79.75 688 VAL A C 1
ATOM 5456 O O . VAL A 1 688 ? 15.724 -16.575 -5.044 1.00 79.75 688 VAL A O 1
ATOM 5459 N N . ASP A 1 689 ? 15.161 -18.302 -3.732 1.00 83.62 689 ASP A N 1
ATOM 5460 C CA . ASP A 1 689 ? 14.123 -18.807 -4.619 1.00 83.62 689 ASP A CA 1
ATOM 5461 C C . ASP A 1 689 ? 12.943 -17.817 -4.751 1.00 83.62 689 ASP A C 1
ATOM 5463 O O . ASP A 1 689 ? 12.754 -16.881 -3.966 1.00 83.62 689 ASP A O 1
ATOM 5467 N N . ALA A 1 690 ? 12.122 -18.015 -5.786 1.00 80.12 690 ALA A N 1
ATOM 5468 C CA . ALA A 1 690 ? 11.023 -17.110 -6.113 1.00 80.12 690 ALA A CA 1
ATOM 5469 C C . ALA A 1 690 ? 9.977 -16.973 -4.994 1.00 80.12 690 ALA A C 1
ATOM 5471 O O . ALA A 1 690 ? 9.355 -15.921 -4.867 1.00 80.12 690 ALA A O 1
ATOM 5472 N N . GLN A 1 691 ? 9.780 -18.000 -4.177 1.00 76.38 691 GLN A N 1
ATOM 5473 C CA . GLN A 1 691 ? 8.782 -17.983 -3.122 1.00 76.38 691 GLN A CA 1
ATOM 5474 C C . GLN A 1 691 ? 9.303 -17.300 -1.862 1.00 76.38 691 GLN A C 1
ATOM 5476 O O . GLN A 1 691 ? 8.551 -16.567 -1.220 1.00 76.38 691 GLN A O 1
ATOM 5481 N N . THR A 1 692 ? 10.573 -17.488 -1.519 1.00 77.12 692 THR A N 1
ATOM 5482 C CA . THR A 1 692 ? 11.222 -16.714 -0.461 1.00 77.12 692 THR A CA 1
ATOM 5483 C C . THR A 1 692 ? 11.154 -15.223 -0.794 1.00 77.12 692 THR A C 1
ATOM 5485 O O . THR A 1 692 ? 10.654 -14.439 0.016 1.00 77.12 692 THR A O 1
ATOM 5488 N N . ARG A 1 693 ? 11.488 -14.834 -2.037 1.00 81.06 693 ARG A N 1
ATOM 5489 C CA . ARG A 1 693 ? 11.292 -13.451 -2.521 1.00 81.06 693 ARG A CA 1
ATOM 5490 C C . ARG A 1 693 ? 9.864 -12.962 -2.326 1.00 81.06 693 ARG A C 1
ATOM 5492 O O . ARG A 1 693 ? 9.643 -11.852 -1.854 1.00 81.06 693 ARG A O 1
ATOM 5499 N N . LYS A 1 694 ? 8.890 -13.797 -2.671 1.00 80.62 694 LYS A N 1
ATOM 5500 C CA . LYS A 1 694 ? 7.466 -13.496 -2.544 1.00 80.62 694 LYS A CA 1
ATOM 5501 C C . LYS A 1 694 ? 7.036 -13.304 -1.085 1.00 80.62 694 LYS A C 1
ATOM 5503 O O . LYS A 1 694 ? 6.362 -12.329 -0.769 1.00 80.62 694 LYS A O 1
ATOM 5508 N N . ARG A 1 695 ? 7.481 -14.166 -0.168 1.00 75.56 695 ARG A N 1
ATOM 5509 C CA . ARG A 1 695 ? 7.231 -14.023 1.276 1.00 75.56 695 ARG A CA 1
ATOM 5510 C C . ARG A 1 695 ? 7.837 -12.743 1.817 1.00 75.56 695 ARG A C 1
ATOM 5512 O O . ARG A 1 695 ? 7.127 -11.959 2.442 1.00 75.56 695 ARG A O 1
ATOM 5519 N N . TRP A 1 696 ? 9.099 -12.478 1.493 1.00 83.38 696 TRP A N 1
ATOM 5520 C CA . TRP A 1 696 ? 9.759 -11.224 1.846 1.00 83.38 696 TRP A CA 1
ATOM 5521 C C . TRP A 1 696 ? 9.026 -10.027 1.256 1.00 83.38 696 TRP A C 1
ATOM 5523 O O . TRP A 1 696 ? 8.872 -9.014 1.932 1.00 83.38 696 TRP A O 1
ATOM 5533 N N . SER A 1 697 ? 8.481 -10.167 0.044 1.00 82.44 697 SER A N 1
ATOM 5534 C CA . SER A 1 697 ? 7.664 -9.133 -0.584 1.00 82.44 697 SER A CA 1
ATOM 5535 C C . SER A 1 697 ? 6.348 -8.867 0.162 1.00 82.44 697 SER A C 1
ATOM 5537 O O . SER A 1 697 ? 5.838 -7.750 0.093 1.00 82.44 697 SER A O 1
ATOM 5539 N N . SER A 1 698 ? 5.855 -9.852 0.919 1.00 81.56 698 SER A N 1
ATOM 5540 C CA . SER A 1 698 ? 4.672 -9.781 1.785 1.00 81.56 698 SER A CA 1
ATOM 5541 C C . SER A 1 698 ? 4.998 -9.569 3.270 1.00 81.56 698 SER A C 1
ATOM 5543 O O . SER A 1 698 ? 4.105 -9.659 4.113 1.00 81.56 698 SER A O 1
ATOM 5545 N N . CYS A 1 699 ? 6.265 -9.337 3.629 1.00 85.56 699 CYS A N 1
ATOM 5546 C CA . CYS A 1 699 ? 6.662 -9.161 5.023 1.00 85.56 699 CYS A CA 1
ATOM 5547 C C . CYS A 1 699 ? 5.935 -7.941 5.635 1.00 85.56 699 CYS A C 1
ATOM 5549 O O . CYS A 1 699 ? 5.967 -6.860 5.041 1.00 85.56 699 CYS A O 1
ATOM 5551 N N . PRO A 1 700 ? 5.306 -8.064 6.821 1.00 85.69 700 PRO A N 1
ATOM 5552 C CA . PRO A 1 700 ? 4.574 -6.967 7.453 1.00 85.69 700 PRO A CA 1
ATOM 5553 C C . PRO A 1 700 ? 5.498 -5.828 7.898 1.00 85.69 700 PRO A C 1
ATOM 5555 O O . PRO A 1 700 ? 5.033 -4.712 8.097 1.00 85.69 700 PRO A O 1
ATOM 5558 N N . LEU A 1 701 ? 6.809 -6.084 8.003 1.00 90.06 701 LEU A N 1
ATOM 5559 C CA . LEU A 1 701 ? 7.815 -5.075 8.340 1.00 90.06 701 LEU A CA 1
ATOM 5560 C C . LEU A 1 701 ? 8.340 -4.296 7.124 1.00 90.06 701 LEU A C 1
ATOM 5562 O O . LEU A 1 701 ? 9.269 -3.500 7.257 1.00 90.06 701 LEU A O 1
ATOM 5566 N N . ARG A 1 702 ? 7.802 -4.523 5.918 1.00 89.94 702 ARG A N 1
ATOM 5567 C CA . ARG A 1 702 ? 8.191 -3.735 4.741 1.00 89.94 702 ARG A CA 1
ATOM 5568 C C . ARG A 1 702 ? 7.835 -2.267 4.925 1.00 89.94 702 ARG A C 1
ATOM 5570 O O . ARG A 1 702 ? 6.719 -1.939 5.320 1.00 89.94 702 ARG A O 1
ATOM 5577 N N . GLY A 1 703 ? 8.785 -1.393 4.607 1.00 90.94 703 GLY A N 1
ATOM 5578 C CA . GLY A 1 703 ? 8.631 0.046 4.786 1.00 90.94 703 GLY A CA 1
ATOM 5579 C C . GLY A 1 703 ? 8.790 0.536 6.229 1.00 90.94 703 GLY A C 1
ATOM 5580 O O . GLY A 1 703 ? 8.694 1.741 6.465 1.00 90.94 703 GLY A O 1
ATOM 5581 N N . LEU A 1 704 ? 9.041 -0.366 7.189 1.00 93.81 704 LEU A N 1
ATOM 5582 C CA . LEU A 1 704 ? 9.254 -0.053 8.608 1.00 93.81 704 LEU A CA 1
ATOM 5583 C C . LEU A 1 704 ? 10.751 0.089 8.910 1.00 93.81 704 LEU A C 1
ATOM 5585 O O . LEU A 1 704 ? 11.297 -0.628 9.743 1.00 93.81 704 LEU A O 1
ATOM 5589 N N . ARG A 1 705 ? 11.425 0.976 8.169 1.00 95.81 705 ARG A N 1
ATOM 5590 C CA . ARG A 1 705 ? 12.867 1.264 8.307 1.00 95.81 705 ARG A CA 1
ATOM 5591 C C . ARG A 1 705 ? 13.170 2.555 9.062 1.00 95.81 705 ARG A C 1
ATOM 5593 O O . ARG A 1 705 ? 14.258 3.112 8.940 1.00 95.81 705 ARG A O 1
ATOM 5600 N N . PHE A 1 706 ? 12.191 3.087 9.788 1.00 97.62 706 PHE A N 1
ATOM 5601 C CA . PHE A 1 706 ? 12.369 4.344 10.506 1.00 97.62 706 PHE A CA 1
ATOM 5602 C C . PHE A 1 706 ? 13.608 4.332 11.430 1.00 97.62 706 PHE A C 1
ATOM 5604 O O . PHE A 1 706 ? 14.399 5.272 11.332 1.00 97.62 706 PHE A O 1
ATOM 5611 N N . PRO A 1 707 ? 13.874 3.273 12.229 1.00 98.25 707 PRO A N 1
ATOM 5612 C CA . PRO A 1 707 ? 15.081 3.216 13.055 1.00 98.25 707 PRO A CA 1
ATOM 5613 C C . PRO A 1 707 ? 16.390 3.279 12.257 1.00 98.25 707 PRO A C 1
ATOM 5615 O O . PRO A 1 707 ? 17.305 3.998 12.650 1.00 98.25 707 PRO A O 1
ATOM 5618 N N . GLU A 1 708 ? 16.480 2.559 11.136 1.00 98.25 708 GLU A N 1
ATOM 5619 C CA . GLU A 1 708 ? 17.656 2.519 10.256 1.00 98.25 708 GLU A CA 1
ATOM 5620 C C . GLU A 1 708 ? 17.921 3.884 9.602 1.00 98.25 708 GLU A C 1
ATOM 5622 O O . GLU A 1 708 ? 19.061 4.343 9.542 1.00 98.25 708 GLU A O 1
ATOM 5627 N N . VAL A 1 709 ? 16.873 4.588 9.156 1.00 98.00 709 VAL A N 1
ATOM 5628 C CA . VAL A 1 709 ? 17.028 5.939 8.585 1.00 98.00 709 VAL A CA 1
ATOM 5629 C C . VAL A 1 709 ? 17.522 6.923 9.649 1.00 98.00 709 VAL A C 1
ATOM 5631 O O . VAL A 1 709 ? 18.459 7.677 9.391 1.00 98.00 709 VAL A O 1
ATOM 5634 N N . CYS A 1 710 ? 16.966 6.874 10.863 1.00 98.38 710 CYS A N 1
ATOM 5635 C CA . CYS A 1 710 ? 17.420 7.693 11.994 1.00 98.38 710 CYS A CA 1
ATOM 5636 C C . CYS A 1 710 ? 18.861 7.389 12.430 1.00 98.38 710 CYS A C 1
ATOM 5638 O O . CYS A 1 710 ? 19.547 8.277 12.940 1.00 98.38 710 CYS A O 1
ATOM 5640 N N . ALA A 1 711 ? 19.316 6.147 12.244 1.00 98.06 711 ALA A N 1
ATOM 5641 C CA . ALA A 1 711 ? 20.683 5.725 12.532 1.00 98.06 711 ALA A CA 1
ATOM 5642 C C . ALA A 1 711 ? 21.700 6.174 11.465 1.00 98.06 711 ALA A C 1
ATOM 5644 O O . ALA A 1 711 ? 22.899 6.178 11.736 1.00 98.06 711 ALA A O 1
ATOM 5645 N N . GLY A 1 712 ? 21.234 6.598 10.284 1.00 97.19 712 GLY A N 1
ATOM 5646 C CA . GLY A 1 712 ? 22.084 7.012 9.164 1.00 97.19 712 GLY A CA 1
ATOM 5647 C C . GLY A 1 712 ? 22.393 5.901 8.155 1.00 97.19 712 GLY A C 1
ATOM 5648 O O . GLY A 1 712 ? 23.121 6.150 7.193 1.00 97.19 712 GLY A O 1
ATOM 5649 N N . ASP A 1 713 ? 21.799 4.713 8.300 1.00 97.56 713 ASP A N 1
ATOM 5650 C CA . ASP A 1 713 ? 22.061 3.555 7.432 1.00 97.56 713 ASP A CA 1
ATOM 5651 C C . ASP A 1 713 ? 21.739 3.835 5.960 1.00 97.56 713 ASP A C 1
ATOM 5653 O O . ASP A 1 713 ? 22.387 3.290 5.065 1.00 97.56 713 ASP A O 1
ATOM 5657 N N . PHE A 1 714 ? 20.755 4.702 5.693 1.00 97.38 714 PHE A N 1
ATOM 5658 C CA . PHE A 1 714 ? 20.421 5.124 4.333 1.00 97.38 714 PHE A CA 1
ATOM 5659 C C . PHE A 1 714 ? 21.619 5.785 3.637 1.00 97.38 714 PHE A C 1
ATOM 5661 O O . PHE A 1 714 ? 21.911 5.460 2.488 1.00 97.38 714 PHE A O 1
ATOM 5668 N N . PHE A 1 715 ? 22.355 6.658 4.335 1.00 96.62 715 PHE A N 1
ATOM 5669 C CA . PHE A 1 715 ? 23.545 7.306 3.778 1.00 96.62 715 PHE A CA 1
ATOM 5670 C C . PHE A 1 715 ? 24.694 6.318 3.588 1.00 96.62 715 PHE A C 1
ATOM 5672 O O . PHE A 1 715 ? 25.352 6.350 2.551 1.00 96.62 715 PHE A O 1
ATOM 5679 N N . SER A 1 716 ? 24.916 5.410 4.543 1.00 95.75 716 SER A N 1
ATOM 5680 C CA . SER A 1 716 ? 25.941 4.366 4.414 1.00 95.75 716 SER A CA 1
ATOM 5681 C C . SER A 1 716 ? 25.679 3.450 3.214 1.00 95.75 716 SER A C 1
ATOM 5683 O O . SER A 1 716 ? 26.591 3.132 2.446 1.00 95.75 716 SER A O 1
ATOM 5685 N N . MET A 1 717 ? 24.417 3.060 3.023 1.00 95.69 717 MET A N 1
ATOM 5686 C CA . MET A 1 717 ? 23.968 2.289 1.868 1.00 95.69 717 MET A CA 1
ATOM 5687 C C . MET A 1 717 ? 24.142 3.076 0.565 1.00 95.69 717 MET A C 1
ATOM 5689 O O . MET A 1 717 ? 24.751 2.563 -0.374 1.00 95.69 717 MET A O 1
ATOM 5693 N N . PHE A 1 718 ? 23.694 4.333 0.516 1.00 96.94 718 PHE A N 1
ATOM 5694 C CA . PHE A 1 718 ? 23.808 5.163 -0.681 1.00 96.94 718 PHE A CA 1
ATOM 5695 C C . PHE A 1 718 ? 25.268 5.413 -1.086 1.00 96.94 718 PHE A C 1
ATOM 5697 O O . PHE A 1 718 ? 25.605 5.258 -2.257 1.00 96.94 718 PHE A O 1
ATOM 5704 N N . ALA A 1 719 ? 26.158 5.698 -0.131 1.00 96.31 719 ALA A N 1
ATOM 5705 C CA . ALA A 1 719 ? 27.585 5.885 -0.397 1.00 96.31 719 ALA A CA 1
ATOM 5706 C C . ALA A 1 719 ? 28.237 4.620 -0.988 1.00 96.31 719 ALA A C 1
ATOM 5708 O O . ALA A 1 719 ? 29.037 4.700 -1.922 1.00 96.31 719 ALA A O 1
ATOM 5709 N N . SER A 1 720 ? 27.849 3.441 -0.488 1.00 95.25 720 SER A N 1
ATOM 5710 C CA . SER A 1 720 ? 28.323 2.153 -1.012 1.00 95.25 720 SER A CA 1
ATOM 5711 C C . SER A 1 720 ? 27.869 1.932 -2.460 1.00 95.25 720 SER A C 1
ATOM 5713 O O . SER A 1 720 ? 28.670 1.544 -3.311 1.00 95.25 720 SER A O 1
ATOM 5715 N N . LEU A 1 721 ? 26.604 2.242 -2.761 1.00 95.00 721 LEU A N 1
ATOM 5716 C CA . LEU A 1 721 ? 26.058 2.158 -4.117 1.00 95.00 721 LEU A CA 1
ATOM 5717 C C . LEU A 1 721 ? 26.733 3.135 -5.083 1.00 95.00 721 LEU A C 1
ATOM 5719 O O . LEU A 1 721 ? 27.059 2.752 -6.203 1.00 95.00 721 LEU A O 1
ATOM 5723 N N . GLN A 1 722 ? 26.969 4.380 -4.659 1.00 95.44 722 GLN A N 1
ATOM 5724 C CA . GLN A 1 722 ? 27.645 5.383 -5.486 1.00 95.44 722 GLN A CA 1
ATOM 5725 C C . GLN A 1 722 ? 29.037 4.914 -5.912 1.00 95.44 722 GLN A C 1
ATOM 5727 O O . GLN A 1 722 ? 29.418 5.113 -7.063 1.00 95.44 722 GLN A O 1
ATOM 5732 N N . MET A 1 723 ? 29.786 4.286 -5.001 1.00 94.75 723 MET A N 1
ATOM 5733 C CA . MET A 1 723 ? 31.104 3.735 -5.314 1.00 94.75 723 MET A CA 1
ATOM 5734 C C . MET A 1 723 ? 31.004 2.566 -6.300 1.00 94.75 723 MET A C 1
ATOM 5736 O O . MET A 1 723 ? 31.764 2.507 -7.264 1.00 94.75 723 MET A O 1
ATOM 5740 N N . GLN A 1 724 ? 30.051 1.657 -6.085 1.00 94.25 724 GLN A N 1
ATOM 5741 C CA . GLN A 1 724 ? 29.851 0.497 -6.951 1.00 94.25 724 GLN A CA 1
ATOM 5742 C C . GLN A 1 724 ? 29.467 0.904 -8.382 1.00 94.25 724 GLN A C 1
ATOM 5744 O O . GLN A 1 724 ? 30.091 0.433 -9.330 1.00 94.25 724 GLN A O 1
ATOM 5749 N N . GLU A 1 725 ? 28.482 1.790 -8.551 1.00 94.44 725 GLU A N 1
ATOM 5750 C CA . GLU A 1 725 ? 28.038 2.216 -9.885 1.00 94.44 725 GLU A CA 1
ATOM 5751 C C . GLU A 1 725 ? 29.089 3.077 -10.598 1.00 94.44 725 GLU A C 1
ATOM 5753 O O . GLU A 1 725 ? 29.215 2.985 -11.816 1.00 94.44 725 GLU A O 1
ATOM 5758 N N . ALA A 1 726 ? 29.888 3.865 -9.865 1.00 94.19 726 ALA A N 1
ATOM 5759 C CA . ALA A 1 726 ? 31.004 4.611 -10.449 1.00 94.19 726 ALA A CA 1
ATOM 5760 C C . ALA A 1 726 ? 32.081 3.675 -11.023 1.00 94.19 726 ALA A C 1
ATOM 5762 O O . ALA A 1 726 ? 32.539 3.872 -12.150 1.00 94.19 726 ALA A O 1
ATOM 5763 N N . LEU A 1 727 ? 32.461 2.635 -10.269 1.00 93.31 727 LEU A N 1
ATOM 5764 C CA . LEU A 1 727 ? 33.422 1.626 -10.726 1.00 93.31 727 LEU A CA 1
ATOM 5765 C C . LEU A 1 727 ? 32.889 0.840 -11.928 1.00 93.31 727 LEU A C 1
ATOM 5767 O O . LEU A 1 727 ? 33.615 0.626 -12.900 1.00 93.31 727 LEU A O 1
ATOM 5771 N N . ASP A 1 728 ? 31.620 0.437 -11.882 1.00 93.00 728 ASP A N 1
ATOM 5772 C CA . ASP A 1 728 ? 31.002 -0.316 -12.970 1.00 93.00 728 ASP A CA 1
ATOM 5773 C C . ASP A 1 728 ? 30.880 0.528 -14.248 1.00 93.00 728 ASP A C 1
ATOM 5775 O O . ASP A 1 728 ? 31.252 0.066 -15.331 1.00 93.00 728 ASP A O 1
ATOM 5779 N N . LEU A 1 729 ? 30.468 1.795 -14.123 1.00 93.69 729 LEU A N 1
ATOM 5780 C CA . LEU A 1 729 ? 30.406 2.739 -15.238 1.00 93.69 729 LEU A CA 1
ATOM 5781 C C . LEU A 1 729 ? 31.782 2.949 -15.879 1.00 93.69 729 LEU A C 1
ATOM 5783 O O . LEU A 1 729 ? 31.896 2.870 -17.102 1.00 93.69 729 LEU A O 1
ATOM 5787 N N . ALA A 1 730 ? 32.825 3.155 -15.069 1.00 90.00 730 ALA A N 1
ATOM 5788 C CA . ALA A 1 730 ? 34.192 3.317 -15.562 1.00 90.00 730 ALA A CA 1
ATOM 5789 C C . ALA A 1 730 ? 34.680 2.092 -16.354 1.00 90.00 730 ALA A C 1
ATOM 5791 O O . ALA A 1 730 ? 35.429 2.247 -17.314 1.00 90.00 730 ALA A O 1
ATOM 5792 N N . SER A 1 731 ? 34.234 0.886 -15.983 1.00 89.81 731 SER A N 1
ATOM 5793 C CA . SER A 1 731 ? 34.583 -0.354 -16.691 1.00 89.81 731 SER A CA 1
ATOM 5794 C C . SER A 1 731 ? 33.738 -0.625 -17.944 1.00 89.81 731 SER A C 1
ATOM 5796 O O . SER A 1 731 ? 34.188 -1.333 -18.843 1.00 89.81 731 SER A O 1
ATOM 5798 N N . THR A 1 732 ? 32.522 -0.071 -18.013 1.00 89.94 732 THR A N 1
ATOM 5799 C CA . THR A 1 732 ? 31.540 -0.380 -19.069 1.00 89.94 732 THR A CA 1
ATOM 5800 C C . THR A 1 732 ? 31.485 0.682 -20.171 1.00 89.94 732 THR A C 1
ATOM 5802 O O . THR A 1 732 ? 31.034 0.391 -21.283 1.00 89.94 732 THR A O 1
ATOM 5805 N N . LEU A 1 733 ? 31.931 1.915 -19.903 1.00 89.75 733 LEU A N 1
ATOM 5806 C CA . LEU A 1 733 ? 32.017 2.960 -20.925 1.00 89.75 733 LEU A CA 1
ATOM 5807 C C . LEU A 1 733 ? 32.949 2.512 -22.057 1.00 89.75 733 LEU A C 1
ATOM 5809 O O . LEU A 1 733 ? 34.126 2.236 -21.848 1.00 89.75 733 LEU A O 1
ATOM 5813 N N . ALA A 1 734 ? 32.395 2.424 -23.266 1.00 76.31 734 ALA A N 1
ATOM 5814 C CA . ALA A 1 734 ? 33.089 1.860 -24.413 1.00 76.31 734 ALA A CA 1
ATOM 5815 C C . ALA A 1 734 ? 34.322 2.686 -24.820 1.00 76.31 734 ALA A C 1
ATOM 5817 O O . ALA A 1 734 ? 34.357 3.910 -24.686 1.00 76.31 734 ALA A O 1
ATOM 5818 N N . ASP A 1 735 ? 35.294 2.028 -25.449 1.00 78.25 735 ASP A N 1
ATOM 5819 C CA . ASP A 1 735 ? 36.424 2.692 -26.121 1.00 78.25 735 ASP A CA 1
ATOM 5820 C C . ASP A 1 735 ? 36.027 3.441 -27.401 1.00 78.25 735 ASP A C 1
ATOM 5822 O O . ASP A 1 735 ? 36.843 4.131 -27.998 1.00 78.25 735 ASP A O 1
ATOM 5826 N N . ALA A 1 736 ? 34.766 3.322 -27.821 1.00 81.31 736 ALA A N 1
ATOM 5827 C CA . ALA A 1 736 ? 34.251 3.911 -29.053 1.00 81.31 736 ALA A CA 1
ATOM 5828 C C . ALA A 1 736 ? 33.776 5.375 -28.926 1.00 81.31 736 ALA A C 1
ATOM 5830 O O . ALA A 1 736 ? 33.373 5.943 -29.939 1.00 81.31 736 ALA A O 1
ATOM 5831 N N . VAL A 1 737 ? 33.769 5.962 -27.723 1.00 93.06 737 VAL A N 1
ATOM 5832 C CA . VAL A 1 737 ? 33.512 7.404 -27.516 1.00 93.06 737 VAL A CA 1
ATOM 5833 C C . VAL A 1 737 ? 34.828 8.166 -27.428 1.00 93.06 737 VAL A C 1
ATOM 5835 O O . VAL A 1 737 ? 35.828 7.606 -26.968 1.00 93.06 737 VAL A O 1
ATOM 5838 N N . THR A 1 738 ? 34.842 9.434 -27.846 1.00 94.50 738 THR A N 1
ATOM 5839 C CA . THR A 1 738 ? 36.050 10.262 -27.698 1.00 94.50 738 THR A CA 1
ATOM 5840 C C . THR A 1 738 ? 36.358 10.522 -26.223 1.00 94.50 738 THR A C 1
ATOM 5842 O O . THR A 1 738 ? 35.513 10.328 -25.344 1.00 94.50 738 THR A O 1
ATOM 5845 N N . GLU A 1 739 ? 37.579 10.959 -25.920 1.00 93.00 739 GLU A N 1
ATOM 5846 C CA . GLU A 1 739 ? 37.955 11.297 -24.546 1.00 93.00 739 GLU A CA 1
ATOM 5847 C C . GLU A 1 739 ? 37.116 12.470 -24.012 1.00 93.00 739 GLU A C 1
ATOM 5849 O O . GLU A 1 739 ? 36.663 12.442 -22.869 1.00 93.00 739 GLU A O 1
ATOM 5854 N N . GLU A 1 740 ? 36.825 13.465 -24.853 1.00 94.88 740 GLU A N 1
ATOM 5855 C CA . GLU A 1 740 ? 35.969 14.604 -24.513 1.00 94.88 740 GLU A CA 1
ATOM 5856 C C . GLU A 1 740 ? 34.535 14.164 -24.209 1.00 94.88 740 GLU A C 1
ATOM 5858 O O . GLU A 1 740 ? 33.962 14.565 -23.196 1.00 94.88 740 GLU A O 1
ATOM 5863 N N . GLU A 1 741 ? 33.969 13.300 -25.053 1.00 94.75 741 GLU A N 1
ATOM 5864 C CA . GLU A 1 741 ? 32.645 12.707 -24.865 1.00 94.75 741 GLU A CA 1
ATOM 5865 C C . GLU A 1 741 ? 32.574 11.872 -23.583 1.00 94.75 741 GLU A C 1
ATOM 5867 O O . GLU A 1 741 ? 31.638 12.010 -22.792 1.00 94.75 741 GLU A O 1
ATOM 5872 N N . ARG A 1 742 ? 33.588 11.034 -23.344 1.00 94.88 742 ARG A N 1
ATOM 5873 C CA . ARG A 1 742 ? 33.715 10.229 -22.127 1.00 94.88 742 ARG A CA 1
ATOM 5874 C C . ARG A 1 742 ? 33.770 11.121 -20.888 1.00 94.88 742 ARG A C 1
ATOM 5876 O O . ARG A 1 742 ? 33.055 10.860 -19.923 1.00 94.88 742 ARG A O 1
ATOM 5883 N N . ASN A 1 743 ? 34.566 12.186 -20.923 1.00 93.75 743 ASN A N 1
ATOM 5884 C CA . ASN A 1 743 ? 34.687 13.141 -19.825 1.00 93.75 743 ASN A CA 1
ATOM 5885 C C . ASN A 1 743 ? 33.382 13.909 -19.582 1.00 93.75 743 ASN A C 1
ATOM 5887 O O . ASN A 1 743 ? 33.026 14.141 -18.428 1.00 93.75 743 ASN A O 1
ATOM 5891 N N . ALA A 1 744 ? 32.645 14.269 -20.636 1.00 95.00 744 ALA A N 1
ATOM 5892 C CA . ALA A 1 744 ? 31.331 14.894 -20.509 1.00 95.00 744 ALA A CA 1
ATOM 5893 C C . ALA A 1 744 ? 30.317 13.953 -19.836 1.00 95.00 744 ALA A C 1
ATOM 5895 O O . ALA A 1 744 ? 29.624 14.354 -18.905 1.00 95.00 744 ALA A O 1
ATOM 5896 N N . LEU A 1 745 ? 30.282 12.683 -20.246 1.00 95.88 745 LEU A N 1
ATOM 5897 C CA . LEU A 1 745 ? 29.402 11.665 -19.666 1.00 95.88 745 LEU A CA 1
ATOM 5898 C C . LEU A 1 745 ? 29.729 11.356 -18.200 1.00 95.88 745 LEU A C 1
ATOM 5900 O O . LEU A 1 745 ? 28.822 11.249 -17.374 1.00 95.88 745 LEU A O 1
ATOM 5904 N N . LEU A 1 746 ? 31.016 11.238 -17.865 1.00 95.62 746 LEU A N 1
ATOM 5905 C CA . LEU A 1 746 ? 31.460 11.063 -16.482 1.00 95.62 746 LEU A CA 1
ATOM 5906 C C . LEU A 1 746 ? 31.130 12.293 -15.635 1.00 95.62 746 LEU A C 1
ATOM 5908 O O . LEU A 1 746 ? 30.654 12.142 -14.517 1.00 95.62 746 LEU A O 1
ATOM 5912 N N . ARG A 1 747 ? 31.306 13.505 -16.171 1.00 96.19 747 ARG A N 1
ATOM 5913 C CA . ARG A 1 747 ? 30.918 14.740 -15.480 1.00 96.19 747 ARG A CA 1
ATOM 5914 C C . ARG A 1 747 ? 29.422 14.769 -15.173 1.00 96.19 747 ARG A C 1
ATOM 5916 O O . ARG A 1 747 ? 29.058 15.052 -14.038 1.00 96.19 747 ARG A O 1
ATOM 5923 N N . ASP A 1 748 ? 28.566 14.433 -16.134 1.00 96.81 748 ASP A N 1
ATOM 5924 C CA . ASP A 1 748 ? 27.118 14.379 -15.904 1.00 96.81 748 ASP A CA 1
ATOM 5925 C C . ASP A 1 748 ? 26.739 13.312 -14.866 1.00 96.81 748 ASP A C 1
ATOM 5927 O O . ASP A 1 748 ? 25.865 13.553 -14.032 1.00 96.81 748 ASP A O 1
ATOM 5931 N N . PHE A 1 749 ? 27.415 12.157 -14.860 1.00 97.25 749 PHE A N 1
ATOM 5932 C CA . PHE A 1 749 ? 27.243 11.147 -13.812 1.00 97.25 749 PHE A CA 1
ATOM 5933 C C . PHE A 1 749 ? 27.622 11.686 -12.424 1.00 97.25 749 PHE A C 1
ATOM 5935 O O . PHE A 1 749 ? 26.873 11.511 -11.460 1.00 97.25 749 PHE A O 1
ATOM 5942 N N . GLU A 1 750 ? 28.766 12.365 -12.326 1.00 97.38 750 GLU A N 1
ATOM 5943 C CA . GLU A 1 750 ? 29.264 12.990 -11.099 1.00 97.38 750 GLU A CA 1
ATOM 5944 C C . GLU A 1 750 ? 28.311 14.077 -10.580 1.00 97.38 750 GLU A C 1
ATOM 5946 O O . GLU A 1 750 ? 27.951 14.075 -9.400 1.00 97.38 750 GLU A O 1
ATOM 5951 N N . ILE A 1 751 ? 27.821 14.944 -11.470 1.00 97.56 751 ILE A N 1
ATOM 5952 C CA . ILE A 1 751 ? 26.804 15.956 -11.159 1.00 97.56 751 ILE A CA 1
ATOM 5953 C C . ILE A 1 751 ? 25.520 15.283 -10.667 1.00 97.56 751 ILE A C 1
ATOM 5955 O O . ILE A 1 751 ? 24.989 15.658 -9.623 1.00 97.56 751 ILE A O 1
ATOM 5959 N N . GLY A 1 752 ? 25.038 14.252 -11.367 1.00 96.88 752 GLY A N 1
ATOM 5960 C CA . GLY A 1 752 ? 23.811 13.544 -11.006 1.00 96.88 752 GLY A CA 1
ATOM 5961 C C . GLY A 1 752 ? 23.896 12.876 -9.632 1.00 96.88 752 GLY A C 1
ATOM 5962 O O . GLY A 1 752 ? 22.993 13.023 -8.803 1.00 96.88 752 GLY A O 1
ATOM 5963 N N . ARG A 1 753 ? 25.000 12.176 -9.337 1.00 96.69 753 ARG A N 1
ATOM 5964 C CA . ARG A 1 753 ? 25.191 11.548 -8.019 1.00 96.69 753 ARG A CA 1
ATOM 5965 C C . ARG A 1 753 ? 25.417 12.581 -6.912 1.00 96.69 753 ARG A C 1
ATOM 5967 O O . ARG A 1 753 ? 24.919 12.375 -5.804 1.00 96.69 753 ARG A O 1
ATOM 5974 N N . GLY A 1 754 ? 26.118 13.679 -7.204 1.00 97.31 754 GLY A N 1
ATOM 5975 C CA . GLY A 1 754 ? 26.322 14.797 -6.282 1.00 97.31 754 GLY A CA 1
ATOM 5976 C C . GLY A 1 754 ? 25.010 15.501 -5.938 1.00 97.31 754 GLY A C 1
ATOM 5977 O O . GLY A 1 754 ? 24.729 15.740 -4.766 1.00 97.31 754 GLY A O 1
ATOM 5978 N N . HIS A 1 755 ? 24.152 15.725 -6.935 1.00 97.00 755 HIS A N 1
ATOM 5979 C CA . HIS A 1 755 ? 22.813 16.276 -6.750 1.00 97.00 755 HIS A CA 1
ATOM 5980 C C . HIS A 1 755 ? 21.953 15.399 -5.830 1.00 97.00 755 HIS A C 1
ATOM 5982 O O . HIS A 1 755 ? 21.375 15.899 -4.867 1.00 97.00 755 HIS A O 1
ATOM 5988 N N . MET A 1 756 ? 21.911 14.082 -6.066 1.00 96.94 756 MET A N 1
ATOM 5989 C CA . MET A 1 756 ? 21.181 13.164 -5.181 1.00 96.94 756 MET A CA 1
ATOM 5990 C C . MET A 1 756 ? 21.714 13.206 -3.746 1.00 96.94 756 MET A C 1
ATOM 5992 O O . MET A 1 756 ? 20.924 13.268 -2.807 1.00 96.94 756 MET A O 1
ATOM 5996 N N . LEU A 1 757 ? 23.041 13.214 -3.566 1.00 97.06 757 LEU A N 1
ATOM 5997 C CA . LEU A 1 757 ? 23.652 13.327 -2.242 1.00 97.06 757 LEU A CA 1
ATOM 5998 C C . LEU A 1 757 ? 23.252 14.633 -1.547 1.00 97.06 757 LEU A C 1
ATOM 6000 O O . LEU A 1 757 ? 22.913 14.610 -0.364 1.00 97.06 757 LEU A O 1
ATOM 6004 N N . TYR A 1 758 ? 23.254 15.751 -2.273 1.00 96.94 758 TYR A N 1
ATOM 6005 C CA . TYR A 1 758 ? 22.818 17.049 -1.766 1.00 96.94 758 TYR A CA 1
ATOM 6006 C C . TYR A 1 758 ? 21.352 17.015 -1.308 1.00 96.94 758 TYR A C 1
ATOM 6008 O O . TYR A 1 758 ? 21.064 17.335 -0.153 1.00 96.94 758 TYR A O 1
ATOM 6016 N N . VAL A 1 759 ? 20.433 16.544 -2.160 1.00 95.88 759 VAL A N 1
ATOM 6017 C CA . VAL A 1 759 ? 18.999 16.462 -1.826 1.00 95.88 759 VAL A CA 1
ATOM 6018 C C . VAL A 1 759 ? 18.760 15.527 -0.639 1.00 95.88 759 VAL A C 1
ATOM 6020 O O . VAL A 1 759 ? 18.007 15.871 0.274 1.00 95.88 759 VAL A O 1
ATOM 6023 N N . PHE A 1 760 ? 19.423 14.367 -0.600 1.00 96.62 760 PHE A N 1
ATOM 6024 C CA . PHE A 1 760 ? 19.329 13.450 0.536 1.00 96.62 760 PHE A CA 1
ATOM 6025 C C . PHE A 1 760 ? 19.882 14.065 1.813 1.00 96.62 760 PHE A C 1
ATOM 6027 O O . PHE A 1 760 ? 19.237 13.967 2.851 1.00 96.62 760 PHE A O 1
ATOM 6034 N N . THR A 1 761 ? 21.015 14.758 1.756 1.00 95.75 761 THR A N 1
ATOM 6035 C CA . THR A 1 761 ? 21.569 15.459 2.923 1.00 95.75 761 THR A CA 1
ATOM 6036 C C . THR A 1 761 ? 20.573 16.479 3.467 1.00 95.75 761 THR A C 1
ATOM 6038 O O . THR A 1 761 ? 20.309 16.493 4.668 1.00 95.75 761 THR A O 1
ATOM 6041 N N . LEU A 1 762 ? 19.948 17.265 2.586 1.00 94.94 762 LEU A N 1
ATOM 6042 C CA . LEU A 1 762 ? 18.977 18.287 2.967 1.00 94.94 762 LEU A CA 1
ATOM 6043 C C . LEU A 1 762 ? 17.691 17.693 3.562 1.00 94.94 762 LEU A C 1
ATOM 6045 O O . LEU A 1 762 ? 17.237 18.134 4.616 1.00 94.94 762 LEU A O 1
ATOM 6049 N N . LYS A 1 763 ? 17.086 16.704 2.893 1.00 95.19 763 LYS A N 1
ATOM 6050 C CA . LYS A 1 763 ? 15.740 16.215 3.242 1.00 95.19 763 LYS A CA 1
ATOM 6051 C C . LYS A 1 763 ? 15.746 14.975 4.159 1.00 95.19 763 LYS A C 1
ATOM 6053 O O . LYS A 1 763 ? 14.785 14.772 4.895 1.00 95.19 763 LYS A O 1
ATOM 6058 N N . VAL A 1 764 ? 16.817 14.171 4.175 1.00 96.62 764 VAL A N 1
ATOM 6059 C CA . VAL A 1 764 ? 17.005 13.020 5.095 1.00 96.62 764 VAL A CA 1
ATOM 6060 C C . VAL A 1 764 ? 17.833 13.401 6.329 1.00 96.62 764 VAL A C 1
ATOM 6062 O O . VAL A 1 764 ? 17.665 12.794 7.384 1.00 96.62 764 VAL A O 1
ATOM 6065 N N . GLY A 1 765 ? 18.668 14.445 6.261 1.00 94.25 765 GLY A N 1
ATOM 6066 C CA . GLY A 1 765 ? 19.424 14.961 7.412 1.00 94.25 765 GLY A CA 1
ATOM 6067 C C . GLY A 1 765 ? 18.609 15.103 8.713 1.00 94.25 765 GLY A C 1
ATOM 6068 O O . GLY A 1 765 ? 19.082 14.627 9.754 1.00 94.25 765 GLY A O 1
ATOM 6069 N N . PRO A 1 766 ? 17.365 15.635 8.681 1.00 94.88 766 PRO A N 1
ATOM 6070 C CA . PRO A 1 766 ? 16.517 15.768 9.868 1.00 94.88 766 PRO A CA 1
ATOM 6071 C C . PRO A 1 766 ? 16.271 14.472 10.652 1.00 94.88 766 PRO A C 1
ATOM 6073 O O . PRO A 1 766 ? 16.073 14.537 11.862 1.00 94.88 766 PRO A O 1
ATOM 6076 N N . PHE A 1 767 ? 16.331 13.292 10.022 1.00 97.25 767 PHE A N 1
ATOM 6077 C CA . PHE A 1 767 ? 16.157 12.009 10.721 1.00 97.25 767 PHE A CA 1
ATOM 6078 C C . PHE A 1 767 ? 17.239 11.746 11.772 1.00 97.25 767 PHE A C 1
ATOM 6080 O O . PHE A 1 767 ? 16.994 11.049 12.756 1.00 97.25 767 PHE A O 1
ATOM 6087 N N . THR A 1 768 ? 18.430 12.311 11.570 1.00 96.12 768 THR A N 1
ATOM 6088 C CA . THR A 1 768 ? 19.570 12.167 12.486 1.00 96.12 768 THR A CA 1
ATOM 6089 C C . THR A 1 768 ? 19.595 13.232 13.587 1.00 96.12 768 THR A C 1
ATOM 6091 O O . THR A 1 768 ? 20.409 13.132 14.513 1.00 96.12 768 THR A O 1
ATOM 6094 N N . ALA A 1 769 ? 18.687 14.214 13.522 1.00 96.31 769 ALA A N 1
ATOM 6095 C CA . ALA A 1 769 ? 18.509 15.294 14.489 1.00 96.31 769 ALA A CA 1
ATOM 6096 C C . ALA A 1 769 ? 17.337 15.014 15.448 1.00 96.31 769 ALA A C 1
ATOM 6098 O O . ALA A 1 769 ? 16.457 14.202 15.169 1.00 96.31 769 ALA A O 1
ATOM 6099 N N . PHE A 1 770 ? 17.313 15.672 16.609 1.00 96.81 770 PHE A N 1
ATOM 6100 C CA . PHE A 1 770 ? 16.191 15.552 17.546 1.00 96.81 770 PHE A CA 1
ATOM 6101 C C . PHE A 1 770 ? 14.963 16.329 17.034 1.00 96.81 770 PHE A C 1
ATOM 6103 O O . PHE A 1 770 ? 15.136 17.371 16.405 1.00 96.81 770 PHE A O 1
ATOM 6110 N N . PRO A 1 771 ? 13.733 15.833 17.267 1.00 96.94 771 PRO A N 1
ATOM 6111 C CA . PRO A 1 771 ? 13.399 14.622 18.023 1.00 96.94 771 PRO A CA 1
ATOM 6112 C C . PRO A 1 771 ? 13.439 13.318 17.204 1.00 96.94 771 PRO A C 1
ATOM 6114 O O . PRO A 1 771 ? 13.339 12.247 17.797 1.00 96.94 771 PRO A O 1
ATOM 6117 N N . LEU A 1 772 ? 13.604 13.356 15.874 1.00 97.44 772 LEU A N 1
ATOM 6118 C CA . LEU A 1 772 ? 13.535 12.154 15.024 1.00 97.44 772 LEU A CA 1
ATOM 6119 C C . LEU A 1 772 ? 14.629 11.125 15.313 1.00 97.44 772 LEU A C 1
ATOM 6121 O O . LEU A 1 772 ? 14.357 9.932 15.225 1.00 97.44 772 LEU A O 1
ATOM 6125 N N . ARG A 1 773 ? 15.816 11.553 15.757 1.00 97.62 773 ARG A N 1
ATOM 6126 C CA . ARG A 1 773 ? 16.909 10.671 16.196 1.00 97.62 773 ARG A CA 1
ATOM 6127 C C . ARG A 1 773 ? 16.460 9.672 17.263 1.00 97.62 773 ARG A C 1
ATOM 6129 O O . ARG A 1 773 ? 17.042 8.595 17.370 1.00 97.62 773 ARG A O 1
ATOM 6136 N N . LEU A 1 774 ? 15.400 9.993 18.011 1.00 97.75 774 LEU A N 1
ATOM 6137 C CA . LEU A 1 774 ? 14.775 9.069 18.948 1.00 97.75 774 LEU A CA 1
ATOM 6138 C C . LEU A 1 774 ? 14.373 7.753 18.273 1.00 97.75 774 LEU A C 1
ATOM 6140 O O . LEU A 1 774 ? 14.430 6.730 18.927 1.00 97.75 774 LEU A O 1
ATOM 6144 N N . GLY A 1 775 ? 14.062 7.722 16.974 1.00 97.88 775 GLY A N 1
ATOM 6145 C CA . GLY A 1 775 ? 13.789 6.481 16.246 1.00 97.88 775 GLY A CA 1
ATOM 6146 C C . GLY A 1 775 ? 14.941 5.470 16.265 1.00 97.88 775 GLY A C 1
ATOM 6147 O O . GLY A 1 775 ? 14.698 4.264 16.339 1.00 97.88 775 GLY A O 1
ATOM 6148 N N . ALA A 1 776 ? 16.193 5.942 16.283 1.00 98.44 776 ALA A N 1
ATOM 6149 C CA . ALA A 1 776 ? 17.385 5.093 16.245 1.00 98.44 776 ALA A CA 1
ATOM 6150 C C . ALA A 1 776 ? 17.571 4.243 17.516 1.00 98.44 776 ALA A C 1
ATOM 6152 O O . ALA A 1 776 ? 18.291 3.249 17.488 1.00 98.44 776 ALA A O 1
ATOM 6153 N N . ILE A 1 777 ? 16.894 4.564 18.626 1.00 98.44 777 ILE A N 1
ATOM 6154 C CA . ILE A 1 777 ? 16.950 3.728 19.838 1.00 98.44 777 ILE A CA 1
ATOM 6155 C C . ILE A 1 777 ? 16.302 2.351 19.622 1.00 98.44 777 ILE A C 1
ATOM 6157 O O . ILE A 1 777 ? 16.575 1.419 20.370 1.00 98.44 777 ILE A O 1
ATOM 6161 N N . ALA A 1 778 ? 15.425 2.221 18.620 1.00 97.62 778 ALA A N 1
ATOM 6162 C CA . ALA A 1 778 ? 14.755 0.970 18.267 1.00 97.62 778 ALA A CA 1
ATOM 6163 C C . ALA A 1 778 ? 15.491 0.192 17.159 1.00 97.62 778 ALA A C 1
ATOM 6165 O O . ALA A 1 778 ? 14.929 -0.744 16.585 1.00 97.62 778 ALA A O 1
ATOM 6166 N N . HIS A 1 779 ? 16.726 0.588 16.841 1.00 97.31 779 HIS A N 1
ATOM 6167 C CA . HIS A 1 779 ? 17.545 -0.045 15.818 1.00 97.31 779 HIS A CA 1
ATOM 6168 C C . HIS A 1 779 ? 17.848 -1.513 16.159 1.00 97.31 779 HIS A C 1
ATOM 6170 O O . HIS A 1 779 ? 18.056 -1.871 17.317 1.00 97.31 779 HIS A O 1
ATOM 6176 N N . HIS A 1 780 ? 17.886 -2.384 15.148 1.00 92.94 780 HIS A N 1
ATOM 6177 C CA . HIS A 1 780 ? 18.093 -3.823 15.352 1.00 92.94 780 HIS A CA 1
ATOM 6178 C C . HIS A 1 780 ? 19.520 -4.165 15.826 1.00 92.94 780 HIS A C 1
ATOM 6180 O O . HIS A 1 780 ? 19.718 -5.142 16.548 1.00 92.94 780 HIS A O 1
ATOM 6186 N N . CYS A 1 781 ? 20.520 -3.363 15.443 1.00 94.44 781 CYS A N 1
ATOM 6187 C CA . CYS A 1 781 ? 21.882 -3.457 15.972 1.00 94.44 781 CYS A CA 1
ATOM 6188 C C . CYS A 1 781 ? 21.971 -2.835 17.375 1.00 94.44 781 CYS A C 1
ATOM 6190 O O . CYS A 1 781 ? 21.776 -1.627 17.534 1.00 94.44 781 CYS A O 1
ATOM 6192 N N . ARG A 1 782 ? 22.322 -3.659 18.375 1.00 95.06 782 ARG A N 1
ATOM 6193 C CA . ARG A 1 782 ? 22.383 -3.267 19.794 1.00 95.06 782 ARG A CA 1
ATOM 6194 C C . ARG A 1 782 ? 23.328 -2.094 20.055 1.00 95.06 782 ARG A C 1
ATOM 6196 O O . ARG A 1 782 ? 22.973 -1.204 20.819 1.00 95.06 782 ARG A O 1
ATOM 6203 N N . SER A 1 783 ? 24.509 -2.069 19.435 1.00 97.00 783 SER A N 1
ATOM 6204 C CA . SER A 1 783 ? 25.471 -0.977 19.639 1.00 97.00 783 SER A CA 1
ATOM 6205 C C . SER A 1 783 ? 24.908 0.358 19.154 1.00 97.00 783 SER A C 1
ATOM 6207 O O . SER A 1 783 ? 24.884 1.319 19.916 1.00 97.00 783 SER A O 1
ATOM 6209 N N . THR A 1 784 ? 24.349 0.382 17.941 1.00 97.62 784 THR A N 1
ATOM 6210 C CA . THR A 1 784 ? 23.698 1.563 17.358 1.00 97.62 784 THR A CA 1
ATOM 6211 C C . THR A 1 784 ? 22.550 2.063 18.238 1.00 97.62 784 THR A C 1
ATOM 6213 O O . THR A 1 784 ? 22.466 3.257 18.524 1.00 97.62 784 THR A O 1
ATOM 6216 N N . ALA A 1 785 ? 21.699 1.151 18.722 1.00 97.75 785 ALA A N 1
ATOM 6217 C CA . ALA A 1 785 ? 20.601 1.488 19.624 1.00 97.75 785 ALA A CA 1
ATOM 6218 C C . ALA A 1 785 ? 21.104 2.084 20.951 1.00 97.75 785 ALA A C 1
ATOM 6220 O O . ALA A 1 785 ? 20.609 3.126 21.378 1.00 97.75 785 ALA A O 1
ATOM 6221 N N . HIS A 1 786 ? 22.119 1.479 21.580 1.00 98.31 786 HIS A N 1
ATOM 6222 C CA . HIS A 1 786 ? 22.710 1.980 22.826 1.00 98.31 786 HIS A CA 1
ATOM 6223 C C . HIS A 1 786 ? 23.341 3.372 22.643 1.00 98.31 786 HIS A C 1
ATOM 6225 O O . HIS A 1 786 ? 23.165 4.250 23.490 1.00 98.31 786 HIS A O 1
ATOM 6231 N N . ASP A 1 787 ? 24.041 3.611 21.535 1.00 98.44 787 ASP A N 1
ATOM 6232 C CA . ASP A 1 787 ? 24.646 4.916 21.240 1.00 98.44 787 ASP A CA 1
ATOM 6233 C C . ASP A 1 787 ? 23.583 5.997 21.008 1.00 98.44 787 ASP A C 1
ATOM 6235 O O . ASP A 1 787 ? 23.697 7.125 21.511 1.00 98.44 787 ASP A O 1
ATOM 6239 N N . ALA A 1 788 ? 22.496 5.643 20.317 1.00 98.44 788 ALA A N 1
ATOM 6240 C CA . ALA A 1 788 ? 21.336 6.509 20.166 1.00 98.44 788 ALA A CA 1
ATOM 6241 C C . ALA A 1 788 ? 20.662 6.803 21.516 1.00 98.44 788 ALA A C 1
ATOM 6243 O O . ALA A 1 788 ? 20.352 7.963 21.788 1.00 98.44 788 ALA A O 1
ATOM 6244 N N . MET A 1 789 ? 20.488 5.802 22.389 1.00 98.62 789 MET A N 1
ATOM 6245 C CA . MET A 1 789 ? 19.906 5.980 23.727 1.00 98.62 789 MET A CA 1
ATOM 6246 C C . MET A 1 789 ? 20.726 6.960 24.569 1.00 98.62 789 MET A C 1
ATOM 6248 O O . MET A 1 789 ? 20.161 7.910 25.110 1.00 98.62 789 MET A O 1
ATOM 6252 N N . ARG A 1 790 ? 22.056 6.800 24.618 1.00 98.62 790 ARG A N 1
ATOM 6253 C CA . ARG A 1 790 ? 22.954 7.736 25.322 1.00 98.62 790 ARG A CA 1
ATOM 6254 C C . ARG A 1 790 ? 22.831 9.157 24.775 1.00 98.62 790 ARG A C 1
ATOM 6256 O O . ARG A 1 790 ? 22.716 10.106 25.546 1.00 98.62 790 ARG A O 1
ATOM 6263 N N . SER A 1 791 ? 22.787 9.294 23.449 1.00 98.31 791 SER A N 1
ATOM 6264 C CA . SER A 1 791 ? 22.592 10.590 22.788 1.00 98.31 791 SER A CA 1
ATOM 6265 C C . SER A 1 791 ? 21.242 11.222 23.155 1.00 98.31 791 SER A C 1
ATOM 6267 O O . SER A 1 791 ? 21.167 12.422 23.407 1.00 98.31 791 SER A O 1
ATOM 6269 N N . CYS A 1 792 ? 20.170 10.426 23.218 1.00 98.25 792 CYS A N 1
ATOM 6270 C CA . CYS A 1 792 ? 18.830 10.899 23.573 1.00 98.25 792 CYS A CA 1
ATOM 6271 C C . CYS A 1 792 ? 18.714 11.293 25.053 1.00 98.25 792 CYS A C 1
ATOM 6273 O O . CYS A 1 792 ? 18.048 12.283 25.357 1.00 98.25 792 CYS A O 1
ATOM 6275 N N . LEU A 1 793 ? 19.382 10.568 25.958 1.00 98.31 793 LEU A N 1
ATOM 6276 C CA . LEU A 1 793 ? 19.463 10.920 27.381 1.00 98.31 793 LEU A CA 1
ATOM 6277 C C . LEU A 1 793 ? 20.196 12.252 27.596 1.00 98.31 793 LEU A C 1
ATOM 6279 O O . LEU A 1 793 ? 19.773 13.049 28.429 1.00 98.31 793 LEU A O 1
ATOM 6283 N N . ALA A 1 794 ? 21.257 12.508 26.824 1.00 97.94 794 ALA A N 1
ATOM 6284 C CA . ALA A 1 794 ? 22.031 13.749 26.894 1.00 97.94 794 ALA A CA 1
ATOM 6285 C C . ALA A 1 794 ? 21.337 14.958 26.236 1.00 97.94 794 ALA A C 1
ATOM 6287 O O . ALA A 1 794 ? 21.697 16.103 26.504 1.00 97.94 794 ALA A O 1
ATOM 6288 N N . SER A 1 795 ? 20.360 14.721 25.358 1.00 97.31 795 SER A N 1
ATOM 6289 C CA . SER A 1 795 ? 19.641 15.779 24.647 1.00 97.31 795 SER A CA 1
ATOM 6290 C C . SER A 1 795 ? 18.724 16.576 25.576 1.00 97.31 795 SER A C 1
ATOM 6292 O O . SER A 1 795 ? 18.059 16.014 26.446 1.00 97.31 795 SER A O 1
ATOM 6294 N N . THR A 1 796 ? 18.615 17.883 25.335 1.00 96.62 796 THR A N 1
ATOM 6295 C CA . THR A 1 796 ? 17.692 18.800 26.027 1.00 96.62 796 THR A CA 1
ATOM 6296 C C . THR A 1 796 ? 16.400 19.058 25.248 1.00 96.62 796 THR A C 1
ATOM 6298 O O . THR A 1 796 ? 15.578 19.864 25.681 1.00 96.62 796 THR A O 1
ATOM 6301 N N . ASP A 1 797 ? 16.195 18.364 24.122 1.00 96.62 797 ASP A N 1
ATOM 6302 C CA . ASP A 1 797 ? 15.040 18.557 23.243 1.00 96.62 797 ASP A CA 1
ATOM 6303 C C . ASP A 1 797 ? 13.702 18.469 24.003 1.00 96.62 797 ASP A C 1
ATOM 6305 O O . ASP A 1 797 ? 13.485 17.577 24.835 1.00 96.62 797 ASP A O 1
ATOM 6309 N N . GLY A 1 798 ? 12.814 19.430 23.739 1.00 95.56 798 GLY A N 1
ATOM 6310 C CA . GLY A 1 798 ? 11.574 19.643 24.481 1.00 95.56 798 GLY A CA 1
ATOM 6311 C C . GLY A 1 798 ? 10.394 18.766 24.056 1.00 95.56 798 GLY A C 1
ATOM 6312 O O . GLY A 1 798 ? 9.335 18.869 24.691 1.00 95.56 798 GLY A O 1
ATOM 6313 N N . HIS A 1 799 ? 10.550 17.929 23.026 1.00 96.19 799 HIS A N 1
ATOM 6314 C CA . HIS A 1 799 ? 9.470 17.127 22.463 1.00 96.19 799 HIS A CA 1
ATOM 6315 C C . HIS A 1 799 ? 8.850 16.186 23.518 1.00 96.19 799 HIS A C 1
ATOM 6317 O O . HIS A 1 799 ? 9.581 15.587 24.318 1.00 96.19 799 HIS A O 1
ATOM 6323 N N . PRO A 1 800 ? 7.514 15.992 23.539 1.00 96.31 800 PRO A N 1
ATOM 6324 C CA . PRO A 1 800 ? 6.850 15.164 24.550 1.00 96.31 800 PRO A CA 1
ATOM 6325 C C . PRO A 1 800 ? 7.407 13.738 24.670 1.00 96.31 800 PRO A C 1
ATOM 6327 O O . PRO A 1 800 ? 7.613 13.256 25.782 1.00 96.31 800 PRO A O 1
ATOM 6330 N N . LEU A 1 801 ? 7.729 13.079 23.549 1.00 96.88 801 LEU A N 1
ATOM 6331 C CA . LEU A 1 801 ? 8.336 11.739 23.573 1.00 96.88 801 LEU A CA 1
ATOM 6332 C C . LEU A 1 801 ? 9.759 11.734 24.148 1.00 96.88 801 LEU A C 1
ATOM 6334 O O . LEU A 1 801 ? 10.111 10.797 24.857 1.00 96.88 801 LEU A O 1
ATOM 6338 N N . MET A 1 802 ? 10.555 12.782 23.909 1.00 97.94 802 MET A N 1
ATOM 6339 C CA . MET A 1 802 ? 11.891 12.921 24.505 1.00 97.94 802 MET A CA 1
ATOM 6340 C C . MET A 1 802 ? 11.791 13.099 26.023 1.00 97.94 802 MET A C 1
ATOM 6342 O O . MET A 1 802 ? 12.535 12.482 26.783 1.00 97.94 802 MET A O 1
ATOM 6346 N N . LYS A 1 803 ? 10.822 13.900 26.485 1.00 97.69 803 LYS A N 1
ATOM 6347 C CA . LYS A 1 803 ? 10.525 14.048 27.916 1.00 97.69 803 LYS A CA 1
ATOM 6348 C C . LYS A 1 803 ? 10.082 12.727 28.534 1.00 97.69 803 LYS A C 1
ATOM 6350 O O . LYS A 1 803 ? 10.595 12.370 29.588 1.00 97.69 803 LYS A O 1
ATOM 6355 N N . GLN A 1 804 ? 9.188 11.989 27.873 1.00 97.19 804 GLN A N 1
ATOM 6356 C CA . GLN A 1 804 ? 8.750 10.676 28.346 1.00 97.19 804 GLN A CA 1
ATOM 6357 C C . GLN A 1 804 ? 9.912 9.676 28.421 1.00 97.19 804 GLN A C 1
ATOM 6359 O O . GLN A 1 804 ? 10.015 8.963 29.411 1.00 97.19 804 GLN A O 1
ATOM 6364 N N . PHE A 1 805 ? 10.800 9.651 27.422 1.00 98.06 805 PHE A N 1
ATOM 6365 C CA . PHE A 1 805 ? 11.990 8.792 27.418 1.00 98.06 805 PHE A CA 1
ATOM 6366 C C . PHE A 1 805 ? 12.905 9.048 28.625 1.00 98.06 805 PHE A C 1
ATOM 6368 O O . PHE A 1 805 ? 13.458 8.115 29.198 1.00 98.06 805 PHE A O 1
ATOM 6375 N N . ARG A 1 806 ? 13.026 10.315 29.041 1.00 98.06 806 ARG A N 1
ATOM 6376 C CA . ARG A 1 806 ? 13.815 10.749 30.207 1.00 98.06 806 ARG A CA 1
ATOM 6377 C C . ARG A 1 806 ? 13.036 10.738 31.529 1.00 98.06 806 ARG A C 1
ATOM 6379 O O . ARG A 1 806 ? 13.553 11.213 32.533 1.00 98.06 806 ARG A O 1
ATOM 6386 N N . SER A 1 807 ? 11.801 10.240 31.537 1.00 98.12 807 SER A N 1
ATOM 6387 C CA . SER A 1 807 ? 10.956 10.176 32.733 1.00 98.12 807 SER A CA 1
ATOM 6388 C C . SER A 1 807 ? 10.764 8.733 33.192 1.00 98.12 807 SER A C 1
ATOM 6390 O O . SER A 1 807 ? 10.806 7.797 32.393 1.00 98.12 807 SER A O 1
ATOM 6392 N N . GLU A 1 808 ? 10.513 8.542 34.485 1.00 97.38 808 GLU A N 1
ATOM 6393 C CA . GLU A 1 808 ? 10.164 7.226 35.024 1.00 97.38 808 GLU A CA 1
ATOM 6394 C C . GLU A 1 808 ? 8.797 6.743 34.497 1.00 97.38 808 GLU A C 1
ATOM 6396 O O . GLU A 1 808 ? 7.901 7.564 34.268 1.00 97.38 808 GLU A O 1
ATOM 6401 N N . PRO A 1 809 ? 8.600 5.423 34.301 1.00 97.94 809 PRO A N 1
ATOM 6402 C CA . PRO A 1 809 ? 9.557 4.330 34.542 1.00 97.94 809 PRO A CA 1
ATOM 6403 C C . PRO A 1 809 ? 10.523 4.054 33.373 1.00 97.94 809 PRO A C 1
ATOM 6405 O O . PRO A 1 809 ? 11.410 3.218 33.491 1.00 97.94 809 PRO A O 1
ATOM 6408 N N . VAL A 1 810 ? 10.355 4.718 32.223 1.00 98.12 810 VAL A N 1
ATOM 6409 C CA . VAL A 1 810 ? 11.150 4.421 31.015 1.00 98.12 810 VAL A CA 1
ATOM 6410 C C . VAL A 1 810 ? 12.630 4.717 31.251 1.00 98.12 810 VAL A C 1
ATOM 6412 O O . VAL A 1 810 ? 13.481 3.931 30.853 1.00 98.12 810 VAL A O 1
ATOM 6415 N N . HIS A 1 811 ? 12.937 5.820 31.927 1.00 98.50 811 HIS A N 1
ATOM 6416 C CA . HIS A 1 811 ? 14.306 6.254 32.178 1.00 98.50 811 HIS A CA 1
ATOM 6417 C C . HIS A 1 811 ? 15.150 5.221 32.943 1.00 98.50 811 HIS A C 1
ATOM 6419 O O . HIS A 1 811 ? 16.240 4.876 32.486 1.00 98.50 811 HIS A O 1
ATOM 6425 N N . SER A 1 812 ? 14.659 4.694 34.070 1.00 98.44 812 SER A N 1
ATOM 6426 C CA . SER A 1 812 ? 15.392 3.673 34.833 1.00 98.44 812 SER A CA 1
ATOM 6427 C C . SER A 1 812 ? 15.598 2.384 34.034 1.00 98.44 812 SER A C 1
ATOM 6429 O O . SER A 1 812 ? 16.694 1.825 34.048 1.00 98.44 812 SER A O 1
ATOM 6431 N N . GLU A 1 813 ? 14.596 1.954 33.268 1.00 98.62 813 GLU A N 1
ATOM 6432 C CA . GLU A 1 813 ? 14.706 0.792 32.382 1.00 98.62 813 GLU A CA 1
ATOM 6433 C C . GLU A 1 813 ? 15.705 1.007 31.229 1.00 98.62 813 GLU A C 1
ATOM 6435 O O . GLU A 1 813 ? 16.414 0.077 30.847 1.00 98.62 813 GLU A O 1
ATOM 6440 N N . VAL A 1 814 ? 15.832 2.231 30.699 1.00 98.56 814 VAL A N 1
ATOM 6441 C CA . VAL A 1 814 ? 16.883 2.575 29.720 1.00 98.56 814 VAL A CA 1
ATOM 6442 C C . VAL A 1 814 ? 18.270 2.389 30.326 1.00 98.56 814 VAL A C 1
ATOM 6444 O O . VAL A 1 814 ? 19.141 1.818 29.670 1.00 98.56 814 VAL A O 1
ATOM 6447 N N . LEU A 1 815 ? 18.489 2.848 31.562 1.00 98.56 815 LEU A N 1
ATOM 6448 C CA . LEU A 1 815 ? 19.780 2.694 32.238 1.00 98.56 815 LEU A CA 1
ATOM 6449 C C . LEU A 1 815 ? 20.115 1.216 32.475 1.00 98.56 815 LEU A C 1
ATOM 6451 O O . LEU A 1 815 ? 21.213 0.790 32.126 1.00 98.56 815 LEU A O 1
ATOM 6455 N N . GLN A 1 816 ? 19.152 0.419 32.949 1.00 98.38 816 GLN A N 1
ATOM 6456 C CA . GLN A 1 816 ? 19.318 -1.032 33.114 1.00 98.38 816 GLN A CA 1
ATOM 6457 C C . GLN A 1 816 ? 19.674 -1.715 31.786 1.00 98.38 816 GLN A C 1
ATOM 6459 O O . GLN A 1 816 ? 20.631 -2.488 31.705 1.00 98.38 816 GLN A O 1
ATOM 6464 N N . HIS A 1 817 ? 18.952 -1.393 30.709 1.00 98.12 817 HIS A N 1
ATOM 6465 C CA . HIS A 1 817 ? 19.215 -1.976 29.395 1.00 98.12 817 HIS A CA 1
ATOM 6466 C C . HIS A 1 817 ? 20.608 -1.604 28.855 1.00 98.12 817 HIS A C 1
ATOM 6468 O O . HIS A 1 817 ? 21.319 -2.452 28.302 1.00 98.12 817 HIS A O 1
ATOM 6474 N N . LEU A 1 818 ? 21.039 -0.352 29.067 1.00 98.25 818 LEU A N 1
ATOM 6475 C CA . LEU A 1 818 ? 22.386 0.121 28.732 1.00 98.25 818 LEU A CA 1
ATOM 6476 C C . LEU A 1 818 ? 23.484 -0.606 29.524 1.00 98.25 818 LEU A C 1
ATOM 6478 O O . LEU A 1 818 ? 24.569 -0.816 28.973 1.00 98.25 818 LEU A O 1
ATOM 6482 N N . GLU A 1 819 ? 23.206 -1.001 30.769 1.00 98.06 819 GLU A N 1
ATOM 6483 C CA . GLU A 1 819 ? 24.097 -1.779 31.646 1.00 98.06 819 GLU A CA 1
ATOM 6484 C C . GLU A 1 819 ? 24.168 -3.269 31.284 1.00 98.06 819 GLU A C 1
ATOM 6486 O O . GLU A 1 819 ? 25.074 -3.972 31.731 1.00 98.06 819 GLU A O 1
ATOM 6491 N N . GLY A 1 820 ? 23.271 -3.748 30.423 1.00 96.56 820 GLY A N 1
ATOM 6492 C CA . GLY A 1 820 ? 23.308 -5.110 29.905 1.00 96.56 820 GLY A CA 1
ATOM 6493 C C . GLY A 1 820 ? 22.000 -5.878 30.036 1.00 96.56 820 GLY A C 1
ATOM 6494 O O . GLY A 1 820 ? 21.900 -6.928 29.399 1.00 96.56 820 GLY A O 1
ATOM 6495 N N . GLU A 1 821 ? 21.028 -5.355 30.791 1.00 97.75 821 GLU A N 1
ATOM 6496 C CA . GLU A 1 821 ? 19.748 -6.008 31.083 1.00 97.75 821 GLU A CA 1
ATOM 6497 C C . GLU A 1 821 ? 18.976 -6.366 29.804 1.00 97.75 821 GLU A C 1
ATOM 6499 O O . GLU A 1 821 ? 19.008 -5.634 28.805 1.00 97.75 821 GLU A O 1
ATOM 6504 N N . ASP A 1 822 ? 18.287 -7.509 29.815 1.00 96.12 822 ASP A N 1
ATOM 6505 C CA . ASP A 1 822 ? 17.477 -7.935 28.673 1.00 96.12 822 ASP A CA 1
ATOM 6506 C C . ASP A 1 822 ? 16.241 -7.035 28.538 1.00 96.12 822 ASP A C 1
ATOM 6508 O O . ASP A 1 822 ? 15.573 -6.716 29.520 1.00 96.12 822 ASP A O 1
ATOM 6512 N N . LEU A 1 823 ? 15.890 -6.659 27.305 1.00 94.56 823 LEU A N 1
ATOM 6513 C CA . LEU A 1 823 ? 14.693 -5.867 27.025 1.00 94.56 823 LEU A CA 1
ATOM 6514 C C . LEU A 1 823 ? 13.409 -6.561 27.516 1.00 94.56 823 LEU A C 1
ATOM 6516 O O . LEU A 1 823 ? 12.439 -5.884 27.849 1.00 94.56 823 LEU A O 1
ATOM 6520 N N . ALA A 1 824 ? 13.399 -7.896 27.600 1.00 94.69 824 ALA A N 1
ATOM 6521 C CA . ALA A 1 824 ? 12.296 -8.663 28.180 1.00 94.69 824 ALA A CA 1
ATOM 6522 C C . ALA A 1 824 ? 12.016 -8.302 29.653 1.00 94.69 824 ALA A C 1
ATOM 6524 O O . ALA A 1 824 ? 10.871 -8.405 30.095 1.00 94.69 824 ALA A O 1
ATOM 6525 N N . ASN A 1 825 ? 13.033 -7.837 30.384 1.00 97.31 825 ASN A N 1
ATOM 6526 C CA . ASN A 1 825 ? 12.931 -7.392 31.775 1.00 97.31 825 ASN A CA 1
ATOM 6527 C C . ASN A 1 825 ? 12.671 -5.878 31.898 1.00 97.31 825 ASN A C 1
ATOM 6529 O O . ASN A 1 825 ? 12.494 -5.372 33.004 1.00 97.31 825 ASN A O 1
ATOM 6533 N N . CYS A 1 826 ? 12.579 -5.167 30.770 1.00 97.75 826 CYS A N 1
ATOM 6534 C CA . CYS A 1 826 ? 12.323 -3.730 30.676 1.00 97.75 826 CYS A CA 1
ATOM 6535 C C . CYS A 1 826 ? 11.025 -3.460 29.878 1.00 97.75 826 CYS A C 1
ATOM 6537 O O . CYS A 1 826 ? 11.075 -2.985 28.736 1.00 97.75 826 CYS A O 1
ATOM 6539 N N . PRO A 1 827 ? 9.838 -3.804 30.417 1.00 97.56 827 PRO A N 1
ATOM 6540 C CA . PRO A 1 827 ? 8.587 -3.783 29.660 1.00 97.56 827 PRO A CA 1
ATOM 6541 C C . PRO A 1 827 ? 8.132 -2.377 29.243 1.00 97.56 827 PRO A C 1
ATOM 6543 O O . PRO A 1 827 ? 7.551 -2.223 28.164 1.00 97.56 827 PRO A O 1
ATOM 6546 N N . ASN A 1 828 ? 8.384 -1.339 30.048 1.00 97.94 828 ASN A N 1
ATOM 6547 C CA . ASN A 1 828 ? 8.000 0.030 29.699 1.00 97.94 828 ASN A CA 1
ATOM 6548 C C . ASN A 1 828 ? 8.877 0.573 28.570 1.00 97.94 828 ASN A C 1
ATOM 6550 O O . ASN A 1 828 ? 8.363 1.201 27.640 1.00 97.94 828 ASN A O 1
ATOM 6554 N N . LEU A 1 829 ? 10.177 0.276 28.606 1.00 97.94 829 LEU A N 1
ATOM 6555 C CA . LEU A 1 829 ? 11.095 0.543 27.512 1.00 97.94 829 LEU A CA 1
ATOM 6556 C C . LEU A 1 829 ? 10.687 -0.249 26.273 1.00 97.94 829 LEU A C 1
ATOM 6558 O O . LEU A 1 829 ? 10.578 0.345 25.209 1.00 97.94 829 LEU A O 1
ATOM 6562 N N . ALA A 1 830 ? 10.381 -1.543 26.379 1.00 96.69 830 ALA A N 1
ATOM 6563 C CA . ALA A 1 830 ? 9.961 -2.358 25.238 1.00 96.69 830 ALA A CA 1
ATOM 6564 C C . ALA A 1 830 ? 8.730 -1.769 24.522 1.00 96.69 830 ALA A C 1
ATOM 6566 O O . ALA A 1 830 ? 8.731 -1.622 23.296 1.00 96.69 830 ALA A O 1
ATOM 6567 N N . ILE A 1 831 ? 7.708 -1.355 25.282 1.00 94.75 831 ILE A N 1
ATOM 6568 C CA . ILE A 1 831 ? 6.525 -0.659 24.749 1.00 94.75 831 ILE A CA 1
ATOM 6569 C C . ILE A 1 831 ? 6.921 0.685 24.124 1.00 94.75 831 ILE A C 1
ATOM 6571 O O . ILE A 1 831 ? 6.410 1.052 23.062 1.00 94.75 831 ILE A O 1
ATOM 6575 N N . PHE A 1 832 ? 7.841 1.419 24.752 1.00 97.19 832 PHE A N 1
ATOM 6576 C CA . PHE A 1 832 ? 8.343 2.683 24.225 1.00 97.19 832 PHE A CA 1
ATOM 6577 C C . PHE A 1 832 ? 9.133 2.504 22.919 1.00 97.19 832 PHE A C 1
ATOM 6579 O O . PHE A 1 832 ? 8.949 3.295 22.005 1.00 97.19 832 PHE A O 1
ATOM 6586 N N . LEU A 1 833 ? 9.950 1.457 22.778 1.00 96.94 833 LEU A N 1
ATOM 6587 C CA . LEU A 1 833 ? 10.693 1.136 21.554 1.00 96.94 833 LEU A CA 1
ATOM 6588 C C . LEU A 1 833 ? 9.764 0.700 20.415 1.00 96.94 833 LEU A C 1
ATOM 6590 O O . LEU A 1 833 ? 9.989 1.058 19.256 1.00 96.94 833 LEU A O 1
ATOM 6594 N N . ALA A 1 834 ? 8.696 -0.044 20.733 1.00 93.81 834 ALA A N 1
ATOM 6595 C CA . ALA A 1 834 ? 7.728 -0.528 19.747 1.00 93.81 834 ALA A CA 1
ATOM 6596 C C . ALA A 1 834 ? 7.114 0.614 18.916 1.00 93.81 834 ALA A C 1
ATOM 6598 O O . ALA A 1 834 ? 6.860 0.450 17.725 1.00 93.81 834 ALA A O 1
ATOM 6599 N N . ARG A 1 835 ? 6.967 1.799 19.517 1.00 95.00 835 ARG A N 1
ATOM 6600 C CA . ARG A 1 835 ? 6.523 3.043 18.868 1.00 95.00 835 ARG A CA 1
ATOM 6601 C C . ARG A 1 835 ? 7.316 3.401 17.611 1.00 95.00 835 ARG A C 1
ATOM 6603 O O . ARG A 1 835 ? 6.734 3.880 16.643 1.00 95.00 835 ARG A O 1
ATOM 6610 N N . PHE A 1 836 ? 8.623 3.154 17.613 1.00 96.94 836 PHE A N 1
ATOM 6611 C CA . PHE A 1 836 ? 9.509 3.495 16.498 1.00 96.94 836 PHE A CA 1
ATOM 6612 C C . PHE A 1 836 ? 9.783 2.298 15.593 1.00 96.94 836 PHE A C 1
ATOM 6614 O O . PHE A 1 836 ? 9.910 2.461 14.384 1.00 96.94 836 PHE A O 1
ATOM 6621 N N . LYS A 1 837 ? 9.803 1.086 16.159 1.00 93.75 837 LYS A N 1
ATOM 6622 C CA . LYS A 1 837 ? 10.058 -0.153 15.410 1.00 93.75 837 LYS A CA 1
ATOM 6623 C C . LYS A 1 837 ? 9.018 -0.430 14.322 1.00 93.75 837 LYS A C 1
ATOM 6625 O O . LYS A 1 837 ? 9.345 -1.037 13.308 1.00 93.75 837 LYS A O 1
ATOM 6630 N N . PHE A 1 838 ? 7.780 0.016 14.533 1.00 92.62 838 PHE A N 1
ATOM 6631 C CA . PHE A 1 838 ? 6.688 -0.130 13.569 1.00 92.62 838 PHE A CA 1
ATOM 6632 C C . PHE A 1 838 ? 6.293 1.189 12.891 1.00 92.62 838 PHE A C 1
ATOM 6634 O O . PHE A 1 838 ? 5.241 1.261 12.257 1.00 92.62 838 PHE A O 1
ATOM 6641 N N . ALA A 1 839 ? 7.126 2.229 12.998 1.00 94.94 839 ALA A N 1
ATOM 6642 C CA . ALA A 1 839 ? 6.892 3.477 12.289 1.00 94.94 839 ALA A CA 1
ATOM 6643 C C . ALA A 1 839 ? 7.226 3.328 10.799 1.00 94.94 839 ALA A C 1
ATOM 6645 O O . ALA A 1 839 ? 8.285 2.819 10.420 1.00 94.94 839 ALA A O 1
ATOM 6646 N N . LEU A 1 840 ? 6.301 3.774 9.950 1.00 92.31 840 LEU A N 1
ATOM 6647 C CA . LEU A 1 840 ? 6.489 3.802 8.506 1.00 92.31 840 LEU A CA 1
ATOM 6648 C C . LEU A 1 840 ? 7.412 4.958 8.130 1.00 92.31 840 LEU A C 1
ATOM 6650 O O . LEU A 1 840 ? 7.270 6.077 8.619 1.00 92.31 840 LEU A O 1
ATOM 6654 N N . VAL A 1 841 ? 8.333 4.683 7.214 1.00 94.69 841 VAL A N 1
ATOM 6655 C CA . VAL A 1 841 ? 9.114 5.727 6.538 1.00 94.69 841 VAL A CA 1
ATOM 6656 C C . VAL A 1 841 ? 8.700 5.894 5.075 1.00 94.69 841 VAL A C 1
ATOM 6658 O O . VAL A 1 841 ? 9.105 6.840 4.411 1.00 94.69 841 VAL A O 1
ATOM 6661 N N . VAL A 1 842 ? 7.860 4.978 4.584 1.00 92.50 842 VAL A N 1
ATOM 6662 C CA . VAL A 1 842 ? 7.333 4.978 3.220 1.00 92.50 842 VAL A CA 1
ATOM 6663 C C . VAL A 1 842 ? 5.833 5.260 3.204 1.00 92.50 842 VAL A C 1
ATOM 6665 O O . VAL A 1 842 ? 5.042 4.643 3.915 1.00 92.50 842 VAL A O 1
ATOM 6668 N N . GLU A 1 843 ? 5.440 6.153 2.314 1.00 88.25 843 GLU A N 1
ATOM 6669 C CA . GLU A 1 843 ? 4.112 6.725 2.101 1.00 88.25 843 GLU A CA 1
ATOM 6670 C C . GLU A 1 843 ? 3.244 5.899 1.127 1.00 88.25 843 GLU A C 1
ATOM 6672 O O . GLU A 1 843 ? 2.076 6.202 0.873 1.00 88.25 843 GLU A O 1
ATOM 6677 N N . ARG A 1 844 ? 3.789 4.783 0.623 1.00 83.94 844 ARG A N 1
ATOM 6678 C CA . ARG A 1 844 ? 3.240 3.965 -0.473 1.00 83.94 844 ARG A CA 1
ATOM 6679 C C . ARG A 1 844 ? 1.784 3.546 -0.306 1.00 83.94 844 ARG A C 1
ATOM 6681 O O . ARG A 1 844 ? 1.064 3.367 -1.290 1.00 83.94 844 ARG A O 1
ATOM 6688 N N . ARG A 1 845 ? 1.345 3.323 0.933 1.00 80.56 845 ARG A N 1
ATOM 6689 C CA . ARG A 1 845 ? -0.026 2.884 1.224 1.00 80.56 845 ARG A CA 1
ATOM 6690 C C . ARG A 1 845 ? -1.050 3.948 0.845 1.00 80.56 845 ARG A C 1
ATOM 6692 O O . ARG A 1 845 ? -2.094 3.586 0.302 1.00 80.56 845 ARG A O 1
ATOM 6699 N N . ILE A 1 846 ? -0.736 5.224 1.056 1.00 79.25 846 ILE A N 1
ATOM 6700 C CA . ILE A 1 846 ? -1.642 6.308 0.681 1.00 79.25 846 ILE A CA 1
ATOM 6701 C C . ILE A 1 846 ? -1.663 6.487 -0.832 1.00 79.25 846 ILE A C 1
ATOM 6703 O O . ILE A 1 846 ? -2.744 6.487 -1.422 1.00 79.25 846 ILE A O 1
ATOM 6707 N N . GLU A 1 847 ? -0.491 6.509 -1.477 1.00 76.94 847 GLU A N 1
ATOM 6708 C CA . GLU A 1 847 ? -0.393 6.548 -2.942 1.00 76.94 847 GLU A CA 1
ATOM 6709 C C . GLU A 1 847 ? -1.198 5.400 -3.575 1.00 76.94 847 GLU A C 1
ATOM 6711 O O . GLU A 1 847 ? -1.998 5.581 -4.496 1.00 76.94 847 GLU A O 1
ATOM 6716 N N . GLY A 1 848 ? -1.051 4.188 -3.030 1.00 74.56 848 GLY A N 1
ATOM 6717 C CA . GLY A 1 848 ? -1.812 3.013 -3.441 1.00 74.56 848 GLY A CA 1
ATOM 6718 C C . GLY A 1 848 ? -3.323 3.187 -3.258 1.00 74.56 848 GLY A C 1
ATOM 6719 O O . GLY A 1 848 ? -4.099 2.741 -4.112 1.00 74.56 848 GLY A O 1
ATOM 6720 N N . GLY A 1 849 ? -3.751 3.858 -2.187 1.00 75.88 849 GLY A N 1
ATOM 6721 C CA . GLY A 1 849 ? -5.139 4.247 -1.941 1.00 75.88 849 GLY A CA 1
ATOM 6722 C C . GLY A 1 849 ? -5.670 5.217 -2.999 1.00 75.88 849 GLY A C 1
ATOM 6723 O O . GLY A 1 849 ? -6.707 4.954 -3.618 1.00 75.88 849 GLY A O 1
ATOM 6724 N N . HIS A 1 850 ? -4.922 6.278 -3.301 1.00 76.56 850 HIS A N 1
ATOM 6725 C CA . HIS A 1 850 ? -5.258 7.246 -4.347 1.00 76.56 850 HIS A CA 1
ATOM 6726 C C . HIS A 1 850 ? -5.383 6.587 -5.722 1.00 76.56 850 HIS A C 1
ATOM 6728 O O . HIS A 1 850 ? -6.387 6.761 -6.424 1.00 76.56 850 HIS A O 1
ATOM 6734 N N . ALA A 1 851 ? -4.414 5.746 -6.080 1.00 73.75 851 ALA A N 1
ATOM 6735 C CA . ALA A 1 851 ? -4.445 4.952 -7.298 1.00 73.75 851 ALA A CA 1
ATOM 6736 C C . ALA A 1 851 ? -5.685 4.054 -7.376 1.00 73.75 851 ALA A C 1
ATOM 6738 O O . ALA A 1 851 ? -6.309 3.933 -8.434 1.00 73.75 851 ALA A O 1
ATOM 6739 N N . ARG A 1 852 ? -6.044 3.415 -6.257 1.00 76.88 852 ARG A N 1
ATOM 6740 C CA . ARG A 1 852 ? -7.193 2.513 -6.153 1.00 76.88 852 ARG A CA 1
ATOM 6741 C C . ARG A 1 852 ? -8.504 3.265 -6.352 1.00 76.88 852 ARG A C 1
ATOM 6743 O O . ARG A 1 852 ? -9.332 2.789 -7.130 1.00 76.88 852 ARG A O 1
ATOM 6750 N N . ILE A 1 853 ? -8.675 4.425 -5.715 1.00 78.81 853 ILE A N 1
ATOM 6751 C CA . ILE A 1 853 ? -9.854 5.284 -5.899 1.00 78.81 853 ILE A CA 1
ATOM 6752 C C . ILE A 1 853 ? -9.946 5.746 -7.351 1.00 78.81 853 ILE A C 1
ATOM 6754 O O . ILE A 1 853 ? -10.984 5.559 -7.981 1.00 78.81 853 ILE A O 1
ATOM 6758 N N . GLN A 1 854 ? -8.870 6.295 -7.924 1.00 78.56 854 GLN A N 1
ATOM 6759 C CA . GLN A 1 854 ? -8.894 6.766 -9.310 1.00 78.56 854 GLN A CA 1
ATOM 6760 C C . GLN A 1 854 ? -9.212 5.635 -10.296 1.00 78.56 854 GLN A C 1
ATOM 6762 O O . GLN A 1 854 ? -10.049 5.805 -11.183 1.00 78.56 854 GLN A O 1
ATOM 6767 N N . ARG A 1 855 ? -8.581 4.464 -10.130 1.00 77.75 855 ARG A N 1
ATOM 6768 C CA . ARG A 1 855 ? -8.806 3.292 -10.987 1.00 77.75 855 ARG A CA 1
ATOM 6769 C C . ARG A 1 855 ? -10.250 2.810 -10.900 1.00 77.75 855 ARG A C 1
ATOM 6771 O O . ARG A 1 855 ? -10.883 2.624 -11.933 1.00 77.75 855 ARG A O 1
ATOM 6778 N N . LYS A 1 856 ? -10.780 2.652 -9.682 1.00 76.31 856 LYS A N 1
ATOM 6779 C CA . LYS A 1 856 ? -12.177 2.252 -9.453 1.00 76.31 856 LYS A CA 1
ATOM 6780 C C . LYS A 1 856 ? -13.173 3.345 -9.853 1.00 76.31 856 LYS A C 1
ATOM 6782 O O . LYS A 1 856 ? -14.332 3.038 -10.112 1.00 76.31 856 LYS A O 1
ATOM 6787 N N . GLY A 1 857 ? -12.750 4.606 -9.895 1.00 78.50 857 GLY A N 1
ATOM 6788 C CA . GLY A 1 857 ? -13.588 5.750 -10.238 1.00 78.50 857 GLY A CA 1
ATOM 6789 C C . GLY A 1 857 ? -13.776 5.968 -11.741 1.00 78.50 857 GLY A C 1
ATOM 6790 O O . GLY A 1 857 ? -14.851 6.409 -12.135 1.00 78.50 857 GLY A O 1
ATOM 6791 N N . ARG A 1 858 ? -12.784 5.633 -12.587 1.00 75.75 858 ARG A N 1
ATOM 6792 C CA . ARG A 1 858 ? -12.768 5.920 -14.046 1.00 75.75 858 ARG A CA 1
ATOM 6793 C C . ARG A 1 858 ? -13.882 5.255 -14.882 1.00 75.75 858 ARG A C 1
ATOM 6795 O O . ARG A 1 858 ? -13.953 5.514 -16.076 1.00 75.75 858 ARG A O 1
ATOM 6802 N N . GLY A 1 859 ? -14.759 4.450 -14.283 1.00 69.62 859 GLY A N 1
ATOM 6803 C CA . GLY A 1 859 ? -15.909 3.836 -14.962 1.00 69.62 859 GLY A CA 1
ATOM 6804 C C . GLY A 1 859 ? -17.158 3.676 -14.092 1.00 69.62 859 GLY A C 1
ATOM 6805 O O . GLY A 1 859 ? -18.049 2.923 -14.461 1.00 69.62 859 GLY A O 1
ATOM 6806 N N . ALA A 1 860 ? -17.220 4.336 -12.930 1.00 73.50 860 ALA A N 1
ATOM 6807 C CA . ALA A 1 860 ? -18.336 4.185 -12.000 1.00 73.50 860 ALA A CA 1
ATOM 6808 C C . ALA A 1 860 ? -19.395 5.279 -12.221 1.00 73.50 860 ALA A C 1
ATOM 6810 O O . ALA A 1 860 ? -19.222 6.412 -11.769 1.00 73.50 860 ALA A O 1
ATOM 6811 N N . SER A 1 861 ? -20.526 4.931 -12.842 1.00 60.31 861 SER A N 1
ATOM 6812 C CA . SER A 1 861 ? -21.621 5.863 -13.188 1.00 60.31 861 SER A CA 1
ATOM 6813 C C . SER A 1 861 ? -22.307 6.532 -11.983 1.00 60.31 861 SER A C 1
ATOM 6815 O O . SER A 1 861 ? -23.043 7.502 -12.142 1.00 60.31 861 SER A O 1
ATOM 6817 N N . TYR A 1 862 ? -22.042 6.052 -10.761 1.00 69.62 862 TYR A N 1
ATOM 6818 C CA . TYR A 1 862 ? -22.628 6.554 -9.509 1.00 69.62 862 TYR A CA 1
ATOM 6819 C C . TYR A 1 862 ? -21.588 6.655 -8.391 1.00 69.62 862 TYR A C 1
ATOM 6821 O O . TYR A 1 862 ? -21.793 6.189 -7.264 1.00 69.62 862 TYR A O 1
ATOM 6829 N N . ARG A 1 863 ? -20.438 7.241 -8.729 1.00 81.94 863 ARG A N 1
ATOM 6830 C CA . ARG A 1 863 ? -19.380 7.562 -7.774 1.00 81.94 863 ARG A CA 1
ATOM 6831 C C . ARG A 1 863 ? -19.874 8.627 -6.787 1.00 81.94 863 ARG A C 1
ATOM 6833 O O . ARG A 1 863 ? -20.139 9.764 -7.164 1.00 81.94 863 ARG A O 1
ATOM 6840 N N . GLY A 1 864 ? -20.023 8.237 -5.525 1.00 83.62 864 GLY A N 1
ATOM 6841 C CA . GLY A 1 864 ? -20.329 9.126 -4.403 1.00 83.62 864 GLY A CA 1
ATOM 6842 C C . GLY A 1 864 ? -19.309 8.947 -3.284 1.00 83.62 864 GLY A C 1
ATOM 6843 O O . GLY A 1 864 ? -18.458 8.066 -3.356 1.00 83.62 864 GLY A O 1
ATOM 6844 N N . GLU A 1 865 ? -19.408 9.739 -2.226 1.00 86.94 865 GLU A N 1
ATOM 6845 C CA . GLU A 1 865 ? -18.391 9.758 -1.173 1.00 86.94 865 GLU A CA 1
ATOM 6846 C C . GLU A 1 865 ? -18.247 8.398 -0.455 1.00 86.94 865 GLU A C 1
ATOM 6848 O O . GLU A 1 865 ? -17.140 7.892 -0.289 1.00 86.94 865 GLU A O 1
ATOM 6853 N N . ALA A 1 866 ? -19.367 7.726 -0.164 1.00 85.44 866 ALA A N 1
ATOM 6854 C CA . ALA A 1 866 ? -19.361 6.368 0.392 1.00 85.44 866 ALA A CA 1
ATOM 6855 C C . ALA A 1 866 ? -18.756 5.317 -0.562 1.00 85.44 866 ALA A C 1
ATOM 6857 O O . ALA A 1 866 ? -18.264 4.287 -0.115 1.00 85.44 866 ALA A O 1
ATOM 6858 N N . TYR A 1 867 ? -18.790 5.547 -1.883 1.00 87.81 867 TYR A N 1
ATOM 6859 C CA . TYR A 1 867 ? -18.131 4.651 -2.841 1.00 87.81 867 TYR A CA 1
ATOM 6860 C C . TYR A 1 867 ? -16.612 4.774 -2.743 1.00 87.81 867 TYR A C 1
ATOM 6862 O O . TYR A 1 867 ? -15.933 3.752 -2.705 1.00 87.81 867 TYR A O 1
ATOM 6870 N N . ASP A 1 868 ? -16.093 6.001 -2.682 1.00 87.19 868 ASP A N 1
ATOM 6871 C CA . ASP A 1 868 ? -14.654 6.251 -2.560 1.00 87.19 868 ASP A CA 1
ATOM 6872 C C . ASP A 1 868 ? -14.122 5.748 -1.209 1.00 87.19 868 ASP A C 1
ATOM 6874 O O . ASP A 1 868 ? -13.099 5.066 -1.167 1.00 87.19 868 ASP A O 1
ATOM 6878 N N . SER A 1 869 ? -14.871 5.985 -0.128 1.00 88.12 869 SER A N 1
ATOM 6879 C CA . SER A 1 869 ? -14.586 5.452 1.209 1.00 88.12 869 SER A CA 1
ATOM 6880 C C . SER A 1 869 ? -14.542 3.915 1.226 1.00 88.12 869 SER A C 1
ATOM 6882 O O . SER A 1 869 ? -13.515 3.321 1.569 1.00 88.12 869 SER A O 1
ATOM 6884 N N . LEU A 1 870 ? -15.584 3.238 0.725 1.00 84.38 870 LEU A N 1
ATOM 6885 C CA . LEU A 1 870 ? -15.577 1.773 0.615 1.00 84.38 870 LEU A CA 1
ATOM 6886 C C . LEU A 1 870 ? -14.494 1.252 -0.324 1.00 84.38 870 LEU A C 1
ATOM 6888 O O . LEU A 1 870 ? -13.971 0.160 -0.118 1.00 84.38 870 LEU A O 1
ATOM 6892 N N . ALA A 1 871 ? -14.156 1.980 -1.389 1.00 83.81 871 ALA A N 1
ATOM 6893 C CA . ALA A 1 871 ? -13.147 1.537 -2.340 1.00 83.81 871 ALA A CA 1
ATOM 6894 C C . ALA A 1 871 ? -11.789 1.292 -1.665 1.00 83.81 871 ALA A C 1
ATOM 6896 O O . ALA A 1 871 ? -11.085 0.366 -2.097 1.00 83.81 871 ALA A O 1
ATOM 6897 N N . LEU A 1 872 ? -11.471 2.070 -0.622 1.00 82.62 872 LEU A N 1
ATOM 6898 C CA . LEU A 1 872 ? -10.315 1.884 0.254 1.00 82.62 872 LEU A CA 1
ATOM 6899 C C . LEU A 1 872 ? -10.548 0.770 1.281 1.00 82.62 872 LEU A C 1
ATOM 6901 O O . LEU A 1 872 ? -9.749 -0.165 1.341 1.00 82.62 872 LEU A O 1
ATOM 6905 N N . ARG A 1 873 ? -11.674 0.827 2.002 1.00 84.94 873 ARG A N 1
ATOM 6906 C CA . ARG A 1 873 ? -11.944 0.008 3.200 1.00 84.94 873 ARG A CA 1
ATOM 6907 C C . ARG A 1 873 ? -12.470 -1.401 2.929 1.00 84.94 873 ARG A C 1
ATOM 6909 O O . ARG A 1 873 ? -12.472 -2.252 3.807 1.00 84.94 873 ARG A O 1
ATOM 6916 N N . MET A 1 874 ? -12.860 -1.713 1.693 1.00 82.50 874 MET A N 1
ATOM 6917 C CA . MET A 1 874 ? -13.402 -3.034 1.342 1.00 82.50 874 MET A CA 1
ATOM 6918 C C . MET A 1 874 ? -12.423 -4.184 1.616 1.00 82.50 874 MET A C 1
ATOM 6920 O O . MET A 1 874 ? -12.856 -5.297 1.895 1.00 82.50 874 MET A O 1
ATOM 6924 N N . THR A 1 875 ? -11.111 -3.947 1.513 1.00 78.75 875 THR A N 1
ATOM 6925 C CA . THR A 1 875 ? -10.116 -4.975 1.860 1.00 78.75 875 THR A CA 1
ATOM 6926 C C . THR A 1 875 ? -10.160 -5.302 3.352 1.00 78.75 875 THR A C 1
ATOM 6928 O O . THR A 1 875 ? -10.083 -6.472 3.700 1.00 78.75 875 THR A O 1
ATOM 6931 N N . GLU A 1 876 ? -10.361 -4.302 4.208 1.00 85.50 876 GLU A N 1
ATOM 6932 C CA . GLU A 1 876 ? -10.438 -4.467 5.665 1.00 85.50 876 GLU A CA 1
ATOM 6933 C C . GLU A 1 876 ? -11.727 -5.181 6.059 1.00 85.50 876 GLU A C 1
ATOM 6935 O O . GLU A 1 876 ? -11.688 -6.147 6.806 1.00 85.50 876 GLU A O 1
ATOM 6940 N N . ILE A 1 877 ? -12.863 -4.784 5.473 1.00 80.31 877 ILE A N 1
ATOM 6941 C CA . ILE A 1 877 ? -14.152 -5.459 5.699 1.00 80.31 877 ILE A CA 1
ATOM 6942 C C . ILE A 1 877 ? -14.044 -6.951 5.357 1.00 80.31 877 ILE A C 1
ATOM 6944 O O . ILE A 1 877 ? -14.557 -7.791 6.093 1.00 80.31 877 ILE A O 1
ATOM 6948 N N . ARG A 1 878 ? -13.360 -7.299 4.258 1.00 78.25 878 ARG A N 1
ATOM 6949 C CA . ARG A 1 878 ? -13.119 -8.702 3.887 1.00 78.25 878 ARG A CA 1
ATOM 6950 C C . ARG A 1 878 ? -12.231 -9.416 4.897 1.00 78.25 878 ARG A C 1
ATOM 6952 O O . ARG A 1 878 ? -12.591 -10.506 5.314 1.00 78.25 878 ARG A O 1
ATOM 6959 N N . GLN A 1 879 ? -11.127 -8.795 5.308 1.00 78.00 879 GLN A N 1
ATOM 6960 C CA . GLN A 1 879 ? -10.222 -9.365 6.309 1.00 78.00 879 GLN A CA 1
ATOM 6961 C C . GLN A 1 879 ? -10.938 -9.635 7.636 1.00 78.00 879 GLN A C 1
ATOM 6963 O O . GLN A 1 879 ? -10.780 -10.713 8.195 1.00 78.00 879 GLN A O 1
ATOM 6968 N N . GLU A 1 880 ? -11.769 -8.706 8.107 1.00 82.56 880 GLU A N 1
ATOM 6969 C CA . GLU A 1 880 ? -12.556 -8.890 9.331 1.00 82.56 880 GLU A CA 1
ATOM 6970 C C . GLU A 1 880 ? -13.622 -9.982 9.156 1.00 82.56 880 GLU A C 1
ATOM 6972 O O . GLU A 1 880 ? -13.780 -10.828 10.028 1.00 82.56 880 GLU A O 1
ATOM 6977 N N . THR A 1 881 ? -14.284 -10.045 7.994 1.00 75.31 881 THR A N 1
ATOM 6978 C CA . THR A 1 881 ? -15.262 -11.108 7.684 1.00 75.31 881 THR A CA 1
ATOM 6979 C C . THR A 1 881 ? -14.618 -12.497 7.631 1.00 75.31 881 THR A C 1
ATOM 6981 O O . THR A 1 881 ? -15.221 -13.480 8.051 1.00 75.31 881 THR A O 1
ATOM 6984 N N . GLU A 1 882 ? -13.404 -12.596 7.091 1.00 74.69 882 GLU A N 1
ATOM 6985 C CA . GLU A 1 882 ? -12.654 -13.852 6.992 1.00 74.69 882 GLU A CA 1
ATOM 6986 C C . GLU A 1 882 ? -12.018 -14.250 8.334 1.00 74.69 882 GLU A C 1
ATOM 6988 O O . GLU A 1 882 ? -11.894 -15.441 8.624 1.00 74.69 882 GLU A O 1
ATOM 6993 N N . GLY A 1 883 ? -11.614 -13.266 9.143 1.00 75.62 883 GLY A N 1
ATOM 6994 C CA . GLY A 1 883 ? -10.887 -13.469 10.395 1.00 75.62 883 GLY A CA 1
ATOM 6995 C C . GLY A 1 883 ? -11.760 -13.627 11.641 1.00 75.62 883 GLY A C 1
ATOM 6996 O O . GLY A 1 883 ? -11.316 -14.269 12.592 1.00 75.62 883 GLY A O 1
ATOM 6997 N N . LYS A 1 884 ? -12.977 -13.065 11.657 1.00 81.06 884 LYS A N 1
ATOM 6998 C CA . LYS A 1 884 ? -13.860 -13.018 12.835 1.00 81.06 884 LYS A CA 1
ATOM 6999 C C . LYS A 1 884 ? -15.293 -13.417 12.468 1.00 81.06 884 LYS A C 1
ATOM 7001 O O . LYS A 1 884 ? -16.013 -12.610 11.879 1.00 81.06 884 LYS A O 1
ATOM 7006 N N . PRO A 1 885 ? -15.740 -14.636 12.811 1.00 77.50 885 PRO A N 1
ATOM 7007 C CA . PRO A 1 885 ? -17.106 -15.086 12.540 1.00 77.50 885 PRO A CA 1
ATOM 7008 C C . PRO A 1 885 ? -18.192 -14.146 13.093 1.00 77.50 885 PRO A C 1
ATOM 7010 O O . PRO A 1 885 ? -19.219 -13.949 12.448 1.00 77.50 885 PRO A O 1
ATOM 7013 N N . GLU A 1 886 ? -17.942 -13.537 14.253 1.00 82.50 886 GLU A N 1
ATOM 7014 C CA . GLU A 1 886 ? -18.834 -12.602 14.944 1.00 82.50 886 GLU A CA 1
ATOM 7015 C C . GLU A 1 886 ? -18.948 -11.228 14.262 1.00 82.50 886 GLU A C 1
ATOM 7017 O O . GLU A 1 886 ? -19.938 -10.525 14.452 1.00 82.50 886 GLU A O 1
ATOM 7022 N N . PHE A 1 887 ? -17.994 -10.854 13.398 1.00 81.19 887 PHE A N 1
ATOM 7023 C CA . PHE A 1 887 ? -17.962 -9.527 12.772 1.00 81.19 887 PHE A CA 1
ATOM 7024 C C . PHE A 1 887 ? -19.243 -9.203 11.995 1.00 81.19 887 PHE A C 1
ATOM 7026 O O . PHE A 1 887 ? -19.718 -8.069 12.024 1.00 81.19 887 PHE A O 1
ATOM 7033 N N . LEU A 1 888 ? -19.820 -10.185 11.295 1.00 73.12 888 LEU A N 1
ATOM 7034 C CA . LEU A 1 888 ? -21.054 -9.971 10.534 1.00 73.12 888 LEU A CA 1
ATOM 7035 C C . LEU A 1 888 ? -22.270 -9.763 11.442 1.00 73.12 888 LEU A C 1
ATOM 7037 O O . LEU A 1 888 ? -23.171 -9.007 11.074 1.00 73.12 888 LEU A O 1
ATOM 7041 N N . GLU A 1 889 ? -22.291 -10.409 12.608 1.00 75.81 889 GLU A N 1
ATOM 7042 C CA . GLU A 1 889 ? -23.342 -10.228 13.607 1.00 75.81 889 GLU A CA 1
ATOM 7043 C C . GLU A 1 889 ? -23.253 -8.820 14.203 1.00 75.81 889 GLU A C 1
ATOM 7045 O O . GLU A 1 889 ? -24.229 -8.067 14.120 1.00 75.81 889 GLU A O 1
ATOM 7050 N N . ASP A 1 890 ? -22.061 -8.405 14.641 1.00 80.38 890 ASP A N 1
ATOM 7051 C CA . ASP A 1 890 ? -21.797 -7.048 15.133 1.00 80.38 890 ASP A CA 1
ATOM 7052 C C . ASP A 1 890 ? -22.185 -5.989 14.090 1.00 80.38 890 ASP A C 1
ATOM 7054 O O . ASP A 1 890 ? -22.913 -5.031 14.369 1.00 80.38 890 ASP A O 1
ATOM 7058 N N . LEU A 1 891 ? -21.749 -6.178 12.841 1.00 76.31 891 LEU A N 1
ATOM 7059 C CA . LEU A 1 891 ? -22.029 -5.247 11.752 1.00 76.31 891 LEU A CA 1
ATOM 7060 C C . LEU A 1 891 ? -23.531 -5.164 11.439 1.00 76.31 891 LEU A C 1
ATOM 7062 O O . LEU A 1 891 ? -24.015 -4.091 11.075 1.00 76.31 891 LEU A O 1
ATOM 7066 N N . SER A 1 892 ? -24.284 -6.258 11.601 1.00 76.38 892 SER A N 1
ATOM 7067 C CA . SER A 1 892 ? -25.737 -6.281 11.390 1.00 76.38 892 SER A CA 1
ATOM 7068 C C . SER A 1 892 ? -26.495 -5.422 12.406 1.00 76.38 892 SER A C 1
ATOM 7070 O O . SER A 1 892 ? -27.391 -4.663 12.026 1.00 76.38 892 SER A O 1
ATOM 7072 N N . VAL A 1 893 ? -26.072 -5.442 13.673 1.00 78.94 893 VAL A N 1
ATOM 7073 C CA . VAL A 1 893 ? -26.632 -4.586 14.729 1.00 78.94 893 VAL A CA 1
ATOM 7074 C C . VAL A 1 893 ? -26.376 -3.110 14.408 1.00 78.94 893 VAL A C 1
ATOM 7076 O O . VAL A 1 893 ? -27.225 -2.241 14.623 1.00 78.94 893 VAL A O 1
ATOM 7079 N N . LEU A 1 894 ? -25.214 -2.808 13.832 1.00 84.81 894 LEU A N 1
ATOM 7080 C CA . LEU A 1 894 ? -24.814 -1.445 13.484 1.00 84.81 894 LEU A CA 1
ATOM 7081 C C . LEU A 1 894 ? -25.465 -0.935 12.197 1.00 84.81 894 LEU A C 1
ATOM 7083 O O . LEU A 1 894 ? -25.771 0.256 12.102 1.00 84.81 894 LEU A O 1
ATOM 7087 N N . LEU A 1 895 ? -25.779 -1.828 11.256 1.00 78.06 895 LEU A N 1
ATOM 7088 C CA . LEU A 1 895 ? -26.613 -1.523 10.090 1.00 78.06 895 LEU A CA 1
ATOM 7089 C C . LEU A 1 895 ? -27.972 -0.966 10.503 1.00 78.06 895 LEU A C 1
ATOM 7091 O O . LEU A 1 895 ? -28.460 -0.019 9.880 1.00 78.06 895 LEU A O 1
ATOM 7095 N N . ASP A 1 896 ? -28.541 -1.468 11.598 1.00 76.06 896 ASP A N 1
ATOM 7096 C CA . ASP A 1 896 ? -29.802 -0.968 12.139 1.00 76.06 896 ASP A CA 1
ATOM 7097 C C . ASP A 1 896 ? -29.696 0.456 12.695 1.00 76.06 896 ASP A C 1
ATOM 7099 O O . ASP A 1 896 ? -30.596 1.281 12.466 1.00 76.06 896 ASP A O 1
ATOM 7103 N N . LYS A 1 897 ? -28.562 0.782 13.329 1.00 83.12 897 LYS A N 1
ATOM 7104 C CA . LYS A 1 897 ? -28.230 2.148 13.764 1.00 83.12 897 LYS A CA 1
ATOM 7105 C C . LYS A 1 897 ? -27.965 3.077 12.570 1.00 83.12 897 LYS A C 1
ATOM 7107 O O . LYS A 1 897 ? -28.293 4.257 12.635 1.00 83.12 897 LYS A O 1
ATOM 7112 N N . ALA A 1 898 ? -27.461 2.554 11.451 1.00 87.69 898 ALA A N 1
ATOM 7113 C CA . ALA A 1 898 ? -27.116 3.319 10.252 1.00 87.69 898 ALA A CA 1
ATOM 7114 C C . ALA A 1 898 ? -28.185 3.315 9.136 1.00 87.69 898 ALA A C 1
ATOM 7116 O O . ALA A 1 898 ? -27.912 3.831 8.052 1.00 87.69 898 ALA A O 1
ATOM 7117 N N . ARG A 1 899 ? -29.409 2.799 9.373 1.00 83.88 899 ARG A N 1
ATOM 7118 C CA . ARG A 1 899 ? -30.487 2.598 8.361 1.00 83.88 899 ARG A CA 1
ATOM 7119 C C . ARG A 1 899 ? -30.837 3.803 7.483 1.00 83.88 899 ARG A C 1
ATOM 7121 O O . ARG A 1 899 ? -31.483 3.638 6.448 1.00 83.88 899 ARG A O 1
ATOM 7128 N N . SER A 1 900 ? -30.461 5.011 7.884 1.00 91.06 900 SER A N 1
ATOM 7129 C CA . SER A 1 900 ? -30.565 6.208 7.057 1.00 91.06 900 SER A CA 1
ATOM 7130 C C . SER A 1 900 ? -29.401 7.168 7.331 1.00 91.06 900 SER A C 1
ATOM 7132 O O . SER A 1 900 ? -28.809 7.122 8.412 1.00 91.06 900 SER A O 1
ATOM 7134 N N . PRO A 1 901 ? -29.097 8.087 6.395 1.00 92.44 901 PRO A N 1
ATOM 7135 C CA . PRO A 1 901 ? -28.134 9.163 6.610 1.00 92.44 901 PRO A CA 1
ATOM 7136 C C . PRO A 1 901 ? -28.350 9.953 7.895 1.00 92.44 901 PRO A C 1
ATOM 7138 O O . PRO A 1 901 ? -27.385 10.253 8.590 1.00 92.44 901 PRO A O 1
ATOM 7141 N N . ARG A 1 902 ? -29.609 10.247 8.233 1.00 95.25 902 ARG A N 1
ATOM 7142 C CA . ARG A 1 902 ? -29.952 10.918 9.485 1.00 95.25 902 ARG A CA 1
ATOM 7143 C C . ARG A 1 902 ? -29.531 10.108 10.713 1.00 95.25 902 ARG A C 1
ATOM 7145 O O . ARG A 1 902 ? -28.833 10.648 11.563 1.00 95.25 902 ARG A O 1
ATOM 7152 N N . ARG A 1 903 ? -29.900 8.823 10.781 1.00 93.50 903 ARG A N 1
ATOM 7153 C CA . ARG A 1 903 ? -29.564 7.975 11.938 1.00 93.50 903 ARG A CA 1
ATOM 7154 C C . ARG A 1 903 ? -28.061 7.740 12.071 1.00 93.50 903 ARG A C 1
ATOM 7156 O O . ARG A 1 903 ? -27.553 7.727 13.180 1.00 93.50 903 ARG A O 1
ATOM 7163 N N . MET A 1 904 ? -27.341 7.620 10.952 1.00 92.75 904 MET A N 1
ATOM 7164 C CA . MET A 1 904 ? -25.875 7.560 10.967 1.00 92.75 904 MET A CA 1
ATOM 7165 C C . MET A 1 904 ? -25.273 8.825 11.593 1.00 92.75 904 MET A C 1
ATOM 7167 O O . MET A 1 904 ? -24.410 8.724 12.453 1.00 92.75 904 MET A O 1
ATOM 7171 N N . VAL A 1 905 ? -25.711 10.011 11.166 1.00 92.88 905 VAL A N 1
ATOM 7172 C CA . VAL A 1 905 ? -25.232 11.292 11.710 1.00 92.88 905 VAL A CA 1
ATOM 7173 C C . VAL A 1 905 ? -25.541 11.405 13.206 1.00 92.88 905 VAL A C 1
ATOM 7175 O O . VAL A 1 905 ? -24.672 11.825 13.962 1.00 92.88 905 VAL A O 1
ATOM 7178 N N . GLU A 1 906 ? -26.734 10.991 13.639 1.00 92.94 906 GLU A N 1
ATOM 7179 C CA . GLU A 1 906 ? -27.105 10.916 15.061 1.00 92.94 906 GLU A CA 1
ATOM 7180 C C . GLU A 1 906 ? -26.181 9.953 15.829 1.00 92.94 906 GLU A C 1
ATOM 7182 O O . GLU A 1 906 ? -25.595 10.337 16.836 1.00 92.94 906 GLU A O 1
ATOM 7187 N N . ALA A 1 907 ? -25.956 8.743 15.308 1.00 91.88 907 ALA A N 1
ATOM 7188 C CA . ALA A 1 907 ? -25.061 7.752 15.910 1.00 91.88 907 ALA A CA 1
ATOM 7189 C C . ALA A 1 907 ? -23.588 8.200 15.943 1.00 91.88 907 ALA A C 1
ATOM 7191 O O . ALA A 1 907 ? -22.816 7.743 16.784 1.00 91.88 907 ALA A O 1
ATOM 7192 N N . LEU A 1 908 ? -23.188 9.097 15.037 1.00 91.56 908 LEU A N 1
ATOM 7193 C CA . LEU A 1 908 ? -21.848 9.677 15.004 1.00 91.56 908 LEU A CA 1
ATOM 7194 C C . LEU A 1 908 ? -21.685 10.917 15.901 1.00 91.56 908 LEU A C 1
ATOM 7196 O O . LEU A 1 908 ? -20.578 11.464 15.972 1.00 91.56 908 LEU A O 1
ATOM 7200 N N . GLY A 1 909 ? -22.748 11.372 16.571 1.00 90.44 909 GLY A N 1
ATOM 7201 C CA . GLY A 1 909 ? -22.726 12.586 17.389 1.00 90.44 909 GLY A CA 1
ATOM 7202 C C . GLY A 1 909 ? -22.708 13.884 16.571 1.00 90.44 909 GLY A C 1
ATOM 7203 O O . GLY A 1 909 ? -22.198 14.898 17.037 1.00 90.44 909 GLY A O 1
ATOM 7204 N N . LEU A 1 910 ? -23.203 13.854 15.329 1.00 91.19 910 LEU A N 1
ATOM 7205 C CA . LEU A 1 910 ? -23.186 14.972 14.375 1.00 91.19 910 LEU A CA 1
ATOM 7206 C C . LEU A 1 910 ? -24.559 15.662 14.231 1.00 91.19 910 LEU A C 1
ATOM 7208 O O . LEU A 1 910 ? -24.729 16.543 13.389 1.00 91.19 910 LEU A O 1
ATOM 7212 N N . GLN A 1 911 ? -25.566 15.269 15.016 1.00 91.88 911 GLN A N 1
ATOM 7213 C CA . GLN A 1 911 ? -26.962 15.715 14.880 1.00 91.88 911 GLN A CA 1
ATOM 7214 C C . GLN A 1 911 ? -27.172 17.218 15.096 1.00 91.88 911 GLN A C 1
ATOM 7216 O O . GLN A 1 911 ? -28.127 17.786 14.569 1.00 91.88 911 GLN A O 1
ATOM 7221 N N . PHE A 1 912 ? -26.274 17.867 15.834 1.00 90.19 912 PHE A N 1
ATOM 7222 C CA . PHE A 1 912 ? -26.333 19.299 16.132 1.00 90.19 912 PHE A CA 1
ATOM 7223 C C . PHE A 1 912 ? -25.648 20.170 15.069 1.00 90.19 912 PHE A C 1
ATOM 7225 O O . PHE A 1 912 ? -25.629 21.395 15.183 1.00 90.19 912 PHE A O 1
ATOM 7232 N N . HIS A 1 913 ? -25.108 19.558 14.011 1.00 89.12 913 HIS A N 1
ATOM 7233 C CA . HIS A 1 913 ? -24.410 20.274 12.953 1.00 89.12 913 HIS A CA 1
ATOM 7234 C C . HIS A 1 913 ? -25.327 21.331 12.283 1.00 89.12 913 HIS A C 1
ATOM 7236 O O . HIS A 1 913 ? -26.441 20.993 11.867 1.00 89.12 913 HIS A O 1
ATOM 7242 N N . PRO A 1 914 ? -24.890 22.594 12.071 1.00 87.81 914 PRO A N 1
ATOM 7243 C CA . PRO A 1 914 ? -25.783 23.694 11.674 1.00 87.81 914 PRO A CA 1
ATOM 7244 C C . PRO A 1 914 ? -26.467 23.469 10.323 1.00 87.81 914 PRO A C 1
ATOM 7246 O O . PRO A 1 914 ? -27.617 23.854 10.115 1.00 87.81 914 PRO A O 1
ATOM 7249 N N . ALA A 1 915 ? -25.779 22.782 9.404 1.00 87.75 915 ALA A N 1
ATOM 7250 C CA . ALA A 1 915 ? -26.336 22.395 8.107 1.00 87.75 915 ALA A CA 1
ATOM 7251 C C . ALA A 1 915 ? -27.595 21.506 8.203 1.00 87.75 915 ALA A C 1
ATOM 7253 O O . ALA A 1 915 ? -28.324 21.405 7.222 1.00 87.75 915 ALA A O 1
ATOM 7254 N N . LEU A 1 916 ? -27.861 20.876 9.352 1.00 91.00 916 LEU A N 1
ATOM 7255 C CA . LEU A 1 916 ? -28.973 19.944 9.547 1.00 91.00 916 LEU A CA 1
ATOM 7256 C C . LEU A 1 916 ? -30.239 20.603 10.104 1.00 91.00 916 LEU A C 1
ATOM 7258 O O . LEU A 1 916 ? -31.299 19.991 10.053 1.00 91.00 916 LEU A O 1
ATOM 7262 N N . GLN A 1 917 ? -30.169 21.853 10.577 1.00 89.19 917 GLN A N 1
ATOM 7263 C CA . GLN A 1 917 ? -31.296 22.537 11.235 1.00 89.19 917 GLN A CA 1
ATOM 7264 C C . GLN A 1 917 ? -32.554 22.650 10.358 1.00 89.19 917 GLN A C 1
ATOM 7266 O O . GLN A 1 917 ? -33.663 22.763 10.871 1.00 89.19 917 GLN A O 1
ATOM 7271 N N . ARG A 1 918 ? -32.387 22.647 9.030 1.00 90.25 918 ARG A N 1
ATOM 7272 C CA . ARG A 1 918 ? -33.483 22.771 8.052 1.00 90.25 918 ARG A CA 1
ATOM 7273 C C . ARG A 1 918 ? -33.879 21.438 7.418 1.00 90.25 918 ARG A C 1
ATOM 7275 O O . ARG A 1 918 ? -34.798 21.399 6.605 1.00 90.25 918 ARG A O 1
ATOM 7282 N N . GLU A 1 919 ? -33.180 20.360 7.753 1.00 92.88 919 GLU A N 1
ATOM 7283 C CA . GLU A 1 919 ? -33.339 19.065 7.106 1.00 92.88 919 GLU A CA 1
ATOM 7284 C C . GLU A 1 919 ? -34.308 18.195 7.906 1.00 92.88 919 GLU A C 1
ATOM 7286 O O . GLU A 1 919 ? -34.036 17.798 9.034 1.00 92.88 919 GLU A O 1
ATOM 7291 N N . THR A 1 920 ? -35.458 17.881 7.314 1.00 92.12 920 THR A N 1
ATOM 7292 C CA . THR A 1 920 ? -36.478 17.025 7.944 1.00 92.12 920 THR A CA 1
ATOM 7293 C C . THR A 1 920 ? -36.480 15.608 7.371 1.00 92.12 920 THR A C 1
ATOM 7295 O O . THR A 1 920 ? -36.806 14.644 8.068 1.00 92.12 920 THR A O 1
ATOM 7298 N N . HIS A 1 921 ? -36.078 15.451 6.105 1.00 95.19 921 HIS A N 1
ATOM 7299 C CA . HIS A 1 921 ? -36.124 14.179 5.392 1.00 95.19 921 HIS A CA 1
ATOM 7300 C C . HIS A 1 921 ? -34.915 13.292 5.722 1.00 95.19 921 HIS A C 1
ATOM 7302 O O . HIS A 1 921 ? -33.778 13.640 5.407 1.00 95.19 921 HIS A O 1
ATOM 7308 N N . ALA A 1 922 ? -35.151 12.090 6.259 1.00 91.12 922 ALA A N 1
ATOM 7309 C CA . ALA A 1 922 ? -34.102 11.187 6.759 1.00 91.12 922 ALA A CA 1
ATOM 7310 C C . ALA A 1 922 ? -33.025 10.779 5.725 1.00 91.12 922 ALA A C 1
ATOM 7312 O O . ALA A 1 922 ? -31.921 10.383 6.096 1.00 91.12 922 ALA A O 1
ATOM 7313 N N . TRP A 1 923 ? -33.339 10.883 4.429 1.00 90.38 923 TRP A N 1
ATOM 7314 C CA . TRP A 1 923 ? -32.429 10.591 3.311 1.00 90.38 923 TRP A CA 1
ATOM 7315 C C . TRP A 1 923 ? -31.905 11.835 2.588 1.00 90.38 923 TRP A C 1
ATOM 7317 O O . TRP A 1 923 ? -31.389 11.726 1.471 1.00 90.38 923 TRP A O 1
ATOM 7327 N N . SER A 1 924 ? -32.045 13.019 3.189 1.00 91.81 924 SER A N 1
ATOM 7328 C CA . SER A 1 924 ? -31.459 14.232 2.624 1.00 91.81 924 SER A CA 1
ATOM 7329 C C . SER A 1 924 ? -29.971 14.027 2.334 1.00 91.81 924 SER A C 1
ATOM 7331 O O . SER A 1 924 ? -29.228 13.413 3.108 1.00 91.81 924 SER A O 1
ATOM 7333 N N . LYS A 1 925 ? -29.519 14.541 1.184 1.00 89.69 925 LYS A N 1
ATOM 7334 C CA . LYS A 1 925 ? -28.107 14.478 0.790 1.00 89.69 925 LYS A CA 1
ATOM 7335 C C . LYS A 1 925 ? -27.228 15.202 1.811 1.00 89.69 925 LYS A C 1
ATOM 7337 O O . LYS A 1 925 ? -26.089 14.789 1.987 1.00 89.69 925 LYS A O 1
ATOM 7342 N N . VAL A 1 926 ? -27.751 16.217 2.504 1.00 89.69 926 VAL A N 1
ATOM 7343 C CA . VAL A 1 926 ? -26.990 17.028 3.463 1.00 89.69 926 VAL A CA 1
ATOM 7344 C C . VAL A 1 926 ? -26.411 16.183 4.597 1.00 89.69 926 VAL A C 1
ATOM 7346 O O . VAL A 1 926 ? -25.229 16.335 4.877 1.00 89.69 926 VAL A O 1
ATOM 7349 N N . TYR A 1 927 ? -27.157 15.217 5.148 1.00 91.62 927 TYR A N 1
ATOM 7350 C CA . TYR A 1 927 ? -26.633 14.290 6.163 1.00 91.62 927 TYR A CA 1
ATOM 7351 C C . TYR A 1 927 ? -25.391 13.527 5.677 1.00 91.62 927 TYR A C 1
ATOM 7353 O O . TYR A 1 927 ? -24.384 13.459 6.375 1.00 91.62 927 TYR A O 1
ATOM 7361 N N . ARG A 1 928 ? -25.421 13.009 4.439 1.00 89.06 928 ARG A N 1
ATOM 7362 C CA . ARG A 1 928 ? -24.251 12.342 3.836 1.00 89.06 928 ARG A CA 1
ATOM 7363 C C . ARG A 1 928 ? -23.095 13.319 3.644 1.00 89.06 928 ARG A C 1
ATOM 7365 O O . ARG A 1 928 ? -21.953 12.975 3.906 1.00 89.06 928 ARG A O 1
ATOM 7372 N N . LEU A 1 929 ? -23.382 14.539 3.195 1.00 88.12 929 LEU A N 1
ATOM 7373 C CA . LEU A 1 929 ? -22.339 15.542 2.996 1.00 88.12 929 LEU A CA 1
ATOM 7374 C C . LEU A 1 929 ? -21.671 15.954 4.307 1.00 88.12 929 LEU A C 1
ATOM 7376 O O . LEU A 1 929 ? -20.475 16.189 4.281 1.00 88.12 929 LEU A O 1
ATOM 7380 N N . VAL A 1 930 ? -22.408 16.020 5.416 1.00 87.94 930 VAL A N 1
ATOM 7381 C CA . VAL A 1 930 ? -21.836 16.296 6.742 1.00 87.94 930 VAL A CA 1
ATOM 7382 C C . VAL A 1 930 ? -20.891 15.175 7.175 1.00 87.94 930 VAL A C 1
ATOM 7384 O O . VAL A 1 930 ? -19.821 15.464 7.682 1.00 87.94 930 VAL A O 1
ATOM 7387 N N . ALA A 1 931 ? -21.239 13.909 6.932 1.00 89.12 931 ALA A N 1
ATOM 7388 C CA . ALA A 1 931 ? -20.388 12.785 7.324 1.00 89.12 931 ALA A CA 1
ATOM 7389 C C . ALA A 1 931 ? -19.118 12.623 6.467 1.00 89.12 931 ALA A C 1
ATOM 7391 O O . ALA A 1 931 ? -18.089 12.209 6.984 1.00 89.12 931 ALA A O 1
ATOM 7392 N N . TYR A 1 932 ? -19.179 12.916 5.162 1.00 88.38 932 TYR A N 1
ATOM 7393 C CA . TYR A 1 932 ? -18.073 12.632 4.230 1.00 88.38 932 TYR A CA 1
ATOM 7394 C C . TYR A 1 932 ? -17.348 13.863 3.682 1.00 88.38 932 TYR A C 1
ATOM 7396 O O . TYR A 1 932 ? -16.368 13.739 2.947 1.00 88.38 932 TYR A O 1
ATOM 7404 N N . ARG A 1 933 ? -17.830 15.070 3.964 1.00 83.25 933 ARG A N 1
ATOM 7405 C CA . ARG A 1 933 ? -17.103 16.298 3.643 1.00 83.25 933 ARG A CA 1
ATOM 7406 C C . ARG A 1 933 ? -16.756 16.952 4.955 1.00 83.25 933 ARG A C 1
ATOM 7408 O O . ARG A 1 933 ? -17.648 17.113 5.782 1.00 83.25 933 ARG A O 1
ATOM 7415 N N . ALA A 1 934 ? -15.489 17.321 5.119 1.00 65.88 934 ALA A N 1
ATOM 7416 C CA . ALA A 1 934 ? -15.067 18.104 6.270 1.00 65.88 934 ALA A CA 1
ATOM 7417 C C . ALA A 1 934 ? -15.998 19.318 6.336 1.00 65.88 934 ALA A C 1
ATOM 7419 O O . ALA A 1 934 ? -16.077 20.066 5.369 1.00 65.88 934 ALA A O 1
ATOM 7420 N N . ASP A 1 935 ? -16.808 19.386 7.389 1.00 62.38 935 ASP A N 1
ATOM 7421 C CA . ASP A 1 935 ? -17.774 20.431 7.728 1.00 62.38 935 ASP A CA 1
ATOM 7422 C C . ASP A 1 935 ? -18.002 21.529 6.657 1.00 62.38 935 ASP A C 1
ATOM 7424 O O . ASP A 1 935 ? -17.289 22.530 6.570 1.00 62.38 935 ASP A O 1
ATOM 7428 N N . LYS A 1 936 ? -19.062 21.390 5.848 1.00 55.81 936 LYS A N 1
ATOM 7429 C CA . LYS A 1 936 ? -19.472 22.427 4.878 1.00 55.81 936 LYS A CA 1
ATOM 7430 C C . LYS A 1 936 ? -19.745 23.794 5.523 1.00 55.81 936 LYS A C 1
ATOM 7432 O O . LYS A 1 936 ? -19.688 24.804 4.829 1.00 55.81 936 LYS A O 1
ATOM 7437 N N . TRP A 1 937 ? -20.137 23.848 6.790 1.00 55.25 937 TRP A N 1
ATOM 7438 C CA . TRP A 1 937 ? -20.397 25.109 7.477 1.00 55.25 937 TRP A CA 1
ATOM 7439 C C . TRP A 1 937 ? -19.077 25.817 7.801 1.00 55.25 937 TRP A C 1
ATOM 7441 O O . TRP A 1 937 ? -18.904 26.978 7.432 1.00 55.25 937 TRP A O 1
ATOM 7451 N N . THR A 1 938 ? -18.117 25.085 8.356 1.00 53.25 938 THR A N 1
ATOM 7452 C CA . THR A 1 938 ? -16.777 25.584 8.713 1.00 53.25 938 THR A CA 1
ATOM 7453 C C . THR A 1 938 ? -15.857 25.775 7.504 1.00 53.25 938 THR A C 1
ATOM 7455 O O . THR A 1 938 ? -14.868 26.489 7.592 1.00 53.25 938 THR A O 1
ATOM 7458 N N . LEU A 1 939 ? -16.198 25.201 6.343 1.00 51.97 939 LEU A N 1
ATOM 7459 C CA . LEU A 1 939 ? -15.484 25.448 5.085 1.00 51.97 939 LEU A CA 1
ATOM 7460 C C . LEU A 1 939 ? -16.030 26.611 4.244 1.00 51.97 939 LEU A C 1
ATOM 7462 O O . LEU A 1 939 ? -15.288 27.154 3.431 1.00 51.97 939 LEU A O 1
ATOM 7466 N N . TYR A 1 940 ? -17.314 26.969 4.367 1.00 54.16 940 TYR A N 1
ATOM 7467 C CA . TYR A 1 940 ? -17.947 27.955 3.471 1.00 54.16 940 TYR A CA 1
ATOM 7468 C C . TYR A 1 940 ? -18.596 29.151 4.177 1.00 54.16 940 TYR A C 1
ATOM 7470 O O . TYR A 1 940 ? -18.983 30.102 3.498 1.00 54.16 940 TYR A O 1
ATOM 7478 N N . ARG A 1 941 ? -18.800 29.105 5.500 1.00 57.47 941 ARG A N 1
ATOM 7479 C CA . ARG A 1 941 ? -19.535 30.146 6.246 1.00 57.47 941 ARG A CA 1
ATOM 7480 C C . ARG A 1 941 ? -18.803 30.637 7.489 1.00 57.47 941 ARG A C 1
ATOM 7482 O O . ARG A 1 941 ? -18.857 31.830 7.764 1.00 57.47 941 ARG A O 1
ATOM 7489 N N . SER A 1 942 ? -18.108 29.756 8.195 1.00 58.12 942 SER A N 1
ATOM 7490 C CA . SER A 1 942 ? -17.040 30.116 9.133 1.00 58.12 942 SER A CA 1
ATOM 7491 C C . SER A 1 942 ? -15.715 30.064 8.365 1.00 58.12 942 SER A C 1
ATOM 7493 O O . SER A 1 942 ? -15.563 29.203 7.506 1.00 58.12 942 SER A O 1
ATOM 7495 N N . GLY A 1 943 ? -14.755 30.954 8.628 1.00 60.41 943 GLY A N 1
ATOM 7496 C CA . GLY A 1 943 ? -13.370 30.656 8.239 1.00 60.41 943 GLY A CA 1
ATOM 7497 C C . GLY A 1 943 ? -12.890 29.403 8.989 1.00 60.41 943 GLY A C 1
ATOM 7498 O O . GLY A 1 943 ? -13.430 29.127 10.068 1.00 60.41 943 GLY A O 1
ATOM 7499 N N . PRO A 1 944 ? -11.910 28.638 8.466 1.00 65.00 944 PRO A N 1
ATOM 7500 C CA . PRO A 1 944 ? -11.316 27.562 9.250 1.00 65.00 944 PRO A CA 1
ATOM 7501 C C . PRO A 1 944 ? -10.792 28.144 10.573 1.00 65.00 944 PRO A C 1
ATOM 7503 O O . PRO A 1 944 ? -10.304 29.282 10.572 1.00 65.00 944 PRO A O 1
ATOM 7506 N N . PRO A 1 945 ? -10.904 27.416 11.699 1.00 67.06 945 PRO A N 1
ATOM 7507 C CA . PRO A 1 945 ? -10.382 27.906 12.966 1.00 67.06 945 PRO A CA 1
ATOM 7508 C C . PRO A 1 945 ? -8.894 28.239 12.791 1.00 67.06 945 PRO A C 1
ATOM 7510 O O . PRO A 1 945 ? -8.184 27.480 12.121 1.00 67.06 945 PRO A O 1
ATOM 7513 N N . PRO A 1 946 ? -8.419 29.378 13.327 1.00 77.25 946 PRO A N 1
ATOM 7514 C CA . PRO A 1 946 ? -7.014 29.731 13.230 1.00 77.25 946 PRO A CA 1
ATOM 7515 C C . PRO A 1 946 ? -6.195 28.618 13.880 1.00 77.25 946 PRO A C 1
ATOM 7517 O O . PRO A 1 946 ? -6.430 28.243 15.029 1.00 77.25 946 PRO A O 1
ATOM 7520 N N . VAL A 1 947 ? -5.271 28.063 13.104 1.00 82.31 947 VAL A N 1
ATOM 7521 C CA . VAL A 1 947 ? -4.318 27.068 13.579 1.00 82.31 947 VAL A CA 1
ATOM 7522 C C . VAL A 1 947 ? -3.005 27.785 13.823 1.00 82.31 947 VAL A C 1
ATOM 7524 O O . VAL A 1 947 ? -2.404 28.315 12.891 1.00 82.31 947 VAL A O 1
ATOM 7527 N N . GLU A 1 948 ? -2.583 27.815 15.081 1.00 88.19 948 GLU A N 1
ATOM 7528 C CA . GLU A 1 948 ? -1.288 28.358 15.467 1.00 88.19 948 GLU A CA 1
ATOM 7529 C C . GLU A 1 948 ? -0.228 27.256 15.370 1.00 88.19 948 GLU A C 1
ATOM 7531 O O . GLU A 1 948 ? -0.424 26.131 15.842 1.00 88.19 948 GLU A O 1
ATOM 7536 N N . ILE A 1 949 ? 0.896 27.580 14.735 1.00 85.50 949 ILE A N 1
ATOM 7537 C CA . ILE A 1 949 ? 2.099 26.744 14.715 1.00 85.50 949 ILE A CA 1
ATOM 7538 C C . ILE A 1 949 ? 3.015 27.242 15.835 1.00 85.50 949 ILE A C 1
ATOM 7540 O O . ILE A 1 949 ? 3.077 28.445 16.090 1.00 85.50 949 ILE A O 1
ATOM 7544 N N . SER A 1 950 ? 3.726 26.336 16.516 1.00 76.94 950 SER A N 1
ATOM 7545 C CA . SER A 1 950 ? 4.734 26.736 17.509 1.00 76.94 950 SER A CA 1
ATOM 7546 C C . SER A 1 950 ? 5.730 27.756 16.925 1.00 76.94 950 SER A C 1
ATOM 7548 O O . SER A 1 950 ? 6.360 27.450 15.910 1.00 76.94 950 SER A O 1
ATOM 7550 N N . PRO A 1 951 ? 5.948 28.928 17.558 1.00 66.38 951 PRO A N 1
ATOM 7551 C CA . PRO A 1 951 ? 6.913 29.927 17.085 1.00 66.38 951 PRO A CA 1
ATOM 7552 C C . PRO A 1 951 ? 8.351 29.400 16.998 1.00 66.38 951 PRO A C 1
ATOM 7554 O O . PRO A 1 951 ? 9.133 29.887 16.189 1.00 66.38 951 PRO A O 1
ATOM 7557 N N . SER A 1 952 ? 8.697 28.391 17.810 1.00 61.59 952 SER A N 1
ATOM 7558 C CA . SER A 1 952 ? 10.006 27.723 17.782 1.00 61.59 952 SER A CA 1
ATOM 7559 C C . SER A 1 952 ? 10.276 26.953 16.488 1.00 61.59 952 SER A C 1
ATOM 7561 O O . SER A 1 952 ? 11.431 26.669 16.187 1.00 61.59 952 SER A O 1
ATOM 7563 N N . ASP A 1 953 ? 9.221 26.623 15.735 1.00 60.06 953 ASP A N 1
ATOM 7564 C CA . ASP A 1 953 ? 9.270 25.670 14.624 1.00 60.06 953 ASP A CA 1
ATOM 7565 C C . ASP A 1 953 ? 8.978 26.330 13.267 1.00 60.06 953 ASP A C 1
ATOM 7567 O O . ASP A 1 953 ? 8.902 25.632 12.248 1.00 60.06 953 ASP A O 1
ATOM 7571 N N . MET A 1 954 ? 8.843 27.665 13.242 1.00 51.97 954 MET A N 1
ATOM 7572 C CA . MET A 1 954 ? 8.864 28.488 12.028 1.00 51.97 954 MET A CA 1
ATOM 7573 C C . MET A 1 954 ? 10.287 28.539 11.446 1.00 51.97 954 MET A C 1
ATOM 7575 O O . MET A 1 954 ? 10.919 29.590 11.373 1.00 51.97 954 MET A O 1
ATOM 7579 N N . PHE A 1 955 ? 10.811 27.389 11.032 1.00 48.97 955 PHE A N 1
ATOM 7580 C CA . PHE A 1 955 ? 11.882 27.380 10.043 1.00 48.97 955 PHE A CA 1
ATOM 7581 C C . PHE A 1 955 ? 11.297 27.850 8.708 1.00 48.97 955 PHE A C 1
ATOM 7583 O O . PHE A 1 955 ? 10.222 27.398 8.313 1.00 48.97 955 PHE A O 1
ATOM 7590 N N . GLN A 1 956 ? 11.990 28.796 8.068 1.00 43.94 956 GLN A N 1
ATOM 7591 C CA . GLN A 1 956 ? 11.664 29.327 6.745 1.00 43.94 956 GLN A CA 1
ATOM 7592 C C . GLN A 1 956 ? 11.491 28.166 5.769 1.00 43.94 956 GLN A C 1
ATOM 7594 O O . GLN A 1 956 ? 12.375 27.318 5.669 1.00 43.94 956 GLN A O 1
ATOM 7599 N N . ASP A 1 957 ? 10.339 28.119 5.110 1.00 42.81 957 ASP A N 1
ATOM 7600 C CA . ASP A 1 957 ? 10.033 27.152 4.065 1.00 42.81 957 ASP A CA 1
ATOM 7601 C C . ASP A 1 957 ? 11.082 27.307 2.947 1.00 42.81 957 ASP A C 1
ATOM 7603 O O . ASP A 1 957 ? 11.115 28.358 2.306 1.00 42.81 957 ASP A O 1
ATOM 7607 N N . PRO A 1 958 ? 12.000 26.344 2.735 1.00 47.66 958 PRO A N 1
ATOM 7608 C CA . PRO A 1 958 ? 13.036 26.487 1.716 1.00 47.66 958 PRO A CA 1
ATOM 7609 C C . PRO A 1 958 ? 12.481 26.320 0.292 1.00 47.66 958 PRO A C 1
ATOM 7611 O O . PRO A 1 958 ? 13.203 26.556 -0.673 1.00 47.66 958 PRO A O 1
ATOM 7614 N N . ASP A 1 959 ? 11.220 25.896 0.142 1.00 47.84 959 ASP A N 1
ATOM 7615 C CA . ASP A 1 959 ? 10.664 25.473 -1.144 1.00 47.84 959 ASP A CA 1
ATOM 7616 C C . ASP A 1 959 ? 9.957 26.612 -1.933 1.00 47.84 959 ASP A C 1
ATOM 7618 O O . ASP A 1 959 ? 9.640 26.410 -3.108 1.00 47.84 959 ASP A O 1
ATOM 7622 N N . ASP A 1 960 ? 9.795 27.826 -1.374 1.00 43.09 960 ASP A N 1
ATOM 7623 C CA . ASP A 1 960 ? 9.223 28.985 -2.109 1.00 43.09 960 ASP A CA 1
ATOM 7624 C C . ASP A 1 960 ? 10.253 29.721 -3.004 1.00 43.09 960 ASP A C 1
ATOM 7626 O O . ASP A 1 960 ? 9.898 30.644 -3.732 1.00 43.09 960 ASP A O 1
ATOM 7630 N N . ASP A 1 961 ? 11.521 29.280 -3.013 1.00 38.72 961 ASP A N 1
ATOM 7631 C CA . ASP A 1 961 ? 12.609 29.876 -3.815 1.00 38.72 961 ASP A CA 1
ATOM 7632 C C . ASP A 1 961 ? 13.173 28.934 -4.902 1.00 38.72 961 ASP A C 1
ATOM 7634 O O . ASP A 1 961 ? 14.263 29.133 -5.447 1.00 38.72 961 ASP A O 1
ATOM 7638 N N . SER A 1 962 ? 12.412 27.904 -5.289 1.00 40.88 962 SER A N 1
ATOM 7639 C CA . SER A 1 962 ? 12.803 26.955 -6.350 1.00 40.88 962 SER A CA 1
ATOM 7640 C C . SER A 1 962 ? 12.894 27.571 -7.761 1.00 40.88 962 SER A C 1
ATOM 7642 O O . SER A 1 962 ? 13.323 26.899 -8.700 1.00 40.88 962 SER A O 1
ATOM 7644 N N . THR A 1 963 ? 12.584 28.863 -7.918 1.00 41.03 963 THR A N 1
ATOM 7645 C CA . THR A 1 963 ? 12.921 29.656 -9.115 1.00 41.03 963 THR A CA 1
ATOM 7646 C C . THR A 1 963 ? 14.148 30.566 -8.954 1.00 41.03 963 THR A C 1
ATOM 7648 O O . THR A 1 963 ? 14.645 31.057 -9.964 1.00 41.03 963 THR A O 1
ATOM 7651 N N . GLY A 1 964 ? 14.661 30.779 -7.736 1.00 33.56 964 GLY A N 1
ATOM 7652 C CA . GLY A 1 964 ? 15.819 31.642 -7.453 1.00 33.56 964 GLY A CA 1
ATOM 7653 C C . GLY A 1 964 ? 17.159 30.901 -7.358 1.00 33.56 964 GLY A C 1
ATOM 7654 O O . GLY A 1 964 ? 18.188 31.421 -7.782 1.00 33.56 964 GLY A O 1
ATOM 7655 N N . ALA A 1 965 ? 17.161 29.645 -6.898 1.00 38.12 965 ALA A N 1
ATOM 7656 C CA . ALA A 1 965 ? 18.393 28.902 -6.590 1.00 38.12 965 ALA A CA 1
ATOM 7657 C C . ALA A 1 965 ? 19.253 28.474 -7.806 1.00 38.12 965 ALA A C 1
ATOM 7659 O O . ALA A 1 965 ? 20.341 27.931 -7.626 1.00 38.12 965 ALA A O 1
ATOM 7660 N N . LEU A 1 966 ? 18.804 28.717 -9.044 1.00 40.44 966 LEU A N 1
ATOM 7661 C CA . LEU A 1 966 ? 19.609 28.481 -10.254 1.00 40.44 966 LEU A CA 1
ATOM 7662 C C . LEU A 1 966 ? 20.491 29.679 -10.651 1.00 40.44 966 LEU A C 1
ATOM 7664 O O . LEU A 1 966 ? 21.321 29.521 -11.544 1.00 40.44 966 LEU A O 1
ATOM 7668 N N . GLN A 1 967 ? 20.353 30.849 -10.013 1.00 36.09 967 GLN A N 1
ATOM 7669 C CA . GLN A 1 967 ? 21.227 32.002 -10.288 1.00 36.09 967 GLN A CA 1
ATOM 7670 C C . GLN A 1 967 ? 22.533 32.005 -9.476 1.00 36.09 967 GLN A C 1
ATOM 7672 O O . GLN A 1 967 ? 23.512 32.563 -9.954 1.00 36.09 967 GLN A O 1
ATOM 7677 N N . ASP A 1 968 ? 22.604 31.314 -8.335 1.00 36.50 968 ASP A N 1
ATOM 7678 C CA . ASP A 1 968 ? 23.798 31.332 -7.465 1.00 36.50 968 ASP A CA 1
ATOM 7679 C C . ASP A 1 968 ? 24.839 30.238 -7.773 1.00 36.50 968 ASP A C 1
ATOM 7681 O O . ASP A 1 968 ? 25.907 30.199 -7.166 1.00 36.50 968 ASP A O 1
ATOM 7685 N N . ILE A 1 969 ? 24.591 29.355 -8.748 1.00 37.50 969 ILE A N 1
ATOM 7686 C CA . ILE A 1 969 ? 25.583 28.338 -9.156 1.00 37.50 969 ILE A CA 1
ATOM 7687 C C . ILE A 1 969 ? 26.663 28.936 -10.080 1.00 37.50 969 ILE A C 1
ATOM 7689 O O . ILE A 1 969 ? 27.749 28.372 -10.187 1.00 37.50 969 ILE A O 1
ATOM 7693 N N . SER A 1 970 ? 26.442 30.117 -10.677 1.00 33.66 970 SER A N 1
ATOM 7694 C CA . SER A 1 970 ? 27.470 30.777 -11.500 1.00 33.66 970 SER A CA 1
ATOM 7695 C C . SER A 1 970 ? 28.630 31.390 -10.705 1.00 33.66 970 SER A C 1
ATOM 7697 O O . SER A 1 970 ? 29.622 31.772 -11.314 1.00 33.66 970 SER A O 1
ATOM 7699 N N . GLU A 1 971 ? 28.549 31.485 -9.371 1.00 34.28 971 GLU A N 1
ATOM 7700 C CA . GLU A 1 971 ? 29.652 32.005 -8.537 1.00 34.28 971 GLU A CA 1
ATOM 7701 C C . GLU A 1 971 ? 30.599 30.909 -8.005 1.00 34.28 971 GLU A C 1
ATOM 7703 O O . GLU A 1 971 ? 31.621 31.218 -7.397 1.00 34.28 971 GLU A O 1
ATOM 7708 N N . LEU A 1 972 ? 30.316 29.626 -8.272 1.00 34.16 972 LEU A N 1
ATOM 7709 C CA . LEU A 1 972 ? 31.157 28.486 -7.868 1.00 34.16 972 LEU A CA 1
ATOM 7710 C C . LEU A 1 972 ? 32.043 27.925 -8.995 1.00 34.16 972 LEU A C 1
ATOM 7712 O O . LEU A 1 972 ? 32.760 26.957 -8.767 1.00 34.16 972 LEU A O 1
ATOM 7716 N N . GLU A 1 973 ? 32.033 28.527 -10.189 1.00 33.00 973 GLU A N 1
ATOM 7717 C CA . GLU A 1 973 ? 32.938 28.151 -11.292 1.00 33.00 973 GLU A CA 1
ATOM 7718 C C . GLU A 1 973 ? 34.307 28.870 -11.251 1.00 33.00 973 GLU A C 1
ATOM 7720 O O . GLU A 1 973 ? 35.180 28.540 -12.051 1.00 33.00 973 GLU A O 1
ATOM 7725 N N . ASP A 1 974 ? 34.533 29.782 -10.292 1.00 32.59 974 ASP A N 1
ATOM 7726 C CA . ASP A 1 974 ? 35.802 30.520 -10.103 1.00 32.59 974 ASP A CA 1
ATOM 7727 C C . ASP A 1 974 ? 36.604 30.107 -8.836 1.00 32.59 974 ASP A C 1
ATOM 7729 O O . ASP A 1 974 ? 37.506 30.829 -8.397 1.00 32.59 974 ASP A O 1
ATOM 7733 N N . ALA A 1 975 ? 36.334 28.926 -8.260 1.00 29.33 975 ALA A N 1
ATOM 7734 C CA . ALA A 1 975 ? 37.134 28.304 -7.189 1.00 29.33 975 ALA A CA 1
ATOM 7735 C C . ALA A 1 975 ? 37.389 26.818 -7.474 1.00 29.33 975 ALA A C 1
ATOM 7737 O O . ALA A 1 975 ? 38.521 26.356 -7.185 1.00 29.33 975 ALA A O 1
#

Radius of gyration: 39.52 Å; chains: 1; bounding box: 99×107×100 Å

pLDDT: mean 76.47, std 20.79, range [28.16, 98.62]

Secondary structure (DSSP, 8-state):
---------EEEEEEE---EEETTEEE---TT---HHHHHHHTTS-S-PPSSEEEEEEEE---BGGGGGSPPPHHHHHHHHHHHHHSTT--EEEEEEEEEEEEEEEEE-TTS-TTT--SSEEEPPTTHHHHHHHHS-HHHHHH-SS-SPP-EEEEE-HHHHHHHHTTS--EEEEE----------SSSTT----TTTTT----PPPPPP-------S---HHHHHHHHHHHHHHHHHH--TTSHHHHHHHHHHHHHHHHHHHHHHHT-HHHHHHHHHHHHT-SS-S---HHHHHHHHHHHHHHHHHHHHHHT-SSGGGHHHHHHHHHHHHS-GGGHHHHHHHHHSTTS----HHHHHHHHHHHHHHHHHHHHHHHHH----EEEEE----------------SS-HHHHHHHHHHHHH----PPP--B-GGG---HHHHHHHHHHHHHHHH-SSHHHHHHHHHTEEEEEE-TTGGGGGGGBPPEEHHHH-TTS-S-------TT--S----------------EE-STTSEEEE-HHHHHHHHHHTHHHH-HHHHHTHHHHHHHHHHHHSHHHHHHHHHTS-SHHHHHTHHHHHT------TTSHHHHHHHHHHHHTTHHHHHHH--HHHHHTTPPPPHHHHHHHHHHH-HHHHHHHHHHHHHHHHHHHHHHHHTS-TTTTTS-TTTS-HHHHHHHHT-TTTT--HHHHHHTHHHHHHHHHHHHHHHHHHHHS-TTS-HHHHHHHHHHHHHHHHHHHHHHHHHHGGGGSTTGGGGGGG-SSHHHHHHHHHHHHH-----HHHHHHTSTTHHHHHHHHHHT--GGG-HHHHHHHHHHHT-----HHHHHHHHHHHHHHTT-TT--HHHHHHHHHHHHHHHHHHH-TTHHHHHHHHHHHTSSHHHHHHHTT-TT-GGGTT--STT-HHHHHHHHBS-HHHHHTSPPPP-PBPGGG----GGGGTTTTTSGGGGSTT-

Organism: Symbiodinium microadriaticum (NCBI:txid2951)

Foldseek 3Di:
DDDPPPFPKFKAWEWAADFDFFFNDTDDPDPPLDDVVCVVVVVDDDDDDHHTKTFWMFTKTAWDLVCVLPDDDPVVVSQVVSCCVVPPPFRKTKIFTPDAATQPDIDHQPPDDPVQQQEQKGFHDDCPLVVVLVRDDPVSLVPDPDNDRQRIHGYDHPVVSNCVRVVVDRMDMFGAPDDDDDDDDDGRPRYHDPCVSRVHDDDDDDPPDPDDDADDPDDELVNLQVVLVVLSVCCVPPADCPDPVSVVVSSVSVVSSVVSNVNSVCNPPVNVVVVVVVVVVPPDDPDDDVVVVVVVVSVVVVVVLVVVLVVQVLELVSQLVSVLVRVVRHDDPVCSVVVVVVSVVCPPPSQHRVNVVLVLLLLLLLVLLVLQVVLVVDAAQDEAEDDDDAFADDDDDDDDDDDVCVVVVVVQVVCVVRVDDDDFFFAAAPPPDDALLSRLLSVLLSLLSRQYDDLVSSQSSLLSHAAYEYEPPSVLCQLLFDWDQVCLSPVLFDPCPDDPDPPDDDDPDDDDDPPPPPPPDGRTHGNVLYYRFYALLNLLQVLQLCLLVQLVVLVVLLLLLQLLLPCQQDPVVVLLCVFQQPDPVSVVCNVVSVPRNQHADSNGSVSSLVSLVSVLVCLVSLLRRDDPCRSCVPPDDDPSVVSNVCLSPDLLSSLSSLLSNLLVVLSVVLVCCQQFAPVDSPDPLVPDDPNVNVVRNVRLRGQLCLLCLLLVVSVVVSVVSLVVSLVVSVVPSDPPDDPVSVVSSNVSSVSSSVSSVVSCCVRSVCCPPPPNNVLNLLPPDLVSNLVSLVVLCPDPDPRPLSVVCCDPPNNVLNVCVNVPDDVVVVVVVVVSSVSNSRHGSHSVLVNNLSNQLVVSVPSNPSDDSSNSSCSSCVVVVVVCVVPPVCSVVSSVVSSVCPVFLQSSCVSSSNNSQPQCPPPDDRHDVSSVSPSRYSRPCCSPPNPSRDTDGPPVPPDPDPPVCPVPVVVPVVVVVVD